Protein AF-0000000080642344 (afdb_homodimer)

Structure (mmCIF, N/CA/C/O backbone):
data_AF-0000000080642344-model_v1
#
loop_
_entity.id
_entity.type
_entity.pdbx_description
1 polymer 'Orn Lys Arg decarboxylase family protein'
#
loop_
_atom_site.group_PDB
_atom_site.id
_atom_site.type_symbol
_atom_site.label_atom_id
_atom_site.label_alt_id
_atom_site.label_comp_id
_atom_site.label_asym_id
_atom_site.label_entity_id
_atom_site.label_seq_id
_atom_site.pdbx_PDB_ins_code
_atom_site.Cartn_x
_atom_site.Cartn_y
_atom_site.Cartn_z
_atom_site.occupancy
_atom_site.B_iso_or_equiv
_atom_site.auth_seq_id
_atom_site.auth_comp_id
_atom_site.auth_asym_id
_atom_site.auth_atom_id
_atom_site.pdbx_PDB_model_num
ATOM 1 N N . MET A 1 1 ? 21.688 6.32 -19.672 1 62.22 1 MET A N 1
ATOM 2 C CA . MET A 1 1 ? 20.266 6.031 -19.5 1 62.22 1 MET A CA 1
ATOM 3 C C . MET A 1 1 ? 19.609 7.047 -18.578 1 62.22 1 MET A C 1
ATOM 5 O O . MET A 1 1 ? 20.266 7.605 -17.688 1 62.22 1 MET A O 1
ATOM 9 N N . THR A 1 2 ? 18.5 7.531 -19.078 1 78.94 2 THR A N 1
ATOM 10 C CA . THR A 1 2 ? 17.828 8.633 -18.391 1 78.94 2 THR A CA 1
ATOM 11 C C . THR A 1 2 ? 17.016 8.117 -17.203 1 78.94 2 THR A C 1
ATOM 13 O O . THR A 1 2 ? 16.109 7.297 -17.391 1 78.94 2 THR A O 1
ATOM 16 N N . LEU A 1 3 ? 17.5 8.398 -16.047 1 90.5 3 LEU A N 1
ATOM 17 C CA . LEU A 1 3 ? 16.828 8.086 -14.789 1 90.5 3 LEU A CA 1
ATOM 18 C C . LEU A 1 3 ? 16.359 9.359 -14.086 1 90.5 3 LEU A C 1
ATOM 20 O O . LEU A 1 3 ? 16.953 9.773 -13.086 1 90.5 3 LEU A O 1
ATOM 24 N N . PRO A 1 4 ? 15.305 9.883 -14.555 1 89.75 4 PRO A N 1
ATOM 25 C CA . PRO A 1 4 ? 14.891 11.211 -14.094 1 89.75 4 PRO A CA 1
ATOM 26 C C . PRO A 1 4 ? 14.773 11.297 -12.57 1 89.75 4 PRO A C 1
ATOM 28 O O . PRO A 1 4 ? 15.297 12.227 -11.961 1 89.75 4 PRO A O 1
ATOM 31 N N . LEU A 1 5 ? 14.094 10.375 -11.953 1 89.94 5 LEU A N 1
ATOM 32 C CA . LEU A 1 5 ? 13.859 10.43 -10.516 1 89.94 5 LEU A CA 1
ATOM 33 C C . LEU A 1 5 ? 15.156 10.219 -9.742 1 89.94 5 LEU A C 1
ATOM 35 O O . LEU A 1 5 ? 15.484 11.008 -8.852 1 89.94 5 LEU A O 1
ATOM 39 N N . THR A 1 6 ? 15.891 9.219 -10.094 1 90.5 6 THR A N 1
ATOM 40 C CA . THR A 1 6 ? 17.156 8.898 -9.43 1 90.5 6 THR A CA 1
ATOM 41 C C . THR A 1 6 ? 18.141 10.047 -9.578 1 90.5 6 THR A C 1
ATOM 43 O O . THR A 1 6 ? 18.844 10.406 -8.625 1 90.5 6 THR A O 1
ATOM 46 N N . ASP A 1 7 ? 18.188 10.57 -10.758 1 91.12 7 ASP A N 1
ATOM 47 C CA . ASP A 1 7 ? 19.094 11.68 -11.031 1 91.12 7 ASP A CA 1
ATOM 48 C C . ASP A 1 7 ? 18.734 12.898 -10.188 1 91.12 7 ASP A C 1
ATOM 50 O O . ASP A 1 7 ? 19.625 13.555 -9.633 1 91.12 7 ASP A O 1
ATOM 54 N N . ARG A 1 8 ? 17.484 13.195 -10.125 1 89.31 8 ARG A N 1
ATOM 55 C CA . ARG A 1 8 ? 17.016 14.336 -9.344 1 89.31 8 ARG A CA 1
ATOM 56 C C . ARG A 1 8 ? 17.328 14.148 -7.863 1 89.31 8 ARG A C 1
ATOM 58 O O . ARG A 1 8 ? 17.734 15.102 -7.184 1 89.31 8 ARG A O 1
ATOM 65 N N . LEU A 1 9 ? 17.141 12.969 -7.363 1 90.88 9 LEU A N 1
ATOM 66 C CA . LEU A 1 9 ? 17.406 12.68 -5.961 1 90.88 9 LEU A CA 1
ATOM 67 C C . LEU A 1 9 ? 18.906 12.812 -5.66 1 90.88 9 LEU A C 1
ATOM 69 O O . LEU A 1 9 ? 19.281 13.359 -4.625 1 90.88 9 LEU A O 1
ATOM 73 N N . ASN A 1 10 ? 19.688 12.305 -6.559 1 91.62 10 ASN A N 1
ATOM 74 C CA . ASN A 1 10 ? 21.125 12.445 -6.402 1 91.62 10 ASN A CA 1
ATOM 75 C C . ASN A 1 10 ? 21.547 13.914 -6.418 1 91.62 10 ASN A C 1
ATOM 77 O O . ASN A 1 10 ? 22.422 14.32 -5.648 1 91.62 10 ASN A O 1
ATOM 81 N N . HIS A 1 11 ? 20.969 14.609 -7.305 1 90.38 11 HIS A N 1
ATOM 82 C CA . HIS A 1 11 ? 21.25 16.031 -7.379 1 90.38 11 HIS A CA 1
ATOM 83 C C . HIS A 1 11 ? 20.922 16.734 -6.066 1 90.38 11 HIS A C 1
ATOM 85 O O . HIS A 1 11 ? 21.688 17.562 -5.59 1 90.38 11 HIS A O 1
ATOM 91 N N . LEU A 1 12 ? 19.797 16.438 -5.512 1 90.12 12 LEU A N 1
ATOM 92 C CA . LEU A 1 12 ? 19.375 17.031 -4.242 1 90.12 12 LEU A CA 1
ATOM 93 C C . LEU A 1 12 ? 20.344 16.641 -3.125 1 90.12 12 LEU A C 1
ATOM 95 O O . LEU A 1 12 ? 20.703 17.484 -2.297 1 90.12 12 LEU A O 1
ATOM 99 N N . LEU A 1 13 ? 20.734 15.414 -3.08 1 90.94 13 LEU A N 1
ATOM 100 C CA . LEU A 1 13 ? 21.625 14.922 -2.035 1 90.94 13 LEU A CA 1
ATOM 101 C C . LEU A 1 13 ? 22.984 15.602 -2.113 1 90.94 13 LEU A C 1
ATOM 103 O O . LEU A 1 13 ? 23.609 15.859 -1.086 1 90.94 13 LEU A O 1
ATOM 107 N N . ASN A 1 14 ? 23.375 15.875 -3.283 1 92.81 14 ASN A N 1
ATOM 108 C CA . ASN A 1 14 ? 24.672 16.5 -3.492 1 92.81 14 ASN A CA 1
ATOM 109 C C . ASN A 1 14 ? 24.703 17.922 -2.949 1 92.81 14 ASN A C 1
ATOM 111 O O . ASN A 1 14 ? 25.766 18.438 -2.617 1 92.81 14 ASN A O 1
ATOM 115 N N . LYS A 1 15 ? 23.547 18.484 -2.799 1 92.69 15 LYS A N 1
ATOM 116 C CA . LYS A 1 15 ? 23.469 19.844 -2.273 1 92.69 15 LYS A CA 1
ATOM 117 C C . LYS A 1 15 ? 23.547 19.844 -0.75 1 92.69 15 LYS A C 1
ATOM 119 O O . LYS A 1 15 ? 23.547 20.906 -0.129 1 92.69 15 LYS A O 1
ATOM 124 N N . LYS A 1 16 ? 23.516 18.688 -0.161 1 93.75 16 LYS A N 1
ATOM 125 C CA . LYS A 1 16 ? 23.547 18.531 1.29 1 93.75 16 LYS A CA 1
ATOM 126 C C . LYS A 1 16 ? 22.375 19.25 1.949 1 93.75 16 LYS A C 1
ATOM 128 O O . LYS A 1 16 ? 22.578 20.078 2.846 1 93.75 16 LYS A O 1
ATOM 133 N N . PRO A 1 17 ? 21.219 18.891 1.463 1 95.12 17 PRO A N 1
ATOM 134 C CA . PRO A 1 17 ? 20.031 19.547 2.004 1 95.12 17 PRO A CA 1
ATOM 135 C C . PRO A 1 17 ? 19.812 19.25 3.484 1 95.12 17 PRO A C 1
ATOM 137 O O . PRO A 1 17 ? 20.125 18.156 3.949 1 95.12 17 PRO A O 1
ATOM 140 N N . ILE A 1 18 ? 19.328 20.25 4.23 1 97.31 18 ILE A N 1
ATOM 141 C CA . ILE A 1 18 ? 18.906 20.047 5.609 1 97.31 18 ILE A CA 1
ATOM 142 C C . ILE A 1 18 ? 17.391 19.859 5.66 1 97.31 18 ILE A C 1
ATOM 144 O O . ILE A 1 18 ? 16.641 20.688 5.148 1 97.31 18 ILE A O 1
ATOM 148 N N . SER A 1 19 ? 16.984 18.734 6.234 1 96.31 19 SER A N 1
ATOM 149 C CA . SER A 1 19 ? 15.578 18.359 6.262 1 96.31 19 SER A CA 1
ATOM 150 C C . SER A 1 19 ? 14.883 18.906 7.508 1 96.31 19 SER A C 1
ATOM 152 O O . SER A 1 19 ? 15.242 18.547 8.633 1 96.31 19 SER A O 1
ATOM 154 N N . MET A 1 20 ? 13.984 19.781 7.32 1 97.5 20 MET A N 1
ATOM 155 C CA . MET A 1 20 ? 13.07 20.234 8.367 1 97.5 20 MET A CA 1
ATOM 156 C C . MET A 1 20 ? 11.633 19.875 8.039 1 97.5 20 MET A C 1
ATOM 158 O O . MET A 1 20 ? 10.727 20.703 8.195 1 97.5 20 MET A O 1
ATOM 162 N N . HIS A 1 21 ? 11.469 18.766 7.453 1 94.44 21 HIS A N 1
ATOM 163 C CA . HIS A 1 21 ? 10.211 18.172 7.027 1 94.44 21 HIS A CA 1
ATOM 164 C C . HIS A 1 21 ? 10.203 16.656 7.262 1 94.44 21 HIS A C 1
ATOM 166 O O . HIS A 1 21 ? 11.203 16.094 7.719 1 94.44 21 HIS A O 1
ATOM 172 N N . VAL A 1 22 ? 9.07 16.031 7.137 1 93.5 22 VAL A N 1
ATOM 173 C CA . VAL A 1 22 ? 9 14.57 7.184 1 93.5 22 VAL A CA 1
ATOM 174 C C . VAL A 1 22 ? 9.805 13.969 6.035 1 93.5 22 VAL A C 1
ATOM 176 O O . VAL A 1 22 ? 9.969 14.602 4.988 1 93.5 22 VAL A O 1
ATOM 179 N N . PRO A 1 23 ? 10.422 12.742 6.133 1 95.56 23 PRO A N 1
ATOM 180 C CA . PRO A 1 23 ? 10.219 11.742 7.18 1 95.56 23 PRO A CA 1
ATOM 181 C C . PRO A 1 23 ? 11.031 12.031 8.438 1 95.56 23 PRO A C 1
ATOM 183 O O . PRO A 1 23 ? 11.867 12.938 8.445 1 95.56 23 PRO A O 1
ATOM 186 N N . GLY A 1 24 ? 10.688 11.328 9.453 1 97.62 24 GLY A N 1
ATOM 187 C CA . GLY A 1 24 ? 11.219 11.578 10.789 1 97.62 24 GLY A CA 1
ATOM 188 C C . GLY A 1 24 ? 12.711 11.305 10.891 1 97.62 24 GLY A C 1
ATOM 189 O O . GLY A 1 24 ? 13.391 11.875 11.75 1 97.62 24 GLY A O 1
ATOM 190 N N . HIS A 1 25 ? 13.266 10.5 10.039 1 97.5 25 HIS A N 1
ATOM 191 C CA . HIS A 1 25 ? 14.68 10.156 10.141 1 97.5 25 HIS A CA 1
ATOM 192 C C . HIS A 1 25 ? 15.555 11.25 9.531 1 97.5 25 HIS A C 1
ATOM 194 O O . HIS A 1 25 ? 16.766 11.258 9.719 1 97.5 25 HIS A O 1
ATOM 200 N N . LYS A 1 26 ? 14.93 12.234 8.859 1 97.25 26 LYS A N 1
ATOM 201 C CA . LYS A 1 26 ? 15.633 13.414 8.375 1 97.25 26 LYS A CA 1
ATOM 202 C C . LYS A 1 26 ? 16.875 13.031 7.57 1 97.25 26 LYS A C 1
ATOM 204 O O . LYS A 1 26 ? 17.984 13.391 7.938 1 97.25 26 LYS A O 1
ATOM 209 N N . ASN A 1 27 ? 16.641 12.43 6.426 1 94.31 27 ASN A N 1
ATOM 210 C CA . ASN A 1 27 ? 17.719 11.992 5.535 1 94.31 27 ASN A CA 1
ATOM 211 C C . ASN A 1 27 ? 18.672 11.039 6.238 1 94.31 27 ASN A C 1
ATOM 213 O O . ASN A 1 27 ? 19.891 11.164 6.102 1 94.31 27 ASN A O 1
ATOM 217 N N . MET A 1 28 ? 18.219 10.242 7.102 1 95.25 28 MET A N 1
ATOM 218 C CA . MET A 1 28 ? 18.922 9.156 7.781 1 95.25 28 MET A CA 1
ATOM 219 C C . MET A 1 28 ? 19.812 9.695 8.891 1 95.25 28 MET A C 1
ATOM 221 O O . MET A 1 28 ? 20.734 9 9.336 1 95.25 28 MET A O 1
ATOM 225 N N . THR A 1 29 ? 19.609 10.883 9.352 1 97.38 29 THR A N 1
ATOM 226 C CA . THR A 1 29 ? 20.5 11.477 10.344 1 97.38 29 THR A CA 1
ATOM 227 C C . THR A 1 29 ? 19.953 11.266 11.75 1 97.38 29 THR A C 1
ATOM 229 O O . THR A 1 29 ? 20.656 11.469 12.734 1 97.38 29 THR A O 1
ATOM 232 N N . ILE A 1 30 ? 18.719 10.93 11.883 1 98.31 30 ILE A N 1
ATOM 233 C CA . ILE A 1 30 ? 18.062 10.734 13.172 1 98.31 30 ILE A CA 1
ATOM 234 C C . ILE A 1 30 ? 17.656 9.273 13.328 1 98.31 30 ILE A C 1
ATOM 236 O O . ILE A 1 30 ? 17.141 8.656 12.383 1 98.31 30 ILE A O 1
ATOM 240 N N . GLY A 1 31 ? 17.891 8.68 14.461 1 97.25 31 GLY A N 1
ATOM 241 C CA . GLY A 1 31 ? 17.391 7.344 14.758 1 97.25 31 GLY A CA 1
ATOM 242 C C . GLY A 1 31 ? 18.422 6.262 14.461 1 97.25 31 GLY A C 1
ATOM 243 O O . GLY A 1 31 ? 19.625 6.516 14.469 1 97.25 31 GLY A O 1
ATOM 244 N N . TYR A 1 32 ? 17.906 5.023 14.25 1 94.31 32 TYR A N 1
ATOM 245 C CA . TYR A 1 32 ? 18.781 3.854 14.195 1 94.31 32 TYR A CA 1
ATOM 246 C C . TYR A 1 32 ? 18.703 3.182 12.828 1 94.31 32 TYR A C 1
ATOM 248 O O . TYR A 1 32 ? 19.031 1.998 12.695 1 94.31 32 TYR A O 1
ATOM 256 N N . LEU A 1 33 ? 18.312 3.877 11.797 1 93.56 33 LEU A N 1
ATOM 257 C CA . LEU A 1 33 ? 18.125 3.264 10.492 1 93.56 33 LEU A CA 1
ATOM 258 C C . LEU A 1 33 ? 19.469 2.891 9.867 1 93.56 33 LEU A C 1
ATOM 260 O O . LEU A 1 33 ? 19.516 2.172 8.867 1 93.56 33 LEU A O 1
ATOM 264 N N . ASN A 1 34 ? 20.531 3.346 10.391 1 90.75 34 ASN A N 1
ATOM 265 C CA . ASN A 1 34 ? 21.844 2.893 9.969 1 90.75 34 ASN A CA 1
ATOM 266 C C . ASN A 1 34 ? 22.016 1.395 10.195 1 90.75 34 ASN A C 1
ATOM 268 O O . ASN A 1 34 ? 22.906 0.771 9.594 1 90.75 34 ASN A O 1
ATOM 272 N N . GLU A 1 35 ? 21.25 0.857 11.039 1 89.44 35 GLU A N 1
ATOM 273 C CA . GLU A 1 35 ? 21.297 -0.578 11.312 1 89.44 35 GLU A CA 1
ATOM 274 C C . GLU A 1 35 ? 20.531 -1.36 10.25 1 89.44 35 GLU A C 1
ATOM 276 O O . GLU A 1 35 ? 20.656 -2.582 10.156 1 89.44 35 GLU A O 1
ATOM 281 N N . LEU A 1 36 ? 19.781 -0.704 9.5 1 90.81 36 LEU A N 1
ATOM 282 C CA . LEU A 1 36 ? 19 -1.329 8.445 1 90.81 36 LEU A CA 1
ATOM 283 C C . LEU A 1 36 ? 19.859 -1.625 7.223 1 90.81 36 LEU A C 1
ATOM 285 O O . LEU A 1 36 ? 20.594 -0.755 6.754 1 90.81 36 LEU A O 1
ATOM 289 N N . LYS A 1 37 ? 19.812 -2.83 6.715 1 90.06 37 LYS A N 1
ATOM 290 C CA . LYS A 1 37 ? 20.531 -3.244 5.512 1 90.06 37 LYS A CA 1
ATOM 291 C C . LYS A 1 37 ? 19.562 -3.49 4.352 1 90.06 37 LYS A C 1
ATOM 293 O O . LYS A 1 37 ? 18.5 -4.09 4.539 1 90.06 37 LYS A O 1
ATOM 298 N N . MET A 1 38 ? 19.922 -3.051 3.172 1 89.94 38 MET A N 1
ATOM 299 C CA . MET A 1 38 ? 19.078 -3.24 1.997 1 89.94 38 MET A CA 1
ATOM 300 C C . MET A 1 38 ? 18.828 -4.723 1.736 1 89.94 38 MET A C 1
ATOM 302 O O . MET A 1 38 ? 17.781 -5.102 1.228 1 89.94 38 MET A O 1
ATOM 306 N N . GLU A 1 39 ? 19.797 -5.543 2.133 1 90.06 39 GLU A N 1
ATOM 307 C CA . GLU A 1 39 ? 19.719 -6.988 1.929 1 90.06 39 GLU A CA 1
ATOM 308 C C . GLU A 1 39 ? 18.578 -7.598 2.744 1 90.06 39 GLU A C 1
ATOM 310 O O . GLU A 1 39 ? 18.172 -8.734 2.502 1 90.06 39 GLU A O 1
ATOM 315 N N . MET A 1 40 ? 18.109 -6.809 3.637 1 89.88 40 MET A N 1
ATOM 316 C CA . MET A 1 40 ? 16.984 -7.273 4.453 1 89.88 40 MET A CA 1
ATOM 317 C C . MET A 1 40 ? 15.688 -7.273 3.648 1 89.88 40 MET A C 1
ATOM 319 O O . MET A 1 40 ? 14.672 -7.816 4.098 1 89.88 40 MET A O 1
ATOM 323 N N . ASP A 1 41 ? 15.742 -6.68 2.455 1 92.62 41 ASP A N 1
ATOM 324 C CA . ASP A 1 41 ? 14.594 -6.77 1.561 1 92.62 41 ASP A CA 1
ATOM 325 C C . ASP A 1 41 ? 14.375 -8.203 1.084 1 92.62 41 ASP A C 1
ATOM 327 O O . ASP A 1 41 ? 14.758 -8.555 -0.033 1 92.62 41 ASP A O 1
ATOM 331 N N . MET A 1 42 ? 13.719 -8.938 1.869 1 86.06 42 MET A N 1
ATOM 332 C CA . MET A 1 42 ? 13.453 -10.352 1.618 1 86.06 42 MET A CA 1
ATOM 333 C C . MET A 1 42 ? 11.953 -10.633 1.594 1 86.06 42 MET A C 1
ATOM 335 O O . MET A 1 42 ? 11.148 -9.711 1.749 1 86.06 42 MET A O 1
ATOM 339 N N . THR A 1 43 ? 11.586 -11.836 1.219 1 80.62 43 THR A N 1
ATOM 340 C CA . THR A 1 43 ? 10.188 -12.258 1.211 1 80.62 43 THR A CA 1
ATOM 341 C C . THR A 1 43 ? 9.969 -13.422 2.168 1 80.62 43 THR A C 1
ATOM 343 O O . THR A 1 43 ? 10.875 -13.805 2.906 1 80.62 43 THR A O 1
ATOM 346 N N . GLU A 1 44 ? 8.703 -13.891 2.143 1 69.56 44 GLU A N 1
ATOM 347 C CA . GLU A 1 44 ? 8.32 -14.977 3.043 1 69.56 44 GLU A CA 1
ATOM 348 C C . GLU A 1 44 ? 9.008 -16.281 2.65 1 69.56 44 GLU A C 1
ATOM 350 O O . GLU A 1 44 ? 8.703 -16.859 1.605 1 69.56 44 GLU A O 1
ATOM 355 N N . ILE A 1 45 ? 9.961 -16.641 3.395 1 68.94 45 ILE A N 1
ATOM 356 C CA . ILE A 1 45 ? 10.664 -17.922 3.297 1 68.94 45 ILE A CA 1
ATOM 357 C C . ILE A 1 45 ? 10.648 -18.625 4.652 1 68.94 45 ILE A C 1
ATOM 359 O O . ILE A 1 45 ? 10.102 -18.094 5.625 1 68.94 45 ILE A O 1
ATOM 363 N N . THR A 1 46 ? 11.023 -19.875 4.559 1 63.06 46 THR A N 1
ATOM 364 C CA . THR A 1 46 ? 11.109 -20.594 5.82 1 63.06 46 THR A CA 1
ATOM 365 C C . THR A 1 46 ? 11.867 -19.781 6.863 1 63.06 46 THR A C 1
ATOM 367 O O . THR A 1 46 ? 12.945 -19.25 6.586 1 63.06 46 THR A O 1
ATOM 370 N N . GLY A 1 47 ? 11.211 -19.625 7.957 1 57.66 47 GLY A N 1
ATOM 371 C CA . GLY A 1 47 ? 11.773 -18.797 9.016 1 57.66 47 GLY A CA 1
ATOM 372 C C . GLY A 1 47 ? 11.219 -17.391 9.047 1 57.66 47 GLY A C 1
ATOM 373 O O . GLY A 1 47 ? 11.367 -16.672 10.039 1 57.66 47 GLY A O 1
ATOM 374 N N . LEU A 1 48 ? 10.578 -17.094 7.883 1 67.62 48 LEU A N 1
ATOM 375 C CA . LEU A 1 48 ? 9.922 -15.797 7.793 1 67.62 48 LEU A CA 1
ATOM 376 C C . LEU A 1 48 ? 8.43 -15.953 7.543 1 67.62 48 LEU A C 1
ATOM 378 O O . LEU A 1 48 ? 7.992 -16.969 7.004 1 67.62 48 LEU A O 1
ATOM 382 N N . ASP A 1 49 ? 7.672 -15.109 8.219 1 67.12 49 ASP A N 1
ATOM 383 C CA . ASP A 1 49 ? 6.227 -15.305 8.133 1 67.12 49 ASP A CA 1
ATOM 384 C C . ASP A 1 49 ? 5.57 -14.195 7.312 1 67.12 49 ASP A C 1
ATOM 386 O O . ASP A 1 49 ? 6.254 -13.312 6.789 1 67.12 49 ASP A O 1
ATOM 390 N N . ASP A 1 50 ? 4.273 -14.453 7.109 1 63.38 50 ASP A N 1
ATOM 391 C CA . ASP A 1 50 ? 3.41 -13.547 6.363 1 63.38 50 ASP A CA 1
ATOM 392 C C . ASP A 1 50 ? 2.766 -12.516 7.293 1 63.38 50 ASP A C 1
ATOM 394 O O . ASP A 1 50 ? 2.252 -12.867 8.359 1 63.38 50 ASP A O 1
ATOM 398 N N . LEU A 1 51 ? 2.9 -11.297 6.906 1 60.78 51 LEU A N 1
ATOM 399 C CA . LEU A 1 51 ? 2.322 -10.211 7.684 1 60.78 51 LEU A CA 1
ATOM 400 C C . LEU A 1 51 ? 0.856 -10.484 8 1 60.78 51 LEU A C 1
ATOM 402 O O . LEU A 1 51 ? 0.385 -10.18 9.094 1 60.78 51 LEU A O 1
ATOM 406 N N . HIS A 1 52 ? 0.223 -11.062 7.07 1 59.66 52 HIS A N 1
ATOM 407 C CA . HIS A 1 52 ? -1.223 -11.203 7.203 1 59.66 52 HIS A CA 1
ATOM 408 C C . HIS A 1 52 ? -1.591 -12.492 7.922 1 59.66 52 HIS A C 1
ATOM 410 O O . HIS A 1 52 ? -2.764 -12.734 8.219 1 59.66 52 HIS A O 1
ATOM 416 N N . GLN A 1 53 ? -0.751 -13.305 8.172 1 57.41 53 GLN A N 1
ATOM 417 C CA . GLN A 1 53 ? -0.831 -14.461 9.055 1 57.41 53 GLN A CA 1
ATOM 418 C C . GLN A 1 53 ? 0.433 -14.594 9.898 1 57.41 53 GLN A C 1
ATOM 420 O O . GLN A 1 53 ? 1.146 -15.594 9.805 1 57.41 53 GLN A O 1
ATOM 425 N N . ALA A 1 54 ? 0.59 -13.711 10.695 1 65.06 54 ALA A N 1
ATOM 426 C CA . ALA A 1 54 ? 1.859 -13.555 11.398 1 65.06 54 ALA A CA 1
ATOM 427 C C . ALA A 1 54 ? 1.911 -14.43 12.641 1 65.06 54 ALA A C 1
ATOM 429 O O . ALA A 1 54 ? 1.396 -14.062 13.695 1 65.06 54 ALA A O 1
ATOM 430 N N . GLU A 1 55 ? 2.377 -15.531 12.461 1 64.75 55 GLU A N 1
ATOM 431 C CA . GLU A 1 55 ? 2.387 -16.469 13.578 1 64.75 55 GLU A CA 1
ATOM 432 C C . GLU A 1 55 ? 3.803 -16.688 14.102 1 64.75 55 GLU A C 1
ATOM 434 O O . GLU A 1 55 ? 3.992 -17.328 15.141 1 64.75 55 GLU A O 1
ATOM 439 N N . ASP A 1 56 ? 4.727 -15.992 13.516 1 77.44 56 ASP A N 1
ATOM 440 C CA . ASP A 1 56 ? 6.105 -16.25 13.914 1 77.44 56 ASP A CA 1
ATOM 441 C C . ASP A 1 56 ? 6.844 -14.938 14.195 1 77.44 56 ASP A C 1
ATOM 443 O O . ASP A 1 56 ? 6.535 -14.242 15.164 1 77.44 56 ASP A O 1
ATOM 447 N N . VAL A 1 57 ? 7.734 -14.586 13.312 1 79.06 57 VAL A N 1
ATOM 448 C CA . VAL A 1 57 ? 8.68 -13.516 13.633 1 79.06 57 VAL A CA 1
ATOM 449 C C . VAL A 1 57 ? 7.98 -12.164 13.531 1 79.06 57 VAL A C 1
ATOM 451 O O . VAL A 1 57 ? 8.227 -11.266 14.336 1 79.06 57 VAL A O 1
ATOM 454 N N . ILE A 1 58 ? 7.145 -12.016 12.586 1 81.94 58 ILE A N 1
ATOM 455 C CA . ILE A 1 58 ? 6.418 -10.758 12.43 1 81.94 58 ILE A CA 1
ATOM 456 C C . ILE A 1 58 ? 5.441 -10.578 13.594 1 81.94 58 ILE A C 1
ATOM 458 O O . ILE A 1 58 ? 5.324 -9.484 14.148 1 81.94 58 ILE A O 1
ATOM 462 N N . GLY A 1 59 ? 4.723 -11.688 13.93 1 84.62 59 GLY A N 1
ATOM 463 C CA . GLY A 1 59 ? 3.85 -11.656 15.094 1 84.62 59 GLY A CA 1
ATOM 464 C C . GLY A 1 59 ? 4.57 -11.266 16.375 1 84.62 59 GLY A C 1
ATOM 465 O O . GLY A 1 59 ? 4.082 -10.438 17.141 1 84.62 59 GLY A O 1
ATOM 466 N N . GLN A 1 60 ? 5.723 -11.844 16.578 1 85.12 60 GLN A N 1
ATOM 467 C CA . GLN A 1 60 ? 6.539 -11.523 17.734 1 85.12 60 GLN A CA 1
ATOM 468 C C . GLN A 1 60 ? 6.945 -10.047 17.734 1 85.12 60 GLN A C 1
ATOM 470 O O . GLN A 1 60 ? 6.93 -9.398 18.781 1 85.12 60 GLN A O 1
ATOM 475 N N . SER A 1 61 ? 7.316 -9.633 16.609 1 89.19 61 SER A N 1
ATOM 476 C CA . SER A 1 61 ? 7.715 -8.234 16.484 1 89.19 61 SER A CA 1
ATOM 477 C C . SER A 1 61 ? 6.566 -7.301 16.844 1 89.19 61 SER A C 1
ATOM 479 O O . SER A 1 61 ? 6.75 -6.348 17.609 1 89.19 61 SER A O 1
ATOM 481 N N . MET A 1 62 ? 5.395 -7.52 16.312 1 91.5 62 MET A N 1
ATOM 482 C CA . MET A 1 62 ? 4.227 -6.684 16.578 1 91.5 62 MET A CA 1
ATOM 483 C C . MET A 1 62 ? 3.859 -6.723 18.062 1 91.5 62 MET A C 1
ATOM 485 O O . MET A 1 62 ? 3.416 -5.723 18.625 1 91.5 62 MET A O 1
ATOM 489 N N . GLN A 1 63 ? 4.074 -7.816 18.719 1 89.19 63 GLN A N 1
ATOM 490 C CA . GLN A 1 63 ? 3.801 -7.949 20.141 1 89.19 63 GLN A CA 1
ATOM 491 C C . GLN A 1 63 ? 4.742 -7.074 20.969 1 89.19 63 GLN A C 1
ATOM 493 O O . GLN A 1 63 ? 4.379 -6.621 22.047 1 89.19 63 GLN A O 1
ATOM 498 N N . HIS A 1 64 ? 5.855 -6.809 20.406 1 91 64 HIS A N 1
ATOM 499 C CA . HIS A 1 64 ? 6.852 -6.016 21.109 1 91 64 HIS A CA 1
ATOM 500 C C . HIS A 1 64 ? 6.605 -4.523 20.906 1 91 64 HIS A C 1
ATOM 502 O O . HIS A 1 64 ? 7.172 -3.695 21.625 1 91 64 HIS A O 1
ATOM 508 N N . ILE A 1 65 ? 5.816 -4.207 19.969 1 94.44 65 ILE A N 1
ATOM 509 C CA . ILE A 1 65 ? 5.43 -2.816 19.766 1 94.44 65 ILE A CA 1
ATOM 510 C C . ILE A 1 65 ? 4.328 -2.443 20.766 1 94.44 65 ILE A C 1
ATOM 512 O O . ILE A 1 65 ? 3.146 -2.693 20.5 1 94.44 65 ILE A O 1
ATOM 516 N N . ASN A 1 66 ? 4.707 -1.854 21.844 1 92.56 66 ASN A N 1
ATOM 517 C CA . ASN A 1 66 ? 3.748 -1.553 22.906 1 92.56 66 ASN A CA 1
ATOM 518 C C . ASN A 1 66 ? 3.887 -0.114 23.391 1 92.56 66 ASN A C 1
ATOM 520 O O . ASN A 1 66 ? 4.914 0.256 23.969 1 92.56 66 ASN A O 1
ATOM 524 N N . LYS A 1 67 ? 2.875 0.669 23.141 1 96.06 67 LYS A N 1
ATOM 525 C CA . LYS A 1 67 ? 2.797 2.021 23.688 1 96.06 67 LYS A CA 1
ATOM 526 C C . LYS A 1 67 ? 1.789 2.096 24.828 1 96.06 67 LYS A C 1
ATOM 528 O O . LYS A 1 67 ? 1.814 3.037 25.625 1 96.06 67 LYS A O 1
ATOM 533 N N . HIS A 1 68 ? 0.935 1.165 24.922 1 97 68 HIS A N 1
ATOM 534 C CA . HIS A 1 68 ? -0.088 1.057 25.969 1 97 68 HIS A CA 1
ATOM 535 C C . HIS A 1 68 ? -0.559 -0.385 26.125 1 97 68 HIS A C 1
ATOM 537 O O . HIS A 1 68 ? -0.782 -1.084 25.141 1 97 68 HIS A O 1
ATOM 543 N N . PRO A 1 69 ? -0.747 -0.887 27.312 1 96.69 69 PRO A N 1
ATOM 544 C CA . PRO A 1 69 ? -1.038 -2.303 27.547 1 96.69 69 PRO A CA 1
ATOM 545 C C . PRO A 1 69 ? -2.404 -2.721 27 1 96.69 69 PRO A C 1
ATOM 547 O O . PRO A 1 69 ? -2.621 -3.898 26.703 1 96.69 69 PRO A O 1
ATOM 550 N N . ASP A 1 70 ? -3.266 -1.826 26.844 1 97.81 70 ASP A N 1
ATOM 551 C CA . ASP A 1 70 ? -4.625 -2.166 26.453 1 97.81 70 ASP A CA 1
ATOM 552 C C . ASP A 1 70 ? -4.742 -2.262 24.922 1 97.81 70 ASP A C 1
ATOM 554 O O . ASP A 1 70 ? -5.828 -2.494 24.391 1 97.81 70 ASP A O 1
ATOM 558 N N . TYR A 1 71 ? -3.674 -2.127 24.25 1 98.19 71 TYR A N 1
ATOM 559 C CA . TYR A 1 71 ? -3.744 -2.086 22.797 1 98.19 71 TYR A CA 1
ATOM 560 C C . TYR A 1 71 ? -2.84 -3.143 22.172 1 98.19 71 TYR A C 1
ATOM 562 O O . TYR A 1 71 ? -1.777 -3.455 22.719 1 98.19 71 TYR A O 1
ATOM 570 N N . ASP A 1 72 ? -3.293 -3.674 21.047 1 97.19 72 ASP A N 1
ATOM 571 C CA . ASP A 1 72 ? -2.441 -4.453 20.156 1 97.19 72 ASP A CA 1
ATOM 572 C C . ASP A 1 72 ? -1.988 -3.621 18.953 1 97.19 72 ASP A C 1
ATOM 574 O O . ASP A 1 72 ? -2.758 -2.812 18.438 1 97.19 72 ASP A O 1
ATOM 578 N N . ALA A 1 73 ? -0.772 -3.838 18.594 1 97.44 73 ALA A N 1
ATOM 579 C CA . ALA A 1 73 ? -0.198 -3.098 17.469 1 97.44 73 ALA A CA 1
ATOM 580 C C . ALA A 1 73 ? -0.142 -3.959 16.219 1 97.44 73 ALA A C 1
ATOM 582 O O . ALA A 1 73 ? 0.17 -5.152 16.281 1 97.44 73 ALA A O 1
ATOM 583 N N . TYR A 1 74 ? -0.435 -3.365 15.102 1 96.56 74 TYR A N 1
ATOM 584 C CA . TYR A 1 74 ? -0.313 -4.027 13.805 1 96.56 74 TYR A CA 1
ATOM 585 C C . TYR A 1 74 ? 0.435 -3.146 12.812 1 96.56 74 TYR A C 1
ATOM 587 O O . TYR A 1 74 ? 0.198 -1.939 12.742 1 96.56 74 TYR A O 1
ATOM 595 N N . PHE A 1 75 ? 1.35 -3.768 12.055 1 96.5 75 PHE A N 1
ATOM 596 C CA . PHE A 1 75 ? 2.17 -3.037 11.094 1 96.5 75 PHE A CA 1
ATOM 597 C C . PHE A 1 75 ? 1.347 -2.623 9.883 1 96.5 75 PHE A C 1
ATOM 599 O O . PHE A 1 75 ? 0.505 -3.389 9.406 1 96.5 75 PHE A O 1
ATOM 606 N N . LEU A 1 76 ? 1.553 -1.419 9.469 1 97.38 76 LEU A N 1
ATOM 607 C CA . LEU A 1 76 ? 1.04 -0.907 8.203 1 97.38 76 LEU A CA 1
ATOM 608 C C . LEU A 1 76 ? 2.182 -0.565 7.25 1 97.38 76 LEU A C 1
ATOM 610 O O . LEU A 1 76 ? 3.033 0.268 7.57 1 97.38 76 LEU A O 1
ATOM 614 N N . VAL A 1 77 ? 2.201 -1.142 6.066 1 96.06 77 VAL A N 1
ATOM 615 C CA . VAL A 1 77 ? 3.277 -0.906 5.109 1 96.06 77 VAL A CA 1
ATOM 616 C C . VAL A 1 77 ? 2.758 -0.07 3.943 1 96.06 77 VAL A C 1
ATOM 618 O O . VAL A 1 77 ? 3.5 0.225 3.002 1 96.06 77 VAL A O 1
ATOM 621 N N . ASN A 1 78 ? 1.524 0.27 3.945 1 96.81 78 ASN A N 1
ATOM 622 C CA . ASN A 1 78 ? 0.895 1.161 2.977 1 96.81 78 ASN A CA 1
ATOM 623 C C . ASN A 1 78 ? 0.386 2.438 3.639 1 96.81 78 ASN A C 1
ATOM 625 O O . ASN A 1 78 ? -0.68 2.945 3.283 1 96.81 78 ASN A O 1
ATOM 629 N N . GLY A 1 79 ? 1.117 2.934 4.656 1 94.94 79 GLY A N 1
ATOM 630 C CA . GLY A 1 79 ? 0.794 4.176 5.34 1 94.94 79 GLY A CA 1
ATOM 631 C C . GLY A 1 79 ? -0.396 4.055 6.27 1 94.94 79 GLY A C 1
ATOM 632 O O . GLY A 1 79 ? -1.036 3.002 6.336 1 94.94 79 GLY A O 1
ATOM 633 N N . THR A 1 80 ? -0.643 5.137 6.957 1 96.06 80 THR A N 1
ATOM 634 C CA . THR A 1 80 ? -1.821 5.215 7.812 1 96.06 80 THR A CA 1
ATOM 635 C C . THR A 1 80 ? -3.1 5.133 6.98 1 96.06 80 THR A C 1
ATOM 637 O O . THR A 1 80 ? -4.148 4.727 7.484 1 96.06 80 THR A O 1
ATOM 640 N N . THR A 1 81 ? -2.963 5.422 5.727 1 94.12 81 THR A N 1
ATOM 641 C CA . THR A 1 81 ? -4.066 5.309 4.781 1 94.12 81 THR A CA 1
ATOM 642 C C . THR A 1 81 ? -4.719 3.932 4.875 1 94.12 81 THR A C 1
ATOM 644 O O . THR A 1 81 ? -5.945 3.826 4.969 1 94.12 81 THR A O 1
ATOM 647 N N . SER A 1 82 ? -3.908 2.883 4.883 1 97.19 82 SER A N 1
ATOM 648 C CA . SER A 1 82 ? -4.453 1.528 4.891 1 97.19 82 SER A CA 1
ATOM 649 C C . SER A 1 82 ? -5.227 1.252 6.176 1 97.19 82 SER A C 1
ATOM 651 O O . SER A 1 82 ? -6.242 0.553 6.16 1 97.19 82 SER A O 1
ATOM 653 N N . GLY A 1 83 ? -4.762 1.799 7.328 1 98.12 83 GLY A N 1
ATOM 654 C CA . GLY A 1 83 ? -5.484 1.661 8.578 1 98.12 83 GLY A CA 1
ATOM 655 C C . GLY A 1 83 ? -6.832 2.361 8.57 1 98.12 83 GLY A C 1
ATOM 656 O O . GLY A 1 83 ? -7.832 1.801 9.023 1 98.12 83 GLY A O 1
ATOM 657 N N . ILE A 1 84 ? -6.875 3.561 8.039 1 98.19 84 ILE A N 1
ATOM 658 C CA . ILE A 1 84 ? -8.102 4.348 7.949 1 98.19 84 ILE A CA 1
ATOM 659 C C . ILE A 1 84 ? -9.109 3.629 7.059 1 98.19 84 ILE A C 1
ATOM 661 O O . ILE A 1 84 ? -10.266 3.457 7.438 1 98.19 84 ILE A O 1
ATOM 665 N N . LEU A 1 85 ? -8.648 3.17 5.91 1 98.12 85 LEU A N 1
ATOM 666 C CA . LEU A 1 85 ? -9.508 2.441 4.988 1 98.12 85 LEU A CA 1
ATOM 667 C C . LEU A 1 85 ? -10.102 1.203 5.656 1 98.12 85 LEU A C 1
ATOM 669 O O . LEU A 1 85 ? -11.297 0.949 5.551 1 98.12 85 LEU A O 1
ATOM 673 N N . ALA A 1 86 ? -9.266 0.46 6.352 1 97.94 86 ALA A N 1
ATOM 674 C CA . ALA A 1 86 ? -9.672 -0.809 6.949 1 97.94 86 ALA A CA 1
ATOM 675 C C . ALA A 1 86 ? -10.734 -0.593 8.023 1 97.94 86 ALA A C 1
ATOM 677 O O . ALA A 1 86 ? -11.742 -1.298 8.055 1 97.94 86 ALA A O 1
ATOM 678 N N . VAL A 1 87 ? -10.516 0.378 8.914 1 98.62 87 VAL A N 1
ATOM 679 C CA . VAL A 1 87 ? -11.453 0.621 10 1 98.62 87 VAL A CA 1
ATOM 680 C C . VAL A 1 87 ? -12.797 1.081 9.438 1 98.62 87 VAL A C 1
ATOM 682 O O . VAL A 1 87 ? -13.844 0.533 9.789 1 98.62 87 VAL A O 1
ATOM 685 N N . ILE A 1 88 ? -12.828 2.066 8.586 1 98.31 88 ILE A N 1
ATOM 686 C CA . ILE A 1 88 ? -14.07 2.613 8.055 1 98.31 88 ILE A CA 1
ATOM 687 C C . ILE A 1 88 ? -14.812 1.534 7.27 1 98.31 88 ILE A C 1
ATOM 689 O O . ILE A 1 88 ? -16.031 1.385 7.406 1 98.31 88 ILE A O 1
ATOM 693 N N . GLN A 1 89 ? -14.086 0.762 6.438 1 97.12 89 GLN A N 1
ATOM 694 C CA . GLN A 1 89 ? -14.703 -0.319 5.676 1 97.12 89 GLN A CA 1
ATOM 695 C C . GLN A 1 89 ? -15.367 -1.337 6.598 1 97.12 89 GLN A C 1
ATOM 697 O O . GLN A 1 89 ? -16.422 -1.886 6.27 1 97.12 89 GLN A O 1
ATOM 702 N N . SER A 1 90 ? -14.758 -1.651 7.699 1 96.31 90 SER A N 1
ATOM 703 C CA . SER A 1 90 ? -15.273 -2.648 8.633 1 96.31 90 SER A CA 1
ATOM 704 C C . SER A 1 90 ? -16.641 -2.244 9.164 1 96.31 90 SER A C 1
ATOM 706 O O . SER A 1 90 ? -17.453 -3.104 9.516 1 96.31 90 SER A O 1
ATOM 708 N N . PHE A 1 91 ? -16.938 -0.969 9.195 1 96.94 91 PHE A N 1
ATOM 709 C CA . PHE A 1 91 ? -18.203 -0.476 9.727 1 96.94 91 PHE A CA 1
ATOM 710 C C . PHE A 1 91 ? -19.234 -0.302 8.602 1 96.94 91 PHE A C 1
ATOM 712 O O . PHE A 1 91 ? -20.344 0.181 8.844 1 96.94 91 PHE A O 1
ATOM 719 N N . SER A 1 92 ? -18.875 -0.654 7.414 1 93.44 92 SER A N 1
ATOM 720 C CA . SER A 1 92 ? -19.734 -0.412 6.266 1 93.44 92 SER A CA 1
ATOM 721 C C . SER A 1 92 ? -21.078 -1.127 6.418 1 93.44 92 SER A C 1
ATOM 723 O O . SER A 1 92 ? -22.094 -0.668 5.895 1 93.44 92 SER A O 1
ATOM 725 N N . LYS A 1 93 ? -21.141 -2.178 7.125 1 88.69 93 LYS A N 1
ATOM 726 C CA . LYS A 1 93 ? -22.375 -2.953 7.262 1 88.69 93 LYS A CA 1
ATOM 727 C C . LYS A 1 93 ? -23.109 -2.604 8.555 1 88.69 93 LYS A C 1
ATOM 729 O O . LYS A 1 93 ? -24.203 -3.107 8.812 1 88.69 93 LYS A O 1
ATOM 734 N N . VAL A 1 94 ? -22.469 -1.869 9.383 1 92.81 94 VAL A N 1
ATOM 735 C CA . VAL A 1 94 ? -23.094 -1.425 10.625 1 92.81 94 VAL A CA 1
ATOM 736 C C . VAL A 1 94 ? -24.078 -0.296 10.336 1 92.81 94 VAL A C 1
ATOM 738 O O . VAL A 1 94 ? -23.797 0.59 9.523 1 92.81 94 VAL A O 1
ATOM 741 N N . LYS A 1 95 ? -25.234 -0.36 10.891 1 92.81 95 LYS A N 1
ATOM 742 C CA . LYS A 1 95 ? -26.219 0.697 10.703 1 92.81 95 LYS A CA 1
ATOM 743 C C . LYS A 1 95 ? -25.766 1.996 11.359 1 92.81 95 LYS A C 1
ATOM 745 O O . LYS A 1 95 ? -25.047 1.973 12.367 1 92.81 95 LYS A O 1
ATOM 750 N N . GLY A 1 96 ? -26.219 3.107 10.742 1 93.81 96 GLY A N 1
ATOM 751 C CA . GLY A 1 96 ? -25.875 4.414 11.281 1 93.81 96 GLY A CA 1
ATOM 752 C C . GLY A 1 96 ? -25.031 5.246 10.336 1 93.81 96 GLY A C 1
ATOM 753 O O . GLY A 1 96 ? -24.828 4.867 9.18 1 93.81 96 GLY A O 1
ATOM 754 N N . GLU A 1 97 ? -24.594 6.398 10.898 1 93.69 97 GLU A N 1
ATOM 755 C CA . GLU A 1 97 ? -23.844 7.344 10.078 1 93.69 97 GLU A CA 1
ATOM 756 C C . GLU A 1 97 ? -22.422 7.512 10.602 1 93.69 97 GLU A C 1
ATOM 758 O O . GLU A 1 97 ? -22.156 7.312 11.789 1 93.69 97 GLU A O 1
ATOM 763 N N . TYR A 1 98 ? -21.562 7.809 9.688 1 96.56 98 TYR A N 1
ATOM 764 C CA . TYR A 1 98 ? -20.234 8.258 10.094 1 96.56 98 TYR A CA 1
ATOM 765 C C . TYR A 1 98 ? -20.266 9.727 10.5 1 96.56 98 TYR A C 1
ATOM 767 O O . TYR A 1 98 ? -21.062 10.508 9.984 1 96.56 98 TYR A O 1
ATOM 775 N N . ILE A 1 99 ? -19.438 10.086 11.438 1 96.25 99 ILE A N 1
ATOM 776 C CA . ILE A 1 99 ? -19.25 11.484 11.812 1 96.25 99 ILE A CA 1
ATOM 777 C C . ILE A 1 99 ? -17.781 11.852 11.719 1 96.25 99 ILE A C 1
ATOM 779 O O . ILE A 1 99 ? -16.922 11.133 12.242 1 96.25 99 ILE A O 1
ATOM 783 N N . ILE A 1 100 ? -17.531 12.938 11.016 1 95 100 ILE A N 1
ATOM 784 C CA . ILE A 1 100 ? -16.141 13.359 10.844 1 95 100 ILE A CA 1
ATOM 785 C C . ILE A 1 100 ? -16.031 14.867 11.07 1 95 100 ILE A C 1
ATOM 787 O O . ILE A 1 100 ? -17.031 15.586 10.992 1 95 100 ILE A O 1
ATOM 791 N N . ALA A 1 101 ? -14.844 15.305 11.43 1 93.5 101 ALA A N 1
ATOM 792 C CA . ALA A 1 101 ? -14.539 16.734 11.43 1 93.5 101 ALA A CA 1
ATOM 793 C C . ALA A 1 101 ? -14.086 17.188 10.047 1 93.5 101 ALA A C 1
ATOM 795 O O . ALA A 1 101 ? -13.828 16.375 9.164 1 93.5 101 ALA A O 1
ATOM 796 N N . ARG A 1 102 ? -14 18.469 9.852 1 89.94 102 ARG A N 1
ATOM 797 C CA . ARG A 1 102 ? -13.695 19.016 8.539 1 89.94 102 ARG A CA 1
ATOM 798 C C . ARG A 1 102 ? -12.219 18.859 8.203 1 89.94 102 ARG A C 1
ATOM 800 O O . ARG A 1 102 ? -11.828 18.922 7.035 1 89.94 102 ARG A O 1
ATOM 807 N N . ASN A 1 103 ? -11.398 18.609 9.211 1 90.19 103 ASN A N 1
ATOM 808 C CA . ASN A 1 103 ? -9.961 18.578 8.961 1 90.19 103 ASN A CA 1
ATOM 809 C C . ASN A 1 103 ? -9.445 17.156 8.82 1 90.19 103 ASN A C 1
ATOM 811 O O . ASN A 1 103 ? -8.266 16.891 9.039 1 90.19 103 ASN A O 1
ATOM 815 N N . VAL A 1 104 ? -10.297 16.234 8.516 1 91.44 104 VAL A N 1
ATOM 816 C CA . VAL A 1 104 ? -9.867 14.844 8.336 1 91.44 104 VAL A CA 1
ATOM 817 C C . VAL A 1 104 ? -9 14.734 7.086 1 91.44 104 VAL A C 1
ATOM 819 O O . VAL A 1 104 ? -9.07 15.578 6.191 1 91.44 104 VAL A O 1
ATOM 822 N N . HIS A 1 105 ? -8.164 13.758 7.074 1 89.31 105 HIS A N 1
ATOM 823 C CA . HIS A 1 105 ? -7.293 13.469 5.941 1 89.31 105 HIS A CA 1
ATOM 824 C C . HIS A 1 105 ? -8.102 12.992 4.738 1 89.31 105 HIS A C 1
ATOM 826 O O . HIS A 1 105 ? -9.18 12.414 4.895 1 89.31 105 HIS A O 1
ATOM 832 N N . LYS A 1 106 ? -7.656 13.195 3.537 1 86.44 106 LYS A N 1
ATOM 833 C CA . LYS A 1 106 ? -8.344 12.828 2.305 1 86.44 106 LYS A CA 1
ATOM 834 C C . LYS A 1 106 ? -8.656 11.328 2.273 1 86.44 106 LYS A C 1
ATOM 836 O O . LYS A 1 106 ? -9.641 10.906 1.668 1 86.44 106 LYS A O 1
ATOM 841 N N . SER A 1 107 ? -7.805 10.492 2.934 1 91.94 107 SER A N 1
ATOM 842 C CA . SER A 1 107 ? -8.023 9.047 2.953 1 91.94 107 SER A CA 1
ATOM 843 C C . SER A 1 107 ? -9.344 8.695 3.627 1 91.94 107 SER A C 1
ATOM 845 O O . SER A 1 107 ? -9.938 7.652 3.348 1 91.94 107 SER A O 1
ATOM 847 N N . VAL A 1 108 ? -9.828 9.539 4.504 1 93.94 108 VAL A N 1
ATOM 848 C CA . VAL A 1 108 ? -11.125 9.32 5.133 1 93.94 108 VAL A CA 1
ATOM 849 C C . VAL A 1 108 ? -12.234 9.414 4.082 1 93.94 108 VAL A C 1
ATOM 851 O O . VAL A 1 108 ? -13.148 8.586 4.059 1 93.94 108 VAL A O 1
ATOM 854 N N . PHE A 1 109 ? -12.156 10.391 3.219 1 89.25 109 PHE A N 1
ATOM 855 C CA . PHE A 1 109 ? -13.141 10.531 2.148 1 89.25 109 PHE A CA 1
ATOM 856 C C . PHE A 1 109 ? -13.047 9.367 1.171 1 89.25 109 PHE A C 1
ATOM 858 O O . PHE A 1 109 ? -14.062 8.867 0.691 1 89.25 109 PHE A O 1
ATOM 865 N N . HIS A 1 110 ? -11.828 8.961 0.865 1 91.25 110 HIS A N 1
ATOM 866 C CA . HIS A 1 110 ? -11.641 7.781 0.026 1 91.25 110 HIS A CA 1
ATOM 867 C C . HIS A 1 110 ? -12.312 6.559 0.637 1 91.25 110 HIS A C 1
ATOM 869 O O . HIS A 1 110 ? -12.969 5.785 -0.069 1 91.25 110 HIS A O 1
ATOM 875 N N . ALA A 1 111 ? -12.094 6.398 1.894 1 95.62 111 ALA A N 1
ATOM 876 C CA . ALA A 1 111 ? -12.672 5.266 2.611 1 95.62 111 ALA A CA 1
ATOM 877 C C . ALA A 1 111 ? -14.203 5.301 2.557 1 95.62 111 ALA A C 1
ATOM 879 O O . ALA A 1 111 ? -14.844 4.27 2.359 1 95.62 111 ALA A O 1
ATOM 880 N N . LEU A 1 112 ? -14.789 6.48 2.748 1 93.88 112 LEU A N 1
ATOM 881 C CA . LEU A 1 112 ? -16.234 6.645 2.699 1 93.88 112 LEU A CA 1
ATOM 882 C C . LEU A 1 112 ? -16.781 6.316 1.311 1 93.88 112 LEU A C 1
ATOM 884 O O . LEU A 1 112 ? -17.812 5.652 1.179 1 93.88 112 LEU A O 1
ATOM 888 N N . ASP A 1 113 ? -16.078 6.77 0.307 1 90.62 113 ASP A N 1
ATOM 889 C CA . ASP A 1 113 ? -16.469 6.465 -1.066 1 90.62 113 ASP A CA 1
ATOM 890 C C . ASP A 1 113 ? -16.484 4.957 -1.311 1 90.62 113 ASP A C 1
ATOM 892 O O . ASP A 1 113 ? -17.438 4.426 -1.872 1 90.62 113 ASP A O 1
ATOM 896 N N . LEU A 1 114 ? -15.43 4.312 -0.925 1 93.5 114 LEU A N 1
ATOM 897 C CA . LEU A 1 114 ? -15.312 2.869 -1.12 1 93.5 114 LEU A CA 1
ATOM 898 C C . LEU A 1 114 ? -16.391 2.123 -0.34 1 93.5 114 LEU A C 1
ATOM 900 O O . LEU A 1 114 ? -16.922 1.122 -0.818 1 93.5 114 LEU A O 1
ATOM 904 N N . ALA A 1 115 ? -16.656 2.623 0.833 1 93.56 115 ALA A N 1
ATOM 905 C CA . ALA A 1 115 ? -17.688 2.016 1.679 1 93.56 115 ALA A CA 1
ATOM 906 C C . ALA A 1 115 ? -19.094 2.402 1.21 1 93.56 115 ALA A C 1
ATOM 908 O O . ALA A 1 115 ? -20.078 1.908 1.738 1 93.56 115 ALA A O 1
ATOM 909 N N . ARG A 1 116 ? -19.172 3.32 0.254 1 90.38 116 ARG A N 1
ATOM 910 C CA . ARG A 1 116 ? -20.438 3.852 -0.234 1 90.38 116 ARG A CA 1
ATOM 911 C C . ARG A 1 116 ? -21.281 4.391 0.914 1 90.38 116 ARG A C 1
ATOM 913 O O . ARG A 1 116 ? -22.453 4.035 1.05 1 90.38 116 ARG A O 1
ATOM 920 N N . ALA A 1 117 ? -20.641 5.234 1.677 1 92 117 ALA A N 1
ATOM 921 C CA . ALA A 1 117 ? -21.297 5.762 2.873 1 92 117 ALA A CA 1
ATOM 922 C C . ALA A 1 117 ? -21.234 7.285 2.912 1 92 117 ALA A C 1
ATOM 924 O O . ALA A 1 117 ? -20.219 7.875 2.531 1 92 117 ALA A O 1
ATOM 925 N N . SER A 1 118 ? -22.312 7.867 3.375 1 90.19 118 SER A N 1
ATOM 926 C CA . SER A 1 118 ? -22.328 9.297 3.664 1 90.19 118 SER A CA 1
ATOM 927 C C . SER A 1 118 ? -21.875 9.586 5.09 1 90.19 118 SER A C 1
ATOM 929 O O . SER A 1 118 ? -21.781 8.672 5.914 1 90.19 118 SER A O 1
ATOM 931 N N . SER A 1 119 ? -21.531 10.828 5.312 1 94.12 119 SER A N 1
ATOM 932 C CA . SER A 1 119 ? -21.062 11.195 6.645 1 94.12 119 SER A CA 1
ATOM 933 C C . SER A 1 119 ? -21.547 12.586 7.035 1 94.12 119 SER A C 1
ATOM 935 O O . SER A 1 119 ? -21.719 13.453 6.172 1 94.12 119 SER A O 1
ATOM 937 N N . LYS A 1 120 ? -21.828 12.727 8.289 1 93.69 120 LYS A N 1
ATOM 938 C CA . LYS A 1 120 ? -22.031 14.07 8.828 1 93.69 120 LYS A CA 1
ATOM 939 C C . LYS A 1 120 ? -20.688 14.766 9.062 1 93.69 120 LYS A C 1
ATOM 941 O O . LYS A 1 120 ? -19.719 14.141 9.5 1 93.69 120 LYS A O 1
ATOM 946 N N . LEU A 1 121 ? -20.688 16.016 8.695 1 92.81 121 LEU A N 1
ATOM 947 C CA . LEU A 1 121 ? -19.547 16.891 8.977 1 92.81 121 LEU A CA 1
ATOM 948 C C . LEU A 1 121 ? -19.828 17.781 10.18 1 92.81 121 LEU A C 1
ATOM 950 O O . LEU A 1 121 ? -20.812 18.547 10.18 1 92.81 121 LEU A O 1
ATOM 954 N N . LEU A 1 122 ? -18.969 17.719 11.086 1 93.81 122 LEU A N 1
ATOM 955 C CA . LEU A 1 122 ? -19.141 18.531 12.281 1 93.81 122 LEU A CA 1
ATOM 956 C C . LEU A 1 122 ? -18.578 19.938 12.07 1 93.81 122 LEU A C 1
ATOM 958 O O . LEU A 1 122 ? -17.609 20.125 11.336 1 93.81 122 LEU A O 1
ATOM 962 N N . LYS A 1 123 ? -19.297 20.844 12.773 1 93.44 123 LYS A N 1
ATOM 963 C CA . LYS A 1 123 ? -18.641 22.141 12.914 1 93.44 123 LYS A CA 1
ATOM 964 C C . LYS A 1 123 ? -17.25 21.984 13.516 1 93.44 123 LYS A C 1
ATOM 966 O O . LYS A 1 123 ? -17.062 21.234 14.484 1 93.44 123 LYS A O 1
ATOM 971 N N . THR A 1 124 ? -16.25 22.641 12.953 1 92.81 124 THR A N 1
ATOM 972 C CA . THR A 1 124 ? -14.852 22.469 13.367 1 92.81 124 THR A CA 1
ATOM 973 C C . THR A 1 124 ? -14.211 23.797 13.703 1 92.81 124 THR A C 1
ATOM 975 O O . THR A 1 124 ? -14.297 24.75 12.922 1 92.81 124 THR A O 1
ATOM 978 N N . SER A 1 125 ? -13.625 23.875 14.844 1 92.81 125 SER A N 1
ATOM 979 C CA . SER A 1 125 ? -13.008 25.109 15.297 1 92.81 125 SER A CA 1
ATOM 980 C C . SER A 1 125 ? -11.828 25.5 14.414 1 92.81 125 SER A C 1
ATOM 982 O O . SER A 1 125 ? -11.141 24.625 13.875 1 92.81 125 SER A O 1
ATOM 984 N N . VAL A 1 126 ? -11.602 26.781 14.312 1 89.69 126 VAL A N 1
ATOM 985 C CA . VAL A 1 126 ? -10.484 27.328 13.547 1 89.69 126 VAL A CA 1
ATOM 986 C C . VAL A 1 126 ? -9.531 28.078 14.477 1 89.69 126 VAL A C 1
ATOM 988 O O . VAL A 1 126 ? -9.961 28.891 15.289 1 89.69 126 VAL A O 1
ATOM 991 N N . SER A 1 127 ? -8.297 27.828 14.352 1 91.81 127 SER A N 1
ATOM 992 C CA . SER A 1 127 ? -7.262 28.438 15.188 1 91.81 127 SER A CA 1
ATOM 993 C C . SER A 1 127 ? -7.039 29.891 14.82 1 91.81 127 SER A C 1
ATOM 995 O O . SER A 1 127 ? -6.914 30.234 13.641 1 91.81 127 SER A O 1
ATOM 997 N N . SER A 1 128 ? -6.941 30.75 15.82 1 88.62 128 SER A N 1
ATOM 998 C CA . SER A 1 128 ? -6.586 32.125 15.594 1 88.62 128 SER A CA 1
ATOM 999 C C . SER A 1 128 ? -5.086 32.312 15.367 1 88.62 128 SER A C 1
ATOM 1001 O O . SER A 1 128 ? -4.637 33.312 14.828 1 88.62 128 SER A O 1
ATOM 1003 N N . LYS A 1 129 ? -4.395 31.266 15.766 1 89.31 129 LYS A N 1
ATOM 1004 C CA . LYS A 1 129 ? -2.939 31.312 15.68 1 89.31 129 LYS A CA 1
ATOM 1005 C C . LYS A 1 129 ? -2.453 30.906 14.297 1 89.31 129 LYS A C 1
ATOM 1007 O O . LYS A 1 129 ? -1.71 31.641 13.648 1 89.31 129 LYS A O 1
ATOM 1012 N N . THR A 1 130 ? -2.951 29.797 13.812 1 89.5 130 THR A N 1
ATOM 1013 C CA . THR A 1 130 ? -2.439 29.219 12.57 1 89.5 130 THR A CA 1
ATOM 1014 C C . THR A 1 130 ? -3.447 29.406 11.438 1 89.5 130 THR A C 1
ATOM 1016 O O . THR A 1 130 ? -3.115 29.219 10.266 1 89.5 130 THR A O 1
ATOM 1019 N N . LYS A 1 131 ? -4.668 29.719 11.844 1 85.31 131 LYS A N 1
ATOM 1020 C CA . LYS A 1 131 ? -5.766 29.875 10.891 1 85.31 131 LYS A CA 1
ATOM 1021 C C . LYS A 1 131 ? -6.109 28.531 10.234 1 85.31 131 LYS A C 1
ATOM 1023 O O . LYS A 1 131 ? -6.438 28.484 9.047 1 85.31 131 LYS A O 1
ATOM 1028 N N . GLN A 1 132 ? -5.953 27.469 11.055 1 87.44 132 GLN A N 1
ATOM 1029 C CA . GLN A 1 132 ? -6.258 26.125 10.57 1 87.44 132 GLN A CA 1
ATOM 1030 C C . GLN A 1 132 ? -7.32 25.453 11.438 1 87.44 132 GLN A C 1
ATOM 1032 O O . GLN A 1 132 ? -7.52 25.844 12.594 1 87.44 132 GLN A O 1
ATOM 1037 N N . TYR A 1 133 ? -8.016 24.484 10.789 1 89.94 133 TYR A N 1
ATOM 1038 C CA . TYR A 1 133 ? -8.945 23.672 11.562 1 89.94 133 TYR A CA 1
ATOM 1039 C C . TYR A 1 133 ? -8.219 22.922 12.68 1 89.94 133 TYR A C 1
ATOM 1041 O O . TYR A 1 133 ? -7.09 22.469 12.492 1 89.94 133 TYR A O 1
ATOM 1049 N N . VAL A 1 134 ? -8.914 22.75 13.812 1 93.12 134 VAL A N 1
ATOM 1050 C CA . VAL A 1 134 ? -8.25 22.156 14.961 1 93.12 134 VAL A CA 1
ATOM 1051 C C . VAL A 1 134 ? -9.016 20.906 15.406 1 93.12 134 VAL A C 1
ATOM 1053 O O . VAL A 1 134 ? -8.438 19.828 15.531 1 93.12 134 VAL A O 1
ATOM 1056 N N . GLY A 1 135 ? -10.266 21.047 15.766 1 93.88 135 GLY A N 1
ATOM 1057 C CA . GLY A 1 135 ? -11.078 19.938 16.25 1 93.88 135 GLY A CA 1
ATOM 1058 C C . GLY A 1 135 ? -12.562 20.234 16.234 1 93.88 135 GLY A C 1
ATOM 1059 O O . GLY A 1 135 ? -12.977 21.359 16 1 93.88 135 GLY A O 1
ATOM 1060 N N . PRO A 1 136 ? -13.32 19.219 16.438 1 95.06 136 PRO A N 1
ATOM 1061 C CA . PRO A 1 136 ? -14.781 19.391 16.375 1 95.06 136 PRO A CA 1
ATOM 1062 C C . PRO A 1 136 ? -15.312 20.297 17.484 1 95.06 136 PRO A C 1
ATOM 1064 O O . PRO A 1 136 ? -14.805 20.266 18.609 1 95.06 136 PRO A O 1
ATOM 1067 N N . ASP A 1 137 ? -16.328 21 17.125 1 93.31 137 ASP A N 1
ATOM 1068 C CA . ASP A 1 137 ? -17.078 21.781 18.094 1 93.31 137 ASP A CA 1
ATOM 1069 C C . ASP A 1 137 ? -17.891 20.891 19.031 1 93.31 137 ASP A C 1
ATOM 1071 O O . ASP A 1 137 ? -18.578 19.969 18.578 1 93.31 137 ASP A O 1
ATOM 1075 N N . GLU A 1 138 ? -17.844 21.219 20.25 1 90.94 138 GLU A N 1
ATOM 1076 C CA . GLU A 1 138 ? -18.469 20.375 21.25 1 90.94 138 GLU A CA 1
ATOM 1077 C C . GLU A 1 138 ? -19.984 20.328 21.062 1 90.94 138 GLU A C 1
ATOM 1079 O O . GLU A 1 138 ? -20.609 19.266 21.219 1 90.94 138 GLU A O 1
ATOM 1084 N N . VAL A 1 139 ? -20.578 21.438 20.797 1 89.81 139 VAL A N 1
ATOM 1085 C CA . VAL A 1 139 ? -22.031 21.516 20.656 1 89.81 139 VAL A CA 1
ATOM 1086 C C . VAL A 1 139 ? -22.453 20.734 19.406 1 89.81 139 VAL A C 1
ATOM 1088 O O . VAL A 1 139 ? -23.422 19.984 19.453 1 89.81 139 VAL A O 1
ATOM 1091 N N . SER A 1 140 ? -21.781 20.969 18.422 1 90.94 140 SER A N 1
ATOM 1092 C CA . SER A 1 140 ? -22.062 20.25 17.172 1 90.94 140 SER A CA 1
ATOM 1093 C C . SER A 1 140 ? -21.938 18.75 17.375 1 90.94 140 SER A C 1
ATOM 1095 O O . SER A 1 140 ? -22.766 17.984 16.859 1 90.94 140 SER A O 1
ATOM 1097 N N . LEU A 1 141 ? -20.938 18.375 18.062 1 91.38 141 LEU A N 1
ATOM 1098 C CA . LEU A 1 141 ? -20.719 16.969 18.359 1 91.38 141 LEU A CA 1
ATOM 1099 C C . LEU A 1 141 ? -21.891 16.375 19.125 1 91.38 141 LEU A C 1
ATOM 1101 O O . LEU A 1 141 ? -22.406 15.312 18.75 1 91.38 141 LEU A O 1
ATOM 1105 N N . LYS A 1 142 ? -22.359 16.984 20.094 1 90.62 142 LYS A N 1
ATOM 1106 C CA . LYS A 1 142 ? -23.406 16.484 20.969 1 90.62 142 LYS A CA 1
ATOM 1107 C C . LYS A 1 142 ? -24.75 16.406 20.234 1 90.62 142 LYS A C 1
ATOM 1109 O O . LYS A 1 142 ? -25.562 15.523 20.516 1 90.62 142 LYS A O 1
ATOM 1114 N N . THR A 1 143 ? -24.891 17.172 19.266 1 90.25 143 THR A N 1
ATOM 1115 C CA . THR A 1 143 ? -26.188 17.234 18.562 1 90.25 143 THR A CA 1
ATOM 1116 C C . THR A 1 143 ? -26.203 16.25 17.391 1 90.25 143 THR A C 1
ATOM 1118 O O . THR A 1 143 ? -27.266 15.906 16.891 1 90.25 143 THR A O 1
ATOM 1121 N N . GLN A 1 144 ? -25.109 15.836 17.016 1 88.31 144 GLN A N 1
ATOM 1122 C CA . GLN A 1 144 ? -25.062 15.047 15.789 1 88.31 144 GLN A CA 1
ATOM 1123 C C . GLN A 1 144 ? -24.719 13.594 16.078 1 88.31 144 GLN A C 1
ATOM 1125 O O . GLN A 1 144 ? -24.688 12.758 15.164 1 88.31 144 GLN A O 1
ATOM 1130 N N . VAL A 1 145 ? -24.594 13.227 17.281 1 87.19 145 VAL A N 1
ATOM 1131 C CA . VAL A 1 145 ? -23.984 11.945 17.625 1 87.19 145 VAL A CA 1
ATOM 1132 C C . VAL A 1 145 ? -25.078 10.867 17.672 1 87.19 145 VAL A C 1
ATOM 1134 O O . VAL A 1 145 ? -24.781 9.672 17.562 1 87.19 145 VAL A O 1
ATOM 1137 N N . ASP A 1 146 ? -26.328 11.109 17.75 1 86.44 146 ASP A N 1
ATOM 1138 C CA . ASP A 1 146 ? -27.406 10.172 18.047 1 86.44 146 ASP A CA 1
ATOM 1139 C C . ASP A 1 146 ? -27.406 9.008 17.047 1 86.44 146 ASP A C 1
ATOM 1141 O O . ASP A 1 146 ? -27.625 7.859 17.422 1 86.44 146 ASP A O 1
ATOM 1145 N N . LYS A 1 147 ? -27.125 9.234 15.844 1 89.94 147 LYS A N 1
ATOM 1146 C CA . LYS A 1 147 ? -27.203 8.164 14.844 1 89.94 147 LYS A CA 1
ATOM 1147 C C . LYS A 1 147 ? -25.812 7.758 14.367 1 89.94 147 LYS A C 1
ATOM 1149 O O . LYS A 1 147 ? -25.672 7.094 13.336 1 89.94 147 LYS A O 1
ATOM 1154 N N . ALA A 1 148 ? -24.859 7.984 15.172 1 95.25 148 ALA A N 1
ATOM 1155 C CA . ALA A 1 148 ? -23.5 7.75 14.703 1 95.25 148 ALA A CA 1
ATOM 1156 C C . ALA A 1 148 ? -23.062 6.312 14.961 1 95.25 148 ALA A C 1
ATOM 1158 O O . ALA A 1 148 ? -23.375 5.742 16.016 1 95.25 148 ALA A O 1
ATOM 1159 N N . LYS A 1 149 ? -22.375 5.703 14.008 1 97.31 149 LYS A N 1
ATOM 1160 C CA . LYS A 1 149 ? -21.828 4.359 14.164 1 97.31 149 LYS A CA 1
ATOM 1161 C C . LYS A 1 149 ? -20.328 4.398 14.375 1 97.31 149 LYS A C 1
ATOM 1163 O O . LYS A 1 149 ? -19.734 3.443 14.875 1 97.31 149 LYS A O 1
ATOM 1168 N N . LEU A 1 150 ? -19.641 5.41 13.938 1 98.31 150 LEU A N 1
ATOM 1169 C CA . LEU A 1 150 ? -18.203 5.613 14.055 1 98.31 150 LEU A CA 1
ATOM 1170 C C . LEU A 1 150 ? -17.859 7.094 13.953 1 98.31 150 LEU A C 1
ATOM 1172 O O . LEU A 1 150 ? -18.375 7.801 13.078 1 98.31 150 LEU A O 1
ATOM 1176 N N . ALA A 1 151 ? -17.062 7.562 14.836 1 98.06 151 ALA A N 1
ATOM 1177 C CA . ALA A 1 151 ? -16.547 8.93 14.781 1 98.06 151 ALA A CA 1
ATOM 1178 C C . ALA A 1 151 ? -15.062 8.945 14.438 1 98.06 151 ALA A C 1
ATOM 1180 O O . ALA A 1 151 ? -14.273 8.195 15.008 1 98.06 151 ALA A O 1
ATOM 1181 N N . VAL A 1 152 ? -14.672 9.781 13.477 1 97.69 152 VAL A N 1
ATOM 1182 C CA . VAL A 1 152 ? -13.281 9.891 13.039 1 97.69 152 VAL A CA 1
ATOM 1183 C C . VAL A 1 152 ? -12.758 11.289 13.328 1 97.69 152 VAL A C 1
ATOM 1185 O O . VAL A 1 152 ? -13.336 12.281 12.883 1 97.69 152 VAL A O 1
ATOM 1188 N N . PHE A 1 153 ? -11.656 11.367 14.062 1 97.81 153 PHE A N 1
ATOM 1189 C CA . PHE A 1 153 ? -11.062 12.656 14.406 1 97.81 153 PHE A CA 1
ATOM 1190 C C . PHE A 1 153 ? -9.562 12.664 14.102 1 97.81 153 PHE A C 1
ATOM 1192 O O . PHE A 1 153 ? -8.922 11.609 14.133 1 97.81 153 PHE A O 1
ATOM 1199 N N . THR A 1 154 ? -9.062 13.812 13.781 1 97.19 154 THR A N 1
ATOM 1200 C CA . THR A 1 154 ? -7.633 14.039 13.578 1 97.19 154 THR A CA 1
ATOM 1201 C C . THR A 1 154 ? -7.008 14.703 14.797 1 97.19 154 THR A C 1
ATOM 1203 O O . THR A 1 154 ? -7.504 15.727 15.273 1 97.19 154 THR A O 1
ATOM 1206 N N . TYR A 1 155 ? -5.965 14.102 15.32 1 97.94 155 TYR A N 1
ATOM 1207 C CA . TYR A 1 155 ? -5.289 14.602 16.5 1 97.94 155 TYR A CA 1
ATOM 1208 C C . TYR A 1 155 ? -3.811 14.227 16.5 1 97.94 155 TYR A C 1
ATOM 1210 O O . TYR A 1 155 ? -3.465 13.039 16.469 1 97.94 155 TYR A O 1
ATOM 1218 N N . PRO A 1 156 ? -2.787 15.219 16.578 1 97.81 156 PRO A N 1
ATOM 1219 C CA . PRO A 1 156 ? -2.969 16.656 16.406 1 97.81 156 PRO A CA 1
ATOM 1220 C C . PRO A 1 156 ? -3.283 17.047 14.961 1 97.81 156 PRO A C 1
ATOM 1222 O O . PRO A 1 156 ? -3.295 16.203 14.078 1 97.81 156 PRO A O 1
ATOM 1225 N N . ASN A 1 157 ? -3.691 18.281 14.789 1 94.69 157 ASN A N 1
ATOM 1226 C CA . ASN A 1 157 ? -3.754 18.688 13.391 1 94.69 157 ASN A CA 1
ATOM 1227 C C . ASN A 1 157 ? -2.361 18.797 12.781 1 94.69 157 ASN A C 1
ATOM 1229 O O . ASN A 1 157 ? -1.358 18.578 13.461 1 94.69 157 ASN A O 1
ATOM 1233 N N . TYR A 1 158 ? -2.279 19.062 11.578 1 91 158 TYR A N 1
ATOM 1234 C CA . TYR A 1 158 ? -1.036 19.047 10.812 1 91 158 TYR A CA 1
ATOM 1235 C C . TYR A 1 158 ? -0.039 20.047 11.383 1 91 158 TYR A C 1
ATOM 1237 O O . TYR A 1 158 ? 1.171 19.812 11.352 1 91 158 TYR A O 1
ATOM 1245 N N . TYR A 1 159 ? -0.474 21.094 11.984 1 94.38 159 TYR A N 1
ATOM 1246 C CA . TYR A 1 159 ? 0.359 22.203 12.438 1 94.38 159 TYR A CA 1
ATOM 1247 C C . TYR A 1 159 ? 0.764 22.016 13.891 1 94.38 159 TYR A C 1
ATOM 1249 O O . TYR A 1 159 ? 1.493 22.844 14.453 1 94.38 159 TYR A O 1
ATOM 1257 N N . GLY A 1 160 ? 0.309 20.953 14.477 1 97.25 160 GLY A N 1
ATOM 1258 C CA . GLY A 1 160 ? 0.75 20.625 15.82 1 97.25 160 GLY A CA 1
ATOM 1259 C C . GLY A 1 160 ? -0.209 21.094 16.891 1 97.25 160 GLY A C 1
ATOM 1260 O O . GLY A 1 160 ? 0.119 21.078 18.094 1 97.25 160 GLY A O 1
ATOM 1261 N N . GLU A 1 161 ? -1.348 21.578 16.484 1 97.44 161 GLU A N 1
ATOM 1262 C CA . GLU A 1 161 ? -2.34 22.031 17.469 1 97.44 161 GLU A CA 1
ATOM 1263 C C . GLU A 1 161 ? -3.207 20.859 17.938 1 97.44 161 GLU A C 1
ATOM 1265 O O . GLU A 1 161 ? -3.543 19.969 17.156 1 97.44 161 GLU A O 1
ATOM 1270 N N . CYS A 1 162 ? -3.494 20.891 19.203 1 97.5 162 CYS A N 1
ATOM 1271 C CA . CYS A 1 162 ? -4.348 19.891 19.828 1 97.5 162 CYS A CA 1
ATOM 1272 C C . CYS A 1 162 ? -5.664 20.5 20.281 1 97.5 162 CYS A C 1
ATOM 1274 O O . CYS A 1 162 ? -5.805 21.734 20.312 1 97.5 162 CYS A O 1
ATOM 1276 N N . PHE A 1 163 ? -6.68 19.766 20.516 1 96.81 163 PHE A N 1
ATOM 1277 C CA . PHE A 1 163 ? -7.938 20.125 21.141 1 96.81 163 PHE A CA 1
ATOM 1278 C C . PHE A 1 163 ? -8.25 19.188 22.312 1 96.81 163 PHE A C 1
ATOM 1280 O O . PHE A 1 163 ? -7.48 18.266 22.594 1 96.81 163 PHE A O 1
ATOM 1287 N N . ASP A 1 164 ? -9.281 19.484 23.047 1 96.75 164 ASP A N 1
ATOM 1288 C CA . ASP A 1 164 ? -9.633 18.625 24.172 1 96.75 164 ASP A CA 1
ATOM 1289 C C . ASP A 1 164 ? -10.234 17.297 23.688 1 96.75 164 ASP A C 1
ATOM 1291 O O . ASP A 1 164 ? -11.414 17.031 23.922 1 96.75 164 ASP A O 1
ATOM 1295 N N . VAL A 1 165 ? -9.359 16.484 23.219 1 97.62 165 VAL A N 1
ATOM 1296 C CA . VAL A 1 165 ? -9.773 15.219 22.609 1 97.62 165 VAL A CA 1
ATOM 1297 C C . VAL A 1 165 ? -10.164 14.227 23.703 1 97.62 165 VAL A C 1
ATOM 1299 O O . VAL A 1 165 ? -11 13.352 23.469 1 97.62 165 VAL A O 1
ATOM 1302 N N . ALA A 1 166 ? -9.594 14.352 24.844 1 97.81 166 ALA A N 1
ATOM 1303 C CA . ALA A 1 166 ? -9.93 13.477 25.969 1 97.81 166 ALA A CA 1
ATOM 1304 C C . ALA A 1 166 ? -11.414 13.562 26.297 1 97.81 166 ALA A C 1
ATOM 1306 O O . ALA A 1 166 ? -12.078 12.531 26.453 1 97.81 166 ALA A O 1
ATOM 1307 N N . SER A 1 167 ? -11.906 14.758 26.422 1 97 167 SER A N 1
ATOM 1308 C CA . SER A 1 167 ? -13.32 14.961 26.703 1 97 167 SER A CA 1
ATOM 1309 C C . SER A 1 167 ? -14.195 14.422 25.562 1 97 167 SER A C 1
ATOM 1311 O O . SER A 1 167 ? -15.273 13.875 25.812 1 97 167 SER A O 1
ATOM 1313 N N . THR A 1 168 ? -13.742 14.641 24.359 1 96.94 168 THR A N 1
ATOM 1314 C CA . THR A 1 168 ? -14.469 14.148 23.188 1 96.94 168 THR A CA 1
ATOM 1315 C C . THR A 1 168 ? -14.586 12.633 23.219 1 96.94 168 THR A C 1
ATOM 1317 O O . THR A 1 168 ? -15.68 12.078 23.031 1 96.94 168 THR A O 1
ATOM 1320 N N . ILE A 1 169 ? -13.477 11.945 23.469 1 97.56 169 ILE A N 1
ATOM 1321 C CA . ILE A 1 169 ? -13.453 10.484 23.516 1 97.56 169 ILE A CA 1
ATOM 1322 C C . ILE A 1 169 ? -14.336 9.984 24.656 1 97.56 169 ILE A C 1
ATOM 1324 O O . ILE A 1 169 ? -15.094 9.023 24.484 1 97.56 169 ILE A O 1
ATOM 1328 N N . LYS A 1 170 ? -14.234 10.609 25.797 1 96.94 170 LYS A N 1
ATOM 1329 C CA . LYS A 1 170 ? -15.062 10.242 26.938 1 96.94 170 LYS A CA 1
ATOM 1330 C C . LYS A 1 170 ? -16.547 10.336 26.609 1 96.94 170 LYS A C 1
ATOM 1332 O O . LYS A 1 170 ? -17.328 9.453 26.953 1 96.94 170 LYS A O 1
ATOM 1337 N N . TYR A 1 171 ? -16.922 11.391 26 1 96.62 171 TYR A N 1
ATOM 1338 C CA . TYR A 1 171 ? -18.312 11.586 25.609 1 96.62 171 TYR A CA 1
ATOM 1339 C C . TYR A 1 171 ? -18.766 10.523 24.625 1 96.62 171 TYR A C 1
ATOM 1341 O O . TYR A 1 171 ? -19.859 9.977 24.734 1 96.62 171 TYR A O 1
ATOM 1349 N N . MET A 1 172 ? -17.984 10.266 23.594 1 96.56 172 MET A N 1
ATOM 1350 C CA . MET A 1 172 ? -18.312 9.242 22.609 1 96.56 172 MET A CA 1
ATOM 1351 C C . MET A 1 172 ? -18.516 7.883 23.281 1 96.56 172 MET A C 1
ATOM 1353 O O . MET A 1 172 ? -19.438 7.141 22.938 1 96.56 172 MET A O 1
ATOM 1357 N N . LYS A 1 173 ? -17.625 7.562 24.219 1 95.88 173 LYS A N 1
ATOM 1358 C CA . LYS A 1 173 ? -17.75 6.312 24.953 1 95.88 173 LYS A CA 1
ATOM 1359 C C . LYS A 1 173 ? -19.062 6.246 25.719 1 95.88 173 LYS A C 1
ATOM 1361 O O . LYS A 1 173 ? -19.719 5.195 25.766 1 95.88 173 LYS A O 1
ATOM 1366 N N . ALA A 1 174 ? -19.406 7.324 26.328 1 95.5 174 ALA A N 1
ATOM 1367 C CA . ALA A 1 174 ? -20.672 7.395 27.047 1 95.5 174 ALA A CA 1
ATOM 1368 C C . ALA A 1 174 ? -21.844 7.117 26.109 1 95.5 174 ALA A C 1
ATOM 1370 O O . ALA A 1 174 ? -22.844 6.527 26.516 1 95.5 174 ALA A O 1
ATOM 1371 N N . CYS A 1 175 ? -21.766 7.508 24.891 1 95.81 175 CYS A N 1
ATOM 1372 C CA . CYS A 1 175 ? -22.812 7.312 23.891 1 95.81 175 CYS A CA 1
ATOM 1373 C C . CYS A 1 175 ? -22.656 5.961 23.203 1 95.81 175 CYS A C 1
ATOM 1375 O O . CYS A 1 175 ? -23.438 5.621 22.312 1 95.81 175 CYS A O 1
ATOM 1377 N N . GLN A 1 176 ? -21.625 5.195 23.516 1 95.75 176 GLN A N 1
ATOM 1378 C CA . GLN A 1 176 ? -21.328 3.881 22.953 1 95.75 176 GLN A CA 1
ATOM 1379 C C . GLN A 1 176 ? -21.016 3.977 21.469 1 95.75 176 GLN A C 1
ATOM 1381 O O . GLN A 1 176 ? -21.453 3.139 20.672 1 95.75 176 GLN A O 1
ATOM 1386 N N . ILE A 1 177 ? -20.344 5.012 21.078 1 97.06 177 ILE A N 1
ATOM 1387 C CA . ILE A 1 177 ? -19.906 5.215 19.703 1 97.06 177 ILE A CA 1
ATOM 1388 C C . ILE A 1 177 ? -18.391 5.035 19.625 1 97.06 177 ILE A C 1
ATOM 1390 O O . ILE A 1 177 ? -17.625 5.766 20.266 1 97.06 177 ILE A O 1
ATOM 1394 N N . PRO A 1 178 ? -17.906 4.078 18.812 1 98.25 178 PRO A N 1
ATOM 1395 C CA . PRO A 1 178 ? -16.453 3.883 18.672 1 98.25 178 PRO A CA 1
ATOM 1396 C C . PRO A 1 178 ? -15.766 5.055 17.969 1 98.25 178 PRO A C 1
ATOM 1398 O O . PRO A 1 178 ? -16.391 5.734 17.156 1 98.25 178 PRO A O 1
ATOM 1401 N N . THR A 1 179 ? -14.461 5.23 18.297 1 98.62 179 THR A N 1
ATOM 1402 C CA . THR A 1 179 ? -13.703 6.344 17.734 1 98.62 179 THR A CA 1
ATOM 1403 C C . THR A 1 179 ? -12.461 5.848 17.016 1 98.62 179 THR A C 1
ATOM 1405 O O . THR A 1 179 ? -11.773 4.941 17.484 1 98.62 179 THR A O 1
ATOM 1408 N N . LEU A 1 180 ? -12.219 6.348 15.836 1 98.81 180 LEU A N 1
ATOM 1409 C CA . LEU A 1 180 ? -10.961 6.254 15.109 1 98.81 180 LEU A CA 1
ATOM 1410 C C . LEU A 1 180 ? -10.203 7.578 15.164 1 98.81 180 LEU A C 1
ATOM 1412 O O . LEU A 1 180 ? -10.688 8.602 14.68 1 98.81 180 LEU A O 1
ATOM 1416 N N . ILE A 1 181 ? -9.047 7.543 15.75 1 98.88 181 ILE A N 1
ATOM 1417 C CA . ILE A 1 181 ? -8.242 8.758 15.852 1 98.88 181 ILE A CA 1
ATOM 1418 C C . ILE A 1 181 ? -7.066 8.672 14.883 1 98.88 181 ILE A C 1
ATOM 1420 O O . ILE A 1 181 ? -6.234 7.766 14.984 1 98.88 181 ILE A O 1
ATOM 1424 N N . ASP A 1 182 ? -7.035 9.602 14.016 1 98.25 182 ASP A N 1
ATOM 1425 C CA . ASP A 1 182 ? -5.895 9.758 13.117 1 98.25 182 ASP A CA 1
ATOM 1426 C C . ASP A 1 182 ? -4.777 10.562 13.789 1 98.25 182 ASP A C 1
ATOM 1428 O O . ASP A 1 182 ? -4.77 11.797 13.727 1 98.25 182 ASP A O 1
ATOM 1432 N N . GLU A 1 183 ? -3.844 9.875 14.344 1 98.56 183 GLU A N 1
ATOM 1433 C CA . GLU A 1 183 ? -2.646 10.461 14.93 1 98.56 183 GLU A CA 1
ATOM 1434 C C . GLU A 1 183 ? -1.449 10.336 13.992 1 98.56 183 GLU A C 1
ATOM 1436 O O . GLU A 1 183 ? -0.33 10.078 14.445 1 98.56 183 GLU A O 1
ATOM 1441 N N . ALA A 1 184 ? -1.716 10.43 12.711 1 97.12 184 ALA A N 1
ATOM 1442 C CA . ALA A 1 184 ? -0.633 10.297 11.742 1 97.12 184 ALA A CA 1
ATOM 1443 C C . ALA A 1 184 ? 0.543 11.203 12.102 1 97.12 184 ALA A C 1
ATOM 1445 O O . ALA A 1 184 ? 1.702 10.836 11.898 1 97.12 184 ALA A O 1
ATOM 1446 N N . HIS A 1 185 ? 0.312 12.352 12.664 1 97.19 185 HIS A N 1
ATOM 1447 C CA . HIS A 1 185 ? 1.354 13.312 13.016 1 97.19 185 HIS A CA 1
ATOM 1448 C C . HIS A 1 185 ? 1.666 13.266 14.508 1 97.19 185 HIS A C 1
ATOM 1450 O O . HIS A 1 185 ? 2.346 14.148 15.031 1 97.19 185 HIS A O 1
ATOM 1456 N N . GLY A 1 186 ? 1.203 12.305 15.242 1 98.44 186 GLY A N 1
ATOM 1457 C CA . GLY A 1 186 ? 1.401 12.227 16.672 1 98.44 186 GLY A CA 1
ATOM 1458 C C . GLY A 1 186 ? 2.074 10.945 17.125 1 98.44 186 GLY A C 1
ATOM 1459 O O . GLY A 1 186 ? 1.889 10.5 18.25 1 98.44 186 GLY A O 1
ATOM 1460 N N . ALA A 1 187 ? 2.83 10.328 16.297 1 98.62 187 ALA A N 1
ATOM 1461 C CA . ALA A 1 187 ? 3.465 9.055 16.641 1 98.62 187 ALA A CA 1
ATOM 1462 C C . ALA A 1 187 ? 4.434 9.227 17.797 1 98.62 187 ALA A C 1
ATOM 1464 O O . ALA A 1 187 ? 4.66 8.289 18.562 1 98.62 187 ALA A O 1
ATOM 1465 N N . HIS A 1 188 ? 5.008 10.375 17.938 1 98.75 188 HIS A N 1
ATOM 1466 C CA . HIS A 1 188 ? 5.984 10.656 18.984 1 98.75 188 HIS A CA 1
ATOM 1467 C C . HIS A 1 188 ? 5.301 11.047 20.297 1 98.75 188 HIS A C 1
ATOM 1469 O O . HIS A 1 188 ? 5.969 11.25 21.312 1 98.75 188 HIS A O 1
ATOM 1475 N N . PHE A 1 189 ? 4.008 11.195 20.359 1 98.69 189 PHE A N 1
ATOM 1476 C CA . PHE A 1 189 ? 3.275 11.609 21.562 1 98.69 189 PHE A CA 1
ATOM 1477 C C . PHE A 1 189 ? 3.557 10.664 22.719 1 98.69 189 PHE A C 1
ATOM 1479 O O . PHE A 1 189 ? 3.971 9.523 22.516 1 98.69 189 PHE A O 1
ATOM 1486 N N . ASN A 1 190 ? 3.365 11.094 24 1 97.81 190 ASN A N 1
ATOM 1487 C CA . ASN A 1 190 ? 3.652 10.461 25.281 1 97.81 190 ASN A CA 1
ATOM 1488 C C . ASN A 1 190 ? 5.125 10.586 25.656 1 97.81 190 ASN A C 1
ATOM 1490 O O . ASN A 1 190 ? 5.508 10.32 26.797 1 97.81 190 ASN A O 1
ATOM 1494 N N . LEU A 1 191 ? 6.098 10.953 24.688 1 98.19 191 LEU A N 1
ATOM 1495 C CA . LEU A 1 191 ? 7.449 11.32 25.078 1 98.19 191 LEU A CA 1
ATOM 1496 C C . LEU A 1 191 ? 7.43 12.484 26.062 1 98.19 191 LEU A C 1
ATOM 1498 O O . LEU A 1 191 ? 6.512 13.305 26.031 1 98.19 191 LEU A O 1
ATOM 1502 N N . MET A 1 192 ? 8.422 12.547 26.891 1 97.5 192 MET A N 1
ATOM 1503 C CA . MET A 1 192 ? 8.469 13.602 27.906 1 97.5 192 MET A CA 1
ATOM 1504 C C . MET A 1 192 ? 8.477 14.984 27.25 1 97.5 192 MET A C 1
ATOM 1506 O O . MET A 1 192 ? 9.297 15.25 26.375 1 97.5 192 MET A O 1
ATOM 1510 N N . GLY A 1 193 ? 7.57 15.781 27.656 1 97.81 193 GLY A N 1
ATOM 1511 C CA . GLY A 1 193 ? 7.508 17.141 27.141 1 97.81 193 GLY A CA 1
ATOM 1512 C C . GLY A 1 193 ? 6.582 17.281 25.953 1 97.81 193 GLY A C 1
ATOM 1513 O O . GLY A 1 193 ? 6.332 18.406 25.484 1 97.81 193 GLY A O 1
ATOM 1514 N N . PHE A 1 194 ? 6.07 16.219 25.438 1 98.5 194 PHE A N 1
ATOM 1515 C CA . PHE A 1 194 ? 5.145 16.219 24.312 1 98.5 194 PHE A CA 1
ATOM 1516 C C . PHE A 1 194 ? 3.725 15.914 24.766 1 98.5 194 PHE A C 1
ATOM 1518 O O . PHE A 1 194 ? 3.52 15.469 25.906 1 98.5 194 PHE A O 1
ATOM 1525 N N . PRO A 1 195 ? 2.707 16.156 23.953 1 98.44 195 PRO A N 1
ATOM 1526 C CA . PRO A 1 195 ? 1.332 15.852 24.344 1 98.44 195 PRO A CA 1
ATOM 1527 C C . PRO A 1 195 ? 1.105 14.367 24.578 1 98.44 195 PRO A C 1
ATOM 1529 O O . PRO A 1 195 ? 1.939 13.539 24.203 1 98.44 195 PRO A O 1
ATOM 1532 N N . ASN A 1 196 ? -0.005 14.109 25.234 1 98.19 196 ASN A N 1
ATOM 1533 C CA . ASN A 1 196 ? -0.414 12.727 25.453 1 98.19 196 ASN A CA 1
ATOM 1534 C C . ASN A 1 196 ? -1.093 12.141 24.219 1 98.19 196 ASN A C 1
ATOM 1536 O O . ASN A 1 196 ? -1.847 12.836 23.531 1 98.19 196 ASN A O 1
ATOM 1540 N N . SER A 1 197 ? -0.793 10.898 23.953 1 98.56 197 SER A N 1
ATOM 1541 C CA . SER A 1 197 ? -1.503 10.172 22.906 1 98.56 197 SER A CA 1
ATOM 1542 C C . SER A 1 197 ? -2.91 9.789 23.359 1 98.56 197 SER A C 1
ATOM 1544 O O . SER A 1 197 ? -3.166 9.625 24.547 1 98.56 197 SER A O 1
ATOM 1546 N N . THR A 1 198 ? -3.758 9.625 22.422 1 98.75 198 THR A N 1
ATOM 1547 C CA . THR A 1 198 ? -5.125 9.219 22.719 1 98.75 198 THR A CA 1
ATOM 1548 C C . THR A 1 198 ? -5.172 7.754 23.156 1 98.75 198 THR A C 1
ATOM 1550 O O . THR A 1 198 ? -6.188 7.293 23.688 1 98.75 198 THR A O 1
ATOM 1553 N N . LEU A 1 199 ? -4.086 7.031 22.969 1 98.56 199 LEU A N 1
ATOM 1554 C CA . LEU A 1 199 ? -3.955 5.695 23.531 1 98.56 199 LEU A CA 1
ATOM 1555 C C . LEU A 1 199 ? -4.199 5.715 25.031 1 98.56 199 LEU A C 1
ATOM 1557 O O . LEU A 1 199 ? -4.695 4.738 25.609 1 98.56 199 LEU A O 1
ATOM 1561 N N . ASN A 1 200 ? -3.887 6.812 25.672 1 98.38 200 ASN A N 1
ATOM 1562 C CA . ASN A 1 200 ? -4.059 6.969 27.109 1 98.38 200 ASN A CA 1
ATOM 1563 C C . ASN A 1 200 ? -5.469 7.434 27.453 1 98.38 200 ASN A C 1
ATOM 1565 O O . ASN A 1 200 ? -5.785 7.645 28.625 1 98.38 200 ASN A O 1
ATOM 1569 N N . MET A 1 201 ? -6.297 7.586 26.5 1 98.19 201 MET A N 1
ATOM 1570 C CA . MET A 1 201 ? -7.594 8.219 26.703 1 98.19 201 MET A CA 1
ATOM 1571 C C . MET A 1 201 ? -8.734 7.273 26.328 1 98.19 201 MET A C 1
ATOM 1573 O O . MET A 1 201 ? -9.898 7.652 26.375 1 98.19 201 MET A O 1
ATOM 1577 N N . GLY A 1 202 ? -8.391 6.094 25.875 1 97.75 202 GLY A N 1
ATOM 1578 C CA . GLY A 1 202 ? -9.383 5.055 25.641 1 97.75 202 GLY A CA 1
ATOM 1579 C C . GLY A 1 202 ? -9.922 5.051 24.234 1 97.75 202 GLY A C 1
ATOM 1580 O O . GLY A 1 202 ? -10.984 4.48 23.969 1 97.75 202 GLY A O 1
ATOM 1581 N N . ALA A 1 203 ? -9.297 5.707 23.312 1 98.56 203 ALA A N 1
ATOM 1582 C CA . ALA A 1 203 ? -9.703 5.617 21.906 1 98.56 203 ALA A CA 1
ATOM 1583 C C . ALA A 1 203 ? -9.781 4.164 21.453 1 98.56 203 ALA A C 1
ATOM 1585 O O . ALA A 1 203 ? -9.023 3.314 21.922 1 98.56 203 ALA A O 1
ATOM 1586 N N . ASP A 1 204 ? -10.711 3.803 20.531 1 98.81 204 ASP A N 1
ATOM 1587 C CA . ASP A 1 204 ? -10.883 2.422 20.094 1 98.81 204 ASP A CA 1
ATOM 1588 C C . ASP A 1 204 ? -9.812 2.037 19.062 1 98.81 204 ASP A C 1
ATOM 1590 O O . ASP A 1 204 ? -9.266 0.936 19.109 1 98.81 204 ASP A O 1
ATOM 1594 N N . TYR A 1 205 ? -9.578 2.898 18.109 1 98.81 205 TYR A N 1
ATOM 1595 C CA . TYR A 1 205 ? -8.586 2.705 17.047 1 98.81 205 TYR A CA 1
ATOM 1596 C C . TYR A 1 205 ? -7.703 3.939 16.906 1 98.81 205 TYR A C 1
ATOM 1598 O O . TYR A 1 205 ? -8.203 5.066 16.844 1 98.81 205 TYR A O 1
ATOM 1606 N N . VAL A 1 206 ? -6.379 3.744 16.859 1 98.88 206 VAL A N 1
ATOM 1607 C CA . VAL A 1 206 ? -5.441 4.848 16.672 1 98.88 206 VAL A CA 1
ATOM 1608 C C . VAL A 1 206 ? -4.426 4.5 15.594 1 98.88 206 VAL A C 1
ATOM 1610 O O . VAL A 1 206 ? -3.752 3.471 15.68 1 98.88 206 VAL A O 1
ATOM 1613 N N . VAL A 1 207 ? -4.371 5.297 14.594 1 98.69 207 VAL A N 1
ATOM 1614 C CA . VAL A 1 207 ? -3.352 5.098 13.57 1 98.69 207 VAL A CA 1
ATOM 1615 C C . VAL A 1 207 ? -2.244 6.137 13.734 1 98.69 207 VAL A C 1
ATOM 1617 O O . VAL A 1 207 ? -2.521 7.316 13.969 1 98.69 207 VAL A O 1
ATOM 1620 N N . GLN A 1 208 ? -1.005 5.711 13.633 1 98.75 208 GLN A N 1
ATOM 1621 C CA . GLN A 1 208 ? 0.164 6.574 13.766 1 98.75 208 GLN A CA 1
ATOM 1622 C C . GLN A 1 208 ? 1.136 6.367 12.609 1 98.75 208 GLN A C 1
ATOM 1624 O O . GLN A 1 208 ? 1.566 5.242 12.344 1 98.75 208 GLN A O 1
ATOM 1629 N N . SER A 1 209 ? 1.434 7.434 11.906 1 97.81 209 SER A N 1
ATOM 1630 C CA . SER A 1 209 ? 2.473 7.359 10.883 1 97.81 209 SER A CA 1
ATOM 1631 C C . SER A 1 209 ? 3.863 7.461 11.5 1 97.81 209 SER A C 1
ATOM 1633 O O . SER A 1 209 ? 4.398 8.562 11.656 1 97.81 209 SER A O 1
ATOM 1635 N N . TYR A 1 210 ? 4.5 6.359 11.75 1 98.38 210 TYR A N 1
ATOM 1636 C CA . TYR A 1 210 ? 5.832 6.355 12.344 1 98.38 210 TYR A CA 1
ATOM 1637 C C . TYR A 1 210 ? 6.828 7.098 11.461 1 98.38 210 TYR A C 1
ATOM 1639 O O . TYR A 1 210 ? 7.711 7.797 11.961 1 98.38 210 TYR A O 1
ATOM 1647 N N . HIS A 1 211 ? 6.68 7.012 10.148 1 97.06 211 HIS A N 1
ATOM 1648 C CA . HIS A 1 211 ? 7.648 7.594 9.227 1 97.06 211 HIS A CA 1
ATOM 1649 C C . HIS A 1 211 ? 7.594 9.117 9.258 1 97.06 211 HIS A C 1
ATOM 1651 O O . HIS A 1 211 ? 8.516 9.781 8.789 1 97.06 211 HIS A O 1
ATOM 1657 N N . LYS A 1 212 ? 6.504 9.688 9.75 1 96.5 212 LYS A N 1
ATOM 1658 C CA . LYS A 1 212 ? 6.371 11.141 9.719 1 96.5 212 LYS A CA 1
ATOM 1659 C C . LYS A 1 212 ? 7.105 11.781 10.898 1 96.5 212 LYS A C 1
ATOM 1661 O O . LYS A 1 212 ? 7.824 12.766 10.719 1 96.5 212 LYS A O 1
ATOM 1666 N N . THR A 1 213 ? 6.945 11.156 12.109 1 98.12 213 THR A N 1
ATOM 1667 C CA . THR A 1 213 ? 7.469 11.859 13.273 1 98.12 213 THR A CA 1
ATOM 1668 C C . THR A 1 213 ? 8.414 10.961 14.062 1 98.12 213 THR A C 1
ATOM 1670 O O . THR A 1 213 ? 9.031 11.406 15.039 1 98.12 213 THR A O 1
ATOM 1673 N N . LEU A 1 214 ? 8.539 9.727 13.75 1 98.5 214 LEU A N 1
ATOM 1674 C CA . LEU A 1 214 ? 9.578 8.82 14.227 1 98.5 214 LEU A CA 1
ATOM 1675 C C . LEU A 1 214 ? 10.477 8.375 13.078 1 98.5 214 LEU A C 1
ATOM 1677 O O . LEU A 1 214 ? 10.102 8.492 11.906 1 98.5 214 LEU A O 1
ATOM 1681 N N . PRO A 1 215 ? 11.719 7.938 13.422 1 98.06 215 PRO A N 1
ATOM 1682 C CA . PRO A 1 215 ? 12.688 7.629 12.359 1 98.06 215 PRO A CA 1
ATOM 1683 C C . PRO A 1 215 ? 12.461 6.25 11.742 1 98.06 215 PRO A C 1
ATOM 1685 O O . PRO A 1 215 ? 13.281 5.348 11.938 1 98.06 215 PRO A O 1
ATOM 1688 N N . SER A 1 216 ? 11.516 6.105 10.945 1 97.88 216 SER A N 1
ATOM 1689 C CA . SER A 1 216 ? 11.211 4.926 10.141 1 97.88 216 SER A CA 1
ATOM 1690 C C . SER A 1 216 ? 11.133 5.27 8.664 1 97.88 216 SER A C 1
ATOM 1692 O O . SER A 1 216 ? 11.125 6.445 8.289 1 97.88 216 SER A O 1
ATOM 1694 N N . LEU A 1 217 ? 11.148 4.281 7.805 1 97.12 217 LEU A N 1
ATOM 1695 C CA . LEU A 1 217 ? 11.094 4.516 6.363 1 97.12 217 LEU A CA 1
ATOM 1696 C C . LEU A 1 217 ? 9.711 5.008 5.949 1 97.12 217 LEU A C 1
ATOM 1698 O O . LEU A 1 217 ? 8.703 4.656 6.574 1 97.12 217 LEU A O 1
ATOM 1702 N N . THR A 1 218 ? 9.672 5.777 4.898 1 95.38 218 THR A N 1
ATOM 1703 C CA . THR A 1 218 ? 8.438 6.344 4.371 1 95.38 218 THR A CA 1
ATOM 1704 C C . THR A 1 218 ? 7.434 5.242 4.035 1 95.38 218 THR A C 1
ATOM 1706 O O . THR A 1 218 ? 7.809 4.195 3.504 1 95.38 218 THR A O 1
ATOM 1709 N N . MET A 1 219 ? 6.129 5.438 4.355 1 94.75 219 MET A N 1
ATOM 1710 C CA . MET A 1 219 ? 4.977 4.562 4.141 1 94.75 219 MET A CA 1
ATOM 1711 C C . MET A 1 219 ? 4.789 3.613 5.316 1 94.75 219 MET A C 1
ATOM 1713 O O . MET A 1 219 ? 3.803 2.877 5.375 1 94.75 219 MET A O 1
ATOM 1717 N N . SER A 1 220 ? 5.695 3.598 6.266 1 96.88 220 SER A N 1
ATOM 1718 C CA . SER A 1 220 ? 5.586 2.686 7.398 1 96.88 220 SER A CA 1
ATOM 1719 C C . SER A 1 220 ? 4.785 3.311 8.539 1 96.88 220 SER A C 1
ATOM 1721 O O . SER A 1 220 ? 5.078 4.426 8.969 1 96.88 220 SER A O 1
ATOM 1723 N N . SER A 1 221 ? 3.777 2.645 8.953 1 98 221 SER A N 1
ATOM 1724 C CA . SER A 1 221 ? 2.861 3.123 9.984 1 98 221 SER A CA 1
ATOM 1725 C C . SER A 1 221 ? 2.402 1.981 10.883 1 98 221 SER A C 1
ATOM 1727 O O . SER A 1 221 ? 2.818 0.835 10.703 1 98 221 SER A O 1
ATOM 1729 N N . ILE A 1 222 ? 1.67 2.311 11.953 1 98.44 222 ILE A N 1
ATOM 1730 C CA . ILE A 1 222 ? 1.113 1.34 12.891 1 98.44 222 ILE A CA 1
ATOM 1731 C C . ILE A 1 222 ? -0.339 1.697 13.203 1 98.44 222 ILE A C 1
ATOM 1733 O O . ILE A 1 222 ? -0.678 2.873 13.344 1 98.44 222 ILE A O 1
ATOM 1737 N N . ILE A 1 223 ? -1.155 0.722 13.227 1 98.62 223 ILE A N 1
ATOM 1738 C CA . ILE A 1 223 ? -2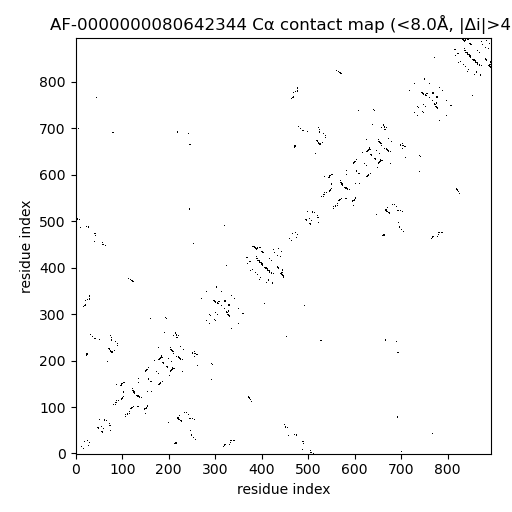.471 0.897 13.828 1 98.62 223 ILE A CA 1
ATOM 1739 C C . ILE A 1 223 ? -2.518 0.187 15.18 1 98.62 223 ILE A C 1
ATOM 1741 O O . ILE A 1 223 ? -2.08 -0.96 15.297 1 98.62 223 ILE A O 1
ATOM 1745 N N . PHE A 1 224 ? -2.908 0.889 16.172 1 98.75 224 PHE A N 1
ATOM 1746 C CA . PHE A 1 224 ? -3.193 0.348 17.5 1 98.75 224 PHE A CA 1
ATOM 1747 C C . PHE A 1 224 ? -4.688 0.103 17.672 1 98.75 224 PHE A C 1
ATOM 1749 O O . PHE A 1 224 ? -5.496 1.022 17.516 1 98.75 224 PHE A O 1
ATOM 1756 N N . ILE A 1 225 ? -5.082 -1.114 18.016 1 98.62 225 ILE A N 1
ATOM 1757 C CA . ILE A 1 225 ? -6.48 -1.484 18.203 1 98.62 225 ILE A CA 1
ATOM 1758 C C . ILE A 1 225 ? -6.719 -1.874 19.656 1 98.62 225 ILE A C 1
ATOM 1760 O O . ILE A 1 225 ? -6.07 -2.787 20.172 1 98.62 225 ILE A O 1
ATOM 1764 N N . HIS A 1 226 ? -7.594 -1.142 20.312 1 98.56 226 HIS A N 1
ATOM 1765 C CA . HIS A 1 226 ? -7.934 -1.477 21.688 1 98.56 226 HIS A CA 1
ATOM 1766 C C . HIS A 1 226 ? -8.43 -2.914 21.797 1 98.56 226 HIS A C 1
ATOM 1768 O O . HIS A 1 226 ? -9.18 -3.385 20.953 1 98.56 226 HIS A O 1
ATOM 1774 N N . LYS A 1 227 ? -8.039 -3.609 22.797 1 97.25 227 LYS A N 1
ATOM 1775 C CA . LYS A 1 227 ? -8.352 -5.023 22.969 1 97.25 227 LYS A CA 1
ATOM 1776 C C . LYS A 1 227 ? -9.859 -5.246 23.078 1 97.25 227 LYS A C 1
ATOM 1778 O O . LYS A 1 227 ? -10.367 -6.312 22.719 1 97.25 227 LYS A O 1
ATOM 1783 N N . LYS A 1 228 ? -10.648 -4.254 23.469 1 97.12 228 LYS A N 1
ATOM 1784 C CA . LYS A 1 228 ? -12.094 -4.363 23.625 1 97.12 228 LYS A CA 1
ATOM 1785 C C . LYS A 1 228 ? -12.828 -3.662 22.484 1 97.12 228 LYS A C 1
ATOM 1787 O O . LYS A 1 228 ? -14.055 -3.533 22.531 1 97.12 228 LYS A O 1
ATOM 1792 N N . ALA A 1 229 ? -12.148 -3.148 21.547 1 97.94 229 ALA A N 1
ATOM 1793 C CA . ALA A 1 229 ? -12.789 -2.43 20.453 1 97.94 229 ALA A CA 1
ATOM 1794 C C . ALA A 1 229 ? -13.664 -3.365 19.609 1 97.94 229 ALA A C 1
ATOM 1796 O O . ALA A 1 229 ? -13.312 -4.531 19.406 1 97.94 229 ALA A O 1
ATOM 1797 N N . PRO A 1 230 ? -14.781 -2.859 19.125 1 97.31 230 PRO A N 1
ATOM 1798 C CA . PRO A 1 230 ? -15.625 -3.703 18.266 1 97.31 230 PRO A CA 1
ATOM 1799 C C . PRO A 1 230 ? -15 -3.977 16.906 1 97.31 230 PRO A C 1
ATOM 1801 O O . PRO A 1 230 ? -14.164 -3.199 16.438 1 97.31 230 PRO A O 1
ATOM 1804 N N . LEU A 1 231 ? -15.344 -5.078 16.234 1 95.94 231 LEU A N 1
ATOM 1805 C CA . LEU A 1 231 ? -15.086 -5.434 14.852 1 95.94 231 LEU A CA 1
ATOM 1806 C C . LEU A 1 231 ? -13.594 -5.633 14.617 1 95.94 231 LEU A C 1
ATOM 1808 O O . LEU A 1 231 ? -13.094 -5.379 13.516 1 95.94 231 LEU A O 1
ATOM 1812 N N . ARG A 1 232 ? -12.812 -6.008 15.609 1 95.88 232 ARG A N 1
ATOM 1813 C CA . ARG A 1 232 ? -11.375 -6.215 15.5 1 95.88 232 ARG A CA 1
ATOM 1814 C C . ARG A 1 232 ? -11.039 -7.184 14.375 1 95.88 232 ARG A C 1
ATOM 1816 O O . ARG A 1 232 ? -10.172 -6.902 13.539 1 95.88 232 ARG A O 1
ATOM 1823 N N . GLU A 1 233 ? -11.742 -8.289 14.312 1 90.38 233 GLU A N 1
ATOM 1824 C CA . GLU A 1 233 ? -11.469 -9.312 13.305 1 90.38 233 GLU A CA 1
ATOM 1825 C C . GLU A 1 233 ? -11.719 -8.781 11.898 1 90.38 233 GLU A C 1
ATOM 1827 O O . GLU A 1 233 ? -10.969 -9.094 10.969 1 90.38 233 GLU A O 1
ATOM 1832 N N . ASP A 1 234 ? -12.766 -7.984 11.75 1 92.06 234 ASP A N 1
ATOM 1833 C CA . ASP A 1 234 ? -13.07 -7.375 10.461 1 92.06 234 ASP A CA 1
ATOM 1834 C C . ASP A 1 234 ? -11.953 -6.426 10.023 1 92.06 234 ASP A C 1
ATOM 1836 O O . ASP A 1 234 ? -11.57 -6.41 8.852 1 92.06 234 ASP A O 1
ATOM 1840 N N . ILE A 1 235 ? -11.492 -5.703 10.953 1 96.06 235 ILE A N 1
ATOM 1841 C CA . ILE A 1 235 ? -10.438 -4.742 10.656 1 96.06 235 ILE A CA 1
ATOM 1842 C C . ILE A 1 235 ? -9.188 -5.48 10.195 1 96.06 235 ILE A C 1
ATOM 1844 O O . ILE A 1 235 ? -8.562 -5.102 9.195 1 96.06 235 ILE A O 1
ATOM 1848 N N . LEU A 1 236 ? -8.789 -6.496 10.945 1 91.94 236 LEU A N 1
ATOM 1849 C CA . LEU A 1 236 ? -7.617 -7.281 10.57 1 91.94 236 LEU A CA 1
ATOM 1850 C C . LEU A 1 236 ? -7.789 -7.895 9.188 1 91.94 236 LEU A C 1
ATOM 1852 O O . LEU A 1 236 ? -6.84 -7.93 8.398 1 91.94 236 LEU A O 1
ATOM 1856 N N . LYS A 1 237 ? -8.969 -8.328 8.891 1 88.94 237 LYS A N 1
ATOM 1857 C CA . LYS A 1 237 ? -9.281 -8.852 7.562 1 88.94 237 LYS A CA 1
ATOM 1858 C C . LYS A 1 237 ? -9.07 -7.781 6.488 1 88.94 237 LYS A C 1
ATOM 1860 O O . LYS A 1 237 ? -8.391 -8.023 5.484 1 88.94 237 LYS A O 1
ATOM 1865 N N . TYR A 1 238 ? -9.594 -6.602 6.703 1 94.12 238 TYR A N 1
ATOM 1866 C CA . TYR A 1 238 ? -9.516 -5.559 5.684 1 94.12 238 TYR A CA 1
ATOM 1867 C C . TYR A 1 238 ? -8.102 -5.016 5.562 1 94.12 238 TYR A C 1
ATOM 1869 O O . TYR A 1 238 ? -7.719 -4.484 4.516 1 94.12 238 TYR A O 1
ATOM 1877 N N . LEU A 1 239 ? -7.309 -5.125 6.613 1 94.31 239 LEU A N 1
ATOM 1878 C CA . LEU A 1 239 ? -5.898 -4.777 6.484 1 94.31 239 LEU A CA 1
ATOM 1879 C C . LEU A 1 239 ? -5.219 -5.648 5.43 1 94.31 239 LEU A C 1
ATOM 1881 O O . LEU A 1 239 ? -4.312 -5.191 4.73 1 94.31 239 LEU A O 1
ATOM 1885 N N . THR A 1 240 ? -5.668 -6.863 5.254 1 90 240 THR A N 1
ATOM 1886 C CA . THR A 1 240 ? -5.105 -7.746 4.238 1 90 240 THR A CA 1
ATOM 1887 C C . THR A 1 240 ? -5.566 -7.324 2.844 1 90 240 THR A C 1
ATOM 1889 O O . THR A 1 240 ? -4.879 -7.586 1.854 1 90 240 THR A O 1
ATOM 1892 N N . TYR A 1 241 ? -6.73 -6.699 2.789 1 93.25 241 TYR A N 1
ATOM 1893 C CA . TYR A 1 241 ? -7.262 -6.242 1.511 1 93.25 241 TYR A CA 1
ATOM 1894 C C . TYR A 1 241 ? -6.48 -5.047 0.987 1 93.25 241 TYR A C 1
ATOM 1896 O O . TYR A 1 241 ? -6.172 -4.969 -0.205 1 93.25 241 TYR A O 1
ATOM 1904 N N . PHE A 1 242 ? -6.172 -4.145 1.922 1 96.12 242 PHE A N 1
ATOM 1905 C CA . PHE A 1 242 ? -5.73 -2.814 1.512 1 96.12 242 PHE A CA 1
ATOM 1906 C C . PHE A 1 242 ? -4.211 -2.734 1.489 1 96.12 242 PHE A C 1
ATOM 1908 O O . PHE A 1 242 ? -3.645 -1.688 1.162 1 96.12 242 PHE A O 1
ATOM 1915 N N . GLN A 1 243 ? -3.535 -3.797 1.831 1 94.38 243 GLN A N 1
ATOM 1916 C CA . GLN A 1 243 ? -2.076 -3.795 1.815 1 94.38 243 GLN A CA 1
ATOM 1917 C C . GLN A 1 243 ? -1.536 -4.91 0.926 1 94.38 243 GLN A C 1
ATOM 1919 O O . GLN A 1 243 ? -2.201 -5.93 0.725 1 94.38 243 GLN A O 1
ATOM 1924 N N . SER A 1 244 ? -0.327 -4.656 0.393 1 89.94 244 SER A N 1
ATOM 1925 C CA . SER A 1 244 ? 0.335 -5.629 -0.472 1 89.94 244 SER A CA 1
ATOM 1926 C C . SER A 1 244 ? 0.359 -7.012 0.167 1 89.94 244 SER A C 1
ATOM 1928 O O . SER A 1 244 ? 0.56 -7.141 1.377 1 89.94 244 SER A O 1
ATOM 1930 N N . SER A 1 245 ? 0.213 -8.039 -0.683 1 84.44 245 SER A N 1
ATOM 1931 C CA . SER A 1 245 ? 0.33 -9.422 -0.219 1 84.44 245 SER A CA 1
ATOM 1932 C C . SER A 1 245 ? 1.786 -9.797 0.028 1 84.44 245 SER A C 1
ATOM 1934 O O . SER A 1 245 ? 2.068 -10.828 0.641 1 84.44 245 SER A O 1
ATOM 1936 N N . SER A 1 246 ? 2.656 -8.953 -0.429 1 85 246 SER A N 1
ATOM 1937 C CA . SER A 1 246 ? 4.086 -9.109 -0.188 1 85 246 SER A CA 1
ATOM 1938 C C . SER A 1 246 ? 4.648 -7.926 0.593 1 85 246 SER A C 1
ATOM 1940 O O . SER A 1 246 ? 5.414 -7.125 0.051 1 85 246 SER A O 1
ATOM 1942 N N . PRO A 1 247 ? 4.391 -7.945 1.789 1 88.38 247 PRO A N 1
ATOM 1943 C CA . PRO A 1 247 ? 4.836 -6.781 2.561 1 88.38 247 PRO A CA 1
ATOM 1944 C C . PRO A 1 247 ? 6.359 -6.672 2.643 1 88.38 247 PRO A C 1
ATOM 1946 O O . PRO A 1 247 ? 7.047 -7.691 2.758 1 88.38 247 PRO A O 1
ATOM 1949 N N . SER A 1 248 ? 6.871 -5.512 2.646 1 91.44 248 SER A N 1
ATOM 1950 C CA . SER A 1 248 ? 8.305 -5.223 2.678 1 91.44 248 SER A CA 1
ATOM 1951 C C . SER A 1 248 ? 8.883 -5.461 4.066 1 91.44 248 SER A C 1
ATOM 1953 O O . SER A 1 248 ? 8.5 -4.801 5.031 1 91.44 248 SER A O 1
ATOM 1955 N N . TYR A 1 249 ? 9.805 -6.316 4.188 1 90.88 249 TYR A N 1
ATOM 1956 C CA . TYR A 1 249 ? 10.484 -6.562 5.453 1 90.88 249 TYR A CA 1
ATOM 1957 C C . TYR A 1 249 ? 11.344 -5.363 5.852 1 90.88 249 TYR A C 1
ATOM 1959 O O . TYR A 1 249 ? 11.555 -5.113 7.039 1 90.88 249 TYR A O 1
ATOM 1967 N N . LEU A 1 250 ? 11.812 -4.625 4.867 1 93.19 250 LEU A N 1
ATOM 1968 C CA . LEU A 1 250 ? 12.547 -3.4 5.145 1 93.19 250 LEU A CA 1
ATOM 1969 C C . LEU A 1 250 ? 11.688 -2.406 5.914 1 93.19 250 LEU A C 1
ATOM 1971 O O . LEU A 1 250 ? 12.133 -1.82 6.898 1 93.19 250 LEU A O 1
ATOM 1975 N N . LEU A 1 251 ? 10.508 -2.238 5.422 1 94.25 251 LEU A N 1
ATOM 1976 C CA . LEU A 1 251 ? 9.586 -1.311 6.074 1 94.25 251 LEU A CA 1
ATOM 1977 C C . LEU A 1 251 ? 9.25 -1.784 7.484 1 94.25 251 LEU A C 1
ATOM 1979 O O . LEU A 1 251 ? 9.266 -0.993 8.43 1 94.25 251 LEU A O 1
ATOM 1983 N N . MET A 1 252 ? 8.992 -3.043 7.609 1 94.31 252 MET A N 1
ATOM 1984 C CA . MET A 1 252 ? 8.602 -3.586 8.906 1 94.31 252 MET A CA 1
ATOM 1985 C C . MET A 1 252 ? 9.766 -3.533 9.891 1 94.31 252 MET A C 1
ATOM 1987 O O . MET A 1 252 ? 9.578 -3.201 11.062 1 94.31 252 MET A O 1
ATOM 1991 N N . SER A 1 253 ? 10.969 -3.842 9.422 1 94.19 253 SER A N 1
ATOM 1992 C CA . SER A 1 253 ? 12.148 -3.727 10.273 1 94.19 253 SER A CA 1
ATOM 1993 C C . SER A 1 253 ? 12.391 -2.279 10.688 1 94.19 253 SER A C 1
ATOM 1995 O O . SER A 1 253 ? 12.82 -2.014 11.812 1 94.19 253 SER A O 1
ATOM 1997 N N . SER A 1 254 ? 12.156 -1.383 9.766 1 96.5 254 SER A N 1
ATOM 1998 C CA . SER A 1 254 ? 12.32 0.032 10.086 1 96.5 254 SER A CA 1
ATOM 1999 C C . SER A 1 254 ? 11.359 0.467 11.188 1 96.5 254 SER A C 1
ATOM 2001 O O . SER A 1 254 ? 11.688 1.322 12.008 1 96.5 254 SER A O 1
ATOM 2003 N N . LEU A 1 255 ? 10.164 -0.114 11.195 1 97.06 255 LEU A N 1
ATOM 2004 C CA . LEU A 1 255 ? 9.188 0.168 12.242 1 97.06 255 LEU A CA 1
ATOM 2005 C C . LEU A 1 255 ? 9.695 -0.317 13.594 1 97.06 255 LEU A C 1
ATOM 2007 O O . LEU A 1 255 ? 9.547 0.381 14.602 1 97.06 255 LEU A O 1
ATOM 2011 N N . GLU A 1 256 ? 10.266 -1.467 13.602 1 95.25 256 GLU A N 1
ATOM 2012 C CA . GLU A 1 256 ? 10.828 -2.02 14.828 1 95.25 256 GLU A CA 1
ATOM 2013 C C . GLU A 1 256 ? 11.938 -1.124 15.383 1 95.25 256 GLU A C 1
ATOM 2015 O O . GLU A 1 256 ? 11.969 -0.841 16.578 1 95.25 256 GLU A O 1
ATOM 2020 N N . LEU A 1 257 ? 12.805 -0.723 14.531 1 96.12 257 LEU A N 1
ATOM 2021 C CA . LEU A 1 257 ? 13.914 0.136 14.922 1 96.12 257 LEU A CA 1
ATOM 2022 C C . LEU A 1 257 ? 13.406 1.484 15.422 1 96.12 257 LEU A C 1
ATOM 2024 O O . LEU A 1 257 ? 13.922 2.018 16.406 1 96.12 257 LEU A O 1
ATOM 2028 N N . ALA A 1 258 ? 12.43 2.018 14.742 1 97.69 258 ALA A N 1
ATOM 2029 C CA . ALA A 1 258 ? 11.844 3.293 15.148 1 97.69 258 ALA A CA 1
ATOM 2030 C C . ALA A 1 258 ? 11.18 3.182 16.516 1 97.69 258 ALA A C 1
ATOM 2032 O O . ALA A 1 258 ? 11.234 4.121 17.312 1 97.69 258 ALA A O 1
ATOM 2033 N N . HIS A 1 259 ? 10.492 2.029 16.734 1 97.56 259 HIS A N 1
ATOM 2034 C CA . HIS A 1 259 ? 9.859 1.837 18.031 1 97.56 259 HIS A CA 1
ATOM 2035 C C . HIS A 1 259 ? 10.898 1.724 19.156 1 97.56 259 HIS A C 1
ATOM 2037 O O . HIS A 1 259 ? 10.695 2.232 20.25 1 97.56 259 HIS A O 1
ATOM 2043 N N . ASP A 1 260 ? 11.945 1.024 18.906 1 96.12 260 ASP A N 1
ATOM 2044 C CA . ASP A 1 260 ? 13.039 0.946 19.859 1 96.12 260 ASP A CA 1
ATOM 2045 C C . ASP A 1 260 ? 13.602 2.334 20.172 1 96.12 260 ASP A C 1
ATOM 2047 O O . ASP A 1 260 ? 13.891 2.645 21.328 1 96.12 260 ASP A O 1
ATOM 2051 N N . PHE A 1 261 ? 13.789 3.107 19.203 1 97.31 261 PHE A N 1
ATOM 2052 C CA . PHE A 1 261 ? 14.195 4.5 19.359 1 97.31 261 PHE A CA 1
ATOM 2053 C C . PHE A 1 261 ? 13.227 5.246 20.281 1 97.31 261 PHE A C 1
ATOM 2055 O O . PHE A 1 261 ? 13.648 5.918 21.219 1 97.31 261 PHE A O 1
ATOM 2062 N N . TYR A 1 262 ? 11.938 5.121 19.984 1 97.94 262 TYR A N 1
ATOM 2063 C CA . TYR A 1 262 ? 10.875 5.77 20.75 1 97.94 262 TYR A CA 1
ATOM 2064 C C . TYR A 1 262 ? 10.969 5.395 22.234 1 97.94 262 TYR A C 1
ATOM 2066 O O . TYR A 1 262 ? 10.891 6.262 23.109 1 97.94 262 TYR A O 1
ATOM 2074 N N . LYS A 1 263 ? 11.133 4.172 22.547 1 95.75 263 LYS A N 1
ATOM 2075 C CA . LYS A 1 263 ? 11.133 3.656 23.906 1 95.75 263 LYS A CA 1
ATOM 2076 C C . LYS A 1 263 ? 12.312 4.199 24.703 1 95.75 263 LYS A C 1
ATOM 2078 O O . LYS A 1 263 ? 12.195 4.457 25.906 1 95.75 263 LYS A O 1
ATOM 2083 N N . SER A 1 264 ? 13.383 4.477 24.047 1 95.19 264 SER A N 1
ATOM 2084 C CA . SER A 1 264 ? 14.609 4.852 24.734 1 95.19 264 SER A CA 1
ATOM 2085 C C . SER A 1 264 ? 14.898 6.344 24.594 1 95.19 264 SER A C 1
ATOM 2087 O O . SER A 1 264 ? 15.922 6.836 25.062 1 95.19 264 SER A O 1
ATOM 2089 N N . TYR A 1 265 ? 14.062 7.023 24.016 1 97.5 265 TYR A N 1
ATOM 2090 C CA . TYR A 1 265 ? 14.336 8.406 23.641 1 97.5 265 TYR A CA 1
ATOM 2091 C C . TYR A 1 265 ? 14.359 9.305 24.875 1 97.5 265 TYR A C 1
ATOM 2093 O O . TYR A 1 265 ? 13.492 9.203 25.75 1 97.5 265 TYR A O 1
ATOM 2101 N N . ASP A 1 266 ? 15.344 10.164 24.953 1 97.31 266 ASP A N 1
ATOM 2102 C CA . ASP A 1 266 ? 15.469 11.219 25.953 1 97.31 266 ASP A CA 1
ATOM 2103 C C . ASP A 1 266 ? 15.273 12.602 25.312 1 97.31 266 ASP A C 1
ATOM 2105 O O . ASP A 1 266 ? 16.094 13.047 24.516 1 97.31 266 ASP A O 1
ATOM 2109 N N . SER A 1 267 ? 14.281 13.297 25.75 1 97.5 267 SER A N 1
ATOM 2110 C CA . SER A 1 267 ? 13.852 14.523 25.078 1 97.5 267 SER A CA 1
ATOM 2111 C C . SER A 1 267 ? 14.672 15.719 25.547 1 97.5 267 SER A C 1
ATOM 2113 O O . SER A 1 267 ? 14.461 16.844 25.078 1 97.5 267 SER A O 1
ATOM 2115 N N . SER A 1 268 ? 15.578 15.625 26.469 1 97.5 268 SER A N 1
ATOM 2116 C CA . SER A 1 268 ? 16.312 16.75 27.047 1 97.5 268 SER A CA 1
ATOM 2117 C C . SER A 1 268 ? 17.078 17.516 25.969 1 97.5 268 SER A C 1
ATOM 2119 O O . SER A 1 268 ? 16.984 18.75 25.891 1 97.5 268 SER A O 1
ATOM 2121 N N . LEU A 1 269 ? 17.797 16.75 25.203 1 97.88 269 LEU A N 1
ATOM 2122 C CA . LEU A 1 269 ? 18.578 17.375 24.141 1 97.88 269 LEU A CA 1
ATOM 2123 C C . LEU A 1 269 ? 17.672 18.062 23.125 1 97.88 269 LEU A C 1
ATOM 2125 O O . LEU A 1 269 ? 18.031 19.094 22.562 1 97.88 269 LEU A O 1
ATOM 2129 N N . PHE A 1 270 ? 16.562 17.516 22.906 1 98.5 270 PHE A N 1
ATOM 2130 C CA . PHE A 1 270 ? 15.594 18.094 21.984 1 98.5 270 PHE A CA 1
ATOM 2131 C C . PHE A 1 270 ? 15.219 19.5 22.406 1 98.5 270 PHE A C 1
ATOM 2133 O O . PHE A 1 270 ? 15.258 20.438 21.609 1 98.5 270 PHE A O 1
ATOM 2140 N N . PHE A 1 271 ? 14.812 19.656 23.562 1 98.31 271 PHE A N 1
ATOM 2141 C CA . PHE A 1 271 ? 14.312 20.938 24.031 1 98.31 271 PHE A CA 1
ATOM 2142 C C . PHE A 1 271 ? 15.445 21.953 24.125 1 98.31 271 PHE A C 1
ATOM 2144 O O . PHE A 1 271 ? 15.234 23.156 23.906 1 98.31 271 PHE A O 1
ATOM 2151 N N . GLU A 1 272 ? 16.641 21.531 24.438 1 98.44 272 GLU A N 1
ATOM 2152 C CA . GLU A 1 272 ? 17.797 22.406 24.422 1 98.44 272 GLU A CA 1
ATOM 2153 C C . GLU A 1 272 ? 18.062 22.953 23.016 1 98.44 272 GLU A C 1
ATOM 2155 O O . GLU A 1 272 ? 18.203 24.172 22.828 1 98.44 272 GLU A O 1
ATOM 2160 N N . LYS A 1 273 ? 18.078 22.078 22.078 1 98.62 273 LYS A N 1
ATOM 2161 C CA . LYS A 1 273 ? 18.359 22.469 20.688 1 98.62 273 LYS A CA 1
ATOM 2162 C C . LYS A 1 273 ? 17.203 23.281 20.125 1 98.62 273 LYS A C 1
ATOM 2164 O O . LYS A 1 273 ? 17.422 24.219 19.328 1 98.62 273 LYS A O 1
ATOM 2169 N N . ARG A 1 274 ? 16 22.922 20.453 1 98.5 274 ARG A N 1
ATOM 2170 C CA . ARG A 1 274 ? 14.836 23.688 20.031 1 98.5 274 ARG A CA 1
ATOM 2171 C C . ARG A 1 274 ? 14.938 25.125 20.484 1 98.5 274 ARG A C 1
ATOM 2173 O O . ARG A 1 274 ? 14.625 26.047 19.719 1 98.5 274 ARG A O 1
ATOM 2180 N N . SER A 1 275 ? 15.352 25.328 21.719 1 98.44 275 SER A N 1
ATOM 2181 C CA . SER A 1 275 ? 15.508 26.672 22.266 1 98.44 275 SER A CA 1
ATOM 2182 C C . SER A 1 275 ? 16.578 27.469 21.5 1 98.44 275 SER A C 1
ATOM 2184 O O . SER A 1 275 ? 16.391 28.656 21.234 1 98.44 275 SER A O 1
ATOM 2186 N N . GLN A 1 276 ? 17.609 26.828 21.188 1 98.62 276 GLN A N 1
ATOM 2187 C CA . GLN A 1 276 ? 18.688 27.453 20.422 1 98.62 276 GLN A CA 1
ATOM 2188 C C . GLN A 1 276 ? 18.188 27.875 19.031 1 98.62 276 GLN A C 1
ATOM 2190 O O . GLN A 1 276 ? 18.484 28.969 18.562 1 98.62 276 GLN A O 1
ATOM 2195 N N . LEU A 1 277 ? 17.516 26.953 18.438 1 98.69 277 LEU A N 1
ATOM 2196 C CA . LEU A 1 277 ? 16.969 27.219 17.109 1 98.69 277 LEU A CA 1
ATOM 2197 C C . LEU A 1 277 ? 16.016 28.406 17.125 1 98.69 277 LEU A C 1
ATOM 2199 O O . LEU A 1 277 ? 16.094 29.281 16.281 1 98.69 277 LEU A O 1
ATOM 2203 N N . ILE A 1 278 ? 15.117 28.453 18.078 1 98.44 278 ILE A N 1
ATOM 2204 C CA . ILE A 1 278 ? 14.133 29.531 18.203 1 98.44 278 ILE A CA 1
ATOM 2205 C C . ILE A 1 278 ? 14.844 30.859 18.406 1 98.44 278 ILE A C 1
ATOM 2207 O O . ILE A 1 278 ? 14.438 31.875 17.828 1 98.44 278 ILE A O 1
ATOM 2211 N N . LYS A 1 279 ? 15.859 30.859 19.188 1 98.25 279 LYS A N 1
ATOM 2212 C CA . LYS A 1 279 ? 16.625 32.094 19.422 1 98.25 279 LYS A CA 1
ATOM 2213 C C . LYS A 1 279 ? 17.188 32.656 18.125 1 98.25 279 LYS A C 1
ATOM 2215 O O . LYS A 1 279 ? 17.047 33.844 17.859 1 98.25 279 LYS A O 1
ATOM 2220 N N . VAL A 1 280 ? 17.781 31.781 17.344 1 98.25 280 VAL A N 1
ATOM 2221 C CA . VAL A 1 280 ? 18.391 32.219 16.078 1 98.25 280 VAL A CA 1
ATOM 2222 C C . VAL A 1 280 ? 17.312 32.719 15.141 1 98.25 280 VAL A C 1
ATOM 2224 O O . VAL A 1 280 ? 17.531 33.719 14.43 1 98.25 280 VAL A O 1
ATOM 2227 N N . LEU A 1 281 ? 16.188 32.094 15.102 1 98.19 281 LEU A N 1
ATOM 2228 C CA . LEU A 1 281 ? 15.078 32.5 14.25 1 98.19 281 LEU A CA 1
ATOM 2229 C C . LEU A 1 281 ? 14.555 33.875 14.68 1 98.19 281 LEU A C 1
ATOM 2231 O O . LEU A 1 281 ? 14.312 34.75 13.844 1 98.19 281 LEU A O 1
ATOM 2235 N N . LYS A 1 282 ? 14.422 34.062 15.938 1 97.06 282 LYS A N 1
ATOM 2236 C CA . LYS A 1 282 ? 13.938 35.344 16.469 1 97.06 282 LYS A CA 1
ATOM 2237 C C . LYS A 1 282 ? 14.93 36.469 16.203 1 97.06 282 LYS A C 1
ATOM 2239 O O . LYS A 1 282 ? 14.539 37.594 15.945 1 97.06 282 LYS A O 1
ATOM 2244 N N . ASP A 1 283 ? 16.141 36.156 16.344 1 96.38 283 ASP A N 1
ATOM 2245 C CA . ASP A 1 283 ? 17.188 37.125 16.078 1 96.38 283 ASP A CA 1
ATOM 2246 C C . ASP A 1 283 ? 17.094 37.625 14.633 1 96.38 283 ASP A C 1
ATOM 2248 O O . ASP A 1 283 ? 17.547 38.75 14.336 1 96.38 283 ASP A O 1
ATOM 2252 N N . LYS A 1 284 ? 16.531 36.812 13.766 1 95.88 284 LYS A N 1
ATOM 2253 C CA . LYS A 1 284 ? 16.375 37.188 12.367 1 95.88 284 LYS A CA 1
ATOM 2254 C C . LYS A 1 284 ? 15.078 37.969 12.141 1 95.88 284 LYS A C 1
ATOM 2256 O O . LYS A 1 284 ? 14.766 38.344 11.016 1 95.88 284 LYS A O 1
ATOM 2261 N N . GLY A 1 285 ? 14.289 38.156 13.211 1 94.12 285 GLY A N 1
ATOM 2262 C CA . GLY A 1 285 ? 13.055 38.938 13.117 1 94.12 285 GLY A CA 1
ATOM 2263 C C . GLY A 1 285 ? 11.836 38.062 12.859 1 94.12 285 GLY A C 1
ATOM 2264 O O . GLY A 1 285 ? 10.75 38.562 12.586 1 94.12 285 GLY A O 1
ATOM 2265 N N . MET A 1 286 ? 11.984 36.781 12.977 1 95.81 286 MET A N 1
ATOM 2266 C CA . MET A 1 286 ? 10.875 35.844 12.75 1 95.81 286 MET A CA 1
ATOM 2267 C C . MET A 1 286 ? 10.102 35.625 14.047 1 95.81 286 MET A C 1
ATOM 2269 O O . MET A 1 286 ? 10.68 35.656 15.133 1 95.81 286 MET A O 1
ATOM 2273 N N . ARG A 1 287 ? 8.828 35.438 13.859 1 95.12 287 ARG A N 1
ATOM 2274 C CA . ARG A 1 287 ? 7.949 35.156 14.992 1 95.12 287 ARG A CA 1
ATOM 2275 C C . ARG A 1 287 ? 7.586 33.688 15.031 1 95.12 287 ARG A C 1
ATOM 2277 O O . ARG A 1 287 ? 7.227 33.094 14.016 1 95.12 287 ARG A O 1
ATOM 2284 N N . ILE A 1 288 ? 7.668 33.125 16.203 1 96.81 288 ILE A N 1
ATOM 2285 C CA . ILE A 1 288 ? 7.328 31.719 16.406 1 96.81 288 ILE A CA 1
ATOM 2286 C C . ILE A 1 288 ? 5.93 31.609 17.016 1 96.81 288 ILE A C 1
ATOM 2288 O O . ILE A 1 288 ? 5.633 32.25 18.031 1 96.81 288 ILE A O 1
ATOM 2292 N N . ILE A 1 289 ? 5.105 30.797 16.359 1 94.94 289 ILE A N 1
ATOM 2293 C CA . ILE A 1 289 ? 3.76 30.562 16.875 1 94.94 289 ILE A CA 1
ATOM 2294 C C . ILE A 1 289 ? 3.766 29.344 17.781 1 94.94 289 ILE A C 1
ATOM 2296 O O . ILE A 1 289 ? 4.121 28.234 17.359 1 94.94 289 ILE A O 1
ATOM 2300 N N . ASP A 1 290 ? 3.389 29.578 18.969 1 90.44 290 ASP A N 1
ATOM 2301 C CA . ASP A 1 290 ? 3.379 28.516 19.953 1 90.44 290 ASP A CA 1
ATOM 2302 C C . ASP A 1 290 ? 2.18 27.578 19.766 1 90.44 290 ASP A C 1
ATOM 2304 O O . ASP A 1 290 ? 1.04 28.047 19.688 1 90.44 290 ASP A O 1
ATOM 2308 N N . VAL A 1 291 ? 2.428 26.328 19.656 1 96.38 291 VAL A N 1
ATOM 2309 C CA . VAL A 1 291 ? 1.382 25.312 19.562 1 96.38 291 VAL A CA 1
ATOM 2310 C C . VAL A 1 291 ? 1.658 24.188 20.562 1 96.38 291 VAL A C 1
ATOM 2312 O O . VAL A 1 291 ? 2.699 24.188 21.234 1 96.38 291 VAL A O 1
ATOM 2315 N N . GLU A 1 292 ? 0.779 23.297 20.781 1 97.81 292 GLU A N 1
ATOM 2316 C CA . GLU A 1 292 ? 0.866 22.266 21.812 1 97.81 292 GLU A CA 1
ATOM 2317 C C . GLU A 1 292 ? 1.994 21.281 21.516 1 97.81 292 GLU A C 1
ATOM 2319 O O . GLU A 1 292 ? 2.697 20.844 22.422 1 97.81 292 GLU A O 1
ATOM 2324 N N . ASP A 1 293 ? 2.18 20.875 20.281 1 98.44 293 ASP A N 1
ATOM 2325 C CA . ASP A 1 293 ? 3.221 19.938 19.891 1 98.44 293 ASP A CA 1
ATOM 2326 C C . ASP A 1 293 ? 4.543 20.656 19.625 1 98.44 293 ASP A C 1
ATOM 2328 O O . ASP A 1 293 ? 4.703 21.312 18.594 1 98.44 293 ASP A O 1
ATOM 2332 N N . PRO A 1 294 ? 5.492 20.469 20.453 1 98.38 294 PRO A N 1
ATOM 2333 C CA . PRO A 1 294 ? 6.766 21.172 20.297 1 98.38 294 PRO A CA 1
ATOM 2334 C C . PRO A 1 294 ? 7.539 20.734 19.062 1 98.38 294 PRO A C 1
ATOM 2336 O O . PRO A 1 294 ? 8.492 21.406 18.656 1 98.38 294 PRO A O 1
ATOM 2339 N N . LEU A 1 295 ? 7.16 19.594 18.531 1 98.56 295 LEU A N 1
ATOM 2340 C CA . LEU A 1 295 ? 7.844 19.094 17.344 1 98.56 295 LEU A CA 1
ATOM 2341 C C . LEU A 1 295 ? 7.586 20.016 16.141 1 98.56 295 LEU A C 1
ATOM 2343 O O . LEU A 1 295 ? 8.359 20.031 15.188 1 98.56 295 LEU A O 1
ATOM 2347 N N . LYS A 1 296 ? 6.449 20.719 16.188 1 98.12 296 LYS A N 1
ATOM 2348 C CA . LYS A 1 296 ? 6.016 21.578 15.102 1 98.12 296 LYS A CA 1
ATOM 2349 C C . LYS A 1 296 ? 6.375 23.047 15.391 1 98.12 296 LYS A C 1
ATOM 2351 O O . LYS A 1 296 ? 6.051 23.562 16.453 1 98.12 296 LYS A O 1
ATOM 2356 N N . LEU A 1 297 ? 7.055 23.641 14.461 1 98 297 LEU A N 1
ATOM 2357 C CA . LEU A 1 297 ? 7.41 25.047 14.594 1 98 297 LEU A CA 1
ATOM 2358 C C . LEU A 1 297 ? 6.781 25.875 13.477 1 98 297 LEU A C 1
ATOM 2360 O O . LEU A 1 297 ? 7.176 25.75 12.312 1 98 297 LEU A O 1
ATOM 2364 N N . ASN A 1 298 ? 5.805 26.672 13.789 1 97.06 298 ASN A N 1
ATOM 2365 C CA . ASN A 1 298 ? 5.176 27.609 12.852 1 97.06 298 ASN A CA 1
ATOM 2366 C C . ASN A 1 298 ? 5.852 28.969 12.883 1 97.06 298 ASN A C 1
ATOM 2368 O O . ASN A 1 298 ? 5.957 29.594 13.945 1 97.06 298 ASN A O 1
ATOM 2372 N N . ILE A 1 299 ? 6.312 29.422 11.75 1 97.44 299 ILE A N 1
ATOM 2373 C CA . ILE A 1 299 ? 7.117 30.641 11.68 1 97.44 299 ILE A CA 1
ATOM 2374 C C . ILE A 1 299 ? 6.402 31.688 10.82 1 97.44 299 ILE A C 1
ATOM 2376 O O . ILE A 1 299 ? 5.988 31.391 9.695 1 97.44 299 ILE A O 1
ATOM 2380 N N . GLN A 1 300 ? 6.293 32.844 11.328 1 93.62 300 GLN A N 1
ATOM 2381 C CA . GLN A 1 300 ? 5.77 34 10.609 1 93.62 300 GLN A CA 1
ATOM 2382 C C . GLN A 1 300 ? 6.777 35.156 10.609 1 93.62 300 GLN A C 1
ATOM 2384 O O . GLN A 1 300 ? 7.684 35.188 11.438 1 93.62 300 GLN A O 1
ATOM 2389 N N . CYS A 1 301 ? 6.668 35.969 9.695 1 93.19 301 CYS A N 1
ATOM 2390 C CA . CYS A 1 301 ? 7.523 37.125 9.578 1 93.19 301 CYS A CA 1
ATOM 2391 C C . CYS A 1 301 ? 6.77 38.312 8.945 1 93.19 301 CYS A C 1
ATOM 2393 O O . CYS A 1 301 ? 6.121 38.125 7.914 1 93.19 301 CYS A O 1
ATOM 2395 N N . ASN A 1 302 ? 6.918 39.438 9.602 1 89.88 302 ASN A N 1
ATOM 2396 C CA . ASN A 1 302 ? 6.199 40.625 9.117 1 89.88 302 ASN A CA 1
ATOM 2397 C C . ASN A 1 302 ? 6.574 40.938 7.68 1 89.88 302 ASN A C 1
ATOM 2399 O O . ASN A 1 302 ? 7.758 41.062 7.348 1 89.88 302 ASN A O 1
ATOM 2403 N N . GLY A 1 303 ? 5.555 41.094 6.922 1 88.88 303 GLY A N 1
ATOM 2404 C CA . GLY A 1 303 ? 5.77 41.531 5.547 1 88.88 303 GLY A CA 1
ATOM 2405 C C . GLY A 1 303 ? 6.117 40.375 4.617 1 88.88 303 GLY A C 1
ATOM 2406 O O . GLY A 1 303 ? 6.312 40.594 3.416 1 88.88 303 GLY A O 1
ATOM 2407 N N . TYR A 1 304 ? 6.203 39.25 5.152 1 91.19 304 TYR A N 1
ATOM 2408 C CA . TYR A 1 304 ? 6.52 38.062 4.344 1 91.19 304 TYR A CA 1
ATOM 2409 C C . TYR A 1 304 ? 5.383 37.062 4.391 1 91.19 304 TYR A C 1
ATOM 2411 O O . TYR A 1 304 ? 4.789 36.844 5.445 1 91.19 304 TYR A O 1
ATOM 2419 N N . THR A 1 305 ? 5.047 36.531 3.232 1 87.25 305 THR A N 1
ATOM 2420 C CA . THR A 1 305 ? 4.195 35.344 3.207 1 87.25 305 THR A CA 1
ATOM 2421 C C . THR A 1 305 ? 4.996 34.094 3.555 1 87.25 305 THR A C 1
ATOM 2423 O O . THR A 1 305 ? 6.227 34.094 3.492 1 87.25 305 THR A O 1
ATOM 2426 N N . GLY A 1 306 ? 4.309 33.094 3.941 1 90.5 306 GLY A N 1
ATOM 2427 C CA . GLY A 1 306 ? 4.992 31.812 4.16 1 90.5 306 GLY A CA 1
ATOM 2428 C C . GLY A 1 306 ? 5.727 31.312 2.934 1 90.5 306 GLY A C 1
ATOM 2429 O O . GLY A 1 306 ? 6.805 30.719 3.049 1 90.5 306 GLY A O 1
ATOM 2430 N N . ILE A 1 307 ? 5.227 31.578 1.777 1 87.94 307 ILE A N 1
ATOM 2431 C CA . ILE A 1 307 ? 5.816 31.141 0.516 1 87.94 307 ILE A CA 1
ATOM 2432 C C . ILE A 1 307 ? 7.137 31.875 0.283 1 87.94 307 ILE A C 1
ATOM 2434 O O . ILE A 1 307 ? 8.117 31.266 -0.152 1 87.94 307 ILE A O 1
ATOM 2438 N N . GLU A 1 308 ? 7.145 33.094 0.539 1 91.75 308 GLU A N 1
ATOM 2439 C CA . GLU A 1 308 ? 8.375 33.875 0.424 1 91.75 308 GLU A CA 1
ATOM 2440 C C . GLU A 1 308 ? 9.43 33.375 1.409 1 91.75 308 GLU A C 1
ATOM 2442 O O . GLU A 1 308 ? 10.609 33.281 1.061 1 91.75 308 GLU A O 1
ATOM 2447 N N . LEU A 1 309 ? 8.977 33.125 2.607 1 94.75 309 LEU A N 1
ATOM 2448 C CA . LEU A 1 309 ? 9.898 32.625 3.615 1 94.75 309 LEU A CA 1
ATOM 2449 C C . LEU A 1 309 ? 10.477 31.266 3.188 1 94.75 309 LEU A C 1
ATOM 2451 O O . LEU A 1 309 ? 11.664 31 3.383 1 94.75 309 LEU A O 1
ATOM 2455 N N . GLN A 1 310 ? 9.617 30.406 2.701 1 94.44 310 GLN A N 1
ATOM 2456 C CA . GLN A 1 310 ? 10.07 29.125 2.203 1 94.44 310 GLN A CA 1
ATOM 2457 C C . GLN A 1 310 ? 11.211 29.281 1.196 1 94.44 310 GLN A C 1
ATOM 2459 O O . GLN A 1 310 ? 12.203 28.562 1.244 1 94.44 310 GLN A O 1
ATOM 2464 N N . THR A 1 311 ? 11.039 30.203 0.283 1 94.81 311 THR A N 1
ATOM 2465 C CA . THR A 1 311 ? 12.055 30.469 -0.734 1 94.81 311 THR A CA 1
ATOM 2466 C C . THR A 1 311 ? 13.375 30.875 -0.091 1 94.81 311 THR A C 1
ATOM 2468 O O . THR A 1 311 ? 14.445 30.438 -0.517 1 94.81 311 THR A O 1
ATOM 2471 N N . LEU A 1 312 ? 13.305 31.719 0.894 1 96.5 312 LEU A N 1
ATOM 2472 C CA . LEU A 1 312 ? 14.508 32.156 1.59 1 96.5 312 LEU A CA 1
ATOM 2473 C C . LEU A 1 312 ? 15.211 30.969 2.258 1 96.5 312 LEU A C 1
ATOM 2475 O O . LEU A 1 312 ? 16.438 30.875 2.211 1 96.5 312 LEU A O 1
ATOM 2479 N N . PHE A 1 313 ? 14.438 30.094 2.912 1 97.31 313 PHE A N 1
ATOM 2480 C CA . PHE A 1 313 ? 15 28.891 3.529 1 97.31 313 PHE A CA 1
ATOM 2481 C C . PHE A 1 313 ? 15.648 28 2.48 1 97.31 313 PHE A C 1
ATOM 2483 O O . PHE A 1 313 ? 16.766 27.5 2.68 1 97.31 313 PHE A O 1
ATOM 2490 N N . GLU A 1 314 ? 14.961 27.797 1.399 1 95.12 314 GLU A N 1
ATOM 2491 C CA . GLU A 1 314 ? 15.422 26.875 0.357 1 95.12 314 GLU A CA 1
ATOM 2492 C C . GLU A 1 314 ? 16.688 27.406 -0.323 1 95.12 314 GLU A C 1
ATOM 2494 O O . GLU A 1 314 ? 17.547 26.625 -0.742 1 95.12 314 GLU A O 1
ATOM 2499 N N . ASN A 1 315 ? 16.75 28.719 -0.426 1 96.25 315 ASN A N 1
ATOM 2500 C CA . ASN A 1 315 ? 17.969 29.312 -0.953 1 96.25 315 ASN A CA 1
ATOM 2501 C C . ASN A 1 315 ? 19.188 28.953 -0.109 1 96.25 315 ASN A C 1
ATOM 2503 O O . ASN A 1 315 ? 20.312 29 -0.589 1 96.25 315 ASN A O 1
ATOM 2507 N N . GLN A 1 316 ? 18.938 28.609 1.106 1 97.25 316 GLN A N 1
ATOM 2508 C CA . GLN A 1 316 ? 19.984 28.141 1.995 1 97.25 316 GLN A CA 1
ATOM 2509 C C . GLN A 1 316 ? 20 26.625 2.107 1 97.25 316 GLN A C 1
ATOM 2511 O O . GLN A 1 316 ? 20.562 26.062 3.045 1 97.25 316 GLN A O 1
ATOM 2516 N N . GLU A 1 317 ? 19.25 25.906 1.29 1 96.38 317 GLU A N 1
ATOM 2517 C CA . GLU A 1 317 ? 19.156 24.453 1.215 1 96.38 317 GLU A CA 1
ATOM 2518 C C . GLU A 1 317 ? 18.547 23.875 2.482 1 96.38 317 GLU A C 1
ATOM 2520 O O . GLU A 1 317 ? 18.938 22.812 2.945 1 96.38 317 GLU A O 1
ATOM 2525 N N . ILE A 1 318 ? 17.734 24.672 3.115 1 97.56 318 ILE A N 1
ATOM 2526 C CA . ILE A 1 318 ? 16.875 24.203 4.191 1 97.56 318 ILE A CA 1
ATOM 2527 C C . ILE A 1 318 ? 15.469 23.953 3.652 1 97.56 318 ILE A C 1
ATOM 2529 O O . ILE A 1 318 ? 14.789 24.875 3.213 1 97.56 318 ILE A O 1
ATOM 2533 N N . TYR A 1 319 ? 15.047 22.75 3.709 1 94.75 319 TYR A N 1
ATOM 2534 C CA . TYR A 1 319 ? 13.742 22.406 3.145 1 94.75 319 TYR A CA 1
ATOM 2535 C C . TYR A 1 319 ? 12.695 22.281 4.238 1 94.75 319 TYR A C 1
ATOM 2537 O O . TYR A 1 319 ? 12.852 21.5 5.176 1 94.75 319 TYR A O 1
ATOM 2545 N N . VAL A 1 320 ? 11.641 23.047 4.094 1 94.88 320 VAL A N 1
ATOM 2546 C CA . VAL A 1 320 ? 10.602 23.156 5.113 1 94.88 320 VAL A CA 1
ATOM 2547 C C . VAL A 1 320 ? 9.477 22.172 4.805 1 94.88 320 VAL A C 1
ATOM 2549 O O . VAL A 1 320 ? 9.438 21.578 3.725 1 94.88 320 VAL A O 1
ATOM 2552 N N . GLU A 1 321 ? 8.617 21.922 5.707 1 93.06 321 GLU A N 1
ATOM 2553 C CA . GLU A 1 321 ? 7.512 20.969 5.555 1 93.06 321 GLU A CA 1
ATOM 2554 C C . GLU A 1 321 ? 6.441 21.531 4.621 1 93.06 321 GLU A C 1
ATOM 2556 O O . GLU A 1 321 ? 5.977 20.828 3.719 1 93.06 321 GLU A O 1
ATOM 2561 N N . LEU A 1 322 ? 6.016 22.719 4.898 1 86.25 322 LEU A N 1
ATOM 2562 C CA . LEU A 1 322 ? 5.035 23.391 4.043 1 86.25 322 LEU A CA 1
ATOM 2563 C C . LEU A 1 322 ? 5 24.891 4.312 1 86.25 322 LEU A C 1
ATOM 2565 O O . LEU A 1 322 ? 5.566 25.359 5.301 1 86.25 322 LEU A O 1
ATOM 2569 N N . ALA A 1 323 ? 4.441 25.562 3.344 1 87.19 323 ALA A N 1
ATOM 2570 C CA . ALA A 1 323 ? 4.23 27.016 3.463 1 87.19 323 ALA A CA 1
ATOM 2571 C C . ALA A 1 323 ? 2.854 27.406 2.949 1 87.19 323 ALA A C 1
ATOM 2573 O O . ALA A 1 323 ? 2.33 26.797 2.014 1 87.19 323 ALA A O 1
ATOM 2574 N N . ASP A 1 324 ? 2.268 28.266 3.615 1 82.69 324 ASP A N 1
ATOM 2575 C CA . ASP A 1 324 ? 1.042 28.906 3.129 1 82.69 324 ASP A CA 1
ATOM 2576 C C . ASP A 1 324 ? 1.151 30.422 3.174 1 82.69 324 ASP A C 1
ATOM 2578 O O . ASP A 1 324 ? 2.254 30.969 3.221 1 82.69 324 ASP A O 1
ATOM 2582 N N . ASP A 1 325 ? 0.055 31.078 2.996 1 81.44 325 ASP A N 1
ATOM 2583 C CA . ASP A 1 325 ? 0.133 32.531 2.873 1 81.44 325 ASP A CA 1
ATOM 2584 C C . ASP A 1 325 ? 0.5 33.188 4.211 1 81.44 325 ASP A C 1
ATOM 2586 O O . ASP A 1 325 ? 0.946 34.312 4.25 1 81.44 325 ASP A O 1
ATOM 2590 N N . TYR A 1 326 ? 0.41 32.406 5.301 1 84.56 326 TYR A N 1
ATOM 2591 C CA . TYR A 1 326 ? 0.574 33 6.617 1 84.56 326 TYR A CA 1
ATOM 2592 C C . TYR A 1 326 ? 1.901 32.594 7.242 1 84.56 326 TYR A C 1
ATOM 2594 O O . TYR A 1 326 ? 2.494 33.375 8.008 1 84.56 326 TYR A O 1
ATOM 2602 N N . GLN A 1 327 ? 2.332 31.391 6.922 1 91.5 327 GLN A N 1
ATOM 2603 C CA . GLN A 1 327 ? 3.455 30.891 7.715 1 91.5 327 GLN A CA 1
ATOM 2604 C C . GLN A 1 327 ? 4.164 29.734 7.016 1 91.5 327 GLN A C 1
ATOM 2606 O O . GLN A 1 327 ? 3.654 29.203 6.031 1 91.5 327 GLN A O 1
ATOM 2611 N N . VAL A 1 328 ? 5.34 29.469 7.547 1 94.06 328 VAL A N 1
ATOM 2612 C CA . VAL A 1 328 ? 6.082 28.266 7.227 1 94.06 328 VAL A CA 1
ATOM 2613 C C . VAL A 1 328 ? 6.016 27.297 8.406 1 94.06 328 VAL A C 1
ATOM 2615 O O . VAL A 1 328 ? 6.055 27.703 9.562 1 94.06 328 VAL A O 1
ATOM 2618 N N . LEU A 1 329 ? 5.812 26.031 8.055 1 95.19 329 LEU A N 1
ATOM 2619 C CA . LEU A 1 329 ? 5.832 24.984 9.078 1 95.19 329 LEU A CA 1
ATOM 2620 C C . LEU A 1 329 ? 7.113 24.156 8.977 1 95.19 329 LEU A C 1
ATOM 2622 O O . LEU A 1 329 ? 7.449 23.656 7.906 1 95.19 329 LEU A O 1
ATOM 2626 N N . LEU A 1 330 ? 7.844 24.078 10.062 1 97.69 330 LEU A N 1
ATOM 2627 C CA . LEU A 1 330 ? 8.961 23.141 10.195 1 97.69 330 LEU A CA 1
ATOM 2628 C C . LEU A 1 330 ? 8.57 21.953 11.055 1 97.69 330 LEU A C 1
ATOM 2630 O O . LEU A 1 330 ? 7.875 22.109 12.062 1 97.69 330 LEU A O 1
ATOM 2634 N N . VAL A 1 331 ? 8.914 20.781 10.633 1 97.5 331 VAL A N 1
ATOM 2635 C CA . VAL A 1 331 ? 8.875 19.594 11.484 1 97.5 331 VAL A CA 1
ATOM 2636 C C . VAL A 1 331 ? 10.273 19.281 12 1 97.5 331 VAL A C 1
ATOM 2638 O O . VAL A 1 331 ? 11.156 18.891 11.234 1 97.5 331 VAL A O 1
ATOM 2641 N N . LEU A 1 332 ? 10.445 19.406 13.266 1 98.62 332 LEU A N 1
ATOM 2642 C CA . LEU A 1 332 ? 11.773 19.328 13.867 1 98.62 332 LEU A CA 1
ATOM 2643 C C . LEU A 1 332 ? 12.219 17.875 14.008 1 98.62 332 LEU A C 1
ATOM 2645 O O . LEU A 1 332 ? 11.383 16.984 14.219 1 98.62 332 LEU A O 1
ATOM 2649 N N . PRO A 1 333 ? 13.531 17.672 13.883 1 98.44 333 PRO A N 1
ATOM 2650 C CA . PRO A 1 333 ? 14.062 16.344 14.203 1 98.44 333 PRO A CA 1
ATOM 2651 C C . PRO A 1 333 ? 14 16.031 15.695 1 98.44 333 PRO A C 1
ATOM 2653 O O . PRO A 1 333 ? 14.172 16.922 16.531 1 98.44 333 PRO A O 1
ATOM 2656 N N . LEU A 1 334 ? 13.773 14.797 16 1 98.75 334 LEU A N 1
ATOM 2657 C CA . LEU A 1 334 ? 13.969 14.344 17.375 1 98.75 334 LEU A CA 1
ATOM 2658 C C . LEU A 1 334 ? 15.453 14.172 17.688 1 98.75 334 LEU A C 1
ATOM 2660 O O . LEU A 1 334 ? 15.938 13.039 17.781 1 98.75 334 LEU A O 1
ATOM 2664 N N . TRP A 1 335 ? 16.094 15.281 17.844 1 98.75 335 TRP A N 1
ATOM 2665 C CA . TRP A 1 335 ? 17.531 15.289 18.109 1 98.75 335 TRP A CA 1
ATOM 2666 C C . TRP A 1 335 ? 17.859 14.414 19.312 1 98.75 335 TRP A C 1
ATOM 2668 O O . TRP A 1 335 ? 17.109 14.391 20.297 1 98.75 335 TRP A O 1
ATOM 2678 N N . HIS A 1 336 ? 18.938 13.68 19.219 1 97.94 336 HIS A N 1
ATOM 2679 C CA . HIS A 1 336 ? 19.375 12.805 20.297 1 97.94 336 HIS A CA 1
ATOM 2680 C C . HIS A 1 336 ? 20.906 12.688 20.328 1 97.94 336 HIS A C 1
ATOM 2682 O O . HIS A 1 336 ? 21.578 13.078 19.375 1 97.94 336 HIS A O 1
ATOM 2688 N N . LYS A 1 337 ? 21.406 12.266 21.438 1 96.81 337 LYS A N 1
ATOM 2689 C CA . LYS A 1 337 ? 22.859 12.125 21.562 1 96.81 337 LYS A CA 1
ATOM 2690 C C . LYS A 1 337 ? 23.406 11.188 20.5 1 96.81 337 LYS A C 1
ATOM 2692 O O . LYS A 1 337 ? 22.891 10.086 20.297 1 96.81 337 LYS A O 1
ATOM 2697 N N . GLY A 1 338 ? 24.391 11.609 19.812 1 95.81 338 GLY A N 1
ATOM 2698 C CA . GLY A 1 338 ? 25.062 10.773 18.828 1 95.81 338 GLY A CA 1
ATOM 2699 C C . GLY A 1 338 ? 24.422 10.82 17.453 1 95.81 338 GLY A C 1
ATOM 2700 O O . GLY A 1 338 ? 24.859 10.117 16.547 1 95.81 338 GLY A O 1
ATOM 2701 N N . ASP A 1 339 ? 23.344 11.617 17.266 1 97.62 339 ASP A N 1
ATOM 2702 C CA . ASP A 1 339 ? 22.75 11.719 15.945 1 97.62 339 ASP A CA 1
ATOM 2703 C C . ASP A 1 339 ? 23.688 12.406 14.961 1 97.62 339 ASP A C 1
ATOM 2705 O O . ASP A 1 339 ? 24.766 12.875 15.352 1 97.62 339 ASP A O 1
ATOM 2709 N N . GLN A 1 340 ? 23.344 12.359 13.68 1 97.44 340 GLN A N 1
ATOM 2710 C CA . GLN A 1 340 ? 24.219 12.906 12.641 1 97.44 340 GLN A CA 1
ATOM 2711 C C . GLN A 1 340 ? 23.594 14.141 12 1 97.44 340 GLN A C 1
ATOM 2713 O O . GLN A 1 340 ? 23.984 14.539 10.898 1 97.44 340 GLN A O 1
ATOM 2718 N N . PHE A 1 341 ? 22.609 14.703 12.656 1 98.38 341 PHE A N 1
ATOM 2719 C CA . PHE A 1 341 ? 21.938 15.883 12.109 1 98.38 341 PHE A CA 1
ATOM 2720 C C . PHE A 1 341 ? 22.859 17.094 12.117 1 98.38 341 PHE A C 1
ATOM 2722 O O . PHE A 1 341 ? 23.516 17.375 13.125 1 98.38 341 PHE A O 1
ATOM 2729 N N . PRO A 1 342 ? 22.938 17.828 11.062 1 98.19 342 PRO A N 1
ATOM 2730 C CA . PRO A 1 342 ? 23.859 18.969 11 1 98.19 342 PRO A CA 1
ATOM 2731 C C . PRO A 1 342 ? 23.297 20.203 11.688 1 98.19 342 PRO A C 1
ATOM 2733 O O . PRO A 1 342 ? 23.047 21.219 11.031 1 98.19 342 PRO A O 1
ATOM 2736 N N . PHE A 1 343 ? 23.266 20.188 12.953 1 98.56 343 PHE A N 1
ATOM 2737 C CA . PHE A 1 343 ? 22.594 21.219 13.742 1 98.56 343 PHE A CA 1
ATOM 2738 C C . PHE A 1 343 ? 23.328 22.547 13.648 1 98.56 343 PHE A C 1
ATOM 2740 O O . PHE A 1 343 ? 22.719 23.594 13.453 1 98.56 343 PHE A O 1
ATOM 2747 N N . ASP A 1 344 ? 24.625 22.516 13.812 1 98.31 344 ASP A N 1
ATOM 2748 C CA . ASP A 1 344 ? 25.406 23.75 13.742 1 98.31 344 ASP A CA 1
ATOM 2749 C C . ASP A 1 344 ? 25.297 24.391 12.359 1 98.31 344 ASP A C 1
ATOM 2751 O O . ASP A 1 344 ? 25.219 25.609 12.234 1 98.31 344 ASP A O 1
ATOM 2755 N N . ASP A 1 345 ? 25.328 23.5 11.391 1 98.44 345 ASP A N 1
ATOM 2756 C CA . ASP A 1 345 ? 25.172 24 10.023 1 98.44 345 ASP A CA 1
ATOM 2757 C C . ASP A 1 345 ? 23.797 24.625 9.828 1 98.44 345 ASP A C 1
ATOM 2759 O O . ASP A 1 345 ? 23.672 25.641 9.141 1 98.44 345 ASP A O 1
ATOM 2763 N N . LEU A 1 346 ? 22.797 24.047 10.383 1 98.69 346 LEU A N 1
ATOM 2764 C CA . LEU A 1 346 ? 21.453 24.594 10.328 1 98.69 346 LEU A CA 1
ATOM 2765 C C . LEU A 1 346 ? 21.422 26.016 10.883 1 98.69 346 LEU A C 1
ATOM 2767 O O . LEU A 1 346 ? 20.891 26.922 10.242 1 98.69 346 LEU A O 1
ATOM 2771 N N . LEU A 1 347 ? 21.953 26.219 12.086 1 98.62 347 LEU A N 1
ATOM 2772 C CA . LEU A 1 347 ? 21.953 27.531 12.719 1 98.62 347 LEU A CA 1
ATOM 2773 C C . LEU A 1 347 ? 22.703 28.547 11.875 1 98.62 347 LEU A C 1
ATOM 2775 O O . LEU A 1 347 ? 22.266 29.688 11.727 1 98.62 347 LEU A O 1
ATOM 2779 N N . ALA A 1 348 ? 23.812 28.078 11.32 1 98.5 348 ALA A N 1
ATOM 2780 C CA . ALA A 1 348 ? 24.625 28.969 10.492 1 98.5 348 ALA A CA 1
ATOM 2781 C C . ALA A 1 348 ? 23.875 29.391 9.234 1 98.5 348 ALA A C 1
ATOM 2783 O O . ALA A 1 348 ? 23.922 30.547 8.836 1 98.5 348 ALA A O 1
ATOM 2784 N N . ARG A 1 349 ? 23.219 28.453 8.625 1 98.31 349 ARG A N 1
ATOM 2785 C CA . ARG A 1 349 ? 22.469 28.734 7.398 1 98.31 349 ARG A CA 1
ATOM 2786 C C . ARG A 1 349 ? 21.297 29.656 7.668 1 98.31 349 ARG A C 1
ATOM 2788 O O . ARG A 1 349 ? 20.953 30.516 6.848 1 98.31 349 ARG A O 1
ATOM 2795 N N . ILE A 1 350 ? 20.641 29.469 8.766 1 98.31 350 ILE A N 1
ATOM 2796 C CA . ILE A 1 350 ? 19.531 30.344 9.133 1 98.31 350 ILE A CA 1
ATOM 2797 C C . ILE A 1 350 ? 20.062 31.766 9.383 1 98.31 350 ILE A C 1
ATOM 2799 O O . ILE A 1 350 ? 19.453 32.75 8.938 1 98.31 350 ILE A O 1
ATOM 2803 N N . SER A 1 351 ? 21.141 31.875 10.07 1 97.81 351 SER A N 1
ATOM 2804 C CA . SER A 1 351 ? 21.75 33.156 10.359 1 97.81 351 SER A CA 1
ATOM 2805 C C . SER A 1 351 ? 22.125 33.906 9.078 1 97.81 351 SER A C 1
ATOM 2807 O O . SER A 1 351 ? 22.188 35.125 9.055 1 97.81 351 SER A O 1
ATOM 2809 N N . ALA A 1 352 ? 22.312 33.156 8.039 1 97.44 352 ALA A N 1
ATOM 2810 C CA . ALA A 1 352 ? 22.734 33.719 6.766 1 97.44 352 ALA A CA 1
ATOM 2811 C C . ALA A 1 352 ? 21.547 34.219 5.953 1 97.44 352 ALA A C 1
ATOM 2813 O O . ALA A 1 352 ? 21.703 34.906 4.961 1 97.44 352 ALA A O 1
ATOM 2814 N N . ILE A 1 353 ? 20.359 33.875 6.348 1 96.94 353 ILE A N 1
ATOM 2815 C CA . ILE A 1 353 ? 19.172 34.312 5.629 1 96.94 353 ILE A CA 1
ATOM 2816 C C . ILE A 1 353 ? 19.031 35.844 5.754 1 96.94 353 ILE A C 1
ATOM 2818 O O . ILE A 1 353 ? 19.125 36.375 6.852 1 96.94 353 ILE A O 1
ATOM 2822 N N . ASN A 1 354 ? 18.781 36.5 4.672 1 93.69 354 ASN A N 1
ATOM 2823 C CA . ASN A 1 354 ? 18.594 37.938 4.664 1 93.69 354 ASN A CA 1
ATOM 2824 C C . ASN A 1 354 ? 17.109 38.312 4.742 1 93.69 354 ASN A C 1
ATOM 2826 O O . ASN A 1 354 ? 16.375 38.188 3.758 1 93.69 354 ASN A O 1
ATOM 2830 N N . ILE A 1 355 ? 16.734 38.781 5.824 1 93.25 355 ILE A N 1
ATOM 2831 C CA . ILE A 1 355 ? 15.359 39.219 6.023 1 93.25 355 ILE A CA 1
ATOM 2832 C C . ILE A 1 355 ? 15.305 40.75 5.984 1 93.25 355 ILE A C 1
ATOM 2834 O O . ILE A 1 355 ? 15.961 41.438 6.789 1 93.25 355 ILE A O 1
ATOM 2838 N N . GLU A 1 356 ? 14.539 41.25 5.098 1 90.56 356 GLU A N 1
ATOM 2839 C CA . GLU A 1 356 ? 14.336 42.688 5.027 1 90.56 356 GLU A CA 1
ATOM 2840 C C . GLU A 1 356 ? 13.219 43.125 5.969 1 90.56 356 GLU A C 1
ATOM 2842 O O . GLU A 1 356 ? 12.25 42.406 6.176 1 90.56 356 GLU A O 1
ATOM 2847 N N . THR A 1 357 ? 13.438 44.281 6.543 1 85.56 357 THR A N 1
ATOM 2848 C CA . THR A 1 357 ? 12.352 44.812 7.348 1 85.56 357 THR A CA 1
ATOM 2849 C C . THR A 1 357 ? 11.211 45.312 6.461 1 85.56 357 THR A C 1
ATOM 2851 O O . THR A 1 357 ? 11.414 46.156 5.598 1 85.56 357 THR A O 1
ATOM 2854 N N . ARG A 1 358 ? 10.164 44.625 6.594 1 86.69 358 ARG A N 1
ATOM 2855 C CA . ARG A 1 358 ? 8.969 45 5.832 1 86.69 358 ARG A CA 1
ATOM 2856 C C . ARG A 1 358 ? 7.805 45.312 6.758 1 86.69 358 ARG A C 1
ATOM 2858 O O . ARG A 1 358 ? 7.766 44.844 7.898 1 86.69 358 ARG A O 1
ATOM 2865 N N . VAL A 1 359 ? 6.906 46.25 6.281 1 78.56 359 VAL A N 1
ATOM 2866 C CA . VAL A 1 359 ? 5.691 46.562 7.031 1 78.56 359 VAL A CA 1
ATOM 2867 C C . VAL A 1 359 ? 4.742 45.344 6.992 1 78.56 359 VAL A C 1
ATOM 2869 O O . VAL A 1 359 ? 4.629 44.688 5.969 1 78.56 359 VAL A O 1
ATOM 2872 N N . ALA A 1 360 ? 4.145 45.156 8.094 1 69.88 360 ALA A N 1
ATOM 2873 C CA . ALA A 1 360 ? 3.234 44.031 8.219 1 69.88 360 ALA A CA 1
ATOM 2874 C C . ALA A 1 360 ? 2.123 44.094 7.172 1 69.88 360 ALA A C 1
ATOM 2876 O O . ALA A 1 360 ? 1.601 45.188 6.887 1 69.88 360 ALA A O 1
ATOM 2877 N N . PHE A 1 361 ? 1.948 42.938 6.422 1 62.41 361 PHE A N 1
ATOM 2878 C CA . PHE A 1 361 ? 0.811 42.844 5.516 1 62.41 361 PHE A CA 1
ATOM 2879 C C . PHE A 1 361 ? -0.502 42.875 6.289 1 62.41 361 PHE A C 1
ATOM 2881 O O . PHE A 1 361 ? -0.596 42.312 7.383 1 62.41 361 PHE A O 1
ATOM 2888 N N . GLU A 1 362 ? -1.429 43.812 5.992 1 56.78 362 GLU A N 1
ATOM 2889 C CA . GLU A 1 362 ? -2.795 43.594 6.453 1 56.78 362 GLU A CA 1
ATOM 2890 C C . GLU A 1 362 ? -3.4 42.344 5.789 1 56.78 362 GLU A C 1
ATOM 2892 O O . GLU A 1 362 ? -3.729 42.375 4.602 1 56.78 362 GLU A O 1
ATOM 2897 N N . VAL A 1 363 ? -2.949 41.156 6.219 1 56.28 363 VAL A N 1
ATOM 2898 C CA . VAL A 1 363 ? -3.564 40 5.598 1 56.28 363 VAL A CA 1
ATOM 2899 C C . VAL A 1 363 ? -5.062 40 5.883 1 56.28 363 VAL A C 1
ATOM 2901 O O . VAL A 1 363 ? -5.484 40.125 7.035 1 56.28 363 VAL A O 1
ATOM 2904 N N . THR A 1 364 ? -5.879 40.25 4.867 1 57.78 364 THR A N 1
ATOM 2905 C CA . THR A 1 364 ? -7.332 40.188 4.996 1 57.78 364 THR A CA 1
ATOM 2906 C C . THR A 1 364 ? -7.766 38.844 5.547 1 57.78 364 THR A C 1
ATOM 2908 O O . THR A 1 364 ? -7.391 37.812 5.008 1 57.78 364 THR A O 1
ATOM 2911 N N . ASP A 1 365 ? -8.234 38.812 6.738 1 62.91 365 ASP A N 1
ATOM 2912 C CA . ASP A 1 365 ? -8.805 37.594 7.34 1 62.91 365 ASP A CA 1
ATOM 2913 C C . ASP A 1 365 ? -10 37.094 6.527 1 62.91 365 ASP A C 1
ATOM 2915 O O . ASP A 1 365 ? -10.992 37.812 6.363 1 62.91 365 ASP A O 1
ATOM 2919 N N . VAL A 1 366 ? -9.773 36.062 5.723 1 66.56 366 VAL A N 1
ATOM 2920 C CA . VAL A 1 366 ? -10.859 35.438 4.977 1 66.56 366 VAL A CA 1
ATOM 2921 C C . VAL A 1 366 ? -11.664 34.531 5.898 1 66.56 366 VAL A C 1
ATOM 2923 O O . VAL A 1 366 ? -11.086 33.719 6.641 1 66.56 366 VAL A O 1
ATOM 2926 N N . PRO A 1 367 ? -12.961 34.844 5.91 1 71.06 367 PRO A N 1
ATOM 2927 C CA . PRO A 1 367 ? -13.789 33.969 6.727 1 71.06 367 PRO A CA 1
ATOM 2928 C C . PRO A 1 367 ? -13.672 32.5 6.305 1 71.06 367 PRO A C 1
ATOM 2930 O O . PRO A 1 367 ? -13.688 32.188 5.109 1 71.06 367 PRO A O 1
ATOM 2933 N N . PHE A 1 368 ? -13.375 31.688 7.371 1 74.5 368 PHE A N 1
ATOM 2934 C CA . PHE A 1 368 ? -13.266 30.25 7.145 1 74.5 368 PHE A CA 1
ATOM 2935 C C . PHE A 1 368 ? -14.617 29.562 7.348 1 74.5 368 PHE A C 1
ATOM 2937 O O . PHE A 1 368 ? -15.359 29.906 8.266 1 74.5 368 PHE A O 1
ATOM 2944 N N . TYR A 1 369 ? -14.961 28.75 6.359 1 80.62 369 TYR A N 1
ATOM 2945 C CA . TYR A 1 369 ? -16.156 27.953 6.566 1 80.62 369 TYR A CA 1
ATOM 2946 C C . TYR A 1 369 ? -15.883 26.797 7.535 1 80.62 369 TYR A C 1
ATOM 2948 O O . TYR A 1 369 ? -15 25.969 7.293 1 80.62 369 TYR A O 1
ATOM 2956 N N . ASN A 1 370 ? -16.625 26.781 8.641 1 85.88 370 ASN A N 1
ATOM 2957 C CA . ASN A 1 370 ? -16.375 25.766 9.656 1 85.88 370 ASN A CA 1
ATOM 2958 C C . ASN A 1 370 ? -17.672 25.141 10.164 1 85.88 370 ASN A C 1
ATOM 2960 O O . ASN A 1 370 ? -17.688 24.531 11.242 1 85.88 370 ASN A O 1
ATOM 2964 N N . GLU A 1 371 ? -18.719 25.266 9.398 1 88.38 371 GLU A N 1
ATOM 2965 C CA . GLU A 1 371 ? -20.047 24.859 9.844 1 88.38 371 GLU A CA 1
ATOM 2966 C C . GLU A 1 371 ? -20.312 23.375 9.562 1 88.38 371 GLU A C 1
ATOM 2968 O O . GLU A 1 371 ? -19.484 22.719 8.93 1 88.38 371 GLU A O 1
ATOM 2973 N N . GLU A 1 372 ? -21.438 22.953 10.125 1 90.62 372 GLU A N 1
ATOM 2974 C CA . GLU A 1 372 ? -21.875 21.578 9.898 1 90.62 372 GLU A CA 1
ATOM 2975 C C . GLU A 1 372 ? -22.25 21.359 8.438 1 90.62 372 GLU A C 1
ATOM 2977 O O . GLU A 1 372 ? -22.578 22.297 7.719 1 90.62 372 GLU A O 1
ATOM 2982 N N . GLY A 1 373 ? -22.172 20.094 8.055 1 89.5 373 GLY A N 1
ATOM 2983 C CA . GLY A 1 373 ? -22.531 19.703 6.699 1 89.5 373 GLY A CA 1
ATOM 2984 C C . GLY A 1 373 ? -22.719 18.203 6.531 1 89.5 373 GLY A C 1
ATOM 2985 O O . GLY A 1 373 ? -22.891 17.484 7.516 1 89.5 373 GLY A O 1
ATOM 2986 N N . THR A 1 374 ? -22.953 17.844 5.238 1 89.94 374 THR A N 1
ATOM 2987 C CA . THR A 1 374 ? -23.109 16.438 4.879 1 89.94 374 THR A CA 1
ATOM 2988 C C . THR A 1 374 ? -22.25 16.094 3.674 1 89.94 374 THR A C 1
ATOM 2990 O O . THR A 1 374 ? -22.266 16.797 2.662 1 89.94 374 THR A O 1
ATOM 2993 N N . TYR A 1 375 ? -21.422 15.125 3.893 1 89.88 375 TYR A N 1
ATOM 2994 C CA . TYR A 1 375 ? -20.703 14.531 2.771 1 89.88 375 TYR A CA 1
ATOM 2995 C C . TYR A 1 375 ? -21.5 13.398 2.143 1 89.88 375 TYR A C 1
ATOM 2997 O O . TYR A 1 375 ? -21.969 12.492 2.842 1 89.88 375 TYR A O 1
ATOM 3005 N N . ASP A 1 376 ? -21.609 13.43 0.853 1 88.69 376 ASP A N 1
ATOM 3006 C CA . ASP A 1 376 ? -22.344 12.406 0.101 1 88.69 376 ASP A CA 1
ATOM 3007 C C . ASP A 1 376 ? -21.406 11.641 -0.829 1 88.69 376 ASP A C 1
ATOM 3009 O O . ASP A 1 376 ? -20.766 12.234 -1.7 1 88.69 376 ASP A O 1
ATOM 3013 N N . TYR A 1 377 ? -21.375 10.297 -0.689 1 80.56 377 TYR A N 1
ATOM 3014 C CA . TYR A 1 377 ? -20.438 9.453 -1.402 1 80.56 377 TYR A CA 1
ATOM 3015 C C . TYR A 1 377 ? -20.812 9.32 -2.873 1 80.56 377 TYR A C 1
ATOM 3017 O O . TYR A 1 377 ? -20.016 8.867 -3.691 1 80.56 377 TYR A O 1
ATOM 3025 N N . ARG A 1 378 ? -22 9.766 -3.316 1 69.94 378 ARG A N 1
ATOM 3026 C CA . ARG A 1 378 ? -22.453 9.539 -4.688 1 69.94 378 ARG A CA 1
ATOM 3027 C C . ARG A 1 378 ? -21.438 10.078 -5.691 1 69.94 378 ARG A C 1
ATOM 3029 O O . ARG A 1 378 ? -20.938 11.195 -5.531 1 69.94 378 ARG A O 1
ATOM 3036 N N . GLU A 1 379 ? -21.078 9.203 -6.551 1 66.12 379 GLU A N 1
ATOM 3037 C CA . GLU A 1 379 ? -20.078 9.469 -7.574 1 66.12 379 GLU A CA 1
ATOM 3038 C C . GLU A 1 379 ? -20.469 10.664 -8.438 1 66.12 379 GLU A C 1
ATOM 3040 O O . GLU A 1 379 ? -21.625 10.789 -8.844 1 66.12 379 GLU A O 1
ATOM 3045 N N . ILE A 1 380 ? -19.594 11.516 -8.531 1 72.19 380 ILE A N 1
ATOM 3046 C CA . ILE A 1 380 ? -19.75 12.688 -9.398 1 72.19 380 ILE A CA 1
ATOM 3047 C C . ILE A 1 380 ? -19.25 12.359 -10.797 1 72.19 380 ILE A C 1
ATOM 3049 O O . ILE A 1 380 ? -18.078 12.609 -11.117 1 72.19 380 ILE A O 1
ATOM 3053 N N . ASP A 1 381 ? -20.078 11.641 -11.539 1 67.31 381 ASP A N 1
ATOM 3054 C CA . ASP A 1 381 ? -19.75 11.188 -12.883 1 67.31 381 ASP A CA 1
ATOM 3055 C C . ASP A 1 381 ? -19.844 12.328 -13.891 1 67.31 381 ASP A C 1
ATOM 3057 O O . ASP A 1 381 ? -19.031 12.414 -14.812 1 67.31 381 ASP A O 1
ATOM 3061 N N . LYS A 1 382 ? -20.875 13.125 -13.766 1 78 382 LYS A N 1
ATOM 3062 C CA . LYS A 1 382 ? -21.125 14.289 -14.609 1 78 382 LYS A CA 1
ATOM 3063 C C . LYS A 1 382 ? -21.109 15.578 -13.789 1 78 382 LYS A C 1
ATOM 3065 O O . LYS A 1 382 ? -21.594 15.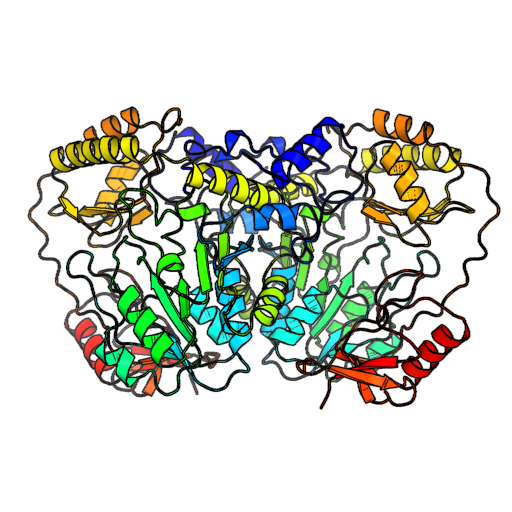602 -12.656 1 78 382 LYS A O 1
ATOM 3070 N N . VAL A 1 383 ? -20.391 16.453 -14.375 1 85.5 383 VAL A N 1
ATOM 3071 C CA . VAL A 1 383 ? -20.234 17.734 -13.688 1 85.5 383 VAL A CA 1
ATOM 3072 C C . VAL A 1 383 ? -20.891 18.844 -14.508 1 85.5 383 VAL A C 1
ATOM 3074 O O . VAL A 1 383 ? -20.922 18.781 -15.734 1 85.5 383 VAL A O 1
ATOM 3077 N N . LYS A 1 384 ? -21.562 19.766 -13.867 1 91.19 384 LYS A N 1
ATOM 3078 C CA . LYS A 1 384 ? -22.188 20.938 -14.492 1 91.19 384 LYS A CA 1
ATOM 3079 C C . LYS A 1 384 ? -21.797 22.219 -13.766 1 91.19 384 LYS A C 1
ATOM 3081 O O . LYS A 1 384 ? -21.703 22.234 -12.539 1 91.19 384 LYS A O 1
ATOM 3086 N N . LYS A 1 385 ? -21.516 23.172 -14.578 1 92.38 385 LYS A N 1
ATOM 3087 C CA . LYS A 1 385 ? -21.25 24.484 -14.008 1 92.38 385 LYS A CA 1
ATOM 3088 C C . LYS A 1 385 ? -22.547 25.25 -13.766 1 92.38 385 LYS A C 1
ATOM 3090 O O . LYS A 1 385 ? -23.438 25.266 -14.617 1 92.38 385 LYS A O 1
ATOM 3095 N N . ILE A 1 386 ? -22.609 25.859 -12.594 1 94.5 386 ILE A N 1
ATOM 3096 C CA . ILE A 1 386 ? -23.812 26.609 -12.273 1 94.5 386 ILE A CA 1
ATOM 3097 C C . ILE A 1 386 ? -23.453 27.875 -11.508 1 94.5 386 ILE A C 1
ATOM 3099 O O . ILE A 1 386 ? -22.359 27.984 -10.953 1 94.5 386 ILE A O 1
ATOM 3103 N N . ASP A 1 387 ? -24.391 28.75 -11.516 1 94.75 387 ASP A N 1
ATOM 3104 C CA . ASP A 1 387 ? -24.234 29.953 -10.695 1 94.75 387 ASP A CA 1
ATOM 3105 C C . ASP A 1 387 ? -24.281 29.625 -9.211 1 94.75 387 ASP A C 1
ATOM 3107 O O . ASP A 1 387 ? -25.109 28.797 -8.781 1 94.75 387 ASP A O 1
ATOM 3111 N N . ILE A 1 388 ? -23.5 30.312 -8.469 1 95.12 388 ILE A N 1
ATOM 3112 C CA . ILE A 1 388 ? -23.391 30.094 -7.031 1 95.12 388 ILE A CA 1
ATOM 3113 C C . ILE A 1 388 ? -24.766 30.188 -6.379 1 95.12 388 ILE A C 1
ATOM 3115 O O . ILE A 1 388 ? -25.109 29.375 -5.52 1 95.12 388 ILE A O 1
ATOM 3119 N N . ASP A 1 389 ? -25.531 31.062 -6.848 1 94.06 389 ASP A N 1
ATOM 3120 C CA . ASP A 1 389 ? -26.812 31.359 -6.223 1 94.06 389 ASP A CA 1
ATOM 3121 C C . ASP A 1 389 ? -27.828 30.234 -6.477 1 94.06 389 ASP A C 1
ATOM 3123 O O . ASP A 1 389 ? -28.844 30.141 -5.793 1 94.06 389 ASP A O 1
ATOM 3127 N N . LYS A 1 390 ? -27.516 29.406 -7.391 1 94.44 390 LYS A N 1
ATOM 3128 C CA . LYS A 1 390 ? -28.422 28.312 -7.738 1 94.44 390 LYS A CA 1
ATOM 3129 C C . LYS A 1 390 ? -27.906 26.984 -7.199 1 94.44 390 LYS A C 1
ATOM 3131 O O . LYS A 1 390 ? -28.484 25.938 -7.473 1 94.44 390 LYS A O 1
ATOM 3136 N N . ALA A 1 391 ? -26.922 27.047 -6.43 1 93.5 391 ALA A N 1
ATOM 3137 C CA . ALA A 1 391 ? -26.203 25.828 -6.109 1 93.5 391 ALA A CA 1
ATOM 3138 C C . ALA A 1 391 ? -26.734 25.188 -4.824 1 93.5 391 ALA A C 1
ATOM 3140 O O . ALA A 1 391 ? -26.297 24.109 -4.434 1 93.5 391 ALA A O 1
ATOM 3141 N N . TYR A 1 392 ? -27.781 25.734 -4.207 1 93.12 392 TYR A N 1
ATOM 3142 C CA . TYR A 1 392 ? -28.281 25.25 -2.932 1 93.12 392 TYR A CA 1
ATOM 3143 C C . TYR A 1 392 ? -28.703 23.781 -3.043 1 93.12 392 TYR A C 1
ATOM 3145 O O . TYR A 1 392 ? -29.391 23.406 -3.998 1 93.12 392 TYR A O 1
ATOM 3153 N N . ASN A 1 393 ? -28.297 22.969 -2.098 1 93 393 ASN A N 1
ATOM 3154 C CA . ASN A 1 393 ? -28.672 21.562 -1.934 1 93 393 ASN A CA 1
ATOM 3155 C C . ASN A 1 393 ? -28.062 20.688 -3.025 1 93 393 ASN A C 1
ATOM 3157 O O . ASN A 1 393 ? -28.453 19.531 -3.182 1 93 393 ASN A O 1
ATOM 3161 N N . LYS A 1 394 ? -27.25 21.281 -3.809 1 93.06 394 LYS A N 1
ATOM 3162 C CA . LYS A 1 394 ? -26.516 20.484 -4.777 1 93.06 394 LYS A CA 1
ATOM 3163 C C . LYS A 1 394 ? -25.219 19.953 -4.172 1 93.06 394 LYS A C 1
ATOM 3165 O O . LYS A 1 394 ? -24.797 20.406 -3.105 1 93.06 394 LYS A O 1
ATOM 3170 N N . ILE A 1 395 ? -24.688 18.953 -4.828 1 91.75 395 ILE A N 1
ATOM 3171 C CA . ILE A 1 395 ? -23.453 18.344 -4.359 1 91.75 395 ILE A CA 1
ATOM 3172 C C . ILE A 1 395 ? -22.266 19 -5.062 1 91.75 395 ILE A C 1
ATOM 3174 O O . ILE A 1 395 ? -22.188 19.016 -6.293 1 91.75 395 ILE A O 1
ATOM 3178 N N . LEU A 1 396 ? -21.359 19.5 -4.254 1 90.69 396 LEU A N 1
ATOM 3179 C CA . LEU A 1 396 ? -20.172 20.156 -4.789 1 90.69 396 LEU A CA 1
ATOM 3180 C C . LEU A 1 396 ? -19.297 19.156 -5.523 1 90.69 396 LEU A C 1
ATOM 3182 O O . LEU A 1 396 ? -18.984 18.078 -4.992 1 90.69 396 LEU A O 1
ATOM 3186 N N . ALA A 1 397 ? -18.812 19.438 -6.707 1 86.44 397 ALA A N 1
ATOM 3187 C CA . ALA A 1 397 ? -18.094 18.484 -7.543 1 86.44 397 ALA A CA 1
ATOM 3188 C C . ALA A 1 397 ? -16.578 18.672 -7.438 1 86.44 397 ALA A C 1
ATOM 3190 O O . ALA A 1 397 ? -15.805 17.797 -7.828 1 86.44 397 ALA A O 1
ATOM 3191 N N . THR A 1 398 ? -16.203 19.797 -6.977 1 82.06 398 THR A N 1
ATOM 3192 C CA . THR A 1 398 ? -14.797 20.125 -6.793 1 82.06 398 THR A CA 1
ATOM 3193 C C . THR A 1 398 ? -14.57 20.844 -5.469 1 82.06 398 THR A C 1
ATOM 3195 O O . THR A 1 398 ? -15.422 21.625 -5.031 1 82.06 398 THR A O 1
ATOM 3198 N N . HIS A 1 399 ? -13.375 20.547 -4.918 1 81.44 399 HIS A N 1
ATOM 3199 C CA . HIS A 1 399 ? -13.031 21.312 -3.723 1 81.44 399 HIS A CA 1
ATOM 3200 C C . HIS A 1 399 ? -12.969 22.812 -4.023 1 81.44 399 HIS A C 1
ATOM 3202 O O . HIS A 1 399 ? -12.578 23.203 -5.121 1 81.44 399 HIS A O 1
ATOM 3208 N N . LEU A 1 400 ? -13.398 23.625 -3.146 1 85.19 400 LEU A N 1
ATOM 3209 C CA . LEU A 1 400 ? -13.148 25.062 -3.217 1 85.19 400 LEU A CA 1
ATOM 3210 C C . LEU A 1 400 ? -12.031 25.469 -2.268 1 85.19 400 LEU A C 1
ATOM 3212 O O . LEU A 1 400 ? -12.102 25.219 -1.064 1 85.19 400 LEU A O 1
ATOM 3216 N N . THR A 1 401 ? -10.992 26.062 -2.811 1 77 401 THR A N 1
ATOM 3217 C CA . THR A 1 401 ? -9.781 26.391 -2.061 1 77 401 THR A CA 1
ATOM 3218 C C . THR A 1 401 ? -9.484 27.891 -2.148 1 77 401 THR A C 1
ATOM 3220 O O . THR A 1 401 ? -8.867 28.344 -3.113 1 77 401 THR A O 1
ATOM 3223 N N . PRO A 1 402 ? -9.789 28.688 -1.19 1 76.31 402 PRO A N 1
ATOM 3224 C CA . PRO A 1 402 ? -9.469 30.125 -1.179 1 76.31 402 PRO A CA 1
ATOM 3225 C C . PRO A 1 402 ? -7.992 30.391 -0.899 1 76.31 402 PRO A C 1
ATOM 3227 O O . PRO A 1 402 ? -7.328 29.578 -0.237 1 76.31 402 PRO A O 1
ATOM 3230 N N . TYR A 1 403 ? -7.559 31.469 -1.432 1 64 403 TYR A N 1
ATOM 3231 C CA . TYR A 1 403 ? -6.227 32 -1.179 1 64 403 TYR A CA 1
ATOM 3232 C C . TYR A 1 403 ? -6.309 33.406 -0.607 1 64 403 TYR A C 1
ATOM 3234 O O . TYR A 1 403 ? -6.66 34.375 -1.318 1 64 403 TYR A O 1
ATOM 3242 N N . PRO A 1 404 ? -6.031 33.594 0.674 1 69.38 404 PRO A N 1
ATOM 3243 C CA . PRO A 1 404 ? -5.445 32.594 1.587 1 69.38 404 PRO A CA 1
ATOM 3244 C C . PRO A 1 404 ? -6.48 31.641 2.166 1 69.38 404 PRO A C 1
ATOM 3246 O O . PRO A 1 404 ? -7.688 31.891 2.061 1 69.38 404 PRO A O 1
ATOM 3249 N N . PRO A 1 405 ? -6.078 30.562 2.887 1 61.97 405 PRO A N 1
ATOM 3250 C CA . PRO A 1 405 ? -4.691 30.125 3.076 1 61.97 405 PRO A CA 1
ATOM 3251 C C . PRO A 1 405 ? -4.254 29.094 2.041 1 61.97 405 PRO A C 1
ATOM 3253 O O . PRO A 1 405 ? -3.195 28.484 2.189 1 61.97 405 PRO A O 1
ATOM 3256 N N . GLY A 1 406 ? -5.164 28.688 1.062 1 59 406 GLY A N 1
ATOM 3257 C CA . GLY A 1 406 ? -4.809 27.734 0.028 1 59 406 GLY A CA 1
ATOM 3258 C C . GLY A 1 406 ? -5.156 26.297 0.394 1 59 406 GLY A C 1
ATOM 3259 O O . GLY A 1 406 ? -4.484 25.359 -0.041 1 59 406 GLY A O 1
ATOM 3260 N N . ILE A 1 407 ? -5.996 26.047 1.305 1 66.69 407 ILE A N 1
ATOM 3261 C CA . IL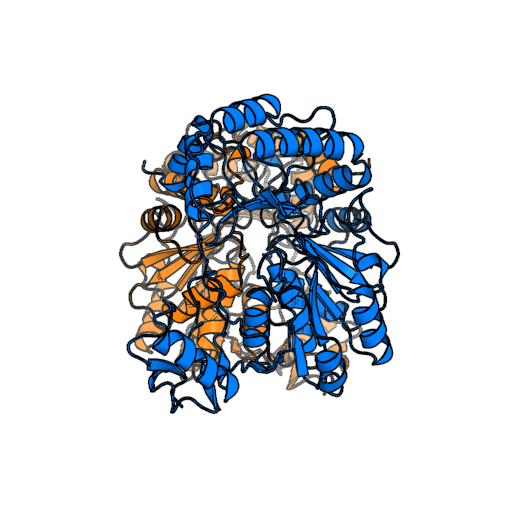E A 1 407 ? -6.48 24.719 1.671 1 66.69 407 ILE A CA 1
ATOM 3262 C C . ILE A 1 407 ? -7.973 24.609 1.356 1 66.69 407 ILE A C 1
ATOM 3264 O O . ILE A 1 407 ? -8.711 25.594 1.473 1 66.69 407 ILE A O 1
ATOM 3268 N N . PRO A 1 408 ? -8.375 23.375 0.958 1 75.19 408 PRO A N 1
ATOM 3269 C CA . PRO A 1 408 ? -9.805 23.219 0.669 1 75.19 408 PRO A CA 1
ATOM 3270 C C . PRO A 1 408 ? -10.688 23.484 1.884 1 75.19 408 PRO A C 1
ATOM 3272 O O . PRO A 1 408 ? -10.445 22.938 2.961 1 75.19 408 PRO A O 1
ATOM 3275 N N . ILE A 1 409 ? -11.602 24.406 1.651 1 78.69 409 ILE A N 1
ATOM 3276 C CA . ILE A 1 409 ? -12.516 24.781 2.725 1 78.69 409 ILE A CA 1
ATOM 3277 C C . ILE A 1 409 ? -13.875 24.141 2.506 1 78.69 409 ILE A C 1
ATOM 3279 O O . ILE A 1 409 ? -14.586 23.828 3.467 1 78.69 409 ILE A O 1
ATOM 3283 N N . MET A 1 410 ? -14.25 24.016 1.278 1 86.5 410 MET A N 1
ATOM 3284 C CA . MET A 1 410 ? -15.453 23.281 0.89 1 86.5 410 MET A CA 1
ATOM 3285 C C . MET A 1 410 ? -15.094 22.047 0.07 1 86.5 410 MET A C 1
ATOM 3287 O O . MET A 1 410 ? -14.273 22.125 -0.851 1 86.5 410 MET A O 1
ATOM 3291 N N . LEU A 1 411 ? -15.703 20.984 0.525 1 85.44 411 LEU A N 1
ATOM 3292 C CA . LEU A 1 411 ? -15.18 19.703 0.072 1 85.44 411 LEU A CA 1
ATOM 3293 C C . LEU A 1 411 ? -16.047 19.125 -1.041 1 85.44 411 LEU A C 1
ATOM 3295 O O . LEU A 1 411 ? -17.281 19.234 -0.994 1 85.44 411 LEU A O 1
ATOM 3299 N N . ARG A 1 412 ? -15.359 18.625 -2.023 1 83.19 412 ARG A N 1
ATOM 3300 C CA . ARG A 1 412 ? -16.062 17.828 -3.021 1 83.19 412 ARG A CA 1
ATOM 3301 C C . ARG A 1 412 ? -16.938 16.766 -2.357 1 83.19 412 ARG A C 1
ATOM 3303 O O . ARG A 1 412 ? -16.469 16.062 -1.451 1 83.19 412 ARG A O 1
ATOM 3310 N N . GLY A 1 413 ? -18.141 16.719 -2.785 1 86.88 413 GLY A N 1
ATOM 3311 C CA . GLY A 1 413 ? -19.047 15.742 -2.215 1 86.88 413 GLY A CA 1
ATOM 3312 C C . GLY A 1 413 ? -19.938 16.312 -1.119 1 86.88 413 GLY A C 1
ATOM 3313 O O . GLY A 1 413 ? -20.844 15.641 -0.64 1 86.88 413 GLY A O 1
ATOM 3314 N N . GLU A 1 414 ? -19.609 17.547 -0.781 1 90.88 414 GLU A N 1
ATOM 3315 C CA . GLU A 1 414 ? -20.406 18.203 0.256 1 90.88 414 GLU A CA 1
ATOM 3316 C C . GLU A 1 414 ? -21.688 18.781 -0.32 1 90.88 414 GLU A C 1
ATOM 3318 O O . GLU A 1 414 ? -21.688 19.344 -1.419 1 90.88 414 GLU A O 1
ATOM 3323 N N . ILE A 1 415 ? -22.766 18.703 0.43 1 91.06 415 ILE A N 1
ATOM 3324 C CA . ILE A 1 415 ? -24.016 19.344 0.043 1 91.06 415 ILE A CA 1
ATOM 3325 C C . ILE A 1 415 ? -23.953 20.828 0.35 1 91.06 415 ILE A C 1
ATOM 3327 O O . ILE A 1 415 ? -23.672 21.234 1.481 1 91.06 415 ILE A O 1
ATOM 3331 N N . ILE A 1 416 ? -24.203 21.578 -0.657 1 92.25 416 ILE A N 1
ATOM 3332 C CA . ILE A 1 416 ? -24.047 23.031 -0.552 1 92.25 416 ILE A CA 1
ATOM 3333 C C . ILE A 1 416 ? -25.172 23.609 0.295 1 92.25 416 ILE A C 1
ATOM 3335 O O . ILE A 1 416 ? -26.344 23.375 0.021 1 92.25 416 ILE A O 1
ATOM 3339 N N . THR A 1 417 ? -24.75 24.344 1.248 1 91.06 417 THR A N 1
ATOM 3340 C CA . THR A 1 417 ? -25.703 24.969 2.16 1 91.06 417 THR A CA 1
ATOM 3341 C C . THR A 1 417 ? -25.859 26.453 1.854 1 91.06 417 THR A C 1
ATOM 3343 O O . THR A 1 417 ? -25.109 27 1.046 1 91.06 417 THR A O 1
ATOM 3346 N N . LYS A 1 418 ? -26.828 27.062 2.553 1 90.31 418 LYS A N 1
ATOM 3347 C CA . LYS A 1 418 ? -27.047 28.5 2.396 1 90.31 418 LYS A CA 1
ATOM 3348 C C . LYS A 1 418 ? -25.844 29.297 2.896 1 90.31 418 LYS A C 1
ATOM 3350 O O . LYS A 1 418 ? -25.469 30.312 2.301 1 90.31 418 LYS A O 1
ATOM 3355 N N . ASN A 1 419 ? -25.344 28.828 3.926 1 88.88 419 ASN A N 1
ATOM 3356 C CA . ASN A 1 419 ? -24.188 29.516 4.488 1 88.88 419 ASN A CA 1
ATOM 3357 C C . ASN A 1 419 ? -22.969 29.422 3.557 1 88.88 419 ASN A C 1
ATOM 3359 O O . ASN A 1 419 ? -22.172 30.359 3.482 1 88.88 419 ASN A O 1
ATOM 3363 N N . MET A 1 420 ? -22.828 28.344 2.926 1 90.5 420 MET A N 1
ATOM 3364 C CA . MET A 1 420 ? -21.75 28.203 1.939 1 90.5 420 MET A CA 1
ATOM 3365 C C . MET A 1 420 ? -21.922 29.188 0.798 1 90.5 420 MET A C 1
ATOM 3367 O O . MET A 1 420 ? -20.969 29.812 0.357 1 90.5 420 MET A O 1
ATOM 3371 N N . ILE A 1 421 ? -23.109 29.328 0.373 1 92 421 ILE A N 1
ATOM 3372 C CA . ILE A 1 421 ? -23.422 30.266 -0.709 1 92 421 ILE A CA 1
ATOM 3373 C C . ILE A 1 421 ? -23.078 31.688 -0.282 1 92 421 ILE A C 1
ATOM 3375 O O . ILE A 1 421 ? -22.469 32.438 -1.05 1 92 421 ILE A O 1
ATOM 3379 N N . LYS A 1 422 ? -23.438 31.984 0.887 1 89.19 422 LYS A N 1
ATOM 3380 C CA . LYS A 1 422 ? -23.125 33.312 1.426 1 89.19 422 LYS A CA 1
ATOM 3381 C C . LYS A 1 422 ? -21.625 33.562 1.414 1 89.19 422 LYS A C 1
ATOM 3383 O O . LYS A 1 422 ? -21.172 34.625 1.029 1 89.19 422 LYS A O 1
ATOM 3388 N N . LEU A 1 423 ? -20.953 32.594 1.822 1 88.06 423 LEU A N 1
ATOM 3389 C CA . LEU A 1 423 ? -19.5 32.75 1.899 1 88.06 423 LEU A CA 1
ATOM 3390 C C . LEU A 1 423 ? -18.891 32.844 0.505 1 88.06 423 LEU A C 1
ATOM 3392 O O . LEU A 1 423 ? -17.953 33.625 0.279 1 88.06 423 LEU A O 1
ATOM 3396 N N . MET A 1 424 ? -19.328 32.031 -0.372 1 90.88 424 MET A N 1
ATOM 3397 C CA . MET A 1 424 ? -18.844 32.062 -1.747 1 90.88 424 MET A CA 1
ATOM 3398 C C . MET A 1 424 ? -19.078 33.469 -2.35 1 90.88 424 MET A C 1
ATOM 3400 O O . MET A 1 424 ? -18.203 34 -3.027 1 90.88 424 MET A O 1
ATOM 3404 N N . ASN A 1 425 ? -20.203 33.969 -2.107 1 89.38 425 ASN A N 1
ATOM 3405 C CA . ASN A 1 425 ? -20.516 35.312 -2.59 1 89.38 425 ASN A CA 1
ATOM 3406 C C . ASN A 1 425 ? -19.594 36.375 -1.96 1 89.38 425 ASN A C 1
ATOM 3408 O O . ASN A 1 425 ? -19.203 37.312 -2.619 1 89.38 425 ASN A O 1
ATOM 3412 N N . TYR A 1 426 ? -19.391 36.125 -0.772 1 85.31 426 TYR A N 1
ATOM 3413 C CA . TYR A 1 426 ? -18.438 37.031 -0.102 1 85.31 426 TYR A CA 1
ATOM 3414 C C . TYR A 1 426 ? -17.078 37 -0.803 1 85.31 426 TYR A C 1
ATOM 3416 O O . TYR A 1 426 ? -16.484 38.031 -1.048 1 85.31 426 TYR A O 1
ATOM 3424 N N . TRP A 1 427 ? -16.562 35.781 -1.066 1 85.25 427 TRP A N 1
ATOM 3425 C CA . TRP A 1 427 ? -15.289 35.625 -1.763 1 85.25 427 TRP A CA 1
ATOM 3426 C C . TRP A 1 427 ? -15.312 36.375 -3.094 1 85.25 427 TRP A C 1
ATOM 3428 O O . TRP A 1 427 ? -14.336 37.031 -3.459 1 85.25 427 TRP A O 1
ATOM 3438 N N . CYS A 1 428 ? -16.406 36.25 -3.764 1 85.12 428 CYS A N 1
ATOM 3439 C CA . CYS A 1 428 ? -16.562 36.906 -5.059 1 85.12 428 CYS A CA 1
ATOM 3440 C C . CYS A 1 428 ? -16.547 38.438 -4.91 1 85.12 428 CYS A C 1
ATOM 3442 O O . CYS A 1 428 ? -15.828 39.125 -5.633 1 85.12 428 CYS A O 1
ATOM 3444 N N . ASN A 1 429 ? -17.281 38.875 -4.023 1 83.75 429 ASN A N 1
ATOM 3445 C CA . ASN A 1 429 ? -17.438 40.312 -3.824 1 83.75 429 ASN A CA 1
ATOM 3446 C C . ASN A 1 429 ? -16.125 40.969 -3.387 1 83.75 429 ASN A C 1
ATOM 3448 O O . ASN A 1 429 ? -15.891 42.156 -3.67 1 83.75 429 ASN A O 1
ATOM 3452 N N . HIS A 1 430 ? -15.383 40.219 -2.789 1 80.62 430 HIS A N 1
ATOM 3453 C CA . HIS A 1 430 ? -14.133 40.781 -2.266 1 80.62 430 HIS A CA 1
ATOM 3454 C C . HIS A 1 430 ? -12.953 40.375 -3.133 1 80.62 430 HIS A C 1
ATOM 3456 O O . HIS A 1 430 ? -11.797 40.5 -2.719 1 80.62 430 HIS A O 1
ATOM 3462 N N . GLN A 1 431 ? -13.242 39.75 -4.156 1 78.75 431 GLN A N 1
ATOM 3463 C CA . GLN A 1 431 ? -12.266 39.375 -5.176 1 78.75 431 GLN A CA 1
ATOM 3464 C C . GLN A 1 431 ? -11.18 38.469 -4.602 1 78.75 431 GLN A C 1
ATOM 3466 O O . GLN A 1 431 ? -9.992 38.688 -4.848 1 78.75 431 GLN A O 1
ATOM 3471 N N . ILE A 1 432 ? -11.594 37.625 -3.715 1 75.81 432 ILE A N 1
ATOM 3472 C CA . ILE A 1 432 ? -10.703 36.594 -3.189 1 75.81 432 ILE A CA 1
ATOM 3473 C C . ILE A 1 432 ? -10.484 35.531 -4.246 1 75.81 432 ILE A C 1
ATOM 3475 O O . ILE A 1 432 ? -11.438 35.031 -4.855 1 75.81 432 ILE A O 1
ATOM 3479 N N . ARG A 1 433 ? -9.281 35.219 -4.449 1 77.06 433 ARG A N 1
ATOM 3480 C CA . ARG A 1 433 ? -8.984 34.125 -5.375 1 77.06 433 ARG A CA 1
ATOM 3481 C C . ARG A 1 433 ? -9.375 32.781 -4.777 1 77.06 433 ARG A C 1
ATOM 3483 O O . ARG A 1 433 ? -8.938 32.406 -3.676 1 77.06 433 ARG A O 1
ATOM 3490 N N . VAL A 1 434 ? -10.227 31.984 -5.496 1 81.38 434 VAL A N 1
ATOM 3491 C CA . VAL A 1 434 ? -10.664 30.672 -5.043 1 81.38 434 VAL A CA 1
ATOM 3492 C C . VAL A 1 434 ? -10.508 29.656 -6.168 1 81.38 434 VAL A C 1
ATOM 3494 O O . VAL A 1 434 ? -11.125 29.797 -7.23 1 81.38 434 VAL A O 1
ATOM 3497 N N . GLU A 1 435 ? -9.688 28.719 -5.914 1 75.88 435 GLU A N 1
ATOM 3498 C CA . GLU A 1 435 ? -9.617 27.609 -6.855 1 75.88 435 GLU A CA 1
ATOM 3499 C C . GLU A 1 435 ? -10.914 26.797 -6.855 1 75.88 435 GLU A C 1
ATOM 3501 O O . GLU A 1 435 ? -11.422 26.422 -5.793 1 75.88 435 GLU A O 1
ATOM 3506 N N . GLY A 1 436 ? -11.43 26.5 -8 1 82.56 436 GLY A N 1
ATOM 3507 C CA . GLY A 1 436 ? -12.68 25.766 -8.141 1 82.56 436 GLY A CA 1
ATOM 3508 C C . GLY A 1 436 ? -13.867 26.656 -8.422 1 82.56 436 GLY A C 1
ATOM 3509 O O . GLY A 1 436 ? -14.969 26.172 -8.688 1 82.56 436 GLY A O 1
ATOM 3510 N N . MET A 1 437 ? -13.641 27.984 -8.289 1 86 437 MET A N 1
ATOM 3511 C CA . MET A 1 437 ? -14.664 28.984 -8.562 1 86 437 MET A CA 1
ATOM 3512 C C . MET A 1 437 ? -14.227 29.906 -9.695 1 86 437 MET A C 1
ATOM 3514 O O . MET A 1 437 ? -13.086 30.375 -9.719 1 86 437 MET A O 1
ATOM 3518 N N . LYS A 1 438 ? -15.039 30.062 -10.695 1 84.19 438 LYS A N 1
ATOM 3519 C CA . LYS A 1 438 ? -14.75 30.969 -11.797 1 84.19 438 LYS A CA 1
ATOM 3520 C C . LYS A 1 438 ? -16.016 31.688 -12.273 1 84.19 438 LYS A C 1
ATOM 3522 O O . LYS A 1 438 ? -17.031 31.047 -12.523 1 84.19 438 LYS A O 1
ATOM 3527 N N . ASP A 1 439 ? -15.859 32.938 -12.391 1 85.75 439 ASP A N 1
ATOM 3528 C CA . ASP A 1 439 ? -16.953 33.75 -12.914 1 85.75 439 ASP A CA 1
ATOM 3529 C C . ASP A 1 439 ? -18.25 33.5 -12.148 1 85.75 439 ASP A C 1
ATOM 3531 O O . ASP A 1 439 ? -19.297 33.25 -12.758 1 85.75 439 ASP A O 1
ATOM 3535 N N . ASN A 1 440 ? -18.141 33.438 -10.898 1 88.69 440 ASN A N 1
ATOM 3536 C CA . ASN A 1 440 ? -19.266 33.25 -9.984 1 88.69 440 ASN A CA 1
ATOM 3537 C C . ASN A 1 440 ? -19.969 31.906 -10.227 1 88.69 440 ASN A C 1
ATOM 3539 O O . ASN A 1 440 ? -21.172 31.781 -10.008 1 88.69 440 ASN A O 1
ATOM 3543 N N . LYS A 1 441 ? -19.219 31.047 -10.75 1 91.75 441 LYS A N 1
ATOM 3544 C CA . LYS A 1 441 ? -19.75 29.719 -11 1 91.75 441 LYS A CA 1
ATOM 3545 C C . LYS A 1 441 ? -18.891 28.641 -10.32 1 91.75 441 LYS A C 1
ATOM 3547 O O . LYS A 1 441 ? -17.703 28.859 -10.07 1 91.75 441 LYS A O 1
ATOM 3552 N N . ILE A 1 442 ? -19.609 27.562 -9.938 1 92.56 442 ILE A N 1
ATOM 3553 C CA . ILE A 1 442 ? -18.938 26.406 -9.359 1 92.56 442 ILE A CA 1
ATOM 3554 C C . ILE A 1 442 ? -19.406 25.141 -10.062 1 92.56 442 ILE A C 1
ATOM 3556 O O . ILE A 1 442 ? -20.375 25.156 -10.82 1 92.56 442 ILE A O 1
ATOM 3560 N N . GLU A 1 443 ? -18.656 24.125 -9.836 1 88.69 443 GLU A N 1
ATOM 3561 C CA . GLU A 1 443 ? -19 22.828 -10.43 1 88.69 443 GLU A CA 1
ATOM 3562 C C . GLU A 1 443 ? -19.75 21.953 -9.43 1 88.69 443 GLU A C 1
ATOM 3564 O O . GLU A 1 443 ? -19.328 21.812 -8.281 1 88.69 443 GLU A O 1
ATOM 3569 N N . ILE A 1 444 ? -20.938 21.453 -9.922 1 90.06 444 ILE A N 1
ATOM 3570 C CA . ILE A 1 444 ? -21.734 20.562 -9.086 1 90.06 444 ILE A CA 1
ATOM 3571 C C . ILE A 1 444 ? -21.953 19.234 -9.805 1 90.06 444 ILE A C 1
ATOM 3573 O O . ILE A 1 444 ? -21.703 19.125 -11.008 1 90.06 444 ILE A O 1
ATOM 3577 N N . LYS A 1 445 ? -22.312 18.219 -8.992 1 88.56 445 LYS A N 1
ATOM 3578 C CA . LYS A 1 445 ? -22.734 16.953 -9.578 1 88.56 445 LYS A CA 1
ATOM 3579 C C . LYS A 1 445 ? -23.969 17.125 -10.461 1 88.56 445 LYS A C 1
ATOM 3581 O O . LYS A 1 445 ? -24.969 17.703 -10.031 1 88.56 445 LYS A O 1
ATOM 3586 N N . ASP A 1 446 ? -23.781 16.672 -11.758 1 83.25 446 ASP A N 1
ATOM 3587 C CA . ASP A 1 446 ? -24.906 16.781 -12.688 1 83.25 446 ASP A CA 1
ATOM 3588 C C . ASP A 1 446 ? -25.891 15.625 -12.492 1 83.25 446 ASP A C 1
ATOM 3590 O O . ASP A 1 446 ? -25.5 14.453 -12.523 1 83.25 446 ASP A O 1
ATOM 3594 N N . GLU A 1 447 ? -27.047 15.82 -11.852 1 66.75 447 GLU A N 1
ATOM 3595 C CA . GLU A 1 447 ? -28.031 14.766 -11.656 1 66.75 447 GLU A CA 1
ATOM 3596 C C . GLU A 1 447 ? -28.547 14.234 -13 1 66.75 447 GLU A C 1
ATOM 3598 O O . GLU A 1 447 ? -28.578 14.969 -13.984 1 66.75 447 GLU A O 1
ATOM 3603 N N . MET B 1 1 ? 17.875 -4.629 23.578 1 62.59 1 MET B N 1
ATOM 3604 C CA . MET B 1 1 ? 16.5 -4.434 23.094 1 62.59 1 MET B CA 1
ATOM 3605 C C . MET B 1 1 ? 16.125 -5.508 22.078 1 62.59 1 MET B C 1
ATOM 3607 O O . MET B 1 1 ? 17 -6.043 21.391 1 62.59 1 MET B O 1
ATOM 3611 N N . THR B 1 2 ? 14.969 -6.066 22.359 1 79.12 2 THR B N 1
ATOM 3612 C CA . THR B 1 2 ? 14.539 -7.215 21.562 1 79.12 2 THR B CA 1
ATOM 3613 C C . THR B 1 2 ? 13.93 -6.766 20.25 1 79.12 2 THR B C 1
ATOM 3615 O O . THR B 1 2 ? 12.953 -6.016 20.219 1 79.12 2 THR B O 1
ATOM 3618 N N . LEU B 1 3 ? 14.656 -6.996 19.203 1 90.62 3 LEU B N 1
ATOM 3619 C CA . LEU B 1 3 ? 14.219 -6.73 17.844 1 90.62 3 LEU B CA 1
ATOM 3620 C C . LEU B 1 3 ? 14.016 -8.031 17.078 1 90.62 3 LEU B C 1
ATOM 3622 O O . LEU B 1 3 ? 14.82 -8.383 16.219 1 90.62 3 LEU B O 1
ATOM 3626 N N . PRO B 1 4 ? 12.93 -8.648 17.328 1 89.94 4 PRO B N 1
ATOM 3627 C CA . PRO B 1 4 ? 12.734 -10 16.812 1 89.94 4 PRO B CA 1
ATOM 3628 C C . PRO B 1 4 ? 12.93 -10.086 15.297 1 89.94 4 PRO B C 1
ATOM 3630 O O . PRO B 1 4 ? 13.648 -10.961 14.805 1 89.94 4 PRO B O 1
ATOM 3633 N N . LEU B 1 5 ? 12.312 -9.227 14.547 1 90.12 5 LEU B N 1
ATOM 3634 C CA . LEU B 1 5 ? 12.375 -9.289 13.086 1 90.12 5 LEU B CA 1
ATOM 3635 C C . LEU B 1 5 ? 13.781 -8.961 12.586 1 90.12 5 LEU B C 1
ATOM 3637 O O . LEU B 1 5 ? 14.344 -9.703 11.789 1 90.12 5 LEU B O 1
ATOM 3641 N N . THR B 1 6 ? 14.336 -7.902 13.062 1 90.75 6 THR B N 1
ATOM 3642 C CA . THR B 1 6 ? 15.664 -7.461 12.664 1 90.75 6 THR B CA 1
ATOM 3643 C C . THR B 1 6 ? 16.719 -8.516 13.016 1 90.75 6 THR B C 1
ATOM 3645 O O . THR B 1 6 ? 17.609 -8.805 12.219 1 90.75 6 THR B O 1
ATOM 3648 N N . ASP B 1 7 ? 16.562 -9.047 14.188 1 91.38 7 ASP B N 1
ATOM 3649 C CA . ASP B 1 7 ? 17.5 -10.078 14.641 1 91.38 7 ASP B CA 1
ATOM 3650 C C . ASP B 1 7 ? 17.422 -11.312 13.75 1 91.38 7 ASP B C 1
ATOM 3652 O O . ASP B 1 7 ? 18.453 -11.883 13.391 1 91.38 7 ASP B O 1
ATOM 3656 N N . ARG B 1 8 ? 16.234 -11.727 13.438 1 89.5 8 ARG B N 1
ATOM 3657 C CA . ARG B 1 8 ? 16.031 -12.898 12.586 1 89.5 8 ARG B CA 1
ATOM 3658 C C . ARG B 1 8 ? 16.625 -12.672 11.203 1 89.5 8 ARG B C 1
ATOM 3660 O O . ARG B 1 8 ? 17.234 -13.578 10.625 1 89.5 8 ARG B O 1
ATOM 3667 N N . LEU B 1 9 ? 16.422 -11.5 10.664 1 90.94 9 LEU B N 1
ATOM 3668 C CA . LEU B 1 9 ? 16.953 -11.172 9.344 1 90.94 9 LEU B CA 1
ATOM 3669 C C . LEU B 1 9 ? 18.469 -11.172 9.344 1 90.94 9 LEU B C 1
ATOM 3671 O O . LEU B 1 9 ? 19.109 -11.672 8.414 1 90.94 9 LEU B O 1
ATOM 3675 N N . ASN B 1 10 ? 19.016 -10.602 10.383 1 91.69 10 ASN B N 1
ATOM 3676 C CA . ASN B 1 10 ? 20.469 -10.617 10.516 1 91.69 10 ASN B CA 1
ATOM 3677 C C . ASN B 1 10 ? 21.016 -12.039 10.625 1 91.69 10 ASN B C 1
ATOM 3679 O O . ASN B 1 10 ? 22.047 -12.352 10.055 1 91.69 10 ASN B O 1
ATOM 3683 N N . HIS B 1 11 ? 20.312 -12.797 11.375 1 90.5 11 HIS B N 1
ATOM 3684 C CA . HIS B 1 11 ? 20.703 -14.195 11.516 1 90.5 11 HIS B CA 1
ATOM 3685 C C . HIS B 1 11 ? 20.719 -14.906 10.172 1 90.5 11 HIS B C 1
ATOM 3687 O O . HIS B 1 11 ? 21.641 -15.656 9.859 1 90.5 11 HIS B O 1
ATOM 3693 N N . LEU B 1 12 ? 19.688 -14.711 9.406 1 90.25 12 LEU B N 1
ATOM 3694 C CA . LEU B 1 12 ? 19.594 -15.312 8.086 1 90.25 12 LEU B CA 1
ATOM 3695 C C . LEU B 1 12 ? 20.719 -14.836 7.18 1 90.25 12 LEU B C 1
ATOM 3697 O O . LEU B 1 12 ? 21.312 -15.633 6.445 1 90.25 12 LEU B O 1
ATOM 3701 N N . LEU B 1 13 ? 21 -13.578 7.199 1 90.94 13 LEU B N 1
ATOM 3702 C CA . LEU B 1 13 ? 22.016 -13 6.348 1 90.94 13 LEU B CA 1
ATOM 3703 C C . LEU B 1 13 ? 23.406 -13.555 6.699 1 90.94 13 LEU B C 1
ATOM 3705 O O . LEU B 1 13 ? 24.234 -13.742 5.82 1 90.94 13 LEU B O 1
ATOM 3709 N N . ASN B 1 14 ? 23.578 -13.797 7.918 1 92.81 14 ASN B N 1
ATOM 3710 C CA . ASN B 1 14 ? 24.859 -14.312 8.383 1 92.81 14 ASN B CA 1
ATOM 3711 C C . ASN B 1 14 ? 25.125 -15.727 7.875 1 92.81 14 ASN B C 1
ATOM 3713 O O . ASN B 1 14 ? 26.266 -16.141 7.766 1 92.81 14 ASN B O 1
ATOM 3717 N N . LYS B 1 15 ? 24.078 -16.375 7.508 1 92.62 15 LYS B N 1
ATOM 3718 C CA . LYS B 1 15 ? 24.219 -17.734 6.984 1 92.62 15 LYS B CA 1
ATOM 3719 C C . LYS B 1 15 ? 24.594 -17.719 5.508 1 92.62 15 LYS B C 1
ATOM 3721 O O . LYS B 1 15 ? 24.828 -18.766 4.91 1 92.62 15 LYS B O 1
ATOM 3726 N N . LYS B 1 16 ? 24.594 -16.562 4.91 1 93.75 16 LYS B N 1
ATOM 3727 C CA . LYS B 1 16 ? 24.906 -16.406 3.492 1 93.75 16 LYS B CA 1
ATOM 3728 C C . LYS B 1 16 ? 23.953 -17.219 2.621 1 93.75 16 LYS B C 1
ATOM 3730 O O . LYS B 1 16 ? 24.391 -18.016 1.788 1 93.75 16 LYS B O 1
ATOM 3735 N N . PRO B 1 17 ? 22.688 -16.953 2.859 1 95.19 17 PRO B N 1
ATOM 3736 C CA . PRO B 1 17 ? 21.688 -17.719 2.1 1 95.19 17 PRO B CA 1
ATOM 3737 C C . PRO B 1 17 ? 21.734 -17.422 0.602 1 95.19 17 PRO B C 1
ATOM 3739 O O . PRO B 1 17 ? 22.047 -16.297 0.199 1 95.19 17 PRO B O 1
ATOM 3742 N N . ILE B 1 18 ? 21.516 -18.453 -0.21 1 97.31 18 ILE B N 1
ATOM 3743 C CA . ILE B 1 18 ? 21.359 -18.281 -1.648 1 97.31 18 ILE B CA 1
ATOM 3744 C C . ILE B 1 18 ? 19.859 -18.219 -2 1 97.31 18 ILE B C 1
ATOM 3746 O O . ILE B 1 18 ? 19.109 -19.125 -1.636 1 97.31 18 ILE B O 1
ATOM 3750 N N . SER B 1 19 ? 19.484 -17.156 -2.658 1 96.31 19 SER B N 1
ATOM 3751 C CA . SER B 1 19 ? 18.078 -16.906 -2.965 1 96.31 19 SER B CA 1
ATOM 3752 C C . SER B 1 19 ? 17.703 -17.484 -4.32 1 96.31 19 SER B C 1
ATOM 3754 O O . SER B 1 19 ? 18.234 -17.078 -5.352 1 96.31 19 SER B O 1
ATOM 3756 N N . MET B 1 20 ? 16.859 -18.438 -4.312 1 97.5 20 MET B N 1
ATOM 3757 C CA . MET B 1 20 ? 16.219 -18.969 -5.512 1 97.5 20 MET B CA 1
ATOM 3758 C C . MET B 1 20 ? 14.711 -18.719 -5.477 1 97.5 20 MET B C 1
ATOM 3760 O O . MET B 1 20 ? 13.93 -19.625 -5.816 1 97.5 20 MET B O 1
ATOM 3764 N N . HIS B 1 21 ? 14.344 -17.656 -4.941 1 94.44 21 HIS B N 1
ATOM 3765 C CA . HIS B 1 21 ? 12.969 -17.172 -4.777 1 94.44 21 HIS B CA 1
ATOM 3766 C C . HIS B 1 21 ? 12.883 -15.664 -5.016 1 94.44 21 HIS B C 1
ATOM 3768 O O . HIS B 1 21 ? 13.898 -15.008 -5.258 1 94.44 21 HIS B O 1
ATOM 3774 N N . VAL B 1 22 ? 11.695 -15.125 -5.129 1 93.56 22 VAL B N 1
ATOM 3775 C CA . VAL B 1 22 ? 11.508 -13.68 -5.199 1 93.56 22 VAL B CA 1
ATOM 3776 C C . VAL B 1 22 ? 12.016 -13.031 -3.914 1 93.56 22 VAL B C 1
ATOM 3778 O O . VAL B 1 22 ? 12.016 -13.656 -2.852 1 93.56 22 VAL B O 1
ATOM 3781 N N . PRO B 1 23 ? 12.508 -11.766 -3.904 1 95.62 23 PRO B N 1
ATOM 3782 C CA . PRO B 1 23 ? 12.43 -10.773 -4.984 1 95.62 23 PRO B CA 1
ATOM 3783 C C . PRO B 1 23 ? 13.5 -10.977 -6.051 1 95.62 23 PRO B C 1
ATOM 3785 O O . PRO B 1 23 ? 14.406 -11.805 -5.879 1 95.62 23 PRO B O 1
ATOM 3788 N N . GLY B 1 24 ? 13.312 -10.297 -7.113 1 97.62 24 GLY B N 1
ATOM 3789 C CA . GLY B 1 24 ? 14.117 -10.492 -8.305 1 97.62 24 GLY B CA 1
ATOM 3790 C C . GLY B 1 24 ? 15.562 -10.086 -8.125 1 97.62 24 GLY B C 1
ATOM 3791 O O . GLY B 1 24 ? 16.453 -10.578 -8.828 1 97.62 24 GLY B O 1
ATOM 3792 N N . HIS B 1 25 ? 15.859 -9.234 -7.18 1 97.56 25 HIS B N 1
ATOM 3793 C CA . HIS B 1 25 ? 17.234 -8.766 -7 1 97.56 25 HIS B CA 1
ATOM 3794 C C . HIS B 1 25 ? 18.062 -9.781 -6.223 1 97.56 25 HIS B C 1
ATOM 3796 O O . HIS B 1 25 ? 19.297 -9.672 -6.168 1 97.56 25 HIS B O 1
ATOM 3802 N N . LYS B 1 26 ? 17.422 -10.828 -5.684 1 97.19 26 LYS B N 1
ATOM 3803 C CA . LYS B 1 26 ? 18.109 -11.953 -5.062 1 97.19 26 LYS B CA 1
ATOM 3804 C C . LYS B 1 26 ? 19.125 -11.461 -4.031 1 97.19 26 LYS B C 1
ATOM 3806 O O . LYS B 1 26 ? 20.328 -11.727 -4.164 1 97.19 26 LYS B O 1
ATOM 3811 N N . ASN B 1 27 ? 18.625 -10.883 -2.953 1 94.31 27 ASN B N 1
ATOM 3812 C CA . ASN B 1 27 ? 19.453 -10.352 -1.871 1 94.31 27 ASN B CA 1
ATOM 3813 C C . ASN B 1 27 ? 20.438 -9.312 -2.379 1 94.31 27 ASN B C 1
ATOM 3815 O O . ASN B 1 27 ? 21.609 -9.328 -2 1 94.31 27 ASN B O 1
ATOM 3819 N N . MET B 1 28 ? 20.094 -8.57 -3.33 1 95.25 28 MET B N 1
ATOM 3820 C CA . MET B 1 28 ? 20.812 -7.414 -3.861 1 95.25 28 MET B CA 1
ATOM 3821 C C . MET B 1 28 ? 21.969 -7.859 -4.766 1 95.25 28 MET B C 1
ATOM 3823 O O . MET B 1 28 ? 22.891 -7.09 -5.02 1 95.25 28 MET B O 1
ATOM 3827 N N . THR B 1 29 ? 21.969 -9.055 -5.254 1 97.38 29 THR B N 1
ATOM 3828 C CA . THR B 1 29 ? 23.078 -9.562 -6.047 1 97.38 29 THR B CA 1
ATOM 3829 C C . THR B 1 29 ? 22.812 -9.391 -7.539 1 97.38 29 THR B C 1
ATOM 3831 O O . THR B 1 29 ? 23.719 -9.523 -8.359 1 97.38 29 THR B O 1
ATOM 3834 N N . ILE B 1 30 ? 21.594 -9.156 -7.918 1 98.31 30 ILE B N 1
ATOM 3835 C CA . ILE B 1 30 ? 21.188 -9.016 -9.312 1 98.31 30 ILE B CA 1
ATOM 3836 C C . ILE B 1 30 ? 20.688 -7.598 -9.562 1 98.31 30 ILE B C 1
ATOM 3838 O O . ILE B 1 30 ? 19.953 -7.035 -8.742 1 98.31 30 ILE B O 1
ATOM 3842 N N . GLY B 1 31 ? 21.094 -6.977 -10.625 1 97.31 31 GLY B N 1
ATOM 3843 C CA . GLY B 1 31 ? 20.562 -5.688 -11.023 1 97.31 31 GLY B CA 1
ATOM 3844 C C . GLY B 1 31 ? 21.391 -4.52 -10.547 1 97.31 31 GLY B C 1
ATOM 3845 O O . GLY B 1 31 ? 22.594 -4.668 -10.305 1 97.31 31 GLY B O 1
ATOM 3846 N N . TYR B 1 32 ? 20.766 -3.326 -10.453 1 94.38 32 TYR B N 1
ATOM 3847 C CA . TYR B 1 32 ? 21.5 -2.082 -10.242 1 94.38 32 TYR B CA 1
ATOM 3848 C C . TYR B 1 32 ? 21.094 -1.435 -8.922 1 94.38 32 TYR B C 1
ATOM 3850 O O . TYR B 1 32 ? 21.281 -0.229 -8.734 1 94.38 32 TYR B O 1
ATOM 3858 N N . LEU B 1 33 ? 20.562 -2.18 -7.98 1 93.56 33 LEU B N 1
ATOM 3859 C CA . LEU B 1 33 ? 20.078 -1.596 -6.738 1 93.56 33 LEU B CA 1
ATOM 3860 C C . LEU B 1 33 ? 21.234 -1.111 -5.871 1 93.56 33 LEU B C 1
ATOM 3862 O O . LEU B 1 33 ? 21.016 -0.404 -4.883 1 93.56 33 LEU B O 1
ATOM 3866 N N . ASN B 1 34 ? 22.406 -1.461 -6.164 1 90.69 34 ASN B N 1
ATOM 3867 C CA . ASN B 1 34 ? 23.578 -0.895 -5.492 1 90.69 34 ASN B CA 1
ATOM 3868 C C . ASN B 1 34 ? 23.656 0.615 -5.695 1 90.69 34 ASN B C 1
ATOM 3870 O O . ASN B 1 34 ? 24.344 1.308 -4.945 1 90.69 34 ASN B O 1
ATOM 3874 N N . GLU B 1 35 ? 23.031 1.095 -6.684 1 89.38 35 GLU B N 1
ATOM 3875 C CA . GLU B 1 35 ? 22.984 2.529 -6.953 1 89.38 35 GLU B CA 1
ATOM 3876 C C . GLU B 1 35 ? 21.969 3.232 -6.066 1 89.38 35 GLU B C 1
ATOM 3878 O O . GLU B 1 35 ? 21.969 4.461 -5.965 1 89.38 35 GLU B O 1
ATOM 3883 N N . LEU B 1 36 ? 21.156 2.502 -5.465 1 90.81 36 LEU B N 1
ATOM 3884 C CA . LEU B 1 36 ? 20.109 3.049 -4.59 1 90.81 36 LEU B CA 1
ATOM 3885 C C . LEU B 1 36 ? 20.688 3.408 -3.225 1 90.81 36 LEU B C 1
ATOM 3887 O O . LEU B 1 36 ? 21.391 2.604 -2.611 1 90.81 36 LEU B O 1
ATOM 3891 N N . LYS B 1 37 ? 20.438 4.609 -2.75 1 90.19 37 LYS B N 1
ATOM 3892 C CA . LYS B 1 37 ? 20.859 5.07 -1.432 1 90.19 37 LYS B CA 1
ATOM 3893 C C . LYS B 1 37 ? 19.656 5.219 -0.491 1 90.19 37 LYS B C 1
ATOM 3895 O O . LYS B 1 37 ? 18.609 5.719 -0.89 1 90.19 37 LYS B O 1
ATOM 3900 N N . MET B 1 38 ? 19.828 4.797 0.747 1 90.06 38 MET B N 1
ATOM 3901 C CA . MET B 1 38 ? 18.75 4.898 1.729 1 90.06 38 MET B CA 1
ATOM 3902 C C . MET B 1 38 ? 18.328 6.348 1.923 1 90.06 38 MET B C 1
ATOM 3904 O O . MET B 1 38 ? 17.156 6.625 2.205 1 90.06 38 MET B O 1
ATOM 3908 N N . GLU B 1 39 ? 19.266 7.258 1.718 1 90.25 39 GLU B N 1
ATOM 3909 C CA . GLU B 1 39 ? 19.016 8.688 1.89 1 90.25 39 GLU B CA 1
ATOM 3910 C C . GLU B 1 39 ? 18.016 9.203 0.86 1 90.25 39 GLU B C 1
ATOM 3912 O O . GLU B 1 39 ? 17.469 10.297 1.009 1 90.25 39 GLU B O 1
ATOM 3917 N N . MET B 1 40 ? 17.797 8.383 -0.106 1 90.06 40 MET B N 1
ATOM 3918 C CA . MET B 1 40 ? 16.828 8.75 -1.133 1 90.06 40 MET B CA 1
ATOM 3919 C C . MET B 1 40 ? 15.398 8.633 -0.606 1 90.06 40 MET B C 1
ATOM 3921 O O . MET B 1 40 ? 14.453 9.086 -1.253 1 90.06 40 MET B O 1
ATOM 3925 N N . ASP B 1 41 ? 15.273 8.039 0.588 1 92.81 41 ASP B N 1
ATOM 3926 C CA . ASP B 1 41 ? 13.961 8.016 1.232 1 92.81 41 ASP B CA 1
ATOM 3927 C C . ASP B 1 41 ? 13.523 9.414 1.643 1 92.81 41 ASP B C 1
ATOM 3929 O O . ASP B 1 41 ? 13.633 9.789 2.814 1 92.81 41 ASP B O 1
ATOM 3933 N N . MET B 1 42 ? 13 10.102 0.728 1 86.69 42 MET B N 1
ATOM 3934 C CA . MET B 1 42 ? 12.562 11.484 0.908 1 86.69 42 MET B CA 1
ATOM 3935 C C . MET B 1 42 ? 11.07 11.625 0.635 1 86.69 42 MET B C 1
ATOM 3937 O O . MET B 1 42 ? 10.391 10.641 0.346 1 86.69 42 MET B O 1
ATOM 3941 N N . THR B 1 43 ? 10.523 12.781 0.916 1 81 43 THR B N 1
ATOM 3942 C CA . THR B 1 43 ? 9.117 13.078 0.647 1 81 43 THR B CA 1
ATOM 3943 C C . THR B 1 43 ? 8.984 14.234 -0.342 1 81 43 THR B C 1
ATOM 3945 O O . THR B 1 43 ? 9.984 14.695 -0.896 1 81 43 THR B O 1
ATOM 3948 N N . GLU B 1 44 ? 7.703 14.586 -0.571 1 69.88 44 GLU B N 1
ATOM 3949 C CA . GLU B 1 44 ? 7.414 15.641 -1.537 1 69.88 44 GLU B CA 1
ATOM 3950 C C . GLU B 1 44 ? 7.891 17 -1.031 1 69.88 44 GLU B C 1
ATOM 3952 O O . GLU B 1 44 ? 7.34 17.547 -0.072 1 69.88 44 GLU B O 1
ATOM 3957 N N . ILE B 1 45 ? 8.938 17.453 -1.572 1 69.06 45 ILE B N 1
ATOM 3958 C CA . ILE B 1 45 ? 9.484 18.781 -1.347 1 69.06 45 ILE B CA 1
ATOM 3959 C C . ILE B 1 45 ? 9.672 19.5 -2.684 1 69.06 45 ILE B C 1
ATOM 3961 O O . ILE B 1 45 ? 9.383 18.938 -3.74 1 69.06 45 ILE B O 1
ATOM 3965 N N . THR B 1 46 ? 9.914 20.781 -2.521 1 63.12 46 THR B N 1
ATOM 3966 C CA . THR B 1 46 ? 10.18 21.516 -3.746 1 63.12 46 THR B CA 1
ATOM 3967 C C . THR B 1 46 ? 11.188 20.781 -4.621 1 63.12 46 THR B C 1
ATOM 3969 O O . THR B 1 46 ? 12.234 20.344 -4.137 1 63.12 46 THR B O 1
ATOM 3972 N N . GLY B 1 47 ? 10.773 20.578 -5.816 1 57.62 47 GLY B N 1
ATOM 3973 C CA . GLY B 1 47 ? 11.602 19.828 -6.742 1 57.62 47 GLY B CA 1
ATOM 3974 C C . GLY B 1 47 ? 11.18 18.375 -6.867 1 57.62 47 GLY B C 1
ATOM 3975 O O . GLY B 1 47 ? 11.586 17.672 -7.805 1 57.62 47 GLY B O 1
ATOM 3976 N N . LEU B 1 48 ? 10.367 18.016 -5.852 1 67.81 48 LEU B N 1
ATOM 3977 C CA . LEU B 1 48 ? 9.828 16.656 -5.883 1 67.81 48 LEU B CA 1
ATOM 3978 C C . LEU B 1 48 ? 8.305 16.688 -5.941 1 67.81 48 LEU B C 1
ATOM 3980 O O . LEU B 1 48 ? 7.68 17.672 -5.555 1 67.81 48 LEU B O 1
ATOM 3984 N N . ASP B 1 49 ? 7.773 15.742 -6.719 1 67.19 49 ASP B N 1
ATOM 3985 C CA . ASP B 1 49 ? 6.332 15.805 -6.945 1 67.19 49 ASP B CA 1
ATOM 3986 C C . ASP B 1 49 ? 5.621 14.641 -6.25 1 67.19 49 ASP B C 1
ATOM 3988 O O . ASP B 1 49 ? 6.258 13.836 -5.574 1 67.19 49 ASP B O 1
ATOM 3992 N N . ASP B 1 50 ? 4.293 14.805 -6.324 1 63.41 50 ASP B N 1
ATOM 3993 C CA . ASP B 1 50 ? 3.385 13.812 -5.758 1 63.41 50 ASP B CA 1
ATOM 3994 C C . ASP B 1 50 ? 3.029 12.742 -6.785 1 63.41 50 ASP B C 1
ATOM 3996 O O . ASP B 1 50 ? 2.711 13.062 -7.934 1 63.41 50 ASP B O 1
ATOM 4000 N N . LEU B 1 51 ? 3.199 11.547 -6.367 1 61.16 51 LEU B N 1
ATOM 4001 C CA . LEU B 1 51 ? 2.887 10.414 -7.238 1 61.16 51 LEU B CA 1
ATOM 4002 C C . LEU B 1 51 ? 1.493 10.562 -7.84 1 61.16 51 LEU B C 1
ATOM 4004 O O . LEU B 1 51 ? 1.277 10.219 -9.008 1 61.16 51 LEU B O 1
ATOM 4008 N N . HIS B 1 52 ? 0.64 11.094 -7.062 1 59.81 52 HIS B N 1
ATOM 4009 C CA . HIS B 1 52 ? -0.756 11.102 -7.484 1 59.81 52 HIS B CA 1
ATOM 4010 C C . HIS B 1 52 ? -1.089 12.359 -8.273 1 59.81 52 HIS B C 1
ATOM 4012 O O . HIS B 1 52 ? -2.199 12.5 -8.797 1 59.81 52 HIS B O 1
ATOM 4018 N N . GLN B 1 53 ? -0.288 13.227 -8.359 1 57.47 53 GLN B N 1
ATOM 4019 C CA . GLN B 1 53 ? -0.292 14.383 -9.258 1 57.47 53 GLN B CA 1
ATOM 4020 C C . GLN B 1 53 ? 1.099 14.633 -9.836 1 57.47 53 GLN B C 1
ATOM 4022 O O . GLN B 1 53 ? 1.688 15.695 -9.602 1 57.47 53 GLN B O 1
ATOM 4027 N N . ALA B 1 54 ? 1.48 13.766 -10.57 1 65.19 54 ALA B N 1
ATOM 4028 C CA . ALA B 1 54 ? 2.875 13.734 -11 1 65.19 54 ALA B CA 1
ATOM 4029 C C . ALA B 1 54 ? 3.096 14.633 -12.211 1 65.19 54 ALA B C 1
ATOM 4031 O O . ALA B 1 54 ? 2.828 14.234 -13.352 1 65.19 54 ALA B O 1
ATOM 4032 N N . GLU B 1 55 ? 3.426 15.766 -11.945 1 64.81 55 GLU B N 1
ATOM 4033 C CA . GLU B 1 55 ? 3.578 16.719 -13.039 1 64.81 55 GLU B CA 1
ATOM 4034 C C . GLU B 1 55 ? 5.047 17.062 -13.281 1 64.81 55 GLU B C 1
ATOM 4036 O O . GLU B 1 55 ? 5.387 17.719 -14.258 1 64.81 55 GLU B O 1
ATOM 4041 N N . ASP B 1 56 ? 5.895 16.438 -12.516 1 77.56 56 ASP B N 1
ATOM 4042 C CA . ASP B 1 56 ? 7.305 16.797 -12.633 1 77.56 56 ASP B CA 1
ATOM 4043 C C . ASP B 1 56 ? 8.188 15.562 -12.75 1 77.56 56 ASP B C 1
ATOM 4045 O O . ASP B 1 56 ? 8.141 14.852 -13.758 1 77.56 56 ASP B O 1
ATOM 4049 N N . VAL B 1 57 ? 8.906 15.289 -11.703 1 78.75 57 VAL B N 1
ATOM 4050 C CA . VAL B 1 57 ? 9.984 14.312 -11.82 1 78.75 57 VAL B CA 1
ATOM 4051 C C . VAL B 1 57 ? 9.398 12.898 -11.852 1 78.75 57 VAL B C 1
ATOM 4053 O O . VAL B 1 57 ? 9.883 12.039 -12.586 1 78.75 57 VAL B O 1
ATOM 4056 N N . ILE B 1 58 ? 8.414 12.672 -11.094 1 82.06 58 ILE B N 1
ATOM 4057 C CA . ILE B 1 58 ? 7.777 11.359 -11.078 1 82.06 58 ILE B CA 1
ATOM 4058 C C . ILE B 1 58 ? 7.074 11.109 -12.414 1 82.06 58 ILE B C 1
ATOM 4060 O O . ILE B 1 58 ? 7.168 10.016 -12.977 1 82.06 58 ILE B O 1
ATOM 4064 N N . GLY B 1 59 ? 6.344 12.156 -12.898 1 84.44 59 GLY B N 1
ATOM 4065 C CA . GLY B 1 59 ? 5.723 12.055 -14.211 1 84.44 59 GLY B CA 1
ATOM 4066 C C . GLY B 1 59 ? 6.715 11.742 -15.32 1 84.44 59 GLY B C 1
ATOM 4067 O O . GLY B 1 59 ? 6.457 10.883 -16.156 1 84.44 59 GLY B O 1
ATOM 4068 N N . GLN B 1 60 ? 7.832 12.414 -15.281 1 85.06 60 GLN B N 1
ATOM 4069 C CA . GLN B 1 60 ? 8.891 12.172 -16.266 1 85.06 60 GLN B CA 1
ATOM 4070 C C . GLN B 1 60 ? 9.414 10.742 -16.156 1 85.06 60 GLN B C 1
ATOM 4072 O O . GLN B 1 60 ? 9.656 10.094 -17.188 1 85.06 60 GLN B O 1
ATOM 4077 N N . SER B 1 61 ? 9.594 10.352 -14.984 1 89.12 61 SER B N 1
ATOM 4078 C CA . SER B 1 61 ? 10.078 8.992 -14.773 1 89.12 61 SER B CA 1
ATOM 4079 C C . SER B 1 61 ? 9.109 7.965 -15.344 1 89.12 61 SER B C 1
ATOM 4081 O O . SER B 1 61 ? 9.523 7.039 -16.047 1 89.12 61 SER B O 1
ATOM 4083 N N . MET B 1 62 ? 7.844 8.078 -15.055 1 91.44 62 MET B N 1
ATOM 4084 C CA . MET B 1 62 ? 6.832 7.141 -15.539 1 91.44 62 MET B CA 1
ATOM 4085 C C . MET B 1 62 ? 6.766 7.16 -17.062 1 91.44 62 MET B C 1
ATOM 4087 O O . MET B 1 62 ? 6.535 6.129 -17.688 1 91.44 62 MET B O 1
ATOM 4091 N N . GLN B 1 63 ? 7.004 8.281 -17.672 1 89.19 63 GLN B N 1
ATOM 4092 C CA . GLN B 1 63 ? 7.008 8.398 -19.125 1 89.19 63 GLN B CA 1
ATOM 4093 C C . GLN B 1 63 ? 8.164 7.613 -19.75 1 89.19 63 GLN B C 1
ATOM 4095 O O . GLN B 1 63 ? 8.07 7.141 -20.875 1 89.19 63 GLN B O 1
ATOM 4100 N N . HIS B 1 64 ? 9.164 7.434 -18.969 1 91 64 HIS B N 1
ATOM 4101 C CA . HIS B 1 64 ? 10.344 6.734 -19.453 1 91 64 HIS B CA 1
ATOM 4102 C C . HIS B 1 64 ? 10.203 5.227 -19.297 1 91 64 HIS B C 1
ATOM 4104 O O . HIS B 1 64 ? 10.969 4.457 -19.875 1 91 64 HIS B O 1
ATOM 4110 N N . ILE B 1 65 ? 9.273 4.84 -18.531 1 94.44 65 ILE B N 1
ATOM 4111 C CA . ILE B 1 65 ? 8.977 3.418 -18.406 1 94.44 65 ILE B CA 1
ATOM 4112 C C . ILE B 1 65 ? 8.133 2.961 -19.594 1 94.44 65 ILE B C 1
ATOM 4114 O O . ILE B 1 65 ? 6.906 3.1 -19.578 1 94.44 65 ILE B O 1
ATOM 4118 N N . ASN B 1 66 ? 8.766 2.412 -20.578 1 92.5 66 ASN B N 1
ATOM 4119 C CA . ASN B 1 66 ? 8.062 2.039 -21.812 1 92.5 66 ASN B CA 1
ATOM 4120 C C . ASN B 1 66 ? 8.422 0.622 -22.25 1 92.5 66 ASN B C 1
ATOM 4122 O O . ASN B 1 66 ? 9.57 0.349 -22.609 1 92.5 66 ASN B O 1
ATOM 4126 N N . LYS B 1 67 ? 7.449 -0.25 -22.203 1 96.06 67 LYS B N 1
ATOM 4127 C CA . LYS B 1 67 ? 7.602 -1.6 -22.734 1 96.06 67 LYS B CA 1
ATOM 4128 C C . LYS B 1 67 ? 6.848 -1.754 -24.047 1 96.06 67 LYS B C 1
ATOM 4130 O O . LYS B 1 67 ? 7.109 -2.684 -24.812 1 96.06 67 LYS B O 1
ATOM 4135 N N . HIS B 1 68 ? 5.957 -0.902 -24.328 1 96.94 68 HIS B N 1
ATOM 4136 C CA . HIS B 1 68 ? 5.152 -0.874 -25.547 1 96.94 68 HIS B CA 1
ATOM 4137 C C . HIS B 1 68 ? 4.598 0.522 -25.812 1 96.94 68 HIS B C 1
ATOM 4139 O O . HIS B 1 68 ? 4.117 1.188 -24.891 1 96.94 68 HIS B O 1
ATOM 4145 N N . PRO B 1 69 ? 4.602 1.022 -27.016 1 96.69 69 PRO B N 1
ATOM 4146 C CA . PRO B 1 69 ? 4.238 2.412 -27.312 1 96.69 69 PRO B CA 1
ATOM 4147 C C . PRO B 1 69 ? 2.762 2.701 -27.047 1 96.69 69 PRO B C 1
ATOM 4149 O O . PRO B 1 69 ? 2.387 3.854 -26.812 1 96.69 69 PRO B O 1
ATOM 4152 N N . ASP B 1 70 ? 1.966 1.729 -27.062 1 97.81 70 ASP B N 1
ATOM 4153 C CA . ASP B 1 70 ? 0.528 1.943 -26.938 1 97.81 70 ASP B CA 1
ATOM 4154 C C . ASP B 1 70 ? 0.108 2.016 -25.469 1 97.81 70 ASP B C 1
ATOM 4156 O O . ASP B 1 70 ? -1.079 2.152 -25.156 1 97.81 70 ASP B O 1
ATOM 4160 N N . TYR B 1 71 ? 1.034 1.969 -24.594 1 98.19 71 TYR B N 1
ATOM 4161 C CA . TYR B 1 71 ? 0.682 1.909 -23.172 1 98.19 71 TYR B CA 1
ATOM 4162 C C . TYR B 1 71 ? 1.352 3.037 -22.391 1 98.19 71 TYR B C 1
ATOM 4164 O O . TYR B 1 71 ? 2.467 3.447 -22.719 1 98.19 71 TYR B O 1
ATOM 4172 N N . ASP B 1 72 ? 0.64 3.521 -21.391 1 97.19 72 ASP B N 1
ATOM 4173 C CA . ASP B 1 72 ? 1.229 4.367 -20.359 1 97.19 72 ASP B CA 1
ATOM 4174 C C . ASP B 1 72 ? 1.503 3.57 -19.078 1 97.19 72 ASP B C 1
ATOM 4176 O O . ASP B 1 72 ? 0.718 2.695 -18.703 1 97.19 72 ASP B O 1
ATOM 4180 N N . ALA B 1 73 ? 2.598 3.893 -18.484 1 97.44 73 ALA B N 1
ATOM 4181 C CA . ALA B 1 73 ? 3.002 3.195 -17.266 1 97.44 73 ALA B CA 1
ATOM 4182 C C . ALA B 1 73 ? 2.734 4.051 -16.031 1 97.44 73 ALA B C 1
ATOM 4184 O O . ALA B 1 73 ? 2.949 5.266 -16.047 1 97.44 73 ALA B O 1
ATOM 4185 N N . TYR B 1 74 ? 2.279 3.416 -14.992 1 96.56 74 TYR B N 1
ATOM 4186 C CA . TYR B 1 74 ? 2.082 4.074 -13.703 1 96.56 74 TYR B CA 1
ATOM 4187 C C . TYR B 1 74 ? 2.693 3.258 -12.578 1 96.56 74 TYR B C 1
ATOM 4189 O O . TYR B 1 74 ? 2.553 2.033 -12.539 1 96.56 74 TYR B O 1
ATOM 4197 N N . PHE B 1 75 ? 3.379 3.949 -11.656 1 96.5 75 PHE B N 1
ATOM 4198 C CA . PHE B 1 75 ? 4.055 3.287 -10.547 1 96.5 75 PHE B CA 1
ATOM 4199 C C . PHE B 1 75 ? 3.045 2.791 -9.516 1 96.5 75 PHE B C 1
ATOM 4201 O O . PHE B 1 75 ? 2.061 3.475 -9.227 1 96.5 75 PHE B O 1
ATOM 4208 N N . LEU B 1 76 ? 3.268 1.603 -9.062 1 97.38 76 LEU B N 1
ATOM 4209 C CA . LEU B 1 76 ? 2.562 1.037 -7.918 1 97.38 76 LEU B CA 1
ATOM 4210 C C . LEU B 1 76 ? 3.52 0.789 -6.758 1 97.38 76 LEU B C 1
ATOM 4212 O O . LEU B 1 76 ? 4.484 0.036 -6.895 1 97.38 76 LEU B O 1
ATOM 4216 N N . VAL B 1 77 ? 3.248 1.361 -5.594 1 96.06 77 VAL B N 1
ATOM 4217 C CA . VAL B 1 77 ? 4.129 1.211 -4.441 1 96.06 77 VAL B CA 1
ATOM 4218 C C . VAL B 1 77 ? 3.465 0.324 -3.393 1 96.06 77 VAL B C 1
ATOM 4220 O O . VAL B 1 77 ? 4.031 0.086 -2.322 1 96.06 77 VAL B O 1
ATOM 4223 N N . ASN B 1 78 ? 2.295 -0.117 -3.637 1 96.81 78 ASN B N 1
ATOM 4224 C CA . ASN B 1 78 ? 1.568 -1.07 -2.805 1 96.81 78 ASN B CA 1
ATOM 4225 C C . ASN B 1 78 ? 1.318 -2.383 -3.543 1 96.81 78 ASN B C 1
ATOM 4227 O O . ASN B 1 78 ? 0.252 -2.984 -3.404 1 96.81 78 ASN B O 1
ATOM 4231 N N . GLY B 1 79 ? 2.279 -2.807 -4.387 1 94.88 79 GLY B N 1
ATOM 4232 C CA . GLY B 1 79 ? 2.211 -4.066 -5.113 1 94.88 79 GLY B CA 1
ATOM 4233 C C . GLY B 1 79 ? 1.224 -4.039 -6.262 1 94.88 79 GLY B C 1
ATOM 4234 O O . GLY B 1 79 ? 0.52 -3.049 -6.461 1 94.88 79 GLY B O 1
ATOM 4235 N N . THR B 1 80 ? 1.211 -5.137 -6.973 1 96.06 80 THR B N 1
ATOM 4236 C CA . THR B 1 80 ? 0.236 -5.309 -8.047 1 96.06 80 THR B CA 1
ATOM 4237 C C . THR B 1 80 ? -1.183 -5.348 -7.484 1 96.06 80 THR B C 1
ATOM 4239 O O . THR B 1 80 ? -2.143 -5.035 -8.195 1 96.06 80 THR B O 1
ATOM 4242 N N . THR B 1 81 ? -1.277 -5.633 -6.227 1 94.06 81 THR B N 1
ATOM 4243 C CA . THR B 1 81 ? -2.555 -5.625 -5.523 1 94.06 81 THR B CA 1
ATOM 4244 C C . THR B 1 81 ? -3.295 -4.312 -5.758 1 94.06 81 THR B C 1
ATOM 4246 O O . THR B 1 81 ? -4.48 -4.312 -6.094 1 94.06 81 THR B O 1
ATOM 4249 N N . SER B 1 82 ? -2.588 -3.189 -5.613 1 97.19 82 SER B N 1
ATOM 4250 C CA . SER B 1 82 ? -3.238 -1.89 -5.742 1 97.19 82 SER B CA 1
ATOM 4251 C C . SER B 1 82 ? -3.762 -1.673 -7.16 1 97.19 82 SER B C 1
ATOM 4253 O O . SER B 1 82 ? -4.816 -1.065 -7.352 1 97.19 82 SER B O 1
ATOM 4255 N N . GLY B 1 83 ? -3.027 -2.168 -8.188 1 98.06 83 GLY B N 1
ATOM 4256 C CA . GLY B 1 83 ? -3.496 -2.084 -9.562 1 98.06 83 GLY B CA 1
ATOM 4257 C C . GLY B 1 83 ? -4.75 -2.9 -9.82 1 98.06 83 GLY B C 1
ATOM 4258 O O . GLY B 1 83 ? -5.688 -2.426 -10.461 1 98.06 83 GLY B O 1
ATOM 4259 N N . ILE B 1 84 ? -4.797 -4.105 -9.289 1 98.12 84 ILE B N 1
ATOM 4260 C CA . ILE B 1 84 ? -5.941 -4.996 -9.438 1 98.12 84 ILE B CA 1
ATOM 4261 C C . ILE B 1 84 ? -7.168 -4.379 -8.773 1 98.12 84 ILE B C 1
ATOM 4263 O O . ILE B 1 84 ? -8.242 -4.312 -9.375 1 98.12 84 ILE B O 1
ATOM 4267 N N . LEU B 1 85 ? -6.984 -3.895 -7.559 1 98.12 85 LEU B N 1
ATOM 4268 C CA . LEU B 1 85 ? -8.078 -3.254 -6.832 1 98.12 85 LEU B CA 1
ATOM 4269 C C . LEU B 1 85 ? -8.625 -2.066 -7.613 1 98.12 85 LEU B C 1
ATOM 4271 O O . LEU B 1 85 ? -9.844 -1.919 -7.75 1 98.12 85 LEU B O 1
ATOM 4275 N N . ALA B 1 86 ? -7.738 -1.245 -8.133 1 97.94 86 ALA B N 1
ATOM 4276 C CA . ALA B 1 86 ? -8.133 -0.012 -8.812 1 97.94 86 ALA B CA 1
ATOM 4277 C C . ALA B 1 86 ? -8.938 -0.311 -10.07 1 97.94 86 ALA B C 1
ATOM 4279 O O . ALA B 1 86 ? -9.984 0.299 -10.312 1 97.94 86 ALA B O 1
ATOM 4280 N N . VAL B 1 87 ? -8.461 -1.255 -10.891 1 98.62 87 VAL B N 1
ATOM 4281 C CA . VAL B 1 87 ? -9.141 -1.571 -12.148 1 98.62 87 VAL B CA 1
ATOM 4282 C C . VAL B 1 87 ? -10.523 -2.152 -11.852 1 98.62 87 VAL B C 1
ATOM 4284 O O . VAL B 1 87 ? -11.523 -1.694 -12.406 1 98.62 87 VAL B O 1
ATOM 4287 N N . ILE B 1 88 ? -10.625 -3.141 -11.008 1 98.31 88 ILE B N 1
ATOM 4288 C CA . ILE B 1 88 ? -11.898 -3.801 -10.727 1 98.31 88 ILE B CA 1
ATOM 4289 C C . ILE B 1 88 ? -12.875 -2.799 -10.117 1 98.31 88 ILE B C 1
ATOM 4291 O O . ILE B 1 88 ? -14.047 -2.756 -10.492 1 98.31 88 ILE B O 1
ATOM 4295 N N . GLN B 1 89 ? -12.398 -1.973 -9.172 1 97.12 89 GLN B N 1
ATOM 4296 C CA . GLN B 1 89 ? -13.25 -0.958 -8.547 1 97.12 89 GLN B CA 1
ATOM 4297 C C . GLN B 1 89 ? -13.805 0.006 -9.594 1 97.12 89 GLN B C 1
ATOM 4299 O O . GLN B 1 89 ? -14.945 0.458 -9.484 1 97.12 89 GLN B O 1
ATOM 4304 N N . SER B 1 90 ? -13.016 0.384 -10.562 1 96.31 90 SER B N 1
ATOM 4305 C CA . SER B 1 90 ? -13.43 1.34 -11.586 1 96.31 90 SER B CA 1
ATOM 4306 C C . SER B 1 90 ? -14.625 0.822 -12.375 1 96.31 90 SER B C 1
ATOM 4308 O O . SER B 1 90 ? -15.422 1.608 -12.883 1 96.31 90 SER B O 1
ATOM 4310 N N . PHE B 1 91 ? -14.789 -0.477 -12.453 1 96.94 91 PHE B N 1
ATOM 4311 C CA . PHE B 1 91 ? -15.875 -1.074 -13.219 1 96.94 91 PHE B CA 1
ATOM 4312 C C . PHE B 1 91 ? -17.078 -1.349 -12.32 1 96.94 91 PHE B C 1
ATOM 4314 O O . PHE B 1 91 ? -18.078 -1.928 -12.766 1 96.94 91 PHE B O 1
ATOM 4321 N N . SER B 1 92 ? -17 -0.976 -11.094 1 93.5 92 SER B N 1
ATOM 4322 C CA . SER B 1 92 ? -18.047 -1.301 -10.133 1 93.5 92 SER B CA 1
ATOM 4323 C C . SER B 1 92 ? -19.391 -0.702 -10.555 1 93.5 92 SER B C 1
ATOM 4325 O O . SER B 1 92 ? -20.453 -1.249 -10.242 1 93.5 92 SER B O 1
ATOM 4327 N N . LYS B 1 93 ? -19.406 0.354 -11.266 1 88.69 93 LYS B N 1
ATOM 4328 C CA . LYS B 1 93 ? -20.641 1.021 -11.656 1 88.69 93 LYS B CA 1
ATOM 4329 C C . LYS B 1 93 ? -21.078 0.619 -13.062 1 88.69 93 LYS B C 1
ATOM 4331 O O . LYS B 1 93 ? -22.125 1.034 -13.547 1 88.69 93 LYS B O 1
ATOM 4336 N N . VAL B 1 94 ? -20.234 -0.068 -13.742 1 92.88 94 VAL B N 1
ATOM 4337 C CA . VAL B 1 94 ? -20.547 -0.557 -15.078 1 92.88 94 VAL B CA 1
ATOM 4338 C C . VAL B 1 94 ? -21.469 -1.771 -14.977 1 92.88 94 VAL B C 1
ATOM 4340 O O . VAL B 1 94 ? -21.281 -2.637 -14.125 1 92.88 94 VAL B O 1
ATOM 4343 N N . LYS B 1 95 ? -22.5 -1.798 -15.75 1 92.81 95 LYS B N 1
ATOM 4344 C CA . LYS B 1 95 ? -23.406 -2.939 -15.75 1 92.81 95 LYS B CA 1
ATOM 4345 C C . LYS B 1 95 ? -22.719 -4.188 -16.297 1 92.81 95 LYS B C 1
ATOM 4347 O O . LYS B 1 95 ? -21.828 -4.094 -17.141 1 92.81 95 LYS B O 1
ATOM 4352 N N . GLY B 1 96 ? -23.188 -5.348 -15.766 1 93.75 96 GLY B N 1
ATOM 4353 C CA . GLY B 1 96 ? -22.641 -6.617 -16.203 1 93.75 96 GLY B CA 1
ATOM 4354 C C . GLY B 1 96 ? -21.922 -7.379 -15.109 1 93.75 96 GLY B C 1
ATOM 4355 O O . GLY B 1 96 ? -21.984 -6.996 -13.938 1 93.75 96 GLY B O 1
ATOM 4356 N N . GLU B 1 97 ? -21.266 -8.477 -15.57 1 93.69 97 GLU B N 1
ATOM 4357 C CA . GLU B 1 97 ? -20.609 -9.359 -14.609 1 93.69 97 GLU B CA 1
ATOM 4358 C C . GLU B 1 97 ? -19.109 -9.391 -14.836 1 93.69 97 GLU B C 1
ATOM 4360 O O . GLU B 1 97 ? -18.625 -9.164 -15.945 1 93.69 97 GLU B O 1
ATOM 4365 N N . TYR B 1 98 ? -18.438 -9.625 -13.773 1 96.62 98 TYR B N 1
ATOM 4366 C CA .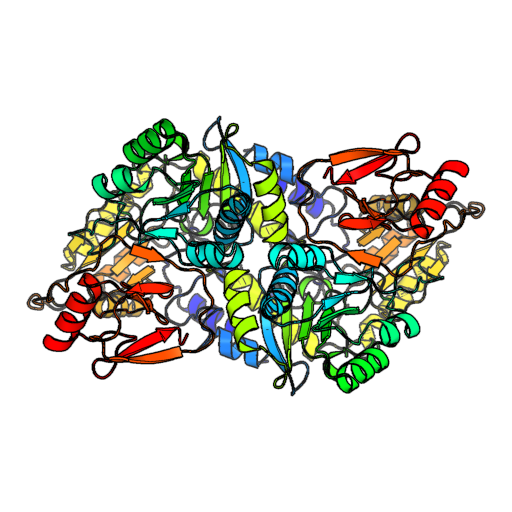 TYR B 1 98 ? -17.016 -9.953 -13.906 1 96.62 98 TYR B CA 1
ATOM 4367 C C . TYR B 1 98 ? -16.828 -11.414 -14.289 1 96.62 98 TYR B C 1
ATOM 4369 O O . TYR B 1 98 ? -17.656 -12.266 -13.938 1 96.62 98 TYR B O 1
ATOM 4377 N N . ILE B 1 99 ? -15.812 -11.695 -15.039 1 96.25 99 ILE B N 1
ATOM 4378 C CA . ILE B 1 99 ? -15.438 -13.062 -15.359 1 96.25 99 ILE B CA 1
ATOM 4379 C C . ILE B 1 99 ? -13.977 -13.297 -14.969 1 96.25 99 ILE B C 1
ATOM 4381 O O . ILE B 1 99 ? -13.102 -12.508 -15.32 1 96.25 99 ILE B O 1
ATOM 4385 N N . ILE B 1 100 ? -13.773 -14.367 -14.219 1 95 100 ILE B N 1
ATOM 4386 C CA . ILE B 1 100 ? -12.414 -14.664 -13.773 1 95 100 ILE B CA 1
ATOM 4387 C C . ILE B 1 100 ? -12.133 -16.156 -13.961 1 95 100 ILE B C 1
ATOM 4389 O O . ILE B 1 100 ? -13.055 -16.969 -14.07 1 95 100 ILE B O 1
ATOM 4393 N N . ALA B 1 101 ? -10.859 -16.469 -14.086 1 93.44 101 ALA B N 1
ATOM 4394 C CA . ALA B 1 101 ? -10.438 -17.875 -14.008 1 93.44 101 ALA B CA 1
ATOM 4395 C C . ALA B 1 101 ? -10.234 -18.297 -12.555 1 93.44 101 ALA B C 1
ATOM 4397 O O . ALA B 1 101 ? -10.227 -17.469 -11.656 1 93.44 101 ALA B O 1
ATOM 4398 N N . ARG B 1 102 ? -10.086 -19.578 -12.336 1 89.88 102 ARG B N 1
ATOM 4399 C CA . ARG B 1 102 ? -10 -20.094 -10.977 1 89.88 102 ARG B CA 1
ATOM 4400 C C . ARG B 1 102 ? -8.633 -19.812 -10.359 1 89.88 102 ARG B C 1
ATOM 4402 O O . ARG B 1 102 ? -8.484 -19.828 -9.133 1 89.88 102 ARG B O 1
ATOM 4409 N N . ASN B 1 103 ? -7.66 -19.484 -11.195 1 90.12 103 ASN B N 1
ATOM 4410 C CA . ASN B 1 103 ? -6.309 -19.328 -10.672 1 90.12 103 ASN B CA 1
ATOM 4411 C C . ASN B 1 103 ? -5.957 -17.859 -10.445 1 90.12 103 ASN B C 1
ATOM 4413 O O . ASN B 1 103 ? -4.781 -17.5 -10.43 1 90.12 103 ASN B O 1
ATOM 4417 N N . VAL B 1 104 ? -6.926 -17.031 -10.328 1 91.38 104 VAL B N 1
ATOM 4418 C CA . VAL B 1 104 ? -6.664 -15.609 -10.078 1 91.38 104 VAL B CA 1
ATOM 4419 C C . VAL B 1 104 ? -6.074 -15.43 -8.68 1 91.38 104 VAL B C 1
ATOM 4421 O O . VAL B 1 104 ? -6.246 -16.297 -7.812 1 91.38 104 VAL B O 1
ATOM 4424 N N . HIS B 1 105 ? -5.34 -14.391 -8.508 1 89.38 105 HIS B N 1
ATOM 4425 C CA . HIS B 1 105 ? -4.746 -14.039 -7.23 1 89.38 105 HIS B CA 1
ATOM 4426 C C . HIS B 1 105 ? -5.812 -13.648 -6.211 1 89.38 105 HIS B C 1
ATOM 4428 O O . HIS B 1 105 ? -6.883 -13.164 -6.586 1 89.38 105 HIS B O 1
ATOM 4434 N N . LYS B 1 106 ? -5.605 -13.812 -4.953 1 86.5 106 LYS B N 1
ATOM 4435 C CA . LYS B 1 106 ? -6.559 -13.516 -3.887 1 86.5 106 LYS B CA 1
ATOM 4436 C C . LYS B 1 106 ? -7 -12.055 -3.93 1 86.5 106 LYS B C 1
ATOM 4438 O O . LYS B 1 106 ? -8.117 -11.727 -3.535 1 86.5 106 LYS B O 1
ATOM 4443 N N . SER B 1 107 ? -6.102 -11.141 -4.41 1 92 107 SER B N 1
ATOM 4444 C CA . SER B 1 107 ? -6.438 -9.727 -4.484 1 92 107 SER B CA 1
ATOM 4445 C C . SER B 1 107 ? -7.625 -9.484 -5.41 1 92 107 SER B C 1
ATOM 4447 O O . SER B 1 107 ? -8.352 -8.5 -5.254 1 92 107 SER B O 1
ATOM 4449 N N . VAL B 1 108 ? -7.855 -10.359 -6.355 1 93.94 108 VAL B N 1
ATOM 4450 C CA . VAL B 1 108 ? -9.016 -10.242 -7.23 1 93.94 108 VAL B CA 1
ATOM 4451 C C . VAL B 1 108 ? -10.297 -10.445 -6.422 1 93.94 108 VAL B C 1
ATOM 4453 O O . VAL B 1 108 ? -11.266 -9.695 -6.586 1 93.94 108 VAL B O 1
ATOM 4456 N N . PHE B 1 109 ? -10.312 -11.414 -5.547 1 89.38 109 PHE B N 1
ATOM 4457 C CA . PHE B 1 109 ? -11.469 -11.656 -4.695 1 89.38 109 PHE B CA 1
ATOM 4458 C C . PHE B 1 109 ? -11.672 -10.492 -3.725 1 89.38 109 PHE B C 1
ATOM 4460 O O . PHE B 1 109 ? -12.805 -10.094 -3.459 1 89.38 109 PHE B O 1
ATOM 4467 N N . HIS B 1 110 ? -10.586 -9.992 -3.193 1 91.31 110 HIS B N 1
ATOM 4468 C CA . HIS B 1 110 ? -10.672 -8.80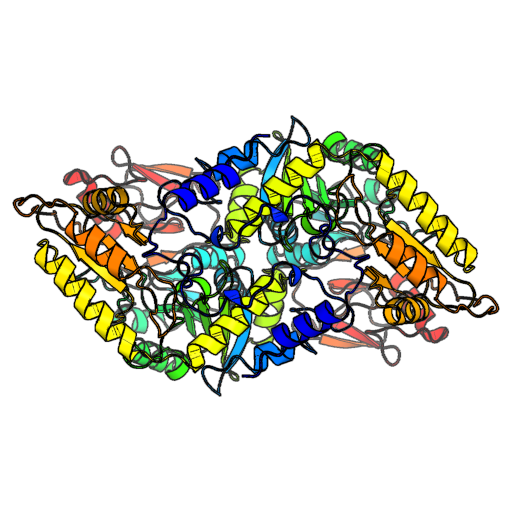5 -2.342 1 91.31 110 HIS B CA 1
ATOM 4469 C C . HIS B 1 110 ? -11.312 -7.641 -3.084 1 91.31 110 HIS B C 1
ATOM 4471 O O . HIS B 1 110 ? -12.156 -6.934 -2.527 1 91.31 110 HIS B O 1
ATOM 4477 N N . ALA B 1 111 ? -10.867 -7.449 -4.27 1 95.62 111 ALA B N 1
ATOM 4478 C CA . ALA B 1 111 ? -11.391 -6.367 -5.098 1 95.62 111 ALA B CA 1
ATOM 4479 C C . ALA B 1 111 ? -12.883 -6.539 -5.348 1 95.62 111 ALA B C 1
ATOM 4481 O O . ALA B 1 111 ? -13.648 -5.57 -5.289 1 95.62 111 ALA B O 1
ATOM 4482 N N . LEU B 1 112 ? -13.32 -7.758 -5.637 1 93.94 112 LEU B N 1
ATOM 4483 C CA . LEU B 1 112 ? -14.727 -8.047 -5.871 1 93.94 112 LEU B CA 1
ATOM 4484 C C . LEU B 1 112 ? -15.555 -7.785 -4.617 1 93.94 112 LEU B C 1
ATOM 4486 O O . LEU B 1 112 ? -16.641 -7.215 -4.699 1 93.94 112 LEU B O 1
ATOM 4490 N N . ASP B 1 113 ? -15.031 -8.18 -3.496 1 90.69 113 ASP B N 1
ATOM 4491 C CA . ASP B 1 113 ? -15.711 -7.922 -2.229 1 90.69 113 ASP B CA 1
ATOM 4492 C C . ASP B 1 113 ? -15.906 -6.426 -2.008 1 90.69 113 ASP B C 1
ATOM 4494 O O . ASP B 1 113 ? -17 -5.984 -1.652 1 90.69 113 ASP B O 1
ATOM 4498 N N . LEU B 1 114 ? -14.859 -5.688 -2.18 1 93.56 114 LEU B N 1
ATOM 4499 C CA . LEU B 1 114 ? -14.906 -4.242 -1.978 1 93.56 114 LEU B CA 1
ATOM 4500 C C . LEU B 1 114 ? -15.867 -3.586 -2.961 1 93.56 114 LEU B C 1
ATOM 4502 O O . LEU B 1 114 ? -16.578 -2.641 -2.607 1 93.56 114 LEU B O 1
ATOM 4506 N N . ALA B 1 115 ? -15.867 -4.09 -4.164 1 93.62 115 ALA B N 1
ATOM 4507 C CA . ALA B 1 115 ? -16.75 -3.564 -5.203 1 93.62 115 ALA B CA 1
ATOM 4508 C C . ALA B 1 115 ? -18.172 -4.078 -5.02 1 93.62 115 ALA B C 1
ATOM 4510 O O . ALA B 1 115 ? -19.094 -3.668 -5.738 1 93.62 115 ALA B O 1
ATOM 4511 N N . ARG B 1 116 ? -18.359 -5.008 -4.09 1 90.5 116 ARG B N 1
ATOM 4512 C CA . ARG B 1 116 ? -19.656 -5.652 -3.859 1 90.5 116 ARG B CA 1
ATOM 4513 C C . ARG B 1 116 ? -20.203 -6.258 -5.148 1 90.5 116 ARG B C 1
ATOM 4515 O O . ARG B 1 116 ? -21.344 -6.004 -5.52 1 90.5 116 ARG B O 1
ATOM 4522 N N . ALA B 1 117 ? -19.344 -7.035 -5.758 1 92.06 117 ALA B N 1
ATOM 4523 C CA . ALA B 1 117 ? -19.703 -7.605 -7.055 1 92.06 117 ALA B CA 1
ATOM 4524 C C . ALA B 1 117 ? -19.484 -9.117 -7.066 1 92.06 117 ALA B C 1
ATOM 4526 O O . ALA B 1 117 ? -18.516 -9.617 -6.488 1 92.06 117 ALA B O 1
ATOM 4527 N N . SER B 1 118 ? -20.391 -9.789 -7.73 1 90.25 118 SER B N 1
ATOM 4528 C CA . SER B 1 118 ? -20.234 -11.219 -8 1 90.25 118 SER B CA 1
ATOM 4529 C C . SER B 1 118 ? -19.484 -11.453 -9.312 1 90.25 118 SER B C 1
ATOM 4531 O O . SER B 1 118 ? -19.328 -10.523 -10.109 1 90.25 118 SER B O 1
ATOM 4533 N N . SER B 1 119 ? -19 -12.664 -9.445 1 94.12 119 SER B N 1
ATOM 4534 C CA . SER B 1 119 ? -18.25 -12.977 -10.656 1 94.12 119 SER B CA 1
ATOM 4535 C C . SER B 1 119 ? -18.516 -14.406 -11.117 1 94.12 119 SER B C 1
ATOM 4537 O O . SER B 1 119 ? -18.781 -15.289 -10.297 1 94.12 119 SER B O 1
ATOM 4539 N N . LYS B 1 120 ? -18.531 -14.555 -12.398 1 93.56 120 LYS B N 1
ATOM 4540 C CA . LYS B 1 120 ? -18.5 -15.898 -12.961 1 93.56 120 LYS B CA 1
ATOM 4541 C C . LYS B 1 120 ? -17.094 -16.469 -12.914 1 93.56 120 LYS B C 1
ATOM 4543 O O . LYS B 1 120 ? -16.109 -15.758 -13.156 1 93.56 120 LYS B O 1
ATOM 4548 N N . LEU B 1 121 ? -17.047 -17.734 -12.539 1 92.81 121 LEU B N 1
ATOM 4549 C CA . LEU B 1 121 ? -15.805 -18.5 -12.578 1 92.81 121 LEU B CA 1
ATOM 4550 C C . LEU B 1 121 ? -15.766 -19.391 -13.805 1 92.81 121 LEU B C 1
ATOM 4552 O O . LEU B 1 121 ? -16.656 -20.234 -13.992 1 92.81 121 LEU B O 1
ATOM 4556 N N . LEU B 1 122 ? -14.734 -19.25 -14.523 1 93.75 122 LEU B N 1
ATOM 4557 C CA . LEU B 1 122 ? -14.594 -20.062 -15.727 1 93.75 122 LEU B CA 1
ATOM 4558 C C . LEU B 1 122 ? -13.977 -21.422 -15.398 1 93.75 122 LEU B C 1
ATOM 4560 O O . LEU B 1 122 ? -13.156 -21.531 -14.484 1 93.75 122 LEU B O 1
ATOM 4564 N N . LYS B 1 123 ? -14.461 -22.375 -16.219 1 93.44 123 LYS B N 1
ATOM 4565 C CA . LYS B 1 123 ? -13.672 -23.609 -16.219 1 93.44 123 LYS B CA 1
ATOM 4566 C C . LYS B 1 123 ? -12.211 -23.328 -16.531 1 93.44 123 LYS B C 1
ATOM 4568 O O . LYS B 1 123 ? -11.898 -22.562 -17.453 1 93.44 123 LYS B O 1
ATOM 4573 N N . THR B 1 124 ? -11.281 -23.906 -15.773 1 92.69 124 THR B N 1
ATOM 4574 C CA . THR B 1 124 ? -9.859 -23.594 -15.898 1 92.69 124 THR B CA 1
ATOM 4575 C C . THR B 1 124 ? -9.047 -24.875 -16.094 1 92.69 124 THR B C 1
ATOM 4577 O O . THR B 1 124 ? -9.203 -25.844 -15.344 1 92.69 124 THR B O 1
ATOM 4580 N N . SER B 1 125 ? -8.242 -24.875 -17.094 1 92.75 125 SER B N 1
ATOM 4581 C CA . SER B 1 125 ? -7.449 -26.062 -17.406 1 92.75 125 SER B CA 1
ATOM 4582 C C . SER B 1 125 ? -6.43 -26.344 -16.312 1 92.75 125 SER B C 1
ATOM 4584 O O . SER B 1 125 ? -5.934 -25.422 -15.656 1 92.75 125 SER B O 1
ATOM 4586 N N . VAL B 1 126 ? -6.117 -27.609 -16.156 1 89.75 126 VAL B N 1
ATOM 4587 C CA . VAL B 1 126 ? -5.129 -28.062 -15.18 1 89.75 126 VAL B CA 1
ATOM 4588 C C . VAL B 1 126 ? -3.949 -28.719 -15.891 1 89.75 126 VAL B C 1
ATOM 4590 O O . VAL B 1 126 ? -4.137 -29.562 -16.766 1 89.75 126 VAL B O 1
ATOM 4593 N N . SER B 1 127 ? -2.785 -28.359 -15.531 1 91.81 127 SER B N 1
ATOM 4594 C CA . SER B 1 127 ? -1.558 -28.859 -16.141 1 91.81 127 SER B CA 1
ATOM 4595 C C . SER B 1 127 ? -1.278 -30.297 -15.727 1 91.81 127 SER B C 1
ATOM 4597 O O . SER B 1 127 ? -1.354 -30.641 -14.539 1 91.81 127 SER B O 1
ATOM 4599 N N . SER B 1 128 ? -0.92 -31.125 -16.688 1 88.62 128 SER B N 1
ATOM 4600 C CA . SER B 1 128 ? -0.492 -32.5 -16.375 1 88.62 128 SER B CA 1
ATOM 4601 C C . SER B 1 128 ? 0.945 -32.531 -15.859 1 88.62 128 SER B C 1
ATOM 4603 O O . SER B 1 128 ? 1.37 -33.5 -15.234 1 88.62 128 SER B O 1
ATOM 4605 N N . LYS B 1 129 ? 1.6 -31.422 -16.125 1 89.31 129 LYS B N 1
ATOM 4606 C CA . LYS B 1 129 ? 3.01 -31.344 -15.758 1 89.31 129 LYS B CA 1
ATOM 4607 C C . LYS B 1 129 ? 3.176 -30.906 -14.305 1 89.31 129 LYS B C 1
ATOM 4609 O O . LYS B 1 129 ? 3.846 -31.578 -13.516 1 89.31 129 LYS B O 1
ATOM 4614 N N . THR B 1 130 ? 2.496 -29.844 -13.93 1 89.44 130 THR B N 1
ATOM 4615 C CA . THR B 1 130 ? 2.701 -29.25 -12.617 1 89.44 130 THR B CA 1
ATOM 4616 C C . THR B 1 130 ? 1.508 -29.531 -11.703 1 89.44 130 THR B C 1
ATOM 4618 O O . THR B 1 130 ? 1.583 -29.312 -10.492 1 89.44 130 THR B O 1
ATOM 4621 N N . LYS B 1 131 ? 0.421 -29.953 -12.344 1 85.44 131 LYS B N 1
ATOM 4622 C CA . LYS B 1 131 ? -0.827 -30.203 -11.625 1 85.44 131 LYS B CA 1
ATOM 4623 C C . LYS B 1 131 ? -1.412 -28.906 -11.062 1 85.44 131 LYS B C 1
ATOM 4625 O O . LYS B 1 131 ? -1.972 -28.906 -9.961 1 85.44 131 LYS B O 1
ATOM 4630 N N . GLN B 1 132 ? -1.189 -27.828 -11.836 1 87.5 132 GLN B N 1
ATOM 4631 C CA . GLN B 1 132 ? -1.699 -26.516 -11.43 1 87.5 132 GLN B CA 1
ATOM 4632 C C . GLN B 1 132 ? -2.625 -25.938 -12.5 1 87.5 132 GLN B C 1
ATOM 4634 O O . GLN B 1 132 ? -2.555 -26.328 -13.664 1 87.5 132 GLN B O 1
ATOM 4639 N N . TYR B 1 133 ? -3.52 -25.031 -12.008 1 89.88 133 TYR B N 1
ATOM 4640 C CA . TYR B 1 133 ? -4.348 -24.297 -12.961 1 89.88 133 TYR B CA 1
ATOM 4641 C C . TYR B 1 133 ? -3.488 -23.484 -13.914 1 89.88 133 TYR B C 1
ATOM 4643 O O . TYR B 1 133 ? -2.461 -22.922 -13.508 1 89.88 133 TYR B O 1
ATOM 4651 N N . VAL B 1 134 ? -3.947 -23.359 -15.164 1 93.06 134 VAL B N 1
ATOM 4652 C CA . VAL B 1 134 ? -3.125 -22.688 -16.156 1 93.06 134 VAL B CA 1
ATOM 4653 C C . VAL B 1 134 ? -3.895 -21.516 -16.766 1 93.06 134 VAL B C 1
ATOM 4655 O O . VAL B 1 134 ? -3.406 -20.391 -16.781 1 93.06 134 VAL B O 1
ATOM 4658 N N . GLY B 1 135 ? -5.027 -21.766 -17.359 1 93.75 135 GLY B N 1
ATOM 4659 C CA . GLY B 1 135 ? -5.82 -20.734 -18 1 93.75 135 GLY B CA 1
ATOM 4660 C C . GLY B 1 135 ? -7.25 -21.156 -18.281 1 93.75 135 GLY B C 1
ATOM 4661 O O . GLY B 1 135 ? -7.598 -22.328 -18.109 1 93.75 135 GLY B O 1
ATOM 4662 N N . PRO B 1 136 ? -8.039 -20.219 -18.641 1 94.94 136 PRO B N 1
ATOM 4663 C CA . PRO B 1 136 ? -9.461 -20.516 -18.875 1 94.94 136 PRO B CA 1
ATOM 4664 C C . PRO B 1 136 ? -9.68 -21.453 -20.047 1 94.94 136 PRO B C 1
ATOM 4666 O O . PRO B 1 136 ? -8.961 -21.375 -21.047 1 94.94 136 PRO B O 1
ATOM 4669 N N . ASP B 1 137 ? -10.695 -22.25 -19.891 1 93.19 137 ASP B N 1
ATOM 4670 C CA . ASP B 1 137 ? -11.148 -23.094 -20.984 1 93.19 137 ASP B CA 1
ATOM 4671 C C . ASP B 1 137 ? -11.836 -22.266 -22.062 1 93.19 137 ASP B C 1
ATOM 4673 O O . ASP B 1 137 ? -12.68 -21.422 -21.766 1 93.19 137 ASP B O 1
ATOM 4677 N N . GLU B 1 138 ? -11.516 -22.578 -23.25 1 90.75 138 GLU B N 1
ATOM 4678 C CA . GLU B 1 138 ? -12.008 -21.781 -24.375 1 90.75 138 GLU B CA 1
ATOM 4679 C C . GLU B 1 138 ? -13.523 -21.875 -24.484 1 90.75 138 GLU B C 1
ATOM 4681 O O . GLU B 1 138 ? -14.195 -20.875 -24.766 1 90.75 138 GLU B O 1
ATOM 4686 N N . VAL B 1 139 ? -14.055 -23.031 -24.328 1 89.5 139 VAL B N 1
ATOM 4687 C CA . VAL B 1 139 ? -15.492 -23.25 -24.469 1 89.5 139 VAL B CA 1
ATOM 4688 C C . VAL B 1 139 ? -16.234 -22.516 -23.344 1 89.5 139 VAL B C 1
ATOM 4690 O O . VAL B 1 139 ? -17.234 -21.844 -23.594 1 89.5 139 VAL B O 1
ATOM 4693 N N . SER B 1 140 ? -15.734 -22.688 -22.25 1 90.75 140 SER B N 1
ATOM 4694 C CA . SER B 1 140 ? -16.312 -22.016 -21.094 1 90.75 140 SER B CA 1
ATOM 4695 C C . SER B 1 140 ? -16.297 -20.5 -21.266 1 90.75 140 SER B C 1
ATOM 4697 O O . SER B 1 140 ? -17.266 -19.812 -20.938 1 90.75 140 SER B O 1
ATOM 4699 N N . LEU B 1 141 ? -15.219 -20.047 -21.75 1 91.25 141 LEU B N 1
ATOM 4700 C CA . LEU B 1 141 ? -15.062 -18.609 -22.016 1 91.25 141 LEU B CA 1
ATOM 4701 C C . LEU B 1 141 ? -16.109 -18.125 -23 1 91.25 141 LEU B C 1
ATOM 4703 O O . LEU B 1 141 ? -16.781 -17.109 -22.75 1 91.25 141 LEU B O 1
ATOM 4707 N N . LYS B 1 142 ? -16.312 -18.766 -24.031 1 90.44 142 LYS B N 1
ATOM 4708 C CA . LYS B 1 142 ? -17.203 -18.344 -25.109 1 90.44 142 LYS B CA 1
ATOM 4709 C C . LYS B 1 142 ? -18.672 -18.391 -24.656 1 90.44 142 LYS B C 1
ATOM 4711 O O . LYS B 1 142 ? -19.484 -17.578 -25.109 1 90.44 142 LYS B O 1
ATOM 4716 N N . THR B 1 143 ? -18.953 -19.172 -23.719 1 90.06 143 THR B N 1
ATOM 4717 C CA . THR B 1 143 ? -20.344 -19.344 -23.297 1 90.06 143 THR B CA 1
ATOM 4718 C C . THR B 1 143 ? -20.672 -18.391 -22.156 1 90.06 143 THR B C 1
ATOM 4720 O O . THR B 1 143 ? -21.859 -18.141 -21.891 1 90.06 143 THR B O 1
ATOM 4723 N N . GLN B 1 144 ? -19.734 -17.875 -21.578 1 88.06 144 GLN B N 1
ATOM 4724 C CA . GLN B 1 144 ? -20 -17.109 -20.375 1 88.06 144 GLN B CA 1
ATOM 4725 C C . GLN B 1 144 ? -19.719 -15.617 -20.594 1 88.06 144 GLN B C 1
ATOM 4727 O O . GLN B 1 144 ? -19.938 -14.805 -19.703 1 88.06 144 GLN B O 1
ATOM 4732 N N . VAL B 1 145 ? -19.406 -15.227 -21.75 1 87.06 145 VAL B N 1
ATOM 4733 C CA . VAL B 1 145 ? -18.859 -13.891 -21.984 1 87.06 145 VAL B CA 1
ATOM 4734 C C . VAL B 1 145 ? -20.016 -12.914 -22.25 1 87.06 145 VAL B C 1
ATOM 4736 O O . VAL B 1 145 ? -19.844 -11.703 -22.109 1 87.06 145 VAL B O 1
ATOM 4739 N N . ASP B 1 146 ? -21.188 -13.258 -22.578 1 86.31 146 ASP B N 1
ATOM 4740 C CA . ASP B 1 146 ? -22.266 -12.414 -23.078 1 86.31 146 ASP B CA 1
ATOM 4741 C C . ASP B 1 146 ? -22.578 -11.273 -22.125 1 86.31 146 ASP B C 1
ATOM 4743 O O . ASP B 1 146 ? -22.828 -10.141 -22.547 1 86.31 146 ASP B O 1
ATOM 4747 N N . LYS B 1 147 ? -22.516 -11.484 -20.875 1 90 147 LYS B N 1
ATOM 4748 C CA . LYS B 1 147 ? -22.875 -10.438 -19.922 1 90 147 LYS B CA 1
ATOM 4749 C C . LYS B 1 147 ? -21.656 -9.914 -19.188 1 90 147 LYS B C 1
ATOM 4751 O O . LYS B 1 147 ? -21.781 -9.25 -18.156 1 90 147 LYS B O 1
ATOM 4756 N N . ALA B 1 148 ? -20.547 -10.047 -19.781 1 95.25 148 ALA B N 1
ATOM 4757 C CA . ALA B 1 148 ? -19.328 -9.703 -19.062 1 95.25 148 ALA B CA 1
ATOM 4758 C C . ALA B 1 148 ? -18.984 -8.227 -19.25 1 95.25 148 ALA B C 1
ATOM 4760 O O . ALA B 1 148 ? -19.141 -7.68 -20.344 1 95.25 148 ALA B O 1
ATOM 4761 N N . LYS B 1 149 ? -18.547 -7.566 -18.188 1 97.31 149 LYS B N 1
ATOM 4762 C CA . LYS B 1 149 ? -18.109 -6.176 -18.25 1 97.31 149 LYS B CA 1
ATOM 4763 C C . LYS B 1 149 ? -16.594 -6.082 -18.156 1 97.31 149 LYS B C 1
ATOM 4765 O O . LYS B 1 149 ? -16 -5.074 -18.531 1 97.31 149 LYS B O 1
ATOM 4770 N N . LEU B 1 150 ? -15.93 -7.035 -17.562 1 98.31 150 LEU B N 1
ATOM 4771 C CA . LEU B 1 150 ? -14.484 -7.109 -17.406 1 98.31 150 LEU B CA 1
ATOM 4772 C C . LEU B 1 150 ? -14.031 -8.555 -17.219 1 98.31 150 LEU B C 1
ATOM 4774 O O . LEU B 1 150 ? -14.648 -9.312 -16.469 1 98.31 150 LEU B O 1
ATOM 4778 N N . ALA B 1 151 ? -13.031 -8.938 -17.922 1 98 151 ALA B N 1
ATOM 4779 C CA . ALA B 1 151 ? -12.422 -10.25 -17.766 1 98 151 ALA B CA 1
ATOM 4780 C C . ALA B 1 151 ? -11.039 -10.141 -17.125 1 98 151 ALA B C 1
ATOM 4782 O O . ALA B 1 151 ? -10.219 -9.32 -17.547 1 98 151 ALA B O 1
ATOM 4783 N N . VAL B 1 152 ? -10.773 -10.953 -16.109 1 97.69 152 VAL B N 1
ATOM 4784 C CA . VAL B 1 152 ? -9.492 -10.938 -15.406 1 97.69 152 VAL B CA 1
ATOM 4785 C C . VAL B 1 152 ? -8.797 -12.289 -15.578 1 97.69 152 VAL B C 1
ATOM 4787 O O . VAL B 1 152 ? -9.367 -13.336 -15.25 1 97.69 152 VAL B O 1
ATOM 4790 N N . PHE B 1 153 ? -7.578 -12.258 -16.078 1 97.81 153 PHE B N 1
ATOM 4791 C CA . PHE B 1 153 ? -6.816 -13.484 -16.281 1 97.81 153 PHE B CA 1
ATOM 4792 C C . PHE B 1 153 ? -5.418 -13.359 -15.688 1 97.81 153 PHE B C 1
ATOM 4794 O O . PHE B 1 153 ? -4.867 -12.258 -15.609 1 97.81 153 PHE B O 1
ATOM 4801 N N . THR B 1 154 ? -4.895 -14.469 -15.258 1 97.12 154 THR B N 1
ATOM 4802 C CA . THR B 1 154 ? -3.523 -14.57 -14.773 1 97.12 154 THR B CA 1
ATOM 4803 C C . THR B 1 154 ? -2.611 -15.164 -15.836 1 97.12 154 THR B C 1
ATOM 4805 O O . THR B 1 154 ? -2.912 -16.219 -16.391 1 97.12 154 THR B O 1
ATOM 4808 N N . TYR B 1 155 ? -1.541 -14.453 -16.156 1 97.94 155 TYR B N 1
ATOM 4809 C CA . TYR B 1 155 ? -0.599 -14.891 -17.188 1 97.94 155 TYR B CA 1
ATOM 4810 C C . TYR B 1 155 ? 0.807 -14.383 -16.875 1 97.94 155 TYR B C 1
ATOM 4812 O O . TYR B 1 155 ? 1.035 -13.172 -16.812 1 97.94 155 TYR B O 1
ATOM 4820 N N . PRO B 1 156 ? 1.906 -15.273 -16.734 1 97.75 156 PRO B N 1
ATOM 4821 C CA . PRO B 1 156 ? 1.824 -16.734 -16.594 1 97.75 156 PRO B CA 1
ATOM 4822 C C . PRO B 1 156 ? 1.269 -17.156 -15.242 1 97.75 156 PRO B C 1
ATOM 4824 O O . PRO B 1 156 ? 1.007 -16.312 -14.383 1 97.75 156 PRO B O 1
ATOM 4827 N N . ASN B 1 157 ? 0.949 -18.422 -15.148 1 94.69 157 ASN B N 1
ATOM 4828 C CA . ASN B 1 157 ? 0.647 -18.844 -13.781 1 94.69 157 ASN B CA 1
ATOM 4829 C C . ASN B 1 157 ? 1.896 -18.844 -12.906 1 94.69 157 ASN B C 1
ATOM 4831 O O . ASN B 1 157 ? 2.988 -18.531 -13.375 1 94.69 157 ASN B O 1
ATOM 4835 N N . TYR B 1 158 ? 1.759 -19.109 -11.703 1 91 158 TYR B N 1
ATOM 4836 C CA . TYR B 1 158 ? 2.82 -19 -10.711 1 91 158 TYR B CA 1
ATOM 4837 C C . TYR B 1 158 ? 3.994 -19.906 -11.062 1 91 158 TYR B C 1
ATOM 4839 O O . TYR B 1 158 ? 5.148 -19.562 -10.789 1 91 158 TYR B O 1
ATOM 4847 N N . TYR B 1 159 ? 3.777 -20.969 -11.734 1 94.31 159 TYR B N 1
ATOM 4848 C CA . TYR B 1 159 ? 4.777 -22 -12.008 1 94.31 159 TYR B CA 1
ATOM 4849 C C . TYR B 1 159 ? 5.445 -21.766 -13.352 1 94.31 159 TYR B C 1
ATOM 4851 O O . TYR B 1 159 ? 6.336 -22.516 -13.75 1 94.31 159 TYR B O 1
ATOM 4859 N N . GLY B 1 160 ? 5.027 -20.734 -14.023 1 97.25 160 GLY B N 1
ATOM 4860 C CA . GLY B 1 160 ? 5.695 -20.359 -15.258 1 97.25 160 GLY B CA 1
ATOM 4861 C C . GLY B 1 160 ? 5.012 -20.906 -16.5 1 97.25 160 GLY B C 1
ATOM 4862 O O . GLY B 1 160 ? 5.559 -20.844 -17.594 1 97.25 160 GLY B O 1
ATOM 4863 N N . GLU B 1 161 ? 3.865 -21.5 -16.312 1 97.38 161 GLU B N 1
ATOM 4864 C CA . GLU B 1 161 ? 3.129 -22.016 -17.453 1 97.38 161 GLU B CA 1
ATOM 4865 C C . GLU B 1 161 ? 2.273 -20.938 -18.109 1 97.38 161 GLU B C 1
ATOM 4867 O O . GLU B 1 161 ? 1.708 -20.078 -17.422 1 97.38 161 GLU B O 1
ATOM 4872 N N . CYS B 1 162 ? 2.246 -20.969 -19.391 1 97.5 162 CYS B N 1
ATOM 4873 C CA . CYS B 1 162 ? 1.449 -20.047 -20.188 1 97.5 162 CYS B CA 1
ATOM 4874 C C . CYS B 1 162 ? 0.31 -20.766 -20.891 1 97.5 162 CYS B C 1
ATOM 4876 O O . CYS B 1 162 ? 0.293 -22 -20.953 1 97.5 162 CYS B O 1
ATOM 4878 N N . PHE B 1 163 ? -0.699 -20.125 -21.328 1 96.75 163 PHE B N 1
ATOM 4879 C CA . PHE B 1 163 ? -1.769 -20.609 -22.203 1 96.75 163 PHE B CA 1
ATOM 4880 C C . PHE B 1 163 ? -1.933 -19.688 -23.406 1 96.75 163 PHE B C 1
ATOM 4882 O O . PHE B 1 163 ? -1.203 -18.703 -23.547 1 96.75 163 PHE B O 1
ATOM 4889 N N . ASP B 1 164 ? -2.768 -20.047 -24.328 1 96.69 164 ASP B N 1
ATOM 4890 C CA . ASP B 1 164 ? -2.967 -19.219 -25.516 1 96.69 164 ASP B CA 1
ATOM 4891 C C . ASP B 1 164 ? -3.762 -17.953 -25.172 1 96.69 164 ASP B C 1
ATOM 4893 O O . ASP B 1 164 ? -4.895 -17.781 -25.625 1 96.69 164 ASP B O 1
ATOM 4897 N N . VAL B 1 165 ? -3.068 -17.062 -24.531 1 97.56 165 VAL B N 1
ATOM 4898 C CA . VAL B 1 165 ? -3.705 -15.852 -24.031 1 97.56 165 VAL B CA 1
ATOM 4899 C C . VAL B 1 165 ? -3.961 -14.891 -25.188 1 97.56 165 VAL B C 1
ATOM 4901 O O . VAL B 1 165 ? -4.898 -14.086 -25.141 1 97.56 165 VAL B O 1
ATOM 4904 N N . ALA B 1 166 ? -3.164 -14.953 -26.188 1 97.75 166 ALA B N 1
ATOM 4905 C CA . ALA B 1 166 ? -3.352 -14.102 -27.359 1 97.75 166 ALA B CA 1
ATOM 4906 C C . ALA B 1 166 ? -4.73 -14.32 -27.984 1 97.75 166 ALA B C 1
ATOM 4908 O O . ALA B 1 166 ? -5.445 -13.352 -28.266 1 97.75 166 ALA B O 1
ATOM 4909 N N . SER B 1 167 ? -5.074 -15.547 -28.188 1 96.94 167 SER B N 1
ATOM 4910 C CA . SER B 1 167 ? -6.383 -15.875 -28.734 1 96.94 167 SER B CA 1
ATOM 4911 C C . SER B 1 167 ? -7.508 -15.438 -27.797 1 96.94 167 SER B C 1
ATOM 4913 O O . SER B 1 167 ? -8.555 -14.984 -28.266 1 96.94 167 SER B O 1
ATOM 4915 N N . THR B 1 168 ? -7.289 -15.617 -26.531 1 96.88 168 THR B N 1
ATOM 4916 C CA . THR B 1 168 ? -8.273 -15.203 -25.531 1 96.88 168 THR B CA 1
ATOM 4917 C C . THR B 1 168 ? -8.516 -13.703 -25.594 1 96.88 168 THR B C 1
ATOM 4919 O O . THR B 1 168 ? -9.664 -13.258 -25.641 1 96.88 168 THR B O 1
ATOM 4922 N N . ILE B 1 169 ? -7.445 -12.914 -25.641 1 97.56 169 ILE B N 1
ATOM 4923 C CA . ILE B 1 169 ? -7.539 -11.461 -25.688 1 97.56 169 ILE B CA 1
ATOM 4924 C C . ILE B 1 169 ? -8.227 -11.031 -26.984 1 97.56 169 ILE B C 1
ATOM 4926 O O . ILE B 1 169 ? -9.086 -10.141 -26.969 1 97.56 169 ILE B O 1
ATOM 4930 N N . LYS B 1 170 ? -7.84 -11.633 -28.078 1 96.94 170 LYS B N 1
ATOM 4931 C CA . LYS B 1 170 ? -8.453 -11.336 -29.359 1 96.94 170 LYS B CA 1
ATOM 4932 C C . LYS B 1 170 ? -9.961 -11.57 -29.328 1 96.94 170 LYS B C 1
ATOM 4934 O O . LYS B 1 170 ? -10.734 -10.75 -29.828 1 96.94 170 LYS B O 1
ATOM 4939 N N . TYR B 1 171 ? -10.352 -12.656 -28.797 1 96.56 171 TYR B N 1
ATOM 4940 C CA . TYR B 1 171 ? -11.773 -12.984 -28.688 1 96.56 171 TYR B CA 1
ATOM 4941 C C . TYR B 1 171 ? -12.5 -11.969 -27.812 1 96.56 171 TYR B C 1
ATOM 4943 O O . TYR B 1 171 ? -13.602 -11.523 -28.141 1 96.56 171 TYR B O 1
ATOM 4951 N N . MET B 1 172 ? -11.969 -11.648 -26.656 1 96.56 172 MET B N 1
ATOM 4952 C CA . MET B 1 172 ? -12.578 -10.664 -25.766 1 96.56 172 MET B CA 1
ATOM 4953 C C . MET B 1 172 ? -12.75 -9.32 -26.484 1 96.56 172 MET B C 1
ATOM 4955 O O . MET B 1 172 ? -13.781 -8.664 -26.328 1 96.56 172 MET B O 1
ATOM 4959 N N . LYS B 1 173 ? -11.742 -8.914 -27.219 1 95.88 173 LYS B N 1
ATOM 4960 C CA . LYS B 1 173 ? -11.82 -7.668 -27.984 1 95.88 173 LYS B CA 1
ATOM 4961 C C . LYS B 1 173 ? -12.961 -7.715 -29 1 95.88 173 LYS B C 1
ATOM 4963 O O . LYS B 1 173 ? -13.672 -6.723 -29.188 1 95.88 173 LYS B O 1
ATOM 4968 N N . ALA B 1 174 ? -13.07 -8.82 -29.641 1 95.5 174 ALA B N 1
ATOM 4969 C CA . ALA B 1 174 ? -14.156 -8.992 -30.609 1 95.5 174 ALA B CA 1
ATOM 4970 C C . ALA B 1 174 ? -15.516 -8.828 -29.922 1 95.5 174 ALA B C 1
ATOM 4972 O O . ALA B 1 174 ? -16.469 -8.328 -30.531 1 95.5 174 ALA B O 1
ATOM 4973 N N . CYS B 1 175 ? -15.656 -9.227 -28.719 1 95.75 175 CYS B N 1
ATOM 4974 C CA . CYS B 1 175 ? -16.891 -9.133 -27.938 1 95.75 175 CYS B CA 1
ATOM 4975 C C . CYS B 1 175 ? -16.984 -7.773 -27.25 1 95.75 175 CYS B C 1
ATOM 4977 O O . CYS B 1 175 ? -17.953 -7.512 -26.531 1 95.75 175 CYS B O 1
ATOM 4979 N N . GLN B 1 176 ? -15.984 -6.918 -27.359 1 95.69 176 GLN B N 1
ATOM 4980 C CA . GLN B 1 176 ? -15.93 -5.586 -26.766 1 95.69 176 GLN B CA 1
ATOM 4981 C C . GLN B 1 176 ? -15.898 -5.664 -25.234 1 95.69 176 GLN B C 1
ATOM 4983 O O . GLN B 1 176 ? -16.562 -4.875 -24.562 1 95.69 176 GLN B O 1
ATOM 4988 N N . ILE B 1 177 ? -15.234 -6.637 -24.719 1 97 177 ILE B N 1
ATOM 4989 C CA . ILE B 1 177 ? -15.055 -6.812 -23.281 1 97 177 ILE B CA 1
ATOM 4990 C C . ILE B 1 177 ? -13.609 -6.5 -22.906 1 97 177 ILE B C 1
ATOM 4992 O O . ILE B 1 177 ? -12.68 -7.152 -23.375 1 97 177 ILE B O 1
ATOM 4996 N N . PRO B 1 178 ? -13.375 -5.512 -22.031 1 98.25 178 PRO B N 1
ATOM 4997 C CA . PRO B 1 178 ? -12.008 -5.191 -21.609 1 98.25 178 PRO B CA 1
ATOM 4998 C C . PRO B 1 178 ? -11.375 -6.301 -20.781 1 98.25 178 PRO B C 1
ATOM 5000 O O . PRO B 1 178 ? -12.078 -7.043 -20.078 1 98.25 178 PRO B O 1
ATOM 5003 N N . THR B 1 179 ? -10.023 -6.352 -20.828 1 98.62 179 THR B N 1
ATOM 5004 C CA . THR B 1 179 ? -9.297 -7.402 -20.125 1 98.62 179 THR B CA 1
ATOM 5005 C C . THR B 1 179 ? -8.273 -6.801 -19.172 1 98.62 179 THR B C 1
ATOM 5007 O O . THR B 1 179 ? -7.59 -5.836 -19.516 1 98.62 179 THR B O 1
ATOM 5010 N N . LEU B 1 180 ? -8.219 -7.293 -17.953 1 98.81 180 LEU B N 1
ATOM 5011 C CA . LEU B 1 180 ? -7.145 -7.098 -17 1 98.81 180 LEU B CA 1
ATOM 5012 C C . LEU B 1 180 ? -6.273 -8.352 -16.891 1 98.81 180 LEU B C 1
ATOM 5014 O O . LEU B 1 180 ? -6.758 -9.414 -16.516 1 98.81 180 LEU B O 1
ATOM 5018 N N . ILE B 1 181 ? -5.043 -8.195 -17.25 1 98.88 181 ILE B N 1
ATOM 5019 C CA . ILE B 1 181 ? -4.129 -9.328 -17.172 1 98.88 181 ILE B CA 1
ATOM 5020 C C . ILE B 1 181 ? -3.18 -9.156 -15.992 1 98.88 181 ILE B C 1
ATOM 5022 O O . ILE B 1 181 ? -2.432 -8.172 -15.93 1 98.88 181 ILE B O 1
ATOM 5026 N N . ASP B 1 182 ? -3.244 -10.086 -15.117 1 98.25 182 ASP B N 1
ATOM 5027 C CA . ASP B 1 182 ? -2.293 -10.156 -14.008 1 98.25 182 ASP B CA 1
ATOM 5028 C C . ASP B 1 182 ? -1.001 -10.852 -14.438 1 98.25 182 ASP B C 1
ATOM 5030 O O . ASP B 1 182 ? -0.9 -12.078 -14.375 1 98.25 182 ASP B O 1
ATOM 5034 N N . GLU B 1 183 ? -0.03 -10.07 -14.805 1 98.56 183 GLU B N 1
ATOM 5035 C CA . GLU B 1 183 ? 1.307 -10.547 -15.141 1 98.56 183 GLU B CA 1
ATOM 5036 C C . GLU B 1 183 ? 2.281 -10.328 -13.984 1 98.56 183 GLU B C 1
ATOM 5038 O O . GLU B 1 183 ? 3.443 -9.977 -14.203 1 98.56 183 GLU B O 1
ATOM 5043 N N . ALA B 1 184 ? 1.771 -10.461 -12.773 1 97.12 184 ALA B N 1
ATOM 5044 C CA . ALA B 1 184 ? 2.623 -10.242 -11.609 1 97.12 184 ALA B CA 1
ATOM 5045 C C . ALA B 1 184 ? 3.922 -11.039 -11.727 1 97.12 184 ALA B C 1
ATOM 5047 O O . ALA B 1 184 ? 4.98 -10.57 -11.297 1 97.12 184 ALA B O 1
ATOM 5048 N N . HIS B 1 185 ? 3.904 -12.188 -12.312 1 97.19 185 HIS B N 1
ATOM 5049 C CA . HIS B 1 185 ? 5.074 -13.055 -12.445 1 97.19 185 HIS B CA 1
ATOM 5050 C C . HIS B 1 185 ? 5.672 -12.969 -13.844 1 97.19 185 HIS B C 1
ATOM 5052 O O . HIS B 1 185 ? 6.527 -13.781 -14.211 1 97.19 185 HIS B O 1
ATOM 5058 N N . GLY B 1 186 ? 5.277 -12.055 -14.664 1 98.44 186 GLY B N 1
ATOM 5059 C CA . GLY B 1 186 ? 5.75 -11.953 -16.031 1 98.44 186 GLY B CA 1
ATOM 5060 C C . GLY B 1 186 ? 6.379 -10.602 -16.344 1 98.44 186 GLY B C 1
ATOM 5061 O O . GLY B 1 186 ? 6.383 -10.164 -17.5 1 98.44 186 GLY B O 1
ATOM 5062 N N . ALA B 1 187 ? 6.898 -9.93 -15.391 1 98.62 187 ALA B N 1
ATOM 5063 C CA . ALA B 1 187 ? 7.473 -8.609 -15.609 1 98.62 187 ALA B CA 1
ATOM 5064 C C . ALA B 1 187 ? 8.664 -8.68 -16.562 1 98.62 187 ALA B C 1
ATOM 5066 O O . ALA B 1 187 ? 8.953 -7.715 -17.281 1 98.62 187 ALA B O 1
ATOM 5067 N N . HIS B 1 188 ? 9.352 -9.766 -16.578 1 98.75 188 HIS B N 1
ATOM 5068 C CA . HIS B 1 188 ? 10.539 -9.945 -17.406 1 98.75 188 HIS B CA 1
ATOM 5069 C C . HIS B 1 188 ? 10.164 -10.383 -18.812 1 98.75 188 HIS B C 1
ATOM 5071 O O . HIS B 1 188 ? 11.039 -10.516 -19.688 1 98.75 188 HIS B O 1
ATOM 5077 N N . PHE B 1 189 ? 8.93 -10.648 -19.141 1 98.69 189 PHE B N 1
ATOM 5078 C CA . PHE B 1 189 ? 8.492 -11.117 -20.453 1 98.69 189 PHE B CA 1
ATOM 5079 C C . PHE B 1 189 ? 8.906 -10.141 -21.547 1 98.69 189 PHE B C 1
ATOM 5081 O O . PHE B 1 189 ? 9.164 -8.969 -21.266 1 98.69 189 PHE B O 1
ATOM 5088 N N . ASN B 1 190 ? 9.016 -10.57 -22.828 1 97.75 190 ASN B N 1
ATOM 5089 C CA . ASN B 1 190 ? 9.5 -9.898 -24.031 1 97.75 190 ASN B CA 1
ATOM 5090 C C . ASN B 1 190 ? 11.023 -9.898 -24.109 1 97.75 190 ASN B C 1
ATOM 5092 O O . ASN B 1 190 ? 11.594 -9.586 -25.141 1 97.75 190 ASN B O 1
ATOM 5096 N N . LEU B 1 191 ? 11.805 -10.195 -22.953 1 98.19 191 LEU B N 1
ATOM 5097 C CA . LEU B 1 191 ? 13.234 -10.43 -23.078 1 98.19 191 LEU B CA 1
ATOM 5098 C C . LEU B 1 191 ? 13.516 -11.586 -24.031 1 98.19 191 LEU B C 1
ATOM 5100 O O . LEU B 1 191 ? 12.688 -12.492 -24.172 1 98.19 191 LEU B O 1
ATOM 5104 N N . MET B 1 192 ? 14.656 -11.555 -24.656 1 97.5 192 MET B N 1
ATOM 5105 C CA . MET B 1 192 ? 15 -12.594 -25.625 1 97.5 192 MET B CA 1
ATOM 5106 C C . MET B 1 192 ? 15.008 -13.969 -24.969 1 97.5 192 MET B C 1
ATOM 5108 O O . MET B 1 192 ? 15.656 -14.164 -23.938 1 97.5 192 MET B O 1
ATOM 5112 N N . GLY B 1 193 ? 14.266 -14.836 -25.531 1 97.75 193 GLY B N 1
ATOM 5113 C CA . GLY B 1 193 ? 14.227 -16.203 -25.031 1 97.75 193 GLY B CA 1
ATOM 5114 C C . GLY B 1 193 ? 13.102 -16.438 -24.047 1 97.75 193 GLY B C 1
ATOM 5115 O O . GLY B 1 193 ? 12.867 -17.578 -23.625 1 97.75 193 GLY B O 1
ATOM 5116 N N . PHE B 1 194 ? 12.398 -15.438 -23.656 1 98.5 194 PHE B N 1
ATOM 5117 C CA . PHE B 1 194 ? 11.273 -15.539 -22.734 1 98.5 194 PHE B CA 1
ATOM 5118 C C . PHE B 1 194 ? 9.953 -15.344 -23.484 1 98.5 194 PHE B C 1
ATOM 5120 O O . PHE B 1 194 ? 9.938 -14.914 -24.625 1 98.5 194 PHE B O 1
ATOM 5127 N N . PRO B 1 195 ? 8.812 -15.688 -22.875 1 98.44 195 PRO B N 1
ATOM 5128 C CA . PRO B 1 195 ? 7.523 -15.5 -23.531 1 98.44 195 PRO B CA 1
ATOM 5129 C C . PRO B 1 195 ? 7.223 -14.031 -23.828 1 98.44 195 PRO B C 1
ATOM 5131 O O . PRO B 1 195 ? 7.887 -13.141 -23.297 1 98.44 195 PRO B O 1
ATOM 5134 N N . ASN B 1 196 ? 6.25 -13.859 -24.703 1 98.19 196 ASN B N 1
ATOM 5135 C CA . ASN B 1 196 ? 5.777 -12.516 -25.016 1 98.19 196 ASN B CA 1
ATOM 5136 C C . ASN B 1 196 ? 4.816 -12.008 -23.938 1 98.19 196 ASN B C 1
ATOM 5138 O O . ASN B 1 196 ? 4.004 -12.766 -23.406 1 98.19 196 ASN B O 1
ATOM 5142 N N . SER B 1 197 ? 4.945 -10.75 -23.625 1 98.56 197 SER B N 1
ATOM 5143 C CA . SER B 1 197 ? 3.98 -10.094 -22.75 1 98.56 197 SER B CA 1
ATOM 5144 C C . SER B 1 197 ? 2.66 -9.844 -23.469 1 98.56 197 SER B C 1
ATOM 5146 O O . SER B 1 197 ? 2.631 -9.688 -24.688 1 98.56 197 SER B O 1
ATOM 5148 N N . THR B 1 198 ? 1.632 -9.75 -22.719 1 98.75 198 THR B N 1
ATOM 5149 C CA . THR B 1 198 ? 0.317 -9.469 -23.281 1 98.75 198 THR B CA 1
ATOM 5150 C C . THR B 1 198 ? 0.228 -8.008 -23.734 1 98.75 198 THR B C 1
ATOM 5152 O O . THR B 1 198 ? -0.7 -7.637 -24.453 1 98.75 198 THR B O 1
ATOM 5155 N N . LEU B 1 199 ? 1.191 -7.199 -23.328 1 98.56 199 LEU B N 1
ATOM 5156 C CA . LEU B 1 199 ? 1.314 -5.848 -23.875 1 98.56 199 LEU B CA 1
ATOM 5157 C C . LEU B 1 199 ? 1.373 -5.875 -25.406 1 98.56 199 LEU B C 1
ATOM 5159 O O . LEU B 1 199 ? 0.917 -4.941 -26.062 1 98.56 199 LEU B O 1
ATOM 5163 N N . ASN B 1 200 ? 1.894 -6.938 -25.953 1 98.31 200 ASN B N 1
ATOM 5164 C CA . ASN B 1 200 ? 2.023 -7.094 -27.391 1 98.31 200 ASN B CA 1
ATOM 5165 C C . ASN B 1 200 ? 0.758 -7.684 -28 1 98.31 200 ASN B C 1
ATOM 5167 O O . ASN B 1 200 ? 0.701 -7.914 -29.219 1 98.31 200 ASN B O 1
ATOM 5171 N N . MET B 1 201 ? -0.226 -7.914 -27.234 1 98.19 201 MET B N 1
ATOM 5172 C CA . MET B 1 201 ? -1.394 -8.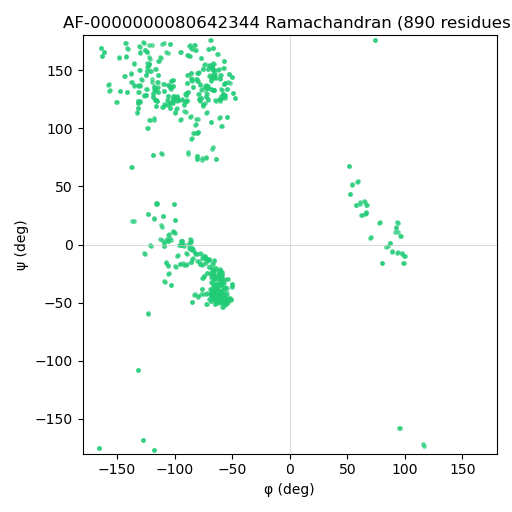664 -27.688 1 98.19 201 MET B CA 1
ATOM 5173 C C . MET B 1 201 ? -2.662 -7.828 -27.547 1 98.19 201 MET B C 1
ATOM 5175 O O . MET B 1 201 ? -3.762 -8.312 -27.812 1 98.19 201 MET B O 1
ATOM 5179 N N . GLY B 1 202 ? -2.529 -6.621 -27.047 1 97.75 202 GLY B N 1
ATOM 5180 C CA . GLY B 1 202 ? -3.639 -5.684 -27.031 1 97.75 202 GLY B CA 1
ATOM 5181 C C . GLY B 1 202 ? -4.445 -5.734 -25.75 1 97.75 202 GLY B C 1
ATOM 5182 O O . GLY B 1 202 ? -5.582 -5.262 -25.703 1 97.75 202 GLY B O 1
ATOM 5183 N N . ALA B 1 203 ? -3.955 -6.344 -24.719 1 98.56 203 ALA B N 1
ATOM 5184 C CA . ALA B 1 203 ? -4.637 -6.301 -23.422 1 98.56 203 ALA B CA 1
ATOM 5185 C C . ALA B 1 203 ? -4.934 -4.863 -23 1 98.56 203 ALA B C 1
ATOM 5187 O O . ALA B 1 203 ? -4.172 -3.947 -23.328 1 98.56 203 ALA B O 1
ATOM 5188 N N . ASP B 1 204 ? -6.051 -4.582 -22.281 1 98.81 204 ASP B N 1
ATOM 5189 C CA . ASP B 1 204 ? -6.422 -3.225 -21.906 1 98.81 204 ASP B CA 1
ATOM 5190 C C . ASP B 1 204 ? -5.621 -2.756 -20.688 1 98.81 204 ASP B C 1
ATOM 5192 O O . ASP B 1 204 ? -5.172 -1.608 -20.641 1 98.81 204 ASP B O 1
ATOM 5196 N N . TYR B 1 205 ? -5.5 -3.605 -19.703 1 98.88 205 TYR B N 1
ATOM 5197 C CA . TYR B 1 205 ? -4.754 -3.334 -18.469 1 98.88 205 TYR B CA 1
ATOM 5198 C C . TYR B 1 205 ? -3.814 -4.484 -18.141 1 98.88 205 TYR B C 1
ATOM 5200 O O . TYR B 1 205 ? -4.215 -5.652 -18.172 1 98.88 205 TYR B O 1
ATOM 5208 N N . VAL B 1 206 ? -2.553 -4.172 -17.844 1 98.88 206 VAL B N 1
ATOM 5209 C CA . VAL B 1 206 ? -1.575 -5.191 -17.469 1 98.88 206 VAL B CA 1
ATOM 5210 C C . VAL B 1 206 ? -0.829 -4.762 -16.203 1 98.88 206 VAL B C 1
ATOM 5212 O O . VAL B 1 206 ? -0.248 -3.674 -16.156 1 98.88 206 VAL B O 1
ATOM 5215 N N . VAL B 1 207 ? -0.906 -5.559 -15.203 1 98.69 2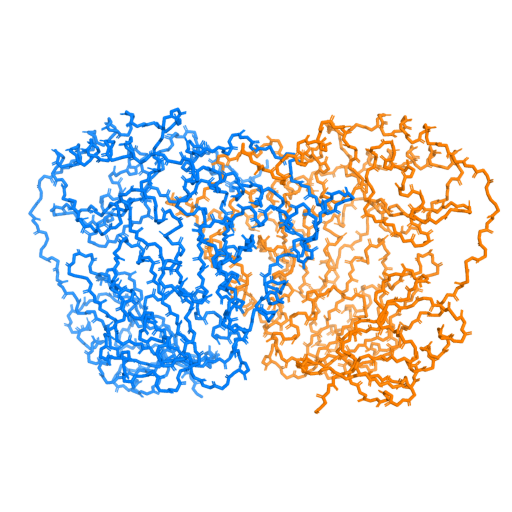07 VAL B N 1
ATOM 5216 C CA . VAL B 1 207 ? -0.135 -5.281 -13.992 1 98.69 207 VAL B CA 1
ATOM 5217 C C . VAL B 1 207 ? 1.071 -6.215 -13.922 1 98.69 207 VAL B C 1
ATOM 5219 O O . VAL B 1 207 ? 0.954 -7.41 -14.203 1 98.69 207 VAL B O 1
ATOM 5222 N N . GLN B 1 208 ? 2.229 -5.68 -13.578 1 98.75 208 GLN B N 1
ATOM 5223 C CA . GLN B 1 208 ? 3.473 -6.434 -13.469 1 98.75 208 GLN B CA 1
ATOM 5224 C C . GLN B 1 208 ? 4.172 -6.156 -12.148 1 98.75 208 GLN B C 1
ATOM 5226 O O . GLN B 1 208 ? 4.438 -5 -11.805 1 98.75 208 GLN B O 1
ATOM 5231 N N . SER B 1 209 ? 4.422 -7.207 -11.391 1 97.81 209 SER B N 1
ATOM 5232 C CA . SER B 1 209 ? 5.23 -7.055 -10.188 1 97.81 209 SER B CA 1
ATOM 5233 C C . SER B 1 209 ? 6.719 -7.023 -10.516 1 97.81 209 SER B C 1
ATOM 5235 O O . SER B 1 209 ? 7.371 -8.07 -10.562 1 97.81 209 SER B O 1
ATOM 5237 N N . TYR B 1 210 ? 7.297 -5.863 -10.641 1 98.38 210 TYR B N 1
ATOM 5238 C CA . TYR B 1 210 ? 8.711 -5.734 -10.961 1 98.38 210 TYR B CA 1
ATOM 5239 C C . TYR B 1 210 ? 9.57 -6.395 -9.891 1 98.38 210 TYR B C 1
ATOM 5241 O O . TYR B 1 210 ? 10.594 -7.012 -10.203 1 98.38 210 TYR B O 1
ATOM 5249 N N . HIS B 1 211 ? 9.156 -6.332 -8.641 1 97.06 211 HIS B N 1
ATOM 5250 C CA . HIS B 1 211 ? 9.969 -6.832 -7.535 1 97.06 211 HIS B CA 1
ATOM 5251 C C . HIS B 1 211 ? 10.055 -8.352 -7.559 1 97.06 211 HIS B C 1
ATOM 5253 O O . HIS B 1 211 ? 10.922 -8.945 -6.906 1 97.06 211 HIS B O 1
ATOM 5259 N N . LYS B 1 212 ? 9.148 -9.016 -8.25 1 96.44 212 LYS B N 1
ATOM 5260 C CA . LYS B 1 212 ? 9.141 -10.477 -8.234 1 96.44 212 LYS B CA 1
ATOM 5261 C C . LYS B 1 212 ? 10.141 -11.039 -9.234 1 96.44 212 LYS B C 1
ATOM 5263 O O . LYS B 1 212 ? 10.898 -11.953 -8.914 1 96.44 212 LYS B O 1
ATOM 5268 N N . THR B 1 213 ? 10.164 -10.422 -10.469 1 98.12 213 THR B N 1
ATOM 5269 C CA . THR B 1 213 ? 10.969 -11.07 -11.5 1 98.12 213 THR B CA 1
ATOM 5270 C C . THR B 1 213 ? 11.977 -10.094 -12.094 1 98.12 213 THR B C 1
ATOM 5272 O O . THR B 1 213 ? 12.82 -10.477 -12.906 1 98.12 213 THR B O 1
ATOM 5275 N N . LEU B 1 214 ? 11.922 -8.852 -11.781 1 98.5 214 LEU B N 1
ATOM 5276 C CA . LEU B 1 214 ? 12.953 -7.852 -12.047 1 98.5 214 LEU B CA 1
ATOM 5277 C C . LEU B 1 214 ? 13.562 -7.344 -10.742 1 98.5 214 LEU B C 1
ATOM 5279 O O . LEU B 1 214 ? 12.977 -7.508 -9.672 1 98.5 214 LEU B O 1
ATOM 5283 N N . PRO B 1 215 ? 14.805 -6.789 -10.844 1 98.06 215 PRO B N 1
ATOM 5284 C CA . PRO B 1 215 ? 15.516 -6.41 -9.617 1 98.06 215 PRO B CA 1
ATOM 5285 C C . PRO B 1 215 ? 15.055 -5.062 -9.07 1 98.06 215 PRO B C 1
ATOM 5287 O O . PRO B 1 215 ? 15.805 -4.082 -9.117 1 98.06 215 PRO B O 1
ATOM 5290 N N . SER B 1 216 ? 13.953 -5 -8.469 1 97.81 216 SER B N 1
ATOM 5291 C CA . SER B 1 216 ? 13.391 -3.857 -7.754 1 97.81 216 SER B CA 1
ATOM 5292 C C . SER B 1 216 ? 13.055 -4.219 -6.312 1 97.81 216 SER B C 1
ATOM 5294 O O . SER B 1 216 ? 13.078 -5.395 -5.938 1 97.81 216 SER B O 1
ATOM 5296 N N . LEU B 1 217 ? 12.812 -3.232 -5.473 1 97.12 217 LEU B N 1
ATOM 5297 C CA . LEU B 1 217 ? 12.492 -3.482 -4.074 1 97.12 217 LEU B CA 1
ATOM 5298 C C . LEU B 1 217 ? 11.109 -4.094 -3.934 1 97.12 217 LEU B C 1
ATOM 5300 O O . LEU B 1 217 ? 10.219 -3.824 -4.746 1 97.12 217 LEU B O 1
ATOM 5304 N N . THR B 1 218 ? 10.922 -4.879 -2.906 1 95.38 218 THR B N 1
ATOM 5305 C CA . THR B 1 218 ? 9.664 -5.555 -2.629 1 95.38 218 THR B CA 1
ATOM 5306 C C . THR B 1 218 ? 8.523 -4.547 -2.51 1 95.38 218 THR B C 1
ATOM 5308 O O . THR B 1 218 ? 8.688 -3.479 -1.918 1 95.38 218 THR B O 1
ATOM 5311 N N . MET B 1 219 ? 7.332 -4.852 -3.086 1 94.81 219 MET B N 1
ATOM 5312 C CA . MET B 1 219 ? 6.086 -4.086 -3.113 1 94.81 219 MET B CA 1
ATOM 5313 C C . MET B 1 219 ? 6.055 -3.145 -4.309 1 94.81 219 MET B C 1
ATOM 5315 O O . MET B 1 219 ? 5.039 -2.49 -4.562 1 94.81 219 MET B O 1
ATOM 5319 N N . SER B 1 220 ? 7.121 -3.043 -5.062 1 96.88 220 SER B N 1
ATOM 5320 C CA . SER B 1 220 ? 7.164 -2.133 -6.203 1 96.88 220 SER B CA 1
ATOM 5321 C C . SER B 1 220 ? 6.664 -2.814 -7.473 1 96.88 220 SER B C 1
ATOM 5323 O O . SER B 1 220 ? 7.137 -3.896 -7.832 1 96.88 220 SER B O 1
ATOM 5325 N N . SER B 1 221 ? 5.695 -2.242 -8.078 1 98 221 SER B N 1
ATOM 5326 C CA . SER B 1 221 ? 5.051 -2.791 -9.266 1 98 221 SER B CA 1
ATOM 5327 C C . SER B 1 221 ? 4.68 -1.688 -10.25 1 98 221 SER B C 1
ATOM 5329 O O . SER B 1 221 ? 4.953 -0.512 -10.008 1 98 221 SER B O 1
ATOM 5331 N N . ILE B 1 222 ? 4.203 -2.07 -11.453 1 98.44 222 ILE B N 1
ATOM 5332 C CA . ILE B 1 222 ? 3.76 -1.145 -12.484 1 98.44 222 ILE B CA 1
ATOM 5333 C C . ILE B 1 222 ? 2.436 -1.627 -13.078 1 98.44 222 ILE B C 1
ATOM 5335 O O . ILE B 1 222 ? 2.236 -2.828 -13.273 1 98.44 222 ILE B O 1
ATOM 5339 N N . ILE B 1 223 ? 1.554 -0.736 -13.266 1 98.62 223 ILE B N 1
ATOM 5340 C CA . ILE B 1 223 ? 0.405 -1.022 -14.117 1 98.62 223 ILE B CA 1
ATOM 5341 C C . ILE B 1 223 ? 0.564 -0.308 -15.453 1 98.62 223 ILE B C 1
ATOM 5343 O O . ILE B 1 223 ? 0.909 0.875 -15.5 1 98.62 223 ILE B O 1
ATOM 5347 N N . PHE B 1 224 ? 0.444 -1.025 -16.5 1 98.75 224 PHE B N 1
ATOM 5348 C CA . PHE B 1 224 ? 0.377 -0.501 -17.859 1 98.75 224 PHE B CA 1
ATOM 5349 C C . PHE B 1 224 ? -1.07 -0.387 -18.328 1 98.75 224 PHE B C 1
ATOM 5351 O O . PHE B 1 224 ? -1.807 -1.375 -18.328 1 98.75 224 PHE B O 1
ATOM 5358 N N . ILE B 1 225 ? -1.489 0.787 -18.75 1 98.56 225 ILE B N 1
ATOM 5359 C CA . ILE B 1 225 ? -2.85 1.034 -19.219 1 98.56 225 ILE B CA 1
ATOM 5360 C C . ILE B 1 225 ? -2.828 1.414 -20.688 1 98.56 225 ILE B C 1
ATOM 5362 O O . ILE B 1 225 ? -2.176 2.387 -21.078 1 98.56 225 ILE B O 1
ATOM 5366 N N . HIS B 1 226 ? -3.49 0.622 -21.5 1 98.56 226 HIS B N 1
ATOM 5367 C CA . HIS B 1 226 ? -3.58 0.936 -22.922 1 98.56 226 HIS B CA 1
ATOM 5368 C C . HIS B 1 226 ? -4.168 2.326 -23.141 1 98.56 226 HIS B C 1
ATOM 5370 O O . HIS B 1 226 ? -5.113 2.721 -22.453 1 98.56 226 HIS B O 1
ATOM 5376 N N . LYS B 1 227 ? -3.652 3.057 -24.047 1 97.25 227 LYS B N 1
ATOM 5377 C CA . LYS B 1 227 ? -4.047 4.441 -24.281 1 97.25 227 LYS B CA 1
ATOM 5378 C C . LYS B 1 227 ? -5.516 4.527 -24.688 1 97.25 227 LYS B C 1
ATOM 5380 O O . LYS B 1 227 ? -6.176 5.543 -24.453 1 97.25 227 LYS B O 1
ATOM 5385 N N . LYS B 1 228 ? -6.113 3.471 -25.219 1 97.19 228 LYS B N 1
ATOM 5386 C CA . LYS B 1 228 ? -7.504 3.455 -25.672 1 97.19 228 LYS B CA 1
ATOM 5387 C C . LYS B 1 228 ? -8.383 2.678 -24.688 1 97.19 228 LYS B C 1
ATOM 5389 O O . LYS B 1 228 ? -9.562 2.439 -24.969 1 97.19 228 LYS B O 1
ATOM 5394 N N . ALA B 1 229 ? -7.867 2.221 -23.625 1 97.94 229 ALA B N 1
ATOM 5395 C CA . ALA B 1 229 ? -8.648 1.438 -22.672 1 97.94 229 ALA B CA 1
ATOM 5396 C C . ALA B 1 229 ? -9.742 2.283 -22.031 1 97.94 229 ALA B C 1
ATOM 5398 O O . ALA B 1 229 ? -9.547 3.473 -21.781 1 97.94 229 ALA B O 1
ATOM 5399 N N . PRO B 1 230 ? -10.891 1.679 -21.766 1 97.38 230 PRO B N 1
ATOM 5400 C CA . PRO B 1 230 ? -11.961 2.434 -21.109 1 97.38 230 PRO B CA 1
ATOM 5401 C C . PRO B 1 230 ? -11.641 2.75 -19.641 1 97.38 230 PRO B C 1
ATOM 5403 O O . PRO B 1 230 ? -10.844 2.047 -19.016 1 97.38 230 PRO B O 1
ATOM 5406 N N . LEU B 1 231 ? -12.203 3.811 -19.078 1 96 231 LEU B N 1
ATOM 5407 C CA . LEU B 1 231 ? -12.25 4.18 -17.656 1 96 231 LEU B CA 1
ATOM 5408 C C . LEU B 1 231 ? -10.859 4.508 -17.141 1 96 231 LEU B C 1
ATOM 5410 O O . LEU B 1 231 ? -10.562 4.285 -15.961 1 96 231 LEU B O 1
ATOM 5414 N N . ARG B 1 232 ? -9.938 4.961 -17.969 1 95.88 232 ARG B N 1
ATOM 5415 C CA . ARG B 1 232 ? -8.57 5.297 -17.578 1 95.88 232 ARG B CA 1
ATOM 5416 C C . ARG B 1 232 ? -8.555 6.277 -16.406 1 95.88 232 ARG B C 1
ATOM 5418 O O . ARG B 1 232 ? -7.848 6.066 -15.43 1 95.88 232 ARG B O 1
ATOM 5425 N N . GLU B 1 233 ? -9.344 7.316 -16.5 1 90.44 233 GLU B N 1
ATOM 5426 C CA . GLU B 1 233 ? -9.367 8.352 -15.469 1 90.44 233 GLU B CA 1
ATOM 5427 C C . GLU B 1 233 ? -9.844 7.785 -14.133 1 90.44 233 GLU B C 1
ATOM 5429 O O . GLU B 1 233 ? -9.328 8.148 -13.078 1 90.44 233 GLU B O 1
ATOM 5434 N N . ASP B 1 234 ? -10.828 6.898 -14.188 1 92 234 ASP B N 1
ATOM 5435 C CA . ASP B 1 234 ? -11.328 6.254 -12.977 1 92 234 ASP B CA 1
ATOM 5436 C C . ASP B 1 234 ? -10.242 5.406 -12.32 1 92 234 ASP B C 1
ATOM 5438 O O . ASP B 1 234 ? -10.094 5.414 -11.094 1 92 234 ASP B O 1
ATOM 5442 N N . ILE B 1 235 ? -9.547 4.73 -13.141 1 96.06 235 ILE B N 1
ATOM 5443 C CA . ILE B 1 235 ? -8.484 3.867 -12.625 1 96.06 235 ILE B CA 1
ATOM 5444 C C . ILE B 1 235 ? -7.418 4.711 -11.938 1 96.06 235 ILE B C 1
ATOM 5446 O O . ILE B 1 235 ? -6.977 4.379 -10.836 1 96.06 235 ILE B O 1
ATOM 5450 N N . LEU B 1 236 ? -6.98 5.766 -12.602 1 91.88 236 LEU B N 1
ATOM 5451 C CA . LEU B 1 236 ? -5.98 6.652 -12.023 1 91.88 236 LEU B CA 1
ATOM 5452 C C . LEU B 1 236 ? -6.473 7.23 -10.703 1 91.88 236 LEU B C 1
ATOM 5454 O O . LEU B 1 236 ? -5.707 7.344 -9.742 1 91.88 236 LEU B O 1
ATOM 5458 N N . LYS B 1 237 ? -7.715 7.555 -10.641 1 88.94 237 LYS B N 1
ATOM 5459 C CA . LYS B 1 237 ? -8.32 8.039 -9.406 1 88.94 237 LYS B CA 1
ATOM 5460 C C . LYS B 1 237 ? -8.242 6.988 -8.305 1 88.94 237 LYS B C 1
ATOM 5462 O O . LYS B 1 237 ? -7.801 7.281 -7.188 1 88.94 237 LYS B O 1
ATOM 5467 N N . TYR B 1 238 ? -8.602 5.766 -8.602 1 94.06 238 TYR B N 1
ATOM 5468 C CA . TYR B 1 238 ? -8.641 4.723 -7.582 1 94.06 238 TYR B CA 1
ATOM 5469 C C . TYR B 1 238 ? -7.234 4.305 -7.176 1 94.06 238 TYR B C 1
ATOM 5471 O O . TYR B 1 238 ? -7.027 3.799 -6.074 1 94.06 238 TYR B O 1
ATOM 5479 N N . LEU B 1 239 ? -6.266 4.496 -8.047 1 94.25 239 LEU B N 1
ATOM 5480 C CA . LEU B 1 239 ? -4.887 4.273 -7.637 1 94.25 239 LEU B CA 1
ATOM 5481 C C . LEU B 1 239 ? -4.512 5.188 -6.477 1 94.25 239 LEU B C 1
ATOM 5483 O O . LEU B 1 239 ? -3.725 4.805 -5.605 1 94.25 239 LEU B O 1
ATOM 5487 N N . THR B 1 240 ? -5.09 6.363 -6.406 1 90.06 240 THR B N 1
ATOM 5488 C CA . THR B 1 240 ? -4.82 7.281 -5.305 1 90.06 240 THR B CA 1
ATOM 5489 C C . THR B 1 240 ? -5.512 6.809 -4.027 1 90.06 240 THR B C 1
ATOM 5491 O O . THR B 1 240 ? -5.062 7.121 -2.922 1 90.06 240 THR B O 1
ATOM 5494 N N . TYR B 1 241 ? -6.602 6.074 -4.203 1 93.25 241 TYR B N 1
ATOM 5495 C CA . TYR B 1 241 ? -7.336 5.559 -3.051 1 93.25 241 TYR B CA 1
ATOM 5496 C C . TYR B 1 241 ? -6.57 4.43 -2.371 1 93.25 241 TYR B C 1
ATOM 5498 O O . TYR B 1 241 ? -6.5 4.375 -1.143 1 93.25 241 TYR B O 1
ATOM 5506 N N . PHE B 1 242 ? -6.012 3.568 -3.223 1 96.12 242 PHE B N 1
ATOM 5507 C CA . PHE B 1 242 ? -5.543 2.281 -2.723 1 96.12 242 PHE B CA 1
ATOM 5508 C C . PHE B 1 242 ? -4.055 2.334 -2.395 1 96.12 242 PHE B C 1
ATOM 5510 O O . PHE B 1 242 ? -3.477 1.339 -1.955 1 96.12 242 PHE B O 1
ATOM 5517 N N . GLN B 1 243 ? -3.424 3.455 -2.596 1 94.44 243 GLN B N 1
ATOM 5518 C CA . GLN B 1 243 ? -2.004 3.582 -2.289 1 94.44 243 GLN B CA 1
ATOM 5519 C C . GLN B 1 243 ? -1.753 4.734 -1.318 1 94.44 243 GLN B C 1
ATOM 5521 O O . GLN B 1 243 ? -2.529 5.691 -1.268 1 94.44 243 GLN B O 1
ATOM 5526 N N . SER B 1 244 ? -0.66 4.59 -0.549 1 90.31 244 SER B N 1
ATOM 5527 C CA . SER B 1 244 ? -0.273 5.609 0.421 1 90.31 244 SER B CA 1
ATOM 5528 C C . SER B 1 244 ? -0.243 6.992 -0.214 1 90.31 244 SER B C 1
ATOM 5530 O O . SER B 1 244 ? 0.184 7.148 -1.36 1 90.31 244 SER B O 1
ATOM 5532 N N . SER B 1 245 ? -0.639 7.992 0.58 1 84.56 245 SER B N 1
ATOM 5533 C CA . SER B 1 245 ? -0.554 9.375 0.135 1 84.56 245 SER B CA 1
ATOM 5534 C C . SER B 1 245 ? 0.883 9.891 0.182 1 84.56 245 SER B C 1
ATOM 5536 O O . SER B 1 245 ? 1.189 10.945 -0.366 1 84.56 245 SER B O 1
ATOM 5538 N N . SER B 1 246 ? 1.719 9.125 0.806 1 85.38 246 SER B N 1
ATOM 5539 C CA . SER B 1 246 ? 3.15 9.406 0.853 1 85.38 246 SER B CA 1
ATOM 5540 C C . SER B 1 246 ? 3.957 8.281 0.208 1 85.38 246 SER B C 1
ATOM 5542 O O . SER B 1 246 ? 4.66 7.543 0.898 1 85.38 246 SER B O 1
ATOM 5544 N N . PRO B 1 247 ? 3.943 8.289 -1.022 1 88.56 247 PRO B N 1
ATOM 5545 C CA . PRO B 1 247 ? 4.633 7.18 -1.682 1 88.56 247 PRO B CA 1
ATOM 5546 C C . PRO B 1 247 ? 6.145 7.203 -1.455 1 88.56 247 PRO B C 1
ATOM 5548 O O . PRO B 1 247 ? 6.75 8.273 -1.432 1 88.56 247 PRO B O 1
ATOM 5551 N N . SER B 1 248 ? 6.746 6.09 -1.356 1 91.44 248 SER B N 1
ATOM 5552 C CA . SER B 1 248 ? 8.172 5.926 -1.098 1 91.44 248 SER B CA 1
ATOM 5553 C C . SER B 1 248 ? 9 6.227 -2.344 1 91.44 248 SER B C 1
ATOM 5555 O O . SER B 1 248 ? 8.867 5.543 -3.361 1 91.44 248 SER B O 1
ATOM 5557 N N . TYR B 1 249 ? 9.844 7.168 -2.285 1 90.94 249 TYR B N 1
ATOM 5558 C CA . TYR B 1 249 ? 10.742 7.48 -3.393 1 90.94 249 TYR B CA 1
ATOM 5559 C C . TYR B 1 249 ? 11.758 6.367 -3.604 1 90.94 249 TYR B C 1
ATOM 5561 O O . TYR B 1 249 ? 12.227 6.148 -4.727 1 90.94 249 TYR B O 1
ATOM 5569 N N . LEU B 1 250 ? 12.094 5.668 -2.543 1 93.31 250 LEU B N 1
ATOM 5570 C CA . LEU B 1 250 ? 12.977 4.512 -2.658 1 93.31 250 LEU B CA 1
ATOM 5571 C C . LEU B 1 250 ? 12.375 3.453 -3.574 1 93.31 250 LEU B C 1
ATOM 5573 O O . LEU B 1 250 ? 13.055 2.918 -4.449 1 93.31 250 LEU B O 1
ATOM 5577 N N . LEU B 1 251 ? 11.133 3.17 -3.322 1 94.31 251 LEU B N 1
ATOM 5578 C CA . LEU B 1 251 ? 10.445 2.174 -4.137 1 94.31 251 LEU B CA 1
ATOM 5579 C C . LEU B 1 251 ? 10.352 2.627 -5.59 1 94.31 251 LEU B C 1
ATOM 5581 O O . LEU B 1 251 ? 10.625 1.849 -6.508 1 94.31 251 LEU B O 1
ATOM 5585 N N . MET B 1 252 ? 10.016 3.863 -5.781 1 94.31 252 MET B N 1
ATOM 5586 C CA . MET B 1 252 ? 9.844 4.379 -7.133 1 94.31 252 MET B CA 1
ATOM 5587 C C . MET B 1 252 ? 11.18 4.438 -7.867 1 94.31 252 MET B C 1
ATOM 5589 O O . MET B 1 252 ? 11.266 4.105 -9.047 1 94.31 252 MET B O 1
ATOM 5593 N N . SER B 1 253 ? 12.234 4.855 -7.168 1 94.19 253 SER B N 1
ATOM 5594 C CA . SER B 1 253 ? 13.57 4.852 -7.766 1 94.19 253 SER B CA 1
ATOM 5595 C C . SER B 1 253 ? 14.016 3.436 -8.109 1 94.19 253 SER B C 1
ATOM 5597 O O . SER B 1 253 ? 14.68 3.221 -9.133 1 94.19 253 SER B O 1
ATOM 5599 N N . SER B 1 254 ? 13.68 2.514 -7.254 1 96.5 254 SER B N 1
ATOM 5600 C CA . SER B 1 254 ? 14.031 1.122 -7.523 1 96.5 254 SER B CA 1
ATOM 5601 C C . SER B 1 254 ? 13.344 0.613 -8.789 1 96.5 254 SER B C 1
ATOM 5603 O O . SER B 1 254 ? 13.914 -0.202 -9.516 1 96.5 254 SER B O 1
ATOM 5605 N N . LEU B 1 255 ? 12.133 1.084 -9.039 1 97.06 255 LEU B N 1
ATOM 5606 C CA . LEU B 1 255 ? 11.414 0.727 -10.258 1 97.06 255 LEU B CA 1
ATOM 5607 C C . LEU B 1 255 ? 12.133 1.265 -11.484 1 97.06 255 LEU B C 1
ATOM 5609 O O . LEU B 1 255 ? 12.25 0.564 -12.492 1 97.06 255 LEU B O 1
ATOM 5613 N N . GLU B 1 256 ? 12.594 2.463 -11.383 1 95.25 256 GLU B N 1
ATOM 5614 C CA . GLU B 1 256 ? 13.344 3.072 -12.477 1 95.25 256 GLU B CA 1
ATOM 5615 C C . GLU B 1 256 ? 14.609 2.279 -12.789 1 95.25 256 GLU B C 1
ATOM 5617 O O . GLU B 1 256 ? 14.906 2.008 -13.961 1 95.25 256 GLU B O 1
ATOM 5622 N N . LEU B 1 257 ? 15.312 1.949 -11.781 1 96.12 257 LEU B N 1
ATOM 5623 C CA . LEU B 1 257 ? 16.547 1.193 -11.938 1 96.12 257 LEU B CA 1
ATOM 5624 C C . LEU B 1 257 ? 16.281 -0.189 -12.523 1 96.12 257 LEU B C 1
ATOM 5626 O O . LEU B 1 257 ? 17.016 -0.667 -13.383 1 96.12 257 LEU B O 1
ATOM 5630 N N . ALA B 1 258 ? 15.242 -0.815 -12.039 1 97.75 258 ALA B N 1
ATOM 5631 C CA . ALA B 1 258 ? 14.867 -2.133 -12.547 1 97.75 258 ALA B CA 1
ATOM 5632 C C . ALA B 1 258 ? 14.477 -2.068 -14.023 1 97.75 258 ALA B C 1
ATOM 5634 O O . ALA B 1 258 ? 14.773 -2.992 -14.781 1 97.75 258 ALA B O 1
ATOM 5635 N N . HIS B 1 259 ? 13.742 -0.978 -14.391 1 97.56 259 HIS B N 1
ATOM 5636 C CA . HIS B 1 259 ? 13.367 -0.829 -15.789 1 97.56 259 HIS B CA 1
ATOM 5637 C C . HIS B 1 259 ? 14.594 -0.617 -16.672 1 97.56 259 HIS B C 1
ATOM 5639 O O . HIS B 1 259 ? 14.656 -1.131 -17.797 1 97.56 259 HIS B O 1
ATOM 5645 N N . ASP B 1 260 ? 15.5 0.17 -16.219 1 96.12 260 ASP B N 1
ATOM 5646 C CA . ASP B 1 260 ? 16.75 0.352 -16.953 1 96.12 260 ASP B CA 1
ATOM 5647 C C . ASP B 1 260 ? 17.484 -0.979 -17.125 1 96.12 260 ASP B C 1
ATOM 5649 O O . ASP B 1 260 ? 18.031 -1.255 -18.203 1 96.12 260 ASP B O 1
ATOM 5653 N N . PHE B 1 261 ? 17.547 -1.75 -16.141 1 97.38 261 PHE B N 1
ATOM 5654 C CA . PHE B 1 261 ? 18.094 -3.098 -16.203 1 97.38 261 PHE B CA 1
ATOM 5655 C C . PHE B 1 261 ? 17.391 -3.918 -17.281 1 97.38 261 PHE B C 1
ATOM 5657 O O . PHE B 1 261 ? 18.047 -4.543 -18.109 1 97.38 261 PHE B O 1
ATOM 5664 N N . TYR B 1 262 ? 16.062 -3.91 -17.25 1 97.94 262 TYR B N 1
ATOM 5665 C CA . TYR B 1 262 ? 15.234 -4.637 -18.203 1 97.94 262 TYR B CA 1
ATOM 5666 C C . TYR B 1 262 ? 15.586 -4.246 -19.641 1 97.94 262 TYR B C 1
ATOM 5668 O O . TYR B 1 262 ? 15.766 -5.109 -20.5 1 97.94 262 TYR B O 1
ATOM 5676 N N . LYS B 1 263 ? 15.703 -3.014 -19.922 1 95.75 263 LYS B N 1
ATOM 5677 C CA . LYS B 1 263 ? 15.922 -2.488 -21.281 1 95.75 263 LYS B CA 1
ATOM 5678 C C . LYS B 1 263 ? 17.281 -2.922 -21.812 1 95.75 263 LYS B C 1
ATOM 5680 O O . LYS B 1 263 ? 17.422 -3.176 -23.016 1 95.75 263 LYS B O 1
ATOM 5685 N N . SER B 1 264 ? 18.234 -3.105 -20.953 1 95.25 264 SER B N 1
ATOM 5686 C CA . SER B 1 264 ? 19.594 -3.367 -21.391 1 95.25 264 SER B CA 1
ATOM 5687 C C . SER B 1 264 ? 19.969 -4.828 -21.172 1 95.25 264 SER B C 1
ATOM 5689 O O . SER B 1 264 ? 21.109 -5.223 -21.422 1 95.25 264 SER B O 1
ATOM 5691 N N . TYR B 1 265 ? 19.109 -5.586 -20.766 1 97.5 265 TYR B N 1
ATOM 5692 C CA . TYR B 1 265 ? 19.422 -6.941 -20.344 1 97.5 265 TYR B CA 1
ATOM 5693 C C . TYR B 1 265 ? 19.781 -7.828 -21.531 1 97.5 265 TYR B C 1
ATOM 5695 O O . TYR B 1 265 ? 19.094 -7.797 -22.547 1 97.5 265 TYR B O 1
ATOM 5703 N N . ASP B 1 266 ? 20.828 -8.594 -21.391 1 97.31 266 ASP B N 1
ATOM 5704 C CA . ASP B 1 266 ? 21.25 -9.625 -22.344 1 97.31 266 ASP B CA 1
ATOM 5705 C C . ASP B 1 266 ? 21.047 -11.016 -21.75 1 97.31 266 ASP B C 1
ATOM 5707 O O . ASP B 1 266 ? 21.734 -11.398 -20.797 1 97.31 266 ASP B O 1
ATOM 5711 N N . SER B 1 267 ? 20.219 -11.797 -22.375 1 97.44 267 SER B N 1
ATOM 5712 C CA . SER B 1 267 ? 19.766 -13.062 -21.797 1 97.44 267 SER B CA 1
ATOM 5713 C C . SER B 1 267 ? 20.766 -14.172 -22.078 1 97.44 267 SER B C 1
ATOM 5715 O O . SER B 1 267 ? 20.578 -15.312 -21.641 1 97.44 267 SER B O 1
ATOM 5717 N N . SER B 1 268 ? 21.828 -14 -22.797 1 97.5 268 SER B N 1
ATOM 5718 C CA . SER B 1 268 ? 22.75 -15.047 -23.203 1 97.5 268 SER B CA 1
ATOM 5719 C C . SER B 1 268 ? 23.359 -15.758 -22 1 97.5 268 SER B C 1
ATOM 5721 O O . SER B 1 268 ? 23.359 -16.984 -21.922 1 97.5 268 SER B O 1
ATOM 5723 N N . LEU B 1 269 ? 23.844 -14.938 -21.109 1 97.88 269 LEU B N 1
ATOM 5724 C CA . LEU B 1 269 ? 24.453 -15.5 -19.906 1 97.88 269 LEU B CA 1
ATOM 5725 C C . LEU B 1 269 ? 23.422 -16.281 -19.094 1 97.88 269 LEU B C 1
ATOM 5727 O O . LEU B 1 269 ? 23.766 -17.281 -18.469 1 97.88 269 LEU B O 1
ATOM 5731 N N . PHE B 1 270 ? 22.266 -15.836 -19.109 1 98.5 270 PHE B N 1
ATOM 5732 C CA . PHE B 1 270 ? 21.188 -16.5 -18.375 1 98.5 270 PHE B CA 1
ATOM 5733 C C . PHE B 1 270 ? 21.016 -17.938 -18.859 1 98.5 270 PHE B C 1
ATOM 5735 O O . PHE B 1 270 ? 20.984 -18.875 -18.047 1 98.5 270 PHE B O 1
ATOM 5742 N N . PHE B 1 271 ? 20.859 -18.109 -20.062 1 98.31 271 PHE B N 1
ATOM 5743 C CA . PHE B 1 271 ? 20.594 -19.438 -20.609 1 98.31 271 PHE B CA 1
ATOM 5744 C C . PHE B 1 271 ? 21.797 -20.344 -20.469 1 98.31 271 PHE B C 1
ATOM 5746 O O . PHE B 1 271 ? 21.656 -21.547 -20.281 1 98.31 271 PHE B O 1
ATOM 5753 N N . GLU B 1 272 ? 23 -19.797 -20.547 1 98.44 272 GLU B N 1
ATOM 5754 C CA . GLU B 1 272 ? 24.203 -20.578 -20.281 1 98.44 272 GLU B CA 1
ATOM 5755 C C . GLU B 1 272 ? 24.219 -21.109 -18.859 1 98.44 272 GLU B C 1
ATOM 5757 O O . GLU B 1 272 ? 24.422 -22.312 -18.641 1 98.44 272 GLU B O 1
ATOM 5762 N N . LYS B 1 273 ? 23.984 -20.234 -17.938 1 98.62 273 LYS B N 1
ATOM 5763 C CA . LYS B 1 273 ? 24.016 -20.609 -16.516 1 98.62 273 LYS B CA 1
ATOM 5764 C C . LYS B 1 273 ? 22.844 -21.531 -16.172 1 98.62 273 LYS B C 1
ATOM 5766 O O . LYS B 1 273 ? 22.984 -22.453 -15.359 1 98.62 273 LYS B O 1
ATOM 5771 N N . ARG B 1 274 ? 21.703 -21.266 -16.75 1 98.5 274 ARG B N 1
ATOM 5772 C CA . ARG B 1 274 ? 20.547 -22.141 -16.562 1 98.5 274 ARG B CA 1
ATOM 5773 C C . ARG B 1 274 ? 20.875 -23.578 -16.969 1 98.5 274 ARG B C 1
ATOM 5775 O O . ARG B 1 274 ? 20.5 -24.516 -16.281 1 98.5 274 ARG B O 1
ATOM 5782 N N . SER B 1 275 ? 21.531 -23.719 -18.094 1 98.44 275 SER B N 1
ATOM 5783 C CA . SER B 1 275 ? 21.906 -25.047 -18.578 1 98.44 275 SER B CA 1
ATOM 5784 C C . SER B 1 275 ? 22.859 -25.734 -17.609 1 98.44 275 SER B C 1
ATOM 5786 O O . SER B 1 275 ? 22.75 -26.938 -17.375 1 98.44 275 SER B O 1
ATOM 5788 N N . GLN B 1 276 ? 23.766 -25.016 -17.109 1 98.62 276 GLN B N 1
ATOM 5789 C CA . GLN B 1 276 ? 24.719 -25.562 -16.141 1 98.62 276 GLN B CA 1
ATOM 5790 C C . GLN B 1 276 ? 24 -26.016 -14.875 1 98.62 276 GLN B C 1
ATOM 5792 O O . GLN B 1 276 ? 24.281 -27.094 -14.344 1 98.62 276 GLN B O 1
ATOM 5797 N N . LEU B 1 277 ? 23.141 -25.172 -14.438 1 98.69 277 LEU B N 1
ATOM 5798 C CA . LEU B 1 277 ? 22.375 -25.5 -13.242 1 98.69 277 LEU B CA 1
ATOM 5799 C C . LEU B 1 277 ? 21.547 -26.766 -13.445 1 98.69 277 LEU B C 1
ATOM 5801 O O . LEU B 1 277 ? 21.547 -27.641 -12.578 1 98.69 277 LEU B O 1
ATOM 5805 N N . ILE B 1 278 ? 20.859 -26.891 -14.547 1 98.44 278 ILE B N 1
ATOM 5806 C CA . ILE B 1 278 ? 20.016 -28.031 -14.859 1 98.44 278 ILE B CA 1
ATOM 5807 C C . ILE B 1 278 ? 20.875 -29.312 -14.898 1 98.44 278 ILE B C 1
ATOM 5809 O O . ILE B 1 278 ? 20.453 -30.359 -14.406 1 98.44 278 ILE B O 1
ATOM 5813 N N . LYS B 1 279 ? 22.016 -29.203 -15.453 1 98.31 279 LYS B N 1
ATOM 5814 C CA . LYS B 1 279 ? 22.922 -30.344 -15.531 1 98.31 279 LYS B CA 1
ATOM 5815 C C . LYS B 1 279 ? 23.25 -30.875 -14.141 1 98.31 279 LYS B C 1
ATOM 5817 O O . LYS B 1 279 ? 23.188 -32.062 -13.891 1 98.31 279 LYS B O 1
ATOM 5822 N N . VAL B 1 280 ? 23.609 -29.969 -13.266 1 98.25 280 VAL B N 1
ATOM 5823 C CA . VAL B 1 280 ? 24 -30.359 -11.906 1 98.25 280 VAL B CA 1
ATOM 5824 C C . VAL B 1 280 ? 22.797 -30.969 -11.195 1 98.25 280 VAL B C 1
ATOM 5826 O O . VAL B 1 280 ? 22.953 -31.953 -10.445 1 98.25 280 VAL B O 1
ATOM 5829 N N . LEU B 1 281 ? 21.641 -30.438 -11.375 1 98.19 281 LEU B N 1
ATOM 5830 C CA . LEU B 1 281 ? 20.422 -30.953 -10.758 1 98.19 281 LEU B CA 1
ATOM 5831 C C . LEU B 1 281 ? 20.125 -32.375 -11.273 1 98.19 281 LEU B C 1
ATOM 5833 O O . LEU B 1 281 ? 19.797 -33.25 -10.492 1 98.19 281 LEU B O 1
ATOM 5837 N N . LYS B 1 282 ? 20.25 -32.562 -12.531 1 97.06 282 LYS B N 1
ATOM 5838 C CA . LYS B 1 282 ? 20 -33.875 -13.141 1 97.06 282 LYS B CA 1
ATOM 5839 C C . LYS B 1 282 ? 21.016 -34.906 -12.68 1 97.06 282 LYS B C 1
ATOM 5841 O O . LYS B 1 282 ? 20.688 -36.062 -12.484 1 97.06 282 LYS B O 1
ATOM 5846 N N . ASP B 1 283 ? 22.203 -34.469 -12.57 1 96.38 283 ASP B N 1
ATOM 5847 C CA . ASP B 1 283 ? 23.25 -35.344 -12.086 1 96.38 283 ASP B CA 1
ATOM 5848 C C . ASP B 1 283 ? 22.922 -35.875 -10.688 1 96.38 283 ASP B C 1
ATOM 5850 O O . ASP B 1 283 ? 23.406 -36.938 -10.297 1 96.38 283 ASP B O 1
ATOM 5854 N N . LYS B 1 284 ? 22.125 -35.125 -9.969 1 95.81 284 LYS B N 1
ATOM 5855 C CA . LYS B 1 284 ? 21.734 -35.531 -8.625 1 95.81 284 LYS B CA 1
ATOM 5856 C C . LYS B 1 284 ? 20.484 -36.406 -8.656 1 95.81 284 LYS B C 1
ATOM 5858 O O . LYS B 1 284 ? 19.984 -36.844 -7.609 1 95.81 284 LYS B O 1
ATOM 5863 N N . GLY B 1 285 ? 19.938 -36.688 -9.859 1 94.06 285 GLY B N 1
ATOM 5864 C CA . GLY B 1 285 ? 18.781 -37.531 -10.008 1 94.06 285 GLY B CA 1
ATOM 5865 C C . GLY B 1 285 ? 17.469 -36.781 -10 1 94.06 285 GLY B C 1
ATOM 5866 O O . GLY B 1 285 ? 16.391 -37.375 -9.953 1 94.06 285 GLY B O 1
ATOM 5867 N N . MET B 1 286 ? 17.516 -35.5 -10.086 1 95.81 286 MET B N 1
ATOM 5868 C CA . MET B 1 286 ? 16.312 -34.688 -10.094 1 95.81 286 MET B CA 1
ATOM 5869 C C . MET B 1 286 ? 15.789 -34.5 -11.516 1 95.81 286 MET B C 1
ATOM 5871 O O . MET B 1 286 ? 16.562 -34.5 -12.469 1 95.81 286 MET B O 1
ATOM 5875 N N . ARG B 1 287 ? 14.5 -34.438 -11.594 1 95.12 287 ARG B N 1
ATOM 5876 C CA . ARG B 1 287 ? 13.844 -34.219 -12.875 1 95.12 287 ARG B CA 1
ATOM 5877 C C . ARG B 1 287 ? 13.367 -32.781 -13.008 1 95.12 287 ARG B C 1
ATOM 5879 O O . ARG B 1 287 ? 12.766 -32.25 -12.078 1 95.12 287 ARG B O 1
ATOM 5886 N N . ILE B 1 288 ? 13.641 -32.219 -14.141 1 96.81 288 ILE B N 1
ATOM 5887 C CA . ILE B 1 288 ? 13.227 -30.844 -14.422 1 96.81 288 ILE B CA 1
ATOM 5888 C C . ILE B 1 288 ? 11.969 -30.844 -15.289 1 96.81 288 ILE B C 1
ATOM 5890 O O . ILE B 1 288 ? 11.93 -31.5 -16.328 1 96.81 288 ILE B O 1
ATOM 5894 N N . ILE B 1 289 ? 10.961 -30.109 -14.828 1 94.88 289 ILE B N 1
ATOM 5895 C CA . ILE B 1 289 ? 9.727 -29.984 -15.594 1 94.88 289 ILE B CA 1
ATOM 5896 C C . ILE B 1 289 ? 9.805 -28.766 -16.5 1 94.88 289 ILE B C 1
ATOM 5898 O O . ILE B 1 289 ? 9.969 -27.641 -16.031 1 94.88 289 ILE B O 1
ATOM 5902 N N . ASP B 1 290 ? 9.695 -29 -17.719 1 90.19 290 ASP B N 1
ATOM 5903 C CA . ASP B 1 290 ? 9.789 -27.938 -18.703 1 90.19 290 ASP B CA 1
ATOM 5904 C C . ASP B 1 290 ? 8.492 -27.125 -18.766 1 90.19 290 ASP B C 1
ATOM 5906 O O . ASP B 1 290 ? 7.41 -27.688 -18.922 1 90.19 290 ASP B O 1
ATOM 5910 N N . VAL B 1 291 ? 8.594 -25.859 -18.625 1 96.31 291 VAL B N 1
ATOM 5911 C CA . VAL B 1 291 ? 7.465 -24.938 -18.766 1 96.31 291 VAL B CA 1
ATOM 5912 C C . VAL B 1 291 ? 7.836 -23.797 -19.688 1 96.31 291 VAL B C 1
ATOM 5914 O O . VAL B 1 291 ? 8.984 -23.688 -20.141 1 96.31 291 VAL B O 1
ATOM 5917 N N . GLU B 1 292 ? 6.938 -22.984 -20.078 1 97.81 292 GLU B N 1
ATOM 5918 C CA . GLU B 1 292 ? 7.137 -21.938 -21.078 1 97.81 292 GLU B CA 1
ATOM 5919 C C . GLU B 1 292 ? 8.094 -20.859 -20.578 1 97.81 292 GLU B C 1
ATOM 5921 O O . GLU B 1 292 ? 8.922 -20.359 -21.344 1 97.81 292 GLU B O 1
ATOM 5926 N N . ASP B 1 293 ? 8 -20.469 -19.328 1 98.44 293 ASP B N 1
ATOM 5927 C CA . ASP B 1 293 ? 8.852 -19.438 -18.75 1 98.44 293 ASP B CA 1
ATOM 5928 C C . ASP B 1 293 ? 10.156 -20.031 -18.219 1 98.44 293 ASP B C 1
ATOM 5930 O O . ASP B 1 293 ? 10.164 -20.688 -17.172 1 98.44 293 ASP B O 1
ATOM 5934 N N . PRO B 1 294 ? 11.234 -19.75 -18.859 1 98.31 294 PRO B N 1
ATOM 5935 C CA . PRO B 1 294 ? 12.508 -20.344 -18.453 1 98.31 294 PRO B CA 1
ATOM 5936 C C . PRO B 1 294 ? 12.977 -19.844 -17.078 1 98.31 294 PRO B C 1
ATOM 5938 O O . PRO B 1 294 ? 13.883 -20.438 -16.484 1 98.31 294 PRO B O 1
ATOM 5941 N N . LEU B 1 295 ? 12.391 -18.75 -16.641 1 98.5 295 LEU B N 1
ATOM 5942 C CA . LEU B 1 295 ? 12.781 -18.203 -15.352 1 98.5 295 LEU B CA 1
ATOM 5943 C C . LEU B 1 295 ? 12.375 -19.156 -14.227 1 98.5 295 LEU B C 1
ATOM 5945 O O . LEU B 1 295 ? 12.945 -19.109 -13.133 1 98.5 295 LEU B O 1
ATOM 5949 N N . LYS B 1 296 ? 11.344 -19.953 -14.484 1 98.12 296 LYS B N 1
ATOM 5950 C CA . LYS B 1 296 ? 10.781 -20.859 -13.5 1 98.12 296 LYS B CA 1
ATOM 5951 C C . LYS B 1 296 ? 11.32 -22.281 -13.695 1 98.12 296 LYS B C 1
ATOM 5953 O O . LYS B 1 296 ? 11.266 -22.812 -14.797 1 98.12 296 LYS B O 1
ATOM 5958 N N . LEU B 1 297 ? 11.844 -22.828 -12.648 1 98 297 LEU B N 1
ATOM 5959 C CA . LEU B 1 297 ? 12.344 -24.203 -12.688 1 98 297 LEU B CA 1
ATOM 5960 C C . LEU B 1 297 ? 11.586 -25.094 -11.711 1 98 297 LEU B C 1
ATOM 5962 O O . LEU B 1 297 ? 11.742 -24.953 -10.492 1 98 297 LEU B O 1
ATOM 5966 N N . ASN B 1 298 ? 10.758 -25.953 -12.203 1 97 298 ASN B N 1
ATOM 5967 C CA . ASN B 1 298 ? 10.047 -26.953 -11.406 1 97 298 ASN B CA 1
ATOM 5968 C C . ASN B 1 298 ? 10.836 -28.25 -11.289 1 97 298 ASN B C 1
ATOM 5970 O O . ASN B 1 298 ? 11.211 -28.844 -12.305 1 97 298 ASN B O 1
ATOM 5974 N N . ILE B 1 299 ? 11.102 -28.672 -10.078 1 97.44 299 ILE B N 1
ATOM 5975 C CA . ILE B 1 299 ? 11.977 -29.812 -9.836 1 97.44 299 ILE B CA 1
ATOM 5976 C C . ILE B 1 299 ? 11.203 -30.922 -9.125 1 97.44 299 ILE B C 1
ATOM 5978 O O . ILE B 1 299 ? 10.547 -30.672 -8.109 1 97.44 299 ILE B O 1
ATOM 5982 N N . GLN B 1 300 ? 11.289 -32.094 -9.633 1 93.62 300 GLN B N 1
ATOM 5983 C CA . GLN B 1 300 ? 10.742 -33.312 -9.023 1 93.62 300 GLN B CA 1
ATOM 5984 C C . GLN B 1 300 ? 11.828 -34.344 -8.812 1 93.62 300 GLN B C 1
ATOM 5986 O O . GLN B 1 300 ? 12.883 -34.312 -9.445 1 93.62 300 GLN B O 1
ATOM 5991 N N . CYS B 1 301 ? 11.617 -35.156 -7.938 1 93.19 301 CYS B N 1
ATOM 5992 C CA . CYS B 1 301 ? 12.531 -36.25 -7.645 1 93.19 301 CYS B CA 1
ATOM 5993 C C . CYS B 1 301 ? 11.773 -37.5 -7.164 1 93.19 301 CYS B C 1
ATOM 5995 O O . CYS B 1 301 ? 10.922 -37.406 -6.277 1 93.19 301 CYS B O 1
ATOM 5997 N N . ASN B 1 302 ? 12.148 -38.625 -7.766 1 89.81 302 ASN B N 1
ATOM 5998 C CA . ASN B 1 302 ? 11.461 -39.875 -7.43 1 89.81 302 ASN B CA 1
ATOM 5999 C C . ASN B 1 302 ? 11.562 -40.188 -5.938 1 89.81 302 ASN B C 1
ATOM 6001 O O . ASN B 1 302 ? 12.664 -40.188 -5.379 1 89.81 302 ASN B O 1
ATOM 6005 N N . GLY B 1 303 ? 10.438 -40.406 -5.391 1 88.88 303 GLY B N 1
ATOM 6006 C CA . GLY B 1 303 ? 10.406 -40.844 -3.998 1 88.88 303 GLY B CA 1
ATOM 6007 C C . GLY B 1 303 ? 10.461 -39.656 -3.025 1 88.88 303 GLY B C 1
ATOM 6008 O O . GLY B 1 303 ? 10.445 -39.875 -1.81 1 88.88 303 GLY B O 1
ATOM 6009 N N . TYR B 1 304 ? 10.555 -38.531 -3.549 1 91.19 304 TYR B N 1
ATOM 6010 C CA . TYR B 1 304 ? 10.602 -37.344 -2.705 1 91.19 304 TYR B CA 1
ATOM 6011 C C . TYR B 1 304 ? 9.406 -36.438 -2.98 1 91.19 304 TYR B C 1
ATOM 6013 O O . TYR B 1 304 ? 9.023 -36.219 -4.137 1 91.19 304 TYR B O 1
ATOM 6021 N N . THR B 1 305 ? 8.805 -35.938 -1.919 1 87.25 305 THR B N 1
ATOM 6022 C CA . THR B 1 305 ? 7.859 -34.812 -2.074 1 87.25 305 THR B CA 1
ATOM 6023 C C . THR B 1 305 ? 8.594 -33.5 -2.268 1 87.25 305 THR B C 1
ATOM 6025 O O . THR B 1 305 ? 9.789 -33.406 -1.964 1 87.25 305 THR B O 1
ATOM 6028 N N . GLY B 1 306 ? 7.914 -32.562 -2.791 1 90.44 306 GLY B N 1
ATOM 6029 C CA . GLY B 1 306 ? 8.516 -31.25 -2.887 1 90.44 306 GLY B CA 1
ATOM 6030 C C . GLY B 1 306 ? 8.945 -30.688 -1.543 1 90.44 306 GLY B C 1
ATOM 6031 O O . GLY B 1 306 ? 9.969 -30.016 -1.448 1 90.44 306 GLY B O 1
ATOM 6032 N N . ILE B 1 307 ? 8.258 -31 -0.499 1 88 307 ILE B N 1
ATOM 6033 C CA . ILE B 1 307 ? 8.547 -30.516 0.849 1 88 307 ILE B CA 1
ATOM 6034 C C . ILE B 1 307 ? 9.852 -31.141 1.344 1 88 307 ILE B C 1
ATOM 6036 O O . ILE B 1 307 ? 10.672 -30.453 1.958 1 88 307 ILE B O 1
ATOM 6040 N N . GLU B 1 308 ? 10.016 -32.375 1.108 1 91.75 308 GLU B N 1
ATOM 6041 C CA . GLU B 1 308 ? 11.258 -33.031 1.471 1 91.75 308 GLU B CA 1
ATOM 6042 C C . GLU B 1 308 ? 12.445 -32.438 0.71 1 91.75 308 GLU B C 1
ATOM 6044 O O . GLU B 1 308 ? 13.516 -32.219 1.282 1 91.75 308 GLU B O 1
ATOM 6049 N N . LEU B 1 309 ? 12.219 -32.219 -0.556 1 94.75 309 LEU B N 1
ATOM 6050 C CA . LEU B 1 309 ? 13.266 -31.609 -1.366 1 94.75 309 LEU B CA 1
ATOM 6051 C C . LEU B 1 309 ? 13.625 -30.219 -0.846 1 94.75 309 LEU B C 1
ATOM 6053 O O . LEU B 1 309 ? 14.797 -29.844 -0.803 1 94.75 309 LEU B O 1
ATOM 6057 N N . GLN B 1 310 ? 12.617 -29.453 -0.542 1 94.44 310 GLN B N 1
ATOM 6058 C CA . GLN B 1 310 ? 12.844 -28.125 0.025 1 94.44 310 GLN B CA 1
ATOM 6059 C C . GLN B 1 310 ? 13.766 -28.203 1.238 1 94.44 310 GLN B C 1
ATOM 6061 O O . GLN B 1 310 ? 14.68 -27.391 1.382 1 94.44 310 GLN B O 1
ATOM 6066 N N . THR B 1 311 ? 13.508 -29.141 2.105 1 94.81 311 THR B N 1
ATOM 6067 C CA . THR B 1 311 ? 14.32 -29.328 3.305 1 94.81 311 THR B CA 1
ATOM 6068 C C . THR B 1 311 ? 15.773 -29.609 2.939 1 94.81 311 THR B C 1
ATOM 6070 O O . THR B 1 311 ? 16.688 -29.078 3.566 1 94.81 311 THR B O 1
ATOM 6073 N N . LEU B 1 312 ? 15.969 -30.438 1.967 1 96.38 312 LEU B N 1
ATOM 6074 C CA . LEU B 1 312 ? 17.312 -30.766 1.527 1 96.38 312 LEU B CA 1
ATOM 6075 C C . LEU B 1 312 ? 18.031 -29.516 1.001 1 96.38 312 LEU B C 1
ATOM 6077 O O . LEU B 1 312 ? 19.219 -29.312 1.29 1 96.38 312 LEU B O 1
ATOM 6081 N N . PHE B 1 313 ? 17.344 -28.703 0.205 1 97.25 313 PHE B N 1
ATOM 6082 C CA . PHE B 1 313 ? 17.906 -27.453 -0.299 1 97.25 313 PHE B CA 1
ATOM 6083 C C . PHE B 1 313 ? 18.25 -26.516 0.849 1 97.25 313 PHE B C 1
ATOM 6085 O O . PHE B 1 313 ? 19.344 -25.922 0.871 1 97.25 313 PHE B O 1
ATOM 6092 N N . GLU B 1 314 ? 17.344 -26.375 1.771 1 95.06 314 GLU B N 1
ATOM 6093 C CA . GLU B 1 314 ? 17.516 -25.438 2.875 1 95.06 314 GLU B CA 1
ATOM 6094 C C . GLU B 1 314 ? 18.656 -25.859 3.795 1 95.06 314 GLU B C 1
ATOM 6096 O O . GLU B 1 314 ? 19.344 -25.016 4.367 1 95.06 314 GLU B O 1
ATOM 6101 N N . ASN B 1 315 ? 18.812 -27.156 3.916 1 96.19 315 ASN B N 1
ATOM 6102 C CA . ASN B 1 315 ? 19.953 -27.656 4.68 1 96.19 315 ASN B CA 1
ATOM 6103 C C . ASN B 1 315 ? 21.266 -27.172 4.094 1 96.19 315 ASN B C 1
ATOM 6105 O O . ASN B 1 315 ? 22.281 -27.125 4.789 1 96.19 315 ASN B O 1
ATOM 6109 N N . GLN B 1 316 ? 21.234 -26.844 2.844 1 97.19 316 GLN B N 1
ATOM 6110 C CA . GLN B 1 316 ? 22.406 -26.281 2.18 1 97.19 316 GLN B CA 1
ATOM 6111 C C . GLN B 1 316 ? 22.297 -24.766 2.055 1 97.19 316 GLN B C 1
ATOM 6113 O O . GLN B 1 316 ? 22.984 -24.156 1.24 1 97.19 316 GLN B O 1
ATOM 6118 N N . GLU B 1 317 ? 21.344 -24.125 2.709 1 96.31 317 GLU B N 1
ATOM 6119 C CA . GLU B 1 317 ? 21.109 -22.688 2.748 1 96.31 317 GLU B CA 1
ATOM 6120 C C . GLU B 1 317 ? 20.703 -22.156 1.377 1 96.31 317 GLU B C 1
ATOM 6122 O O . GLU B 1 317 ? 21.094 -21.047 0.991 1 96.31 317 GLU B O 1
ATOM 6127 N N . ILE B 1 318 ? 20.125 -23.016 0.605 1 97.56 318 ILE B N 1
ATOM 6128 C CA . ILE B 1 318 ? 19.453 -22.609 -0.625 1 97.56 318 ILE B CA 1
ATOM 6129 C C . ILE B 1 318 ? 17.953 -22.484 -0.377 1 97.56 318 ILE B C 1
ATOM 6131 O O . ILE B 1 318 ? 17.281 -23.484 -0.069 1 97.56 318 ILE B O 1
ATOM 6135 N N . TYR B 1 319 ? 17.438 -21.328 -0.528 1 94.69 319 TYR B N 1
ATOM 6136 C CA . TYR B 1 319 ? 16.031 -21.109 -0.238 1 94.69 319 TYR B CA 1
ATOM 6137 C C . TYR B 1 319 ? 15.211 -21.078 -1.521 1 94.69 319 TYR B C 1
ATOM 6139 O O . TYR B 1 319 ? 15.484 -20.281 -2.418 1 94.69 319 TYR B O 1
ATOM 6147 N N . VAL B 1 320 ? 14.211 -21.922 -1.584 1 94.88 320 VAL B N 1
ATOM 6148 C CA . VAL B 1 320 ? 13.414 -22.109 -2.789 1 94.88 320 VAL B CA 1
ATOM 6149 C C . VAL B 1 320 ? 12.164 -21.234 -2.719 1 94.88 320 VAL B C 1
ATOM 6151 O O . VAL B 1 320 ? 11.859 -20.656 -1.672 1 94.88 320 VAL B O 1
ATOM 6154 N N . GLU B 1 321 ? 11.492 -21.047 -3.771 1 93.06 321 GLU B N 1
ATOM 6155 C CA . GLU B 1 321 ? 10.297 -20.203 -3.854 1 93.06 321 GLU B CA 1
ATOM 6156 C C . GLU B 1 321 ? 9.117 -20.859 -3.143 1 93.06 321 GLU B C 1
ATOM 6158 O O . GLU B 1 321 ? 8.422 -20.203 -2.359 1 93.06 321 GLU B O 1
ATOM 6163 N N . LEU B 1 322 ? 8.859 -22.094 -3.486 1 86.25 322 LEU B N 1
ATOM 6164 C CA . LEU B 1 322 ? 7.789 -22.844 -2.836 1 86.25 322 LEU B CA 1
ATOM 6165 C C . LEU B 1 322 ? 7.938 -24.328 -3.094 1 86.25 322 LEU B C 1
ATOM 6167 O O . LEU B 1 322 ? 8.734 -24.75 -3.941 1 86.25 322 LEU B O 1
ATOM 6171 N N . ALA B 1 323 ? 7.25 -25.062 -2.256 1 87.19 323 ALA B N 1
ATOM 6172 C CA . ALA B 1 323 ? 7.203 -26.516 -2.398 1 87.19 323 ALA B CA 1
ATOM 6173 C C . ALA B 1 323 ? 5.793 -27.047 -2.16 1 87.19 323 ALA B C 1
ATOM 6175 O O . ALA B 1 323 ? 5.043 -26.5 -1.348 1 87.19 323 ALA B O 1
ATOM 6176 N N . ASP B 1 324 ? 5.426 -27.953 -2.918 1 82.62 324 ASP B N 1
ATOM 6177 C CA . ASP B 1 324 ? 4.188 -28.703 -2.674 1 82.62 324 ASP B CA 1
ATOM 6178 C C . ASP B 1 324 ? 4.441 -30.203 -2.68 1 82.62 324 ASP B C 1
ATOM 6180 O O . ASP B 1 324 ? 5.574 -30.656 -2.496 1 82.62 324 ASP B O 1
ATOM 6184 N N . ASP B 1 325 ? 3.391 -30.953 -2.715 1 81.5 325 ASP B N 1
ATOM 6185 C CA . ASP B 1 325 ? 3.574 -32.406 -2.562 1 81.5 325 ASP B CA 1
ATOM 6186 C C . ASP B 1 325 ? 4.254 -33 -3.793 1 81.5 325 ASP B C 1
ATOM 6188 O O . ASP B 1 325 ? 4.793 -34.094 -3.732 1 81.5 325 ASP B O 1
ATOM 6192 N N . TYR B 1 326 ? 4.316 -32.219 -4.891 1 84.5 326 TYR B N 1
ATOM 6193 C CA . TYR B 1 326 ? 4.789 -32.812 -6.141 1 84.5 326 TYR B CA 1
ATOM 6194 C C . TYR B 1 326 ? 6.172 -32.281 -6.5 1 84.5 326 TYR B C 1
ATOM 6196 O O . TYR B 1 326 ? 6.969 -32.969 -7.125 1 84.5 326 TYR B O 1
ATOM 6204 N N . GLN B 1 327 ? 6.422 -31.031 -6.117 1 91.44 327 GLN B N 1
ATOM 6205 C CA . GLN B 1 327 ? 7.629 -30.438 -6.676 1 91.44 327 GLN B CA 1
ATOM 6206 C C . GLN B 1 327 ? 8.078 -29.234 -5.859 1 91.44 327 GLN B C 1
ATOM 6208 O O . GLN B 1 327 ? 7.344 -28.75 -5 1 91.44 327 GLN B O 1
ATOM 6213 N N . VAL B 1 328 ? 9.312 -28.859 -6.148 1 94.06 328 VAL B N 1
ATOM 6214 C CA . VAL B 1 328 ? 9.867 -27.578 -5.699 1 94.06 328 VAL B CA 1
ATOM 6215 C C . VAL B 1 328 ? 9.953 -26.609 -6.875 1 94.06 328 VAL B C 1
ATOM 6217 O O . VAL B 1 328 ? 10.258 -27.016 -8 1 94.06 328 VAL B O 1
ATOM 6220 N N . LEU B 1 329 ? 9.57 -25.375 -6.594 1 95.12 329 LEU B N 1
ATOM 6221 C CA . LEU B 1 329 ? 9.703 -24.328 -7.598 1 95.12 329 LEU B CA 1
ATOM 6222 C C . LEU B 1 329 ? 10.859 -23.391 -7.258 1 95.12 329 LEU B C 1
ATOM 6224 O O . LEU B 1 329 ? 10.938 -22.875 -6.145 1 95.12 329 LEU B O 1
ATOM 6228 N N . LEU B 1 330 ? 11.781 -23.234 -8.172 1 97.69 330 LEU B N 1
ATOM 6229 C CA . LEU B 1 330 ? 12.812 -22.203 -8.086 1 97.69 330 LEU B CA 1
ATOM 6230 C C . LEU B 1 330 ? 12.492 -21.031 -9.023 1 97.69 330 LEU B C 1
ATOM 6232 O O . LEU B 1 330 ? 12.023 -21.25 -10.141 1 97.69 330 LEU B O 1
ATOM 6236 N N . VAL B 1 331 ? 12.641 -19.859 -8.555 1 97.44 331 VAL B N 1
ATOM 6237 C CA . VAL B 1 331 ? 12.664 -18.656 -9.406 1 97.44 331 VAL B CA 1
ATOM 6238 C C . VAL B 1 331 ? 14.109 -18.219 -9.641 1 97.44 331 VAL B C 1
ATOM 6240 O O . VAL B 1 331 ? 14.781 -17.766 -8.719 1 97.44 331 VAL B O 1
ATOM 6243 N N . LEU B 1 332 ? 14.539 -18.328 -10.836 1 98.62 332 LEU B N 1
ATOM 6244 C CA . LEU B 1 332 ? 15.945 -18.125 -11.156 1 98.62 332 LEU B CA 1
ATOM 6245 C C . LEU B 1 332 ? 16.281 -16.625 -11.219 1 98.62 332 LEU B C 1
ATOM 6247 O O . LEU B 1 332 ? 15.438 -15.82 -11.602 1 98.62 332 LEU B O 1
ATOM 6251 N N . PRO B 1 333 ? 17.516 -16.328 -10.844 1 98.44 333 PRO B N 1
ATOM 6252 C CA . PRO B 1 333 ? 17.984 -14.953 -11.062 1 98.44 333 PRO B CA 1
ATOM 6253 C C . PRO B 1 333 ? 18.188 -14.625 -12.539 1 98.44 333 PRO B C 1
ATOM 6255 O O . PRO B 1 333 ? 18.594 -15.492 -13.32 1 98.44 333 PRO B O 1
ATOM 6258 N N . LEU B 1 334 ? 17.922 -13.43 -12.898 1 98.75 334 LEU B N 1
ATOM 6259 C CA . LEU B 1 334 ? 18.344 -12.945 -14.211 1 98.75 334 LEU B CA 1
ATOM 6260 C C . LEU B 1 334 ? 19.828 -12.641 -14.227 1 98.75 334 LEU B C 1
ATOM 6262 O O . LEU B 1 334 ? 20.234 -11.469 -14.242 1 98.75 334 LEU B O 1
ATOM 6266 N N . TRP B 1 335 ? 20.594 -13.68 -14.227 1 98.75 335 TRP B N 1
ATOM 6267 C CA . TRP B 1 335 ? 22.047 -13.562 -14.219 1 98.75 335 TRP B CA 1
ATOM 6268 C C . TRP B 1 335 ? 22.531 -12.648 -15.336 1 98.75 335 TRP B C 1
ATOM 6270 O O . TRP B 1 335 ? 22 -12.68 -16.453 1 98.75 335 TRP B O 1
ATOM 6280 N N . HIS B 1 336 ? 23.5 -11.82 -15.039 1 98 336 HIS B N 1
ATOM 6281 C CA . HIS B 1 336 ? 24.062 -10.898 -16.016 1 98 336 HIS B CA 1
ATOM 6282 C C . HIS B 1 336 ? 25.547 -10.648 -15.75 1 98 336 HIS B C 1
ATOM 6284 O O . HIS B 1 336 ? 26.062 -10.984 -14.672 1 98 336 HIS B O 1
ATOM 6290 N N . LYS B 1 337 ? 26.219 -10.18 -16.734 1 96.88 337 LYS B N 1
ATOM 6291 C CA . LYS B 1 337 ? 27.656 -9.906 -16.594 1 96.88 337 LYS B CA 1
ATOM 6292 C C . LYS B 1 337 ? 27.906 -8.93 -15.438 1 96.88 337 LYS B C 1
ATOM 6294 O O . LYS B 1 337 ? 27.25 -7.887 -15.352 1 96.88 337 LYS B O 1
ATOM 6299 N N . GLY B 1 338 ? 28.766 -9.281 -14.578 1 95.81 338 GLY B N 1
ATOM 6300 C CA . GLY B 1 338 ? 29.156 -8.398 -13.492 1 95.81 338 GLY B CA 1
ATOM 6301 C C . GLY B 1 338 ? 28.266 -8.516 -12.266 1 95.81 338 GLY B C 1
ATOM 6302 O O . GLY B 1 338 ? 28.453 -7.781 -11.297 1 95.81 338 GLY B O 1
ATOM 6303 N N . ASP B 1 339 ? 27.25 -9.398 -12.273 1 97.62 339 ASP B N 1
ATOM 6304 C CA . ASP B 1 339 ? 26.406 -9.562 -11.094 1 97.62 339 ASP B CA 1
ATOM 6305 C C . ASP B 1 339 ? 27.203 -10.172 -9.938 1 97.62 339 ASP B C 1
ATOM 6307 O O . ASP B 1 339 ? 28.359 -10.547 -10.102 1 97.62 339 ASP B O 1
ATOM 6311 N N . GLN B 1 340 ? 26.609 -10.156 -8.75 1 97.38 340 GLN B N 1
ATOM 6312 C CA . GLN B 1 340 ? 27.297 -10.625 -7.551 1 97.38 340 GLN B CA 1
ATOM 6313 C C . GLN B 1 340 ? 26.672 -11.922 -7.035 1 97.38 340 GLN B C 1
ATOM 6315 O O . GLN B 1 340 ? 26.875 -12.297 -5.875 1 97.38 340 GLN B O 1
ATOM 6320 N N . PHE B 1 341 ? 25.875 -12.578 -7.859 1 98.38 341 PHE B N 1
ATOM 6321 C CA . PHE B 1 341 ? 25.219 -13.812 -7.449 1 98.38 341 PHE B CA 1
ATOM 6322 C C . PHE B 1 341 ? 26.234 -14.93 -7.266 1 98.38 341 PHE B C 1
ATOM 6324 O O . PHE B 1 341 ? 27.094 -15.141 -8.125 1 98.38 341 PHE B O 1
ATOM 6331 N N . PRO B 1 342 ? 26.172 -15.656 -6.215 1 98.19 342 PRO B N 1
ATOM 6332 C CA . PRO B 1 342 ? 27.156 -16.719 -5.965 1 98.19 342 PRO B CA 1
ATOM 6333 C C . PRO B 1 342 ? 26.844 -18 -6.734 1 98.19 342 PRO B C 1
ATOM 6335 O O . PRO B 1 342 ? 26.562 -19.031 -6.125 1 98.19 342 PRO B O 1
ATOM 6338 N N . PHE B 1 343 ? 27.062 -17.984 -7.973 1 98.62 343 PHE B N 1
ATOM 6339 C CA . PHE B 1 343 ? 26.641 -19.047 -8.875 1 98.62 343 PHE B CA 1
ATOM 6340 C C . PHE B 1 343 ? 27.469 -20.312 -8.625 1 98.62 343 PHE B C 1
ATOM 6342 O O . PHE B 1 343 ? 26.922 -21.406 -8.555 1 98.62 343 PHE B O 1
ATOM 6349 N N . ASP B 1 344 ? 28.766 -20.172 -8.531 1 98.31 344 ASP B N 1
ATOM 6350 C CA . ASP B 1 344 ? 29.625 -21.328 -8.297 1 98.31 344 ASP B CA 1
ATOM 6351 C C . ASP B 1 344 ? 29.297 -21.984 -6.957 1 98.31 344 ASP B C 1
ATOM 6353 O O . ASP B 1 344 ? 29.312 -23.219 -6.844 1 98.31 344 ASP B O 1
ATOM 6357 N N . ASP B 1 345 ? 29.078 -21.125 -6.012 1 98.38 345 ASP B N 1
ATOM 6358 C CA . ASP B 1 345 ? 28.688 -21.641 -4.703 1 98.38 345 ASP B CA 1
ATOM 6359 C C . ASP B 1 345 ? 27.375 -22.391 -4.777 1 98.38 345 ASP B C 1
ATOM 6361 O O . ASP B 1 345 ? 27.203 -23.422 -4.117 1 98.38 345 ASP B O 1
ATOM 6365 N N . LEU B 1 346 ? 26.438 -21.875 -5.52 1 98.69 346 LEU B N 1
ATOM 6366 C CA . LEU B 1 346 ? 25.172 -22.547 -5.723 1 98.69 346 LEU B CA 1
ATOM 6367 C C . LEU B 1 346 ? 25.375 -23.953 -6.266 1 98.69 346 LEU B C 1
ATOM 6369 O O . LEU B 1 346 ? 24.812 -24.922 -5.73 1 98.69 346 LEU B O 1
ATOM 6373 N N . LEU B 1 347 ? 26.156 -24.094 -7.332 1 98.62 347 LEU B N 1
ATOM 6374 C CA . LEU B 1 347 ? 26.391 -25.406 -7.949 1 98.62 347 LEU B CA 1
ATOM 6375 C C . LEU B 1 347 ? 27.047 -26.359 -6.957 1 98.62 347 LEU B C 1
ATOM 6377 O O . LEU B 1 347 ? 26.688 -27.531 -6.895 1 98.62 347 LEU B O 1
ATOM 6381 N N . ALA B 1 348 ? 27.969 -25.812 -6.203 1 98.5 348 ALA B N 1
ATOM 6382 C CA . ALA B 1 348 ? 28.688 -26.625 -5.219 1 98.5 348 ALA B CA 1
ATOM 6383 C C . ALA B 1 348 ? 27.734 -27.125 -4.133 1 98.5 348 ALA B C 1
ATOM 6385 O O . ALA B 1 348 ? 27.812 -28.281 -3.729 1 98.5 348 ALA B O 1
ATOM 6386 N N . ARG B 1 349 ? 26.891 -26.266 -3.676 1 98.31 349 ARG B N 1
ATOM 6387 C CA . ARG B 1 349 ? 25.953 -26.625 -2.617 1 98.31 349 ARG B CA 1
ATOM 6388 C C . ARG B 1 349 ? 24.938 -27.641 -3.111 1 98.31 349 ARG B C 1
ATOM 6390 O O . ARG B 1 349 ? 24.531 -28.531 -2.367 1 98.31 349 ARG B O 1
ATOM 6397 N N . ILE B 1 350 ? 24.5 -27.5 -4.312 1 98.31 350 ILE B N 1
ATOM 6398 C CA . ILE B 1 350 ? 23.562 -28.469 -4.887 1 98.31 350 ILE B CA 1
ATOM 6399 C C . ILE B 1 350 ? 24.25 -29.828 -5.02 1 98.31 350 ILE B C 1
ATOM 6401 O O . ILE B 1 350 ? 23.656 -30.859 -4.699 1 98.31 350 ILE B O 1
ATOM 6405 N N . SER B 1 351 ? 25.453 -29.828 -5.473 1 97.75 351 SER B N 1
ATOM 6406 C CA . SER B 1 351 ? 26.219 -31.062 -5.633 1 97.75 3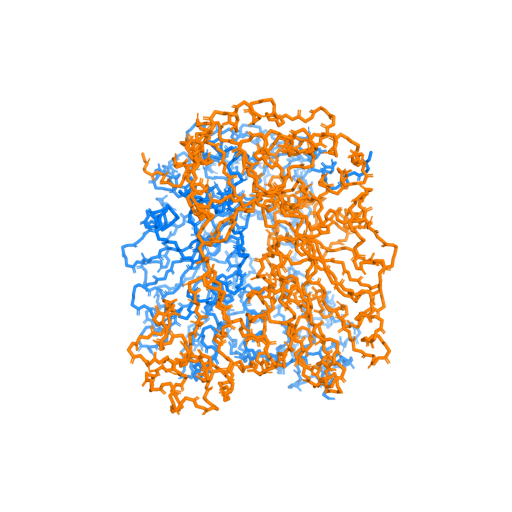51 SER B CA 1
ATOM 6407 C C . SER B 1 351 ? 26.391 -31.781 -4.293 1 97.75 351 SER B C 1
ATOM 6409 O O . SER B 1 351 ? 26.562 -33 -4.254 1 97.75 351 SER B O 1
ATOM 6411 N N . ALA B 1 352 ? 26.328 -31.016 -3.248 1 97.38 352 ALA B N 1
ATOM 6412 C CA . ALA B 1 352 ? 26.531 -31.562 -1.911 1 97.38 352 ALA B CA 1
ATOM 6413 C C . ALA B 1 352 ? 25.25 -32.156 -1.347 1 97.38 352 ALA B C 1
ATOM 6415 O O . ALA B 1 352 ? 25.281 -32.875 -0.334 1 97.38 352 ALA B O 1
ATOM 6416 N N . ILE B 1 353 ? 24.141 -31.922 -1.963 1 96.88 353 ILE B N 1
ATOM 6417 C CA . ILE B 1 353 ? 22.875 -32.469 -1.488 1 96.88 353 ILE B CA 1
ATOM 6418 C C . ILE B 1 353 ? 22.891 -34 -1.625 1 96.88 353 ILE B C 1
ATOM 6420 O O . ILE B 1 353 ? 23.25 -34.531 -2.676 1 96.88 353 ILE B O 1
ATOM 6424 N N . ASN B 1 354 ? 22.5 -34.688 -0.613 1 93.56 354 ASN B N 1
ATOM 6425 C CA . ASN B 1 354 ? 22.438 -36.156 -0.628 1 93.56 354 ASN B CA 1
ATOM 6426 C C . ASN B 1 354 ? 21.047 -36.625 -0.995 1 93.56 354 ASN B C 1
ATOM 6428 O O . ASN B 1 354 ? 20.125 -36.594 -0.176 1 93.56 354 ASN B O 1
ATOM 6432 N N . ILE B 1 355 ? 20.922 -37.125 -2.127 1 93.12 355 ILE B N 1
ATOM 6433 C CA . ILE B 1 355 ? 19.656 -37.688 -2.592 1 93.12 355 ILE B CA 1
ATOM 6434 C C . ILE B 1 355 ? 19.734 -39.219 -2.551 1 93.12 355 ILE B C 1
ATOM 6436 O O . ILE B 1 355 ? 20.594 -39.812 -3.211 1 93.12 355 ILE B O 1
ATOM 6440 N N . GLU B 1 356 ? 18.859 -39.781 -1.825 1 90.5 356 GLU B N 1
ATOM 6441 C CA . GLU B 1 356 ? 18.766 -41.25 -1.784 1 90.5 356 GLU B CA 1
ATOM 6442 C C . GLU B 1 356 ? 17.906 -41.781 -2.922 1 90.5 356 GLU B C 1
ATOM 6444 O O . GLU B 1 356 ? 16.922 -41.125 -3.312 1 90.5 356 GLU B O 1
ATOM 6449 N N . THR B 1 357 ? 18.328 -42.875 -3.432 1 85.5 357 THR B N 1
ATOM 6450 C CA . THR B 1 357 ? 17.484 -43.5 -4.43 1 85.5 357 THR B CA 1
ATOM 6451 C C . THR B 1 357 ? 16.234 -44.094 -3.781 1 85.5 357 THR B C 1
ATOM 6453 O O . THR B 1 357 ? 16.344 -44.938 -2.889 1 85.5 357 THR B O 1
ATOM 6456 N N . ARG B 1 358 ? 15.172 -43.531 -4.125 1 86.62 358 ARG B N 1
ATOM 6457 C CA . ARG B 1 358 ? 13.891 -44 -3.609 1 86.62 358 ARG B CA 1
ATOM 6458 C C . ARG B 1 358 ? 12.969 -44.406 -4.746 1 86.62 358 ARG B C 1
ATOM 6460 O O . ARG B 1 358 ? 13.109 -43.938 -5.879 1 86.62 358 ARG B O 1
ATOM 6467 N N . VAL B 1 359 ? 12.07 -45.438 -4.449 1 78.19 359 VAL B N 1
ATOM 6468 C CA . VAL B 1 359 ? 11.062 -45.844 -5.418 1 78.19 359 VAL B CA 1
ATOM 6469 C C . VAL B 1 359 ? 10.016 -44.719 -5.578 1 78.19 359 VAL B C 1
ATOM 6471 O O . VAL B 1 359 ? 9.641 -44.094 -4.602 1 78.19 359 VAL B O 1
ATOM 6474 N N . ALA B 1 360 ? 9.656 -44.594 -6.789 1 69.75 360 ALA B N 1
ATOM 6475 C CA . ALA B 1 360 ? 8.688 -43.531 -7.098 1 69.75 360 ALA B CA 1
ATOM 6476 C C . ALA B 1 360 ? 7.402 -43.719 -6.301 1 69.75 360 ALA B C 1
ATOM 6478 O O . ALA B 1 360 ? 6.93 -44.844 -6.129 1 69.75 360 ALA B O 1
ATOM 6479 N N . PHE B 1 361 ? 6.965 -42.594 -5.598 1 62.44 361 PHE B N 1
ATOM 6480 C CA . PHE B 1 361 ? 5.664 -42.625 -4.941 1 62.44 361 PHE B CA 1
ATOM 6481 C C . PHE B 1 361 ? 4.543 -42.75 -5.965 1 62.44 361 PHE B C 1
ATOM 6483 O O . PHE B 1 361 ? 4.621 -42.188 -7.062 1 62.44 361 PHE B O 1
ATOM 6490 N N . GLU B 1 362 ? 3.652 -43.781 -5.852 1 56.69 362 GLU B N 1
ATOM 6491 C CA . GLU B 1 362 ? 2.396 -43.688 -6.586 1 56.69 362 GLU B CA 1
ATOM 6492 C C . GLU B 1 362 ? 1.556 -42.5 -6.074 1 56.69 362 GLU B C 1
ATOM 6494 O O . GLU B 1 362 ? 0.999 -42.562 -4.977 1 56.69 362 GLU B O 1
ATOM 6499 N N . VAL B 1 363 ? 1.979 -41.281 -6.43 1 56.19 363 VAL B N 1
ATOM 6500 C CA . VAL B 1 363 ? 1.151 -40.188 -5.957 1 56.19 363 VAL B CA 1
ATOM 6501 C C . VAL B 1 363 ? -0.258 -40.312 -6.531 1 56.19 363 VAL B C 1
ATOM 6503 O O . VAL B 1 363 ? -0.429 -40.469 -7.742 1 56.19 363 VAL B O 1
ATOM 6506 N N . THR B 1 364 ? -1.244 -40.656 -5.684 1 57.75 364 THR B N 1
ATOM 6507 C CA . THR B 1 364 ? -2.641 -40.719 -6.098 1 57.75 364 THR B CA 1
ATOM 6508 C C . THR B 1 364 ? -3.07 -39.406 -6.73 1 57.75 364 THR B C 1
ATOM 6510 O O . THR B 1 364 ? -2.904 -38.344 -6.133 1 57.75 364 THR B O 1
ATOM 6513 N N . ASP B 1 365 ? -3.285 -39.406 -7.992 1 62.78 365 ASP B N 1
ATOM 6514 C CA . ASP B 1 365 ? -3.824 -38.25 -8.703 1 62.78 365 ASP B CA 1
ATOM 6515 C C . ASP B 1 365 ? -5.191 -37.844 -8.141 1 62.78 365 ASP B C 1
ATOM 6517 O O . ASP B 1 365 ? -6.133 -38.625 -8.18 1 62.78 365 ASP B O 1
ATOM 6521 N N . VAL B 1 366 ? -5.223 -36.781 -7.312 1 66.75 366 VAL B N 1
ATOM 6522 C CA . VAL B 1 366 ? -6.48 -36.25 -6.793 1 66.75 366 VAL B CA 1
ATOM 6523 C C . VAL B 1 366 ? -7.16 -35.406 -7.863 1 66.75 366 VAL B C 1
ATOM 6525 O O . VAL B 1 366 ? -6.523 -34.562 -8.484 1 66.75 366 VAL B O 1
ATOM 6528 N N . PRO B 1 367 ? -8.406 -35.844 -8.125 1 71.25 367 PRO B N 1
ATOM 6529 C CA . PRO B 1 367 ? -9.133 -35.031 -9.094 1 71.25 367 PRO B CA 1
ATOM 6530 C C . PRO B 1 367 ? -9.227 -33.562 -8.664 1 71.25 367 PRO B C 1
ATOM 6532 O O . PRO B 1 367 ? -9.492 -33.281 -7.496 1 71.25 367 PRO B O 1
ATOM 6535 N N . PHE B 1 368 ? -8.805 -32.719 -9.664 1 74.69 368 PHE B N 1
ATOM 6536 C CA . PHE B 1 368 ? -8.859 -31.266 -9.43 1 74.69 368 PHE B CA 1
ATOM 6537 C C . PHE B 1 368 ? -10.195 -30.703 -9.898 1 74.69 368 PHE B C 1
ATOM 6539 O O . PHE B 1 368 ? -10.711 -31.094 -10.953 1 74.69 368 PHE B O 1
ATOM 6546 N N . TYR B 1 369 ? -10.805 -29.953 -9.008 1 80.69 369 TYR B N 1
ATOM 6547 C CA . TYR B 1 369 ? -12 -29.25 -9.453 1 80.69 369 TYR B CA 1
ATOM 6548 C C . TYR B 1 369 ? -11.641 -28.078 -10.359 1 80.69 369 TYR B C 1
ATOM 6550 O O . TYR B 1 369 ? -10.891 -27.172 -9.953 1 80.69 369 TYR B O 1
ATOM 6558 N N . ASN B 1 370 ? -12.164 -28.094 -11.586 1 85.88 370 ASN B N 1
ATOM 6559 C CA . ASN B 1 370 ? -11.797 -27.047 -12.539 1 85.88 370 ASN B CA 1
ATOM 6560 C C . ASN B 1 370 ? -13.016 -26.531 -13.305 1 85.88 370 ASN B C 1
ATOM 6562 O O . ASN B 1 370 ? -12.875 -25.922 -14.367 1 85.88 370 ASN B O 1
ATOM 6566 N N . GLU B 1 371 ? -14.188 -26.75 -12.758 1 88.44 371 GLU B N 1
ATOM 6567 C CA . GLU B 1 371 ? -15.43 -26.469 -13.469 1 88.44 371 GLU B CA 1
ATOM 6568 C C . GLU B 1 371 ? -15.859 -25.016 -13.258 1 88.44 371 GLU B C 1
ATOM 6570 O O . GLU B 1 371 ? -15.242 -24.281 -12.484 1 88.44 371 GLU B O 1
ATOM 6575 N N . GLU B 1 372 ? -16.875 -24.688 -14.039 1 90.62 372 GLU B N 1
ATOM 6576 C CA . GLU B 1 372 ? -17.484 -23.359 -13.922 1 90.62 372 GLU B CA 1
ATOM 6577 C C . GLU B 1 372 ? -18.156 -23.188 -12.562 1 90.62 372 GLU B C 1
ATOM 6579 O O . GLU B 1 372 ? -18.531 -24.156 -11.914 1 90.62 372 GLU B O 1
ATOM 6584 N N . GLY B 1 373 ? -18.266 -21.906 -12.18 1 89.5 373 GLY B N 1
ATOM 6585 C CA . GLY B 1 373 ? -18.922 -21.578 -10.93 1 89.5 373 GLY B CA 1
ATOM 6586 C C . GLY B 1 373 ? -19.266 -20.109 -10.812 1 89.5 373 GLY B C 1
ATOM 6587 O O . GLY B 1 373 ? -19.297 -19.391 -11.812 1 89.5 373 GLY B O 1
ATOM 6588 N N . THR B 1 374 ? -19.781 -19.781 -9.594 1 90.06 374 THR B N 1
ATOM 6589 C CA . THR B 1 374 ? -20.125 -18.391 -9.289 1 90.06 374 THR B CA 1
ATOM 6590 C C . THR B 1 374 ? -19.562 -17.984 -7.934 1 90.06 374 THR B C 1
ATOM 6592 O O . THR B 1 374 ? -19.719 -18.688 -6.941 1 90.06 374 THR B O 1
ATOM 6595 N N . TYR B 1 375 ? -18.797 -16.953 -7.988 1 90.06 375 TYR B N 1
ATOM 6596 C CA . TYR B 1 375 ? -18.359 -16.312 -6.75 1 90.06 375 TYR B CA 1
ATOM 6597 C C . TYR B 1 375 ? -19.359 -15.25 -6.305 1 90.06 375 TYR B C 1
ATOM 6599 O O . TYR B 1 375 ? -19.75 -14.391 -7.09 1 90.06 375 TYR B O 1
ATOM 6607 N N . ASP B 1 376 ? -19.719 -15.297 -5.062 1 88.81 376 ASP B N 1
ATOM 6608 C CA . ASP B 1 376 ? -20.672 -14.352 -4.48 1 88.81 376 ASP B CA 1
ATOM 6609 C C . ASP B 1 376 ? -20.016 -13.508 -3.393 1 88.81 376 ASP B C 1
ATOM 6611 O O . ASP B 1 376 ? -19.5 -14.047 -2.408 1 88.81 376 ASP B O 1
ATOM 6615 N N . TYR B 1 377 ? -20.078 -12.172 -3.537 1 80.69 377 TYR B N 1
ATOM 6616 C CA . TYR B 1 377 ? -19.375 -11.242 -2.66 1 80.69 377 TYR B CA 1
ATOM 6617 C C . TYR B 1 377 ? -20.031 -11.164 -1.294 1 80.69 377 TYR B C 1
ATOM 6619 O O . TYR B 1 377 ? -19.453 -10.648 -0.338 1 80.69 377 TYR B O 1
ATOM 6627 N N . ARG B 1 378 ? -21.219 -11.727 -1.09 1 70.5 378 ARG B N 1
ATOM 6628 C CA . ARG B 1 378 ? -21.953 -11.547 0.161 1 70.5 378 ARG B CA 1
ATOM 6629 C C . ARG B 1 378 ? -21.109 -11.992 1.353 1 70.5 378 ARG B C 1
ATOM 6631 O O . ARG B 1 378 ? -20.484 -13.047 1.312 1 70.5 378 ARG B O 1
ATOM 6638 N N . GLU B 1 379 ? -21.047 -11.086 2.252 1 66.12 379 GLU B N 1
ATOM 6639 C CA . GLU B 1 379 ? -20.234 -11.266 3.457 1 66.12 379 GLU B CA 1
ATOM 6640 C C . GLU B 1 379 ? -20.688 -12.492 4.242 1 66.12 379 GLU B C 1
ATOM 6642 O O . GLU B 1 379 ? -21.891 -12.727 4.41 1 66.12 379 GLU B O 1
ATOM 6647 N N . ILE B 1 380 ? -19.766 -13.281 4.508 1 72.56 380 ILE B N 1
ATOM 6648 C CA . ILE B 1 380 ? -20 -14.461 5.332 1 72.56 380 ILE B CA 1
ATOM 6649 C C . ILE B 1 380 ? -19.812 -14.102 6.805 1 72.56 380 ILE B C 1
ATOM 6651 O O . ILE B 1 380 ? -18.719 -14.25 7.348 1 72.56 380 ILE B O 1
ATOM 6655 N N . ASP B 1 381 ? -20.844 -13.484 7.359 1 68.12 381 ASP B N 1
ATOM 6656 C CA . ASP B 1 381 ? -20.812 -13.008 8.742 1 68.12 381 ASP B CA 1
ATOM 6657 C C . ASP B 1 381 ? -21 -14.164 9.719 1 68.12 381 ASP B C 1
ATOM 6659 O O . ASP B 1 381 ? -20.375 -14.188 10.781 1 68.12 381 ASP B O 1
ATOM 6663 N N . LYS B 1 382 ? -21.922 -15.047 9.398 1 78.44 382 LYS B N 1
ATOM 6664 C CA . LYS B 1 382 ? -22.203 -16.234 10.195 1 78.44 382 LYS B CA 1
ATOM 6665 C C . LYS B 1 382 ? -21.938 -17.516 9.406 1 78.44 382 LYS B C 1
ATOM 6667 O O . LYS B 1 382 ? -22.188 -17.562 8.203 1 78.44 382 LYS B O 1
ATOM 6672 N N . VAL B 1 383 ? -21.281 -18.328 10.133 1 85.62 383 VAL B N 1
ATOM 6673 C CA . VAL B 1 383 ? -20.875 -19.594 9.5 1 85.62 383 VAL B CA 1
ATOM 6674 C C . VAL B 1 383 ? -21.578 -20.75 10.188 1 85.62 383 VAL B C 1
ATOM 6676 O O . VAL B 1 383 ? -21.859 -20.703 11.391 1 85.62 383 VAL B O 1
ATOM 6679 N N . LYS B 1 384 ? -22.031 -21.734 9.445 1 91.25 384 LYS B N 1
ATOM 6680 C CA . LYS B 1 384 ? -22.656 -22.953 9.938 1 91.25 384 LYS B CA 1
ATOM 6681 C C . LYS B 1 384 ? -22.031 -24.203 9.312 1 91.25 384 LYS B C 1
ATOM 6683 O O . LYS B 1 384 ? -21.688 -24.188 8.125 1 91.25 384 LYS B O 1
ATOM 6688 N N . LYS B 1 385 ? -21.812 -25.141 10.172 1 92.44 385 LYS B N 1
ATOM 6689 C CA . LYS B 1 385 ? -21.328 -26.422 9.672 1 92.44 385 LYS B CA 1
ATOM 6690 C C . LYS B 1 385 ? -22.484 -27.297 9.188 1 92.44 385 LYS B C 1
ATOM 6692 O O . LYS B 1 385 ? -23.516 -27.391 9.852 1 92.44 385 LYS B O 1
ATOM 6697 N N . ILE B 1 386 ? -22.266 -27.891 8.039 1 94.5 386 ILE B N 1
ATOM 6698 C CA . ILE B 1 386 ? -23.312 -28.734 7.492 1 94.5 386 ILE B CA 1
ATOM 6699 C C . ILE B 1 386 ? -22.703 -29.953 6.816 1 94.5 386 ILE B C 1
ATOM 6701 O O . ILE B 1 386 ? -21.5 -29.969 6.5 1 94.5 386 ILE B O 1
ATOM 6705 N N . ASP B 1 387 ? -23.516 -30.922 6.648 1 94.75 387 ASP B N 1
ATOM 6706 C CA . ASP B 1 387 ? -23.094 -32.094 5.887 1 94.75 387 ASP B CA 1
ATOM 6707 C C . ASP B 1 387 ? -22.891 -31.75 4.414 1 94.75 387 ASP B C 1
ATOM 6709 O O . ASP B 1 387 ? -23.672 -31 3.828 1 94.75 387 ASP B O 1
ATOM 6713 N N . ILE B 1 388 ? -21.922 -32.375 3.852 1 95.12 388 ILE B N 1
ATOM 6714 C CA . ILE B 1 388 ? -21.547 -32.125 2.463 1 95.12 388 ILE B CA 1
ATOM 6715 C C . ILE B 1 388 ? -22.75 -32.344 1.553 1 95.12 388 ILE B C 1
ATOM 6717 O O . ILE B 1 388 ? -23 -31.547 0.638 1 95.12 388 ILE B O 1
ATOM 6721 N N . ASP B 1 389 ? -23.516 -33.281 1.863 1 94 389 ASP B N 1
ATOM 6722 C CA . ASP B 1 389 ? -24.625 -33.688 0.997 1 94 389 ASP B CA 1
ATOM 6723 C C . ASP B 1 389 ? -25.75 -32.656 1.042 1 94 389 ASP B C 1
ATOM 6725 O O . ASP B 1 389 ? -26.625 -32.656 0.166 1 94 389 ASP B O 1
ATOM 6729 N N . LYS B 1 390 ? -25.719 -31.828 1.988 1 94.38 390 LYS B N 1
ATOM 6730 C CA . LYS B 1 390 ? -26.766 -30.828 2.145 1 94.38 390 LYS B CA 1
ATOM 6731 C C . LYS B 1 390 ? -26.266 -29.438 1.71 1 94.38 390 LYS B C 1
ATOM 6733 O O . LYS B 1 390 ? -26.984 -28.453 1.863 1 94.38 390 LYS B O 1
ATOM 6738 N N . ALA B 1 391 ? -25.156 -29.406 1.143 1 93.5 391 ALA B N 1
ATOM 6739 C CA . ALA B 1 391 ? -24.5 -28.125 0.966 1 93.5 391 ALA B CA 1
ATOM 6740 C C . ALA B 1 391 ? -24.812 -27.516 -0.402 1 93.5 391 ALA B C 1
ATOM 6742 O O . ALA B 1 391 ? -24.406 -26.391 -0.703 1 93.5 391 ALA B O 1
ATOM 6743 N N . TYR B 1 392 ? -25.656 -28.172 -1.21 1 93 392 TYR B N 1
ATOM 6744 C CA . TYR B 1 392 ? -25.938 -27.703 -2.564 1 93 392 TYR B CA 1
ATOM 6745 C C . TYR B 1 392 ? -26.516 -26.297 -2.553 1 93 392 TYR B C 1
ATOM 6747 O O . TYR B 1 392 ? -27.406 -25.984 -1.758 1 93 392 TYR B O 1
ATOM 6755 N N . ASN B 1 393 ? -26 -25.422 -3.41 1 92.88 393 ASN B N 1
ATOM 6756 C CA . ASN B 1 393 ? -26.453 -24.062 -3.66 1 92.88 393 ASN B CA 1
ATOM 6757 C C . ASN B 1 393 ? -26.156 -23.141 -2.48 1 92.88 393 ASN B C 1
ATOM 6759 O O . ASN B 1 393 ? -26.672 -22.031 -2.416 1 92.88 393 ASN B O 1
ATOM 6763 N N . LYS B 1 394 ? -25.469 -23.656 -1.541 1 93.06 394 LYS B N 1
ATOM 6764 C CA . LYS B 1 394 ? -25 -22.812 -0.451 1 93.06 394 LYS B CA 1
ATOM 6765 C C . LYS B 1 394 ? -23.672 -22.156 -0.793 1 93.06 394 LYS B C 1
ATOM 6767 O O . LYS B 1 394 ? -23 -22.562 -1.758 1 93.06 394 LYS B O 1
ATOM 6772 N N . ILE B 1 395 ? -23.375 -21.125 -0.051 1 91.81 395 ILE B N 1
ATOM 6773 C CA . ILE B 1 395 ? -22.109 -20.422 -0.273 1 91.81 395 ILE B CA 1
ATOM 6774 C C . ILE B 1 395 ? -21.031 -20.969 0.658 1 91.81 395 ILE B C 1
ATOM 6776 O O . ILE B 1 395 ? -21.203 -20.984 1.88 1 91.81 395 ILE B O 1
ATOM 6780 N N . LEU B 1 396 ? -19.953 -21.375 0.052 1 90.69 396 LEU B N 1
ATOM 6781 C CA . LEU B 1 396 ? -18.828 -21.922 0.814 1 90.69 396 LEU B CA 1
ATOM 6782 C C . LEU B 1 396 ? -18.203 -20.859 1.7 1 90.69 396 LEU B C 1
ATOM 6784 O O . LEU B 1 396 ? -17.906 -19.75 1.233 1 90.69 396 LEU B O 1
ATOM 6788 N N . ALA B 1 397 ? -17.938 -21.109 2.955 1 86.5 397 ALA B N 1
ATOM 6789 C CA . ALA B 1 397 ? -17.484 -20.109 3.906 1 86.5 397 ALA B CA 1
ATOM 6790 C C . ALA B 1 397 ? -15.977 -20.156 4.098 1 86.5 397 ALA B C 1
ATOM 6792 O O . ALA B 1 397 ? -15.375 -19.234 4.629 1 86.5 397 ALA B O 1
ATOM 6793 N N . THR B 1 398 ? -15.43 -21.234 3.738 1 82.19 398 THR B N 1
ATOM 6794 C CA . THR B 1 398 ? -13.984 -21.422 3.842 1 82.19 398 THR B CA 1
ATOM 6795 C C . THR B 1 398 ? -13.445 -22.125 2.594 1 82.19 398 THR B C 1
ATOM 6797 O O . THR B 1 398 ? -14.125 -22.969 2 1 82.19 398 THR B O 1
ATOM 6800 N N . HIS B 1 399 ? -12.195 -21.719 2.291 1 81.62 399 HIS B N 1
ATOM 6801 C CA . HIS B 1 399 ? -11.555 -22.453 1.193 1 81.62 399 HIS B CA 1
ATOM 6802 C C . HIS B 1 399 ? -11.43 -23.938 1.514 1 81.62 399 HIS B C 1
ATOM 6804 O O . HIS B 1 399 ? -11.227 -24.312 2.672 1 81.62 399 HIS B O 1
ATOM 6810 N N . LEU B 1 400 ? -11.586 -24.781 0.58 1 85.31 400 LEU B N 1
ATOM 6811 C CA . LEU B 1 400 ? -11.242 -26.188 0.71 1 85.31 400 LEU B CA 1
ATOM 6812 C C . LEU B 1 400 ? -9.922 -26.484 0.008 1 85.31 400 LEU B C 1
ATOM 6814 O O . LEU B 1 400 ? -9.773 -26.234 -1.188 1 85.31 400 LEU B O 1
ATOM 6818 N N . THR B 1 401 ? -8.969 -27 0.748 1 77.12 401 THR B N 1
ATOM 6819 C CA . THR B 1 401 ? -7.613 -27.203 0.26 1 77.12 401 THR B CA 1
ATOM 6820 C C . THR B 1 401 ? -7.207 -28.672 0.417 1 77.12 401 THR B C 1
ATOM 6822 O O . THR B 1 401 ? -6.766 -29.078 1.491 1 77.12 401 THR B O 1
ATOM 6825 N N . PRO B 1 402 ? -7.238 -29.484 -0.573 1 76.5 402 PRO B N 1
ATOM 6826 C CA . PRO B 1 402 ? -6.797 -30.875 -0.508 1 76.5 402 PRO B CA 1
ATOM 6827 C C . PRO B 1 402 ? -5.277 -31.016 -0.489 1 76.5 402 PRO B C 1
ATOM 6829 O O . PRO B 1 402 ? -4.57 -30.156 -1.012 1 76.5 402 PRO B O 1
ATOM 6832 N N . TYR B 1 403 ? -4.863 -32.062 0.122 1 64.12 403 TYR B N 1
ATOM 6833 C CA . TYR B 1 403 ? -3.467 -32.469 0.14 1 64.12 403 TYR B CA 1
ATOM 6834 C C . TYR B 1 403 ? -3.309 -33.875 -0.423 1 64.12 403 TYR B C 1
ATOM 6836 O O . TYR B 1 403 ? -3.709 -34.875 0.214 1 64.12 403 TYR B O 1
ATOM 6844 N N . PRO B 1 404 ? -2.764 -34 -1.617 1 69.5 404 PRO B N 1
ATOM 6845 C CA . PRO B 1 404 ? -2.098 -32.969 -2.408 1 69.5 404 PRO B CA 1
ATOM 6846 C C . PRO B 1 404 ? -3.082 -32.094 -3.189 1 69.5 404 PRO B C 1
ATOM 6848 O O . PRO B 1 404 ? -4.254 -32.469 -3.322 1 69.5 404 PRO B O 1
ATOM 6851 N N . PRO B 1 405 ? -2.643 -31 -3.828 1 62.25 405 PRO B N 1
ATOM 6852 C CA . PRO B 1 405 ? -1.29 -30.438 -3.74 1 62.25 405 PRO B CA 1
ATOM 6853 C C . PRO B 1 405 ? -1.156 -29.391 -2.645 1 62.25 405 PRO B C 1
ATOM 6855 O O . PRO B 1 405 ? -0.14 -28.688 -2.576 1 62.25 405 PRO B O 1
ATOM 6858 N N . GLY B 1 406 ? -2.279 -29.062 -1.882 1 58.94 406 GLY B N 1
ATOM 6859 C CA . GLY B 1 406 ? -2.221 -28.078 -0.803 1 58.94 406 GLY B CA 1
ATOM 6860 C C . GLY B 1 406 ? -2.611 -26.688 -1.24 1 58.94 406 GLY B C 1
ATOM 6861 O O . GLY B 1 406 ? -2.117 -25.703 -0.694 1 58.94 406 GLY B O 1
ATOM 6862 N N . ILE B 1 407 ? -3.271 -26.484 -2.299 1 66.69 407 ILE B N 1
ATOM 6863 C CA . ILE B 1 407 ? -3.791 -25.203 -2.762 1 66.69 407 ILE B CA 1
ATOM 6864 C C . ILE B 1 407 ? -5.316 -25.234 -2.752 1 66.69 407 ILE B C 1
ATOM 6866 O O . ILE B 1 407 ? -5.926 -26.266 -3.008 1 66.69 407 ILE B O 1
ATOM 6870 N N . PRO B 1 408 ? -5.902 -24.031 -2.445 1 75.31 408 PRO B N 1
ATOM 6871 C CA . PRO B 1 408 ? -7.367 -24 -2.445 1 75.31 408 PRO B CA 1
ATOM 6872 C C . PRO B 1 408 ? -7.965 -24.344 -3.809 1 75.31 408 PRO B C 1
ATOM 6874 O O . PRO B 1 408 ? -7.57 -23.766 -4.82 1 75.31 408 PRO B O 1
ATOM 6877 N N . ILE B 1 409 ? -8.828 -25.344 -3.754 1 79 409 ILE B N 1
ATOM 6878 C CA . ILE B 1 409 ? -9.469 -25.797 -4.984 1 79 409 ILE B CA 1
ATOM 6879 C C . ILE B 1 409 ? -10.898 -25.281 -5.047 1 79 409 ILE B C 1
ATOM 6881 O O . ILE B 1 409 ? -11.43 -25.016 -6.129 1 79 409 ILE B O 1
ATOM 6885 N N . MET B 1 410 ? -11.523 -25.203 -3.922 1 86.62 410 MET B N 1
ATOM 6886 C CA . MET B 1 410 ? -12.836 -24.578 -3.783 1 86.62 410 MET B CA 1
ATOM 6887 C C . MET B 1 410 ? -12.75 -23.328 -2.918 1 86.62 410 MET B C 1
ATOM 6889 O O . MET B 1 410 ? -12.141 -23.344 -1.85 1 86.62 410 MET B O 1
ATOM 6893 N N . LEU B 1 411 ? -13.352 -22.328 -3.498 1 85.56 411 LEU B N 1
ATOM 6894 C CA . LEU B 1 411 ? -13.039 -21 -2.963 1 85.56 411 LEU B CA 1
ATOM 6895 C C . LEU B 1 411 ? -14.156 -20.516 -2.047 1 85.56 411 LEU B C 1
ATOM 6897 O O . LEU B 1 411 ? -15.336 -20.734 -2.334 1 85.56 411 LEU B O 1
ATOM 6901 N N . ARG B 1 412 ? -13.719 -19.969 -0.958 1 83.44 412 ARG B N 1
ATOM 6902 C CA . ARG B 1 412 ? -14.68 -19.234 -0.127 1 83.44 412 ARG B CA 1
ATOM 6903 C C . ARG B 1 412 ? -15.484 -18.25 -0.958 1 83.44 412 ARG B C 1
ATOM 6905 O O . ARG B 1 412 ? -14.922 -17.5 -1.759 1 83.44 412 ARG B O 1
ATOM 6912 N N . GLY B 1 413 ? -16.766 -18.312 -0.774 1 87.06 413 GLY B N 1
ATOM 6913 C CA . GLY B 1 413 ? -17.625 -17.406 -1.52 1 87.06 413 GLY B CA 1
ATOM 6914 C C . GLY B 1 413 ? -18.219 -18.047 -2.764 1 87.06 413 GLY B C 1
ATOM 6915 O O . GLY B 1 413 ? -19.078 -17.453 -3.42 1 87.06 413 GLY B O 1
ATOM 6916 N N . GLU B 1 414 ? -17.719 -19.234 -3.025 1 90.81 414 GLU B N 1
ATOM 6917 C CA . GLU B 1 414 ? -18.234 -19.953 -4.195 1 90.81 414 GLU B CA 1
ATOM 6918 C C . GLU B 1 414 ? -19.562 -20.641 -3.879 1 90.81 414 GLU B C 1
ATOM 6920 O O . GLU B 1 414 ? -19.719 -21.203 -2.797 1 90.81 414 GLU B O 1
ATOM 6925 N N . ILE B 1 415 ? -20.469 -20.656 -4.82 1 91 415 ILE B N 1
ATOM 6926 C CA . ILE B 1 415 ? -21.719 -21.406 -4.688 1 91 415 ILE B CA 1
ATOM 6927 C C . ILE B 1 415 ? -21.453 -22.891 -4.961 1 91 415 ILE B C 1
ATOM 6929 O O . ILE B 1 415 ? -20.906 -23.25 -6.004 1 91 415 ILE B O 1
ATOM 6933 N N . ILE B 1 416 ? -21.828 -23.672 -4.012 1 92.19 416 ILE B N 1
ATOM 6934 C CA . ILE B 1 416 ? -21.531 -25.094 -4.07 1 92.19 416 ILE B CA 1
ATOM 6935 C C . ILE B 1 416 ? -22.406 -25.766 -5.117 1 92.19 416 ILE B C 1
ATOM 6937 O O . ILE B 1 416 ? -23.641 -25.641 -5.086 1 92.19 416 ILE B O 1
ATOM 6941 N N . THR B 1 417 ? -21.75 -26.453 -5.965 1 91 417 THR B N 1
ATOM 6942 C CA . THR B 1 417 ? -22.438 -27.141 -7.043 1 91 417 THR B CA 1
ATOM 6943 C C . THR B 1 417 ? -22.531 -28.641 -6.762 1 91 417 THR B C 1
ATOM 6945 O O . THR B 1 417 ? -21.906 -29.141 -5.816 1 91 417 THR B O 1
ATOM 6948 N N . LYS B 1 418 ? -23.281 -29.328 -7.633 1 90.19 418 LYS B N 1
ATOM 6949 C CA . LYS B 1 418 ? -23.391 -30.781 -7.512 1 90.19 418 LYS B CA 1
ATOM 6950 C C . LYS B 1 418 ? -22.047 -31.469 -7.758 1 90.19 418 LYS B C 1
ATOM 6952 O O . LYS B 1 418 ? -21.719 -32.438 -7.09 1 90.19 418 LYS B O 1
ATOM 6957 N N . ASN B 1 419 ? -21.391 -30.953 -8.672 1 88.94 419 ASN B N 1
ATOM 6958 C CA . ASN B 1 419 ? -20.094 -31.516 -8.984 1 88.94 419 ASN B CA 1
ATOM 6959 C C . ASN B 1 419 ? -19.094 -31.328 -7.836 1 88.94 419 ASN B C 1
ATOM 6961 O O . ASN B 1 419 ? -18.25 -32.188 -7.598 1 88.94 419 ASN B O 1
ATOM 6965 N N . MET B 1 420 ? -19.172 -30.25 -7.195 1 90.5 420 MET B N 1
ATOM 6966 C CA . MET B 1 420 ? -18.344 -30.016 -6.02 1 90.5 420 MET B CA 1
ATOM 6967 C C . MET B 1 420 ? -18.641 -31.047 -4.93 1 90.5 420 MET B C 1
ATOM 6969 O O . MET B 1 420 ? -17.734 -31.578 -4.301 1 90.5 420 MET B O 1
ATOM 6973 N N . ILE B 1 421 ? -19.875 -31.281 -4.746 1 92 421 ILE B N 1
ATOM 6974 C CA . ILE B 1 421 ? -20.312 -32.25 -3.738 1 92 421 ILE B CA 1
ATOM 6975 C C . ILE B 1 421 ? -19.766 -33.625 -4.078 1 92 421 ILE B C 1
ATOM 6977 O O . ILE B 1 421 ? -19.25 -34.344 -3.199 1 92 421 ILE B O 1
ATOM 6981 N N . LYS B 1 422 ? -19.859 -33.938 -5.297 1 89.19 422 LYS B N 1
ATOM 6982 C CA . LYS B 1 422 ? -19.328 -35.219 -5.75 1 89.19 422 LYS B CA 1
ATOM 6983 C C . LYS B 1 422 ? -17.844 -35.344 -5.438 1 89.19 422 LYS B C 1
ATOM 6985 O O . LYS B 1 422 ? -17.391 -36.375 -4.957 1 89.19 422 LYS B O 1
ATOM 6990 N N . LEU B 1 423 ? -17.188 -34.344 -5.711 1 88 423 LEU B N 1
ATOM 6991 C CA . LEU B 1 423 ? -15.742 -34.344 -5.496 1 88 423 LEU B CA 1
ATOM 6992 C C . LEU B 1 423 ? -15.414 -34.406 -4.008 1 88 423 LEU B C 1
ATOM 6994 O O . LEU B 1 423 ? -14.492 -35.125 -3.594 1 88 423 LEU B O 1
ATOM 6998 N N . MET B 1 424 ? -16.094 -33.656 -3.24 1 90.88 424 MET B N 1
ATOM 6999 C CA . MET B 1 424 ? -15.883 -33.656 -1.795 1 90.88 424 MET B CA 1
ATOM 7000 C C . MET B 1 424 ? -16.109 -35.062 -1.239 1 90.88 424 MET B C 1
ATOM 7002 O O . MET B 1 424 ? -15.344 -35.531 -0.395 1 90.88 424 MET B O 1
ATOM 7006 N N . ASN B 1 425 ? -17.125 -35.656 -1.7 1 89.38 425 ASN B N 1
ATOM 7007 C CA . ASN B 1 425 ? -17.406 -37.031 -1.275 1 89.38 425 ASN B CA 1
ATOM 7008 C C . ASN B 1 425 ? -16.297 -38 -1.703 1 89.38 425 ASN B C 1
ATOM 7010 O O . ASN B 1 425 ? -15.953 -38.938 -0.97 1 89.38 425 ASN B O 1
ATOM 7014 N N . TYR B 1 426 ? -15.883 -37.75 -2.822 1 85.38 426 TYR B N 1
ATOM 7015 C CA . TYR B 1 426 ? -14.742 -38.531 -3.283 1 85.38 426 TYR B CA 1
ATOM 7016 C C . TYR B 1 426 ? -13.562 -38.406 -2.33 1 85.38 426 TYR B C 1
ATOM 7018 O O . TYR B 1 426 ? -12.93 -39.406 -1.96 1 85.38 426 TYR B O 1
ATOM 7026 N N . TRP B 1 427 ? -13.211 -37.125 -1.992 1 85.31 427 TRP B N 1
ATOM 7027 C CA . TRP B 1 427 ? -12.109 -36.906 -1.06 1 85.31 427 TRP B CA 1
ATOM 7028 C C . TRP B 1 427 ? -12.336 -37.656 0.248 1 85.31 427 TRP B C 1
ATOM 7030 O O . TRP B 1 427 ? -11.398 -38.219 0.803 1 85.31 427 TRP B O 1
ATOM 7040 N N . CYS B 1 428 ? -13.539 -37.625 0.699 1 85.19 428 CYS B N 1
ATOM 7041 C CA . CYS B 1 428 ? -13.891 -38.312 1.942 1 85.19 428 CYS B CA 1
ATOM 7042 C C . CYS B 1 428 ? -13.711 -39.812 1.815 1 85.19 428 CYS B C 1
ATOM 7044 O O . CYS B 1 428 ? -13.086 -40.438 2.67 1 85.19 428 CYS B O 1
ATOM 7046 N N . ASN B 1 429 ? -14.203 -40.344 0.809 1 83.94 429 ASN B N 1
ATOM 7047 C CA . ASN B 1 429 ? -14.195 -41.781 0.595 1 83.94 429 ASN B CA 1
ATOM 7048 C C . ASN B 1 429 ? -12.773 -42.312 0.427 1 83.94 429 ASN B C 1
ATOM 7050 O O . ASN B 1 429 ? -12.492 -43.469 0.762 1 83.94 429 ASN B O 1
ATOM 7054 N N . HIS B 1 430 ? -11.992 -41.5 -0.018 1 80.81 430 HIS B N 1
ATOM 7055 C CA . HIS B 1 430 ? -10.625 -41.906 -0.282 1 80.81 430 HIS B CA 1
ATOM 7056 C C . HIS B 1 430 ? -9.672 -41.406 0.796 1 80.81 430 HIS B C 1
ATOM 7058 O O . HIS B 1 430 ? -8.453 -41.438 0.618 1 80.81 430 HIS B O 1
ATOM 7064 N N . GLN B 1 431 ? -10.211 -40.812 1.736 1 78.75 431 GLN B N 1
ATOM 7065 C CA . GLN B 1 431 ? -9.484 -40.375 2.926 1 78.75 431 GLN B CA 1
ATOM 7066 C C . GLN B 1 431 ? -8.391 -39.375 2.564 1 78.75 431 GLN B C 1
ATOM 7068 O O . GLN B 1 431 ? -7.258 -39.5 3.045 1 78.75 431 GLN B O 1
ATOM 7073 N N . ILE B 1 432 ? -8.695 -38.594 1.603 1 76.06 432 ILE B N 1
ATOM 7074 C CA . ILE B 1 432 ? -7.812 -37.469 1.254 1 76.06 432 ILE B CA 1
ATOM 7075 C C . ILE B 1 432 ? -7.898 -36.375 2.324 1 76.06 432 ILE B C 1
ATOM 7077 O O . ILE B 1 432 ? -9 -36 2.729 1 76.06 432 ILE B O 1
ATOM 7081 N N . ARG B 1 433 ? -6.797 -35.969 2.762 1 77.12 433 ARG B N 1
ATOM 7082 C CA . ARG B 1 433 ? -6.789 -34.844 3.721 1 77.12 433 ARG B CA 1
ATOM 7083 C C . ARG B 1 433 ? -7.168 -33.531 3.045 1 77.12 433 ARG B C 1
ATOM 7085 O O . ARG B 1 433 ? -6.555 -33.156 2.051 1 77.12 433 ARG B O 1
ATOM 7092 N N . VAL B 1 434 ? -8.219 -32.844 3.58 1 81.38 434 VAL B N 1
ATOM 7093 C CA . VAL B 1 434 ? -8.672 -31.578 3.035 1 81.38 434 VAL B CA 1
ATOM 7094 C C . VAL B 1 434 ? -8.836 -30.562 4.164 1 81.38 434 VAL B C 1
ATOM 7096 O O . VAL B 1 434 ? -9.633 -30.766 5.082 1 81.38 434 VAL B O 1
ATOM 7099 N N . GLU B 1 435 ? -8.07 -29.562 4.059 1 76.06 435 GLU B N 1
ATOM 7100 C CA . GLU B 1 435 ? -8.289 -28.453 4.988 1 76.06 435 GLU B CA 1
ATOM 7101 C C . GLU B 1 435 ? -9.617 -27.766 4.727 1 76.06 435 GLU B C 1
ATOM 7103 O O . GLU B 1 435 ? -9.938 -27.422 3.582 1 76.06 435 GLU B O 1
ATOM 7108 N N . GLY B 1 436 ? -10.383 -27.516 5.742 1 82.88 436 GLY B N 1
ATOM 7109 C CA . GLY B 1 436 ? -11.695 -26.891 5.625 1 82.88 436 GLY B CA 1
ATOM 7110 C C . GLY B 1 436 ? -12.836 -27.891 5.68 1 82.88 436 GLY B C 1
ATOM 7111 O O . GLY B 1 436 ? -14.008 -27.5 5.707 1 82.88 436 GLY B O 1
ATOM 7112 N N . MET B 1 437 ? -12.469 -29.172 5.609 1 86 437 MET B N 1
ATOM 7113 C CA . MET B 1 437 ? -13.43 -30.266 5.684 1 86 437 MET B CA 1
ATOM 7114 C C . MET B 1 437 ? -13.148 -31.172 6.887 1 86 437 MET B C 1
ATOM 7116 O O . MET B 1 437 ? -11.992 -31.531 7.133 1 86 437 MET B O 1
ATOM 7120 N N . LYS B 1 438 ? -14.125 -31.406 7.707 1 84.31 438 LYS B N 1
ATOM 7121 C CA . LYS B 1 438 ? -13.984 -32.281 8.852 1 84.31 438 LYS B CA 1
ATOM 7122 C C . LYS B 1 438 ? -15.25 -33.125 9.07 1 84.31 438 LYS B C 1
ATOM 7124 O O . LYS B 1 438 ? -16.344 -32.562 9.109 1 84.31 438 LYS B O 1
ATOM 7129 N N . ASP B 1 439 ? -15 -34.375 9.227 1 85.81 439 ASP B N 1
ATOM 7130 C CA . ASP B 1 439 ? -16.094 -35.281 9.531 1 85.81 439 ASP B CA 1
ATOM 7131 C C . ASP B 1 439 ? -17.234 -35.125 8.523 1 85.81 439 ASP B C 1
ATOM 7133 O O . ASP B 1 439 ? -18.391 -34.969 8.906 1 85.81 439 ASP B O 1
ATOM 7137 N N . ASN B 1 440 ? -16.891 -35.031 7.316 1 88.56 440 ASN B N 1
ATOM 7138 C CA . ASN B 1 440 ? -17.828 -34.938 6.195 1 88.56 440 ASN B CA 1
ATOM 7139 C C . ASN B 1 440 ? -18.672 -33.688 6.281 1 88.56 440 ASN B C 1
ATOM 7141 O O . ASN B 1 440 ? -19.828 -33.656 5.832 1 88.56 440 ASN B O 1
ATOM 7145 N N . LYS B 1 441 ? -18.109 -32.75 6.945 1 91.81 441 LYS B N 1
ATOM 7146 C CA . LYS B 1 441 ? -18.797 -31.469 7.07 1 91.81 441 LYS B CA 1
ATOM 7147 C C . LYS B 1 441 ? -17.922 -30.328 6.57 1 91.81 441 LYS B C 1
ATOM 7149 O O . LYS B 1 441 ? -16.703 -30.438 6.559 1 91.81 441 LYS B O 1
ATOM 7154 N N . ILE B 1 442 ? -18.672 -29.312 6.043 1 92.56 442 ILE B N 1
ATOM 7155 C CA . ILE B 1 442 ? -18 -28.094 5.602 1 92.56 442 ILE B CA 1
ATOM 7156 C C . ILE B 1 442 ? -18.703 -26.875 6.191 1 92.56 442 ILE B C 1
ATOM 7158 O O . ILE B 1 442 ? -19.797 -26.984 6.73 1 92.56 442 ILE B O 1
ATOM 7162 N N . GLU B 1 443 ? -18.016 -25.781 6.109 1 88.75 443 GLU B N 1
ATOM 7163 C CA . GLU B 1 443 ? -18.578 -24.531 6.605 1 88.75 443 GLU B CA 1
ATOM 7164 C C . GLU B 1 443 ? -19.188 -23.719 5.473 1 88.75 443 GLU B C 1
ATOM 7166 O O . GLU B 1 443 ? -18.562 -23.531 4.422 1 88.75 443 GLU B O 1
ATOM 7171 N N . ILE B 1 444 ? -20.484 -23.344 5.699 1 90.12 444 ILE B N 1
ATOM 7172 C CA . ILE B 1 444 ? -21.188 -22.531 4.715 1 90.12 444 ILE B CA 1
ATOM 7173 C C . ILE B 1 444 ? -21.656 -21.234 5.363 1 90.12 444 ILE B C 1
ATOM 7175 O O . ILE B 1 444 ? -21.656 -21.109 6.59 1 90.12 444 ILE B O 1
ATOM 7179 N N . LYS B 1 445 ? -21.922 -20.234 4.496 1 88.56 445 LYS B N 1
ATOM 7180 C CA . LYS B 1 445 ? -22.547 -19 4.977 1 88.56 445 LYS B CA 1
ATOM 7181 C C . LYS B 1 445 ? -23.922 -19.297 5.598 1 88.56 445 LYS B C 1
ATOM 7183 O O . LYS B 1 445 ? -24.75 -19.953 4.984 1 88.56 445 LYS B O 1
ATOM 7188 N N . ASP B 1 446 ? -24.031 -18.828 6.887 1 83.44 446 ASP B N 1
ATOM 7189 C CA . ASP B 1 446 ? -25.297 -19.031 7.578 1 83.44 446 ASP B CA 1
ATOM 7190 C C . ASP B 1 446 ? -26.328 -17.969 7.199 1 83.44 446 ASP B C 1
ATOM 7192 O O . ASP B 1 446 ? -26.031 -16.766 7.277 1 83.44 446 ASP B O 1
ATOM 7196 N N . GLU B 1 447 ? -27.312 -18.25 6.348 1 66.69 447 GLU B N 1
ATOM 7197 C CA . GLU B 1 447 ? -28.328 -17.281 5.961 1 66.69 447 GLU B CA 1
ATOM 7198 C C . GLU B 1 447 ? -29.109 -16.797 7.172 1 66.69 447 GLU B C 1
ATOM 7200 O O . GLU B 1 447 ? -29.266 -17.516 8.156 1 66.69 447 GLU B O 1
#

pLDDT: mean 91.23, std 9.01, range [56.19, 98.88]

Organism: Staphylococcus saprophyticus subsp. saprophyticus (strain ATCC 15305 / DSM 20229 / NCIMB 8711 / NCTC 7292 / S-41) (NCBI:txid342451)

Nearest PDB structures (foldseek):
  2x3l-assembly1_B  TM=9.871E-01  e=1.371E-68  Staphylococcus aureus
  2x3l-assembly1_A  TM=9.875E-01  e=8.542E-66  Staphylococcus aureus
  3ftb-assembly2_E  TM=6.801E-01  e=1.809E-13  Clostridium acetobutylicum
  4uqv-assembly3_D  TM=7.196E-01  e=1.285E-12  Methanocaldococcus jannaschii
  7k34-assembly1_A  TM=7.140E-01  e=7.150E-12  Pseudomonas fluorescens

InterPro domains:
  IPR000310 Orn/Lys/Arg decarboxylase, major domain [PF01276] (4-264)
  IPR008286 Orn/Lys/Arg decarboxylase, C-terminal [PF03711] (361-426)
  IPR015421 Pyridoxal phosphate-dependent transferase, major domain [G3DSA:3.40.640.10] (4-266)
  IPR015424 Pyridoxal phosphate-dependent transferase [SSF53383] (4-340)
  IPR036633 Orn/Lys/Arg decarboxylase, C-terminal domain superfamily [SSF55904] (310-442)
  IPR052357 Orn/Lys/Arg decarboxylase class-I [PTHR43277] (3-443)

Foldseek 3Di:
DDDPVVVVVVVLVVVVFFELFFQQCGVVQAFDCVVFDPVLFDFDDVVRDFLLPDPHDLLVLQQPLDPDPQWGKGKFQQALLLLLLLVLLLCLPPFFAEEEEPQDDVSNLVSCLVSQGKHKYAQFDADPQPRHTAWGDPVRCVVRCQRHQEYEYEPGHPQFAHDPVLVVCVVCVVSVHAYEYEQQVPPLAPAPQAHHDCSVRDHQKYKYNCRGNFPADPSIIMMIGGPPHPSVVSSSVSSCVRHDSTRTSSRSVRVSRRSVCSVPADQVVVVVLLVVLVVLCVVLQWDWGDHRGSQKTKIFHFPDFQVRVQVLCVVLSHHFHDGFRGTTIGGHHSDDPPGRRPSVSSSVSSNVRHDDDDHGDPPPDQDADRHMWMAGSPDLPDKDKDALVPQAQFFAQQFKAWHVGGDGRRHGRIGDHPVNSVSLVVCVVVVIDIPQDDPNIHMTRDD/DDDPVVVVVVVLVVVVFFELFFQQCGVVQAFDCVPFDPVLFDFDDVVRDFLLPDPHDLLVLQQPLDPDPQWGKGKFQQALLLLLLLVLLLCLPPFFAEEEEPQDDVSNLVSCLVSQGKHKYAQFDADPQPRHTAWGDPVRCVVRCQRHQEYEYEPGHPQQAHDPVLVVCVVCVVSVHAYEYEQQVPPLAPAPQAHHDCSVRDHQKYKYNCRGNFPADPSIIMMIGGPPHPSVVSSSVSSCVRHDSTRTSSRSVRVSRRSVCSVPADQVVVVVLLVVLVVLCVVLQWDWGDHRGSQKTKIFHFPDFQVRVQVLCVVLSHHFHDGFRGTTIGGHHSDDPPGRRPSVSSSVSSNVRHDDDDHGDPPPDQDADRHMWMAGSDDLPDKDKDALVPQAQFFAQQFKAWHVGGDGRRHGRIGDHPVNSVSLVVCVVVVIDIPQDDPRIHMTRDD

Solvent-accessible surface area (backbone atoms only — not comparable to full-atom values): 46297 Å² total; per-residue (Å²): 134,91,47,52,44,52,50,51,48,50,53,48,56,73,63,61,57,42,60,25,19,56,31,22,14,39,65,71,21,30,72,54,58,84,75,61,55,79,58,47,50,48,55,71,36,96,89,43,46,42,83,84,60,36,80,45,38,53,34,52,33,29,68,66,49,67,92,46,90,62,40,47,40,42,84,27,75,30,16,44,46,29,50,51,31,12,51,52,41,53,47,52,82,52,74,66,32,38,35,32,36,73,68,52,60,70,50,57,57,44,23,29,42,62,42,66,36,50,31,41,30,29,21,26,39,67,36,89,85,78,68,38,63,39,38,61,32,67,67,46,48,70,71,59,47,87,54,40,49,35,38,42,45,44,43,36,26,96,73,20,35,66,61,76,54,57,61,52,44,49,50,32,52,74,70,71,30,51,36,39,36,42,17,42,74,34,48,54,37,60,43,77,89,41,47,75,42,56,79,81,48,68,49,30,30,40,28,20,17,32,9,46,52,28,25,21,45,62,28,22,16,36,34,36,37,28,76,83,37,82,63,55,69,47,24,59,52,33,41,53,62,48,31,36,93,51,62,39,39,47,41,54,38,26,46,52,42,23,49,54,46,61,76,68,59,61,50,65,57,30,56,54,51,50,51,52,50,49,50,54,44,41,74,62,60,38,42,77,53,87,48,65,28,71,53,30,45,37,38,32,38,57,51,43,36,6,54,58,50,47,51,53,37,42,76,57,36,34,42,59,50,46,57,30,56,63,26,27,35,33,35,57,66,77,47,48,92,87,49,65,62,63,58,70,58,49,56,51,42,56,66,64,52,85,69,71,93,44,70,66,64,85,72,77,84,65,89,75,71,38,64,64,48,40,39,44,42,72,78,68,85,39,73,38,78,39,47,50,90,71,38,63,73,33,35,28,55,48,45,33,24,36,54,66,65,62,51,73,59,41,53,52,26,24,46,35,41,70,67,52,42,53,49,52,49,48,33,58,76,66,68,46,51,36,49,62,52,55,93,66,22,36,42,23,43,47,126,134,92,47,52,45,53,51,52,47,50,54,49,56,72,65,62,58,42,61,25,20,57,32,21,13,39,64,72,21,30,71,55,58,85,76,63,53,79,58,48,48,48,56,70,34,95,89,43,48,43,81,85,61,37,78,45,36,53,33,52,33,31,68,66,50,66,94,45,92,62,39,47,42,41,85,26,74,29,14,43,46,28,50,50,31,13,51,54,42,53,47,51,82,50,76,67,31,37,36,32,36,75,68,50,59,69,51,56,56,44,22,28,41,62,41,65,36,50,31,42,30,30,20,28,40,66,37,89,84,79,69,38,62,38,39,62,32,67,68,46,46,71,71,59,47,85,54,40,50,37,37,43,45,43,44,36,24,96,73,20,36,68,61,74,53,56,62,51,44,49,51,32,52,73,72,71,30,50,36,39,36,40,17,41,74,32,47,54,39,60,41,76,89,41,48,76,42,56,80,81,49,67,51,29,28,40,28,21,15,31,8,46,52,29,26,22,46,63,28,19,16,36,34,36,38,28,76,81,35,82,64,54,70,47,24,58,53,32,42,54,62,48,32,36,92,51,62,41,41,48,39,53,38,25,46,53,44,23,49,56,44,60,76,67,60,60,52,66,57,30,56,55,52,48,52,54,50,51,50,55,43,40,75,63,61,38,42,76,51,87,51,65,28,74,54,31,45,37,38,32,38,56,51,44,37,5,53,58,48,46,50,53,36,41,76,55,37,33,41,58,51,48,57,29,57,63,27,27,36,33,35,57,66,78,47,46,93,87,50,66,62,63,58,70,58,50,56,52,42,57,68,65,52,86,69,72,92,45,70,64,65,83,71,78,83,65,86,75,75,38,62,64,47,39,39,44,41,70,79,68,84,38,75,38,79,41,47,50,89,69,38,65,74,34,35,28,55,47,44,32,24,33,55,65,64,61,51,73,60,40,51,50,28,24,47,34,41,70,69,53,41,52,49,52,49,48,36,58,76,66,67,46,52,35,48,61,52,54,92,67,22,34,42,25,44,46,128

Radius of gyration: 28.33 Å; Cα contacts (8 Å, |Δi|>4): 2005; chains: 2; bounding box: 58×92×58 Å

Sequence (894 aa):
MTLPLTDRLNHLLNKKPISMHVPGHKNMTIGYLNELKMEMDMTEITGLDDLHQAEDVIGQSMQHINKHPDYDAYFLVNGTTSGILAVIQSFSKVKGEYIIARNVHKSVFHALDLARASSKLLKTSVSSKTKQYVGPDEVSLKTQVDKAKLAVFTYPNYYGECFDVASTIKYMKACQIPTLIDEAHGAHFNLMGFPNSTLNMGADYVVQSYHKTLPSLTMSSIIFIHKKAPLREDILKYLTYFQSSSPSYLLMSSLELAHDFYKSYDSSLFFEKRSQLIKVLKDKGMRIIDVEDPLKLNIQCNGYTGIELQTLFENQEIYVELADDYQVLLVLPLWHKGDQFPFDDLLARISAINIETRVAFEVTDVPFYNEEGTYDYREIDKVKKIDIDKAYNKILATHLTPYPPGIPIMLRGEIITKNMIKLMNYWCNHQIRVEGMKDNKIEIKDEMTLPLTDRLNHLLNKKPISMHVPGHKNMTIGYLNELKMEMDMTEITGLDDLHQAEDVIGQSMQHINKHPDYDAYFLVNGTTSGILAVIQSFSKVKGEYIIARNVHKSVFHALDLARASSKLLKTSVSSKTKQYVGPDEVSLKTQVDKAKLAVFTYPNYYGECFDVASTIKYMKACQIPTLIDEAHGAHFNLMGFPNSTLNMGADYVVQSYHKTLPSLTMSSIIFIHKKAPLREDILKYLTYFQSSSPSYLLMSSLELAHDFYKSYDSSLFFEKRSQLIKVLKDKGMRIIDVEDPLKLNIQCNGYTGIELQTLFENQEIYVELADDYQVLLVLPLWHKGDQFPFDDLLARISAINIETRVAFEVTDVPFYNEEGTYDYREIDKVKKIDIDKAYNKILATHLTPYPPGIPIMLRGEIITKNMIKLMNYWCNHQIRVEGMKDNKIEIKDE

Secondary structure (DSSP, 8-state):
---HHHHHHHHHHHT--EEESSSTTTTTTSSSGGG--GGG---S-TT--BTTB--SHHHHHHHH--SSTTEEEEEESSHHHHHHHHHHHHTTTSSSEEEE-TT--HHHHHHHHHHT--EEEPPEEE-TTT-SEEEE-HHHHHHH-TTEEEEEEESS-TTS----HHHHHHHHHHTT--EEEE-TT-TTTTSTTSPPPGGGGT-SEEEE-HHHHSS--TT-EEEEEETT-TTHHHHHHHHHHHS-SS--HHHHHHHHHHHHHHHH--THHHHHHHHHHHHHHHHTTPEEEP-S-TTEEEEEBTTB-HHHHHHHHHHTTEEESEE-SS-EEEE-----TT----HHHHHHHHHT------PPP----PPPP---EEE------SEEEEEGGG-TTPBB-S-BEEETTTS-SB-TTBBP-HHHHHHHHHHHHTT-EEETEETTEEEEE--/---HHHHHHHHHHHT--EEESSSTTTTTTSSSGGG--GGG---S-TT--BTTB--SHHHHHHHH--SSTTEEEEEESSHHHHHHHHHHHHTTTSSSEEEE-TT--HHHHHHHHHHT--EEEPPEEE-TTT-SEEEE-HHHHHHH-TTEEEEEEESS-TTS----HHHHHHHHHHTT--EEEE-TT-TTTTSTTSPPPGGGGT-SEEEE-HHHHSS--TT-EEEEEETT-TTHHHHHHHHHHHS-SS--HHHHHHHHHHHHHHHH--THHHHHHHHHHHHHHHHTTPEEEP-S-TTEEEEEBTTB-HHHHHHHHHHTTEEESEE-SS-EEEE-----TT----HHHHHHHHHT------PPP----PPPP---EEE------SEEEEEGGG-TTPBB-S-BEEETTTS-SB-TTBBPPHHHHHHHHHHHHTT-EEETEETTEEEEE--